Protein AF-0000000084838897 (afdb_homodimer)

Foldseek 3Di:
DPPLPCQFLQRLQVVDPPPQWDDAPRFIAGNQVRDTFDSSDPVRVVCVCPDPVNVVSVVVVVVVLLVLLLVLDPDDPPVVSVLLVVLLVVLLVCLLVLHQLQCCVPPVNLVCQLPPPDVSVSDDHSVCSLPPRLVSNLVSVLVVVLVVLVQFDEKEWEKEWDAAPVRWIKMWIWIWGAHQPDDRRPTAIAGQWIDTFPDDALVRVLVVVVVSCVSSVRQLCYEEYEYAQDPRVVCNCVPHVCVRNVQYYYFYQPLNLLLVLCCLVCVLCVLLVVLLVLLLVVPVPPPVLQVLQLVLCVVVCVVVVHPDDRDGAFNADSSQVLSVLVNLQVCLVCVVSLQVSLVVCVVVDPDDPSSVVNNCSSVVPPCNSVLSVQSNVVSVCSVLSVCSQDQPDFLLCSLVSLVVSLVVLVVVLPDDDPDDPVSNVSSSVSSVSSSLSSCCAQPVVPHPDPDPTHGSLSLVSQQLNLLPLVCVLVDDPVPRPVVSNRQQPPDPLLVVLSVVSNVVSVPDDPPDDSSVVLVVCCVVNVSSSVSSSRGRSHRNHCNLVVVLVVLLPSNCDPVNVVDDPVSSTSSSSSNSNSVD/DPDLPCQFLQRLQVVDPPPQWDDFPRFIAGNQVRDTFDSSDPVRVVCVCPDPVNVVSVVVVVVVVLVLLLVLDPDDPPVVSVLLVVLLVVLLVCLLVLHQLQCCVPPVNLVCQLPPPDVSVSDDHSVCSLPPRLVSNLVSVLVVVLVVLVQFDEKEWEKEWDAAPVRWIKMWIWIWGQHQPDDRRPTAIAGQWIDTFPDDALVRVLVVVVVSCVSSVHQLCYEEYEYAQDPRVVCNCVPHVCVSNVQYYYFYQPLNLLLVLCCLVCVLCVLLVVLLVLLLVVPVPPVVLQVLQLVLCVVVCVVVVHPDDRDGQFNDDSSQVLSVLVNLQVCLVCVVSLQVSLVVCVVVDPDDPSSVVNNCSSVVPPCNSVLSVQSNVVSVLSVLSVCSQDQNDFLLCSLVSLVVSLVVLVVVLPDDDDDDPVSNVSSSVSSVSSSLSSCCAQPVVPRPDPDPTHGSLSLVSQQLNLLPLVCVLVDDPVPRPVVSNRQCPPDPLLVVLSVVSNVVSVPDDPPDDSSVVLVVCCVVNVSSSVSSSRGRSHRNHCNLVVVLVVLLPSNCDPVNVVDDPVSSTSSSSSNSNSVD

Sequence (1160 aa):
SKKAKNVSASDHVKQYPLGVLHSDGGKFFCTYCNVTVDHYRKSSVDRHLDSNTHRKRKQMIHLQRNKKVTSLFQKSTKNREARNYLNFELTEAFVCANIPLEKLDNRKLHKFLRQHVTNGGTISSSAQPRQEYLPKAAEYHKQEIMELIKRSGYLSVVTDKSTDSQDQYVLHILFVLQSLNGEDASDSVILANTMYLHAVNYNTISQAIAKCLNKFGVDFNNSTFISDNATYMSKAYDQVLQGLLSNSVHLTCNAHIVALASDIWRSNFPEVDKLIATVKKVFKYCSSRKLHFKEHLQSTIQAVGSNLRVKLPPEPVKTRWGSWYAATEYHAQYITFYPTFVEEEMEITPNTQVLNELKRLLDNSETLPVQLNLITTFTRYGKELVDFESREIRVHQAYNKVVDLINTYEALKDEQLSGDAGIQNKCIKTFTEVVDKLTSYYNPDSSERTTHFTQPAHRFLKAVRVFDPLQVCTLNLDTLPLDSIPGFNRSCKTKLELECYRFHASECNSELSLTAFWRFTETRFHNIANLAKQYLSVVPNSVDTEQSVSAYRQVFTAQRQSMKEEQVQKHCFLISNNACSKKAKNVSASDHVKQYPLGVLHSDGGKFFCTYCNVTVDHYRKSSVDRHLDSNTHRKRKQMIHLQRNKKVTSLFQKSTKNREARNYLNFELTEAFVCANIPLEKLDNRKLHKFLRQHVTNGGTISSSAQPRQEYLPKAAEYHKQEIMELIKRSGYLSVVTDKSTDSQDQYVLHILFVLQSLNGEDASDSVILANTMYLHAVNYNTISQAIAKCLNKFGVDFNNSTFISDNATYMSKAYDQVLQGLLSNSVHLTCNAHIVALASDIWRSNFPEVDKLIATVKKVFKYCSSRKLHFKEHLQSTIQAVGSNLRVKLPPEPVKTRWGSWYAATEYHAQYITFYPTFVEEEMEITPNTQVLNELKRLLDNSETLPVQLNLITTFTRYGKELVDFESREIRVHQAYNKVVDLINTYEALKDEQLSGDAGIQNKCIKTFTEVVDKLTSYYNPDSSERTTHFTQPAHRFLKAVRVFDPLQVCTLNLDTLPLDSIPGFNRSCKTKLELECYRFHASECNSELSLTAFWRFTETRFHNIANLAKQYLSVVPNSVDTEQSVSAYRQVFTAQRQSMKEEQVQKHCFLISNNAC

Radius of gyration: 35.39 Å; Cα contacts (8 Å, |Δi|>4): 1612; chains: 2; bounding box: 78×112×86 Å

Structure (mmCIF, N/CA/C/O backbone):
data_AF-0000000084838897-model_v1
#
loop_
_entity.id
_entity.type
_entity.pdbx_description
1 polymer 'HAT C-terminal dimerisation domain-containing protein'
#
loop_
_atom_site.group_PDB
_atom_site.id
_atom_site.type_symbol
_atom_site.label_atom_id
_atom_site.label_alt_id
_atom_site.label_comp_id
_atom_site.label_asym_id
_atom_site.label_entity_id
_atom_site.label_seq_id
_atom_site.pdbx_PDB_ins_code
_atom_site.Cartn_x
_atom_site.Cartn_y
_atom_site.Cartn_z
_atom_site.occupancy
_atom_site.B_iso_or_equiv
_atom_site.auth_seq_id
_atom_site.auth_comp_id
_atom_site.auth_asym_id
_atom_site.auth_atom_id
_atom_site.pdbx_PDB_model_num
ATOM 1 N N . SER A 1 1 ? -39.25 -9.18 -39.469 1 20.88 1 SER A N 1
ATOM 2 C CA . SER A 1 1 ? -38.781 -9.984 -38.344 1 20.88 1 SER A CA 1
ATOM 3 C C . SER A 1 1 ? -37.5 -9.398 -37.719 1 20.88 1 SER A C 1
ATOM 5 O O . SER A 1 1 ? -36.469 -9.336 -38.406 1 20.88 1 SER A O 1
ATOM 7 N N . LYS A 1 2 ? -37.438 -8.32 -37.062 1 34.41 2 LYS A N 1
ATOM 8 C CA . LYS A 1 2 ? -36.312 -7.48 -36.719 1 34.41 2 LYS A CA 1
ATOM 9 C C . LYS A 1 2 ? -35.188 -8.312 -36.094 1 34.41 2 LYS A C 1
ATOM 11 O O . LYS A 1 2 ? -35.406 -9.133 -35.219 1 34.41 2 LYS A O 1
ATOM 16 N N . LYS A 1 3 ? -34.156 -8.609 -36.812 1 36.28 3 LYS A N 1
ATOM 17 C CA . LYS A 1 3 ? -32.969 -9.461 -36.625 1 36.28 3 LYS A CA 1
ATOM 18 C C . LYS A 1 3 ? -32.531 -9.445 -35.156 1 36.28 3 LYS A C 1
ATOM 20 O O . LYS A 1 3 ? -32.438 -8.383 -34.531 1 36.28 3 LYS A O 1
ATOM 25 N N . ALA A 1 4 ? -32.75 -10.516 -34.344 1 40.69 4 ALA A N 1
ATOM 26 C CA . ALA A 1 4 ? -32.219 -10.922 -33.031 1 40.69 4 ALA A CA 1
ATOM 27 C C . ALA A 1 4 ? -30.797 -10.438 -32.844 1 40.69 4 ALA A C 1
ATOM 29 O O . ALA A 1 4 ? -29.906 -10.805 -33.594 1 40.69 4 ALA A O 1
ATOM 30 N N . LYS A 1 5 ? -30.453 -9.305 -32.656 1 44.91 5 LYS A N 1
ATOM 31 C CA . LYS A 1 5 ? -29.141 -8.711 -32.469 1 44.91 5 LYS A CA 1
ATOM 32 C C . LYS A 1 5 ? -28.234 -9.656 -31.672 1 44.91 5 LYS A C 1
ATOM 34 O O . LYS A 1 5 ? -28.656 -10.258 -30.688 1 44.91 5 LYS A O 1
ATOM 39 N N . ASN A 1 6 ? -27.281 -10.453 -32.156 1 50.88 6 ASN A N 1
ATOM 40 C CA . ASN A 1 6 ? -26.188 -11.375 -31.828 1 50.88 6 ASN A CA 1
ATOM 41 C C . ASN A 1 6 ? -25.453 -10.922 -30.562 1 50.88 6 ASN A C 1
ATOM 43 O O . ASN A 1 6 ? -24.484 -10.164 -30.641 1 50.88 6 ASN A O 1
ATOM 47 N N . VAL A 1 7 ? -26.094 -10.656 -29.594 1 57.66 7 VAL A N 1
ATOM 48 C CA . VAL A 1 7 ? -25.391 -10.305 -28.359 1 57.66 7 VAL A CA 1
ATOM 49 C C . VAL A 1 7 ? -24.688 -11.539 -27.812 1 57.66 7 VAL A C 1
ATOM 51 O O . VAL A 1 7 ? -25.266 -12.625 -27.766 1 57.66 7 VAL A O 1
ATOM 54 N N . SER A 1 8 ? -23.438 -11.578 -27.766 1 66.25 8 SER A N 1
ATOM 55 C CA . SER A 1 8 ? -22.641 -12.664 -27.188 1 66.25 8 SER A CA 1
ATOM 56 C C . SER A 1 8 ? -23.141 -13.023 -25.797 1 66.25 8 SER A C 1
ATOM 58 O O . SER A 1 8 ? -23.719 -12.188 -25.109 1 66.25 8 SER A O 1
ATOM 60 N N . ALA A 1 9 ? -23.125 -14.305 -25.484 1 67.31 9 ALA A N 1
ATOM 61 C CA . ALA A 1 9 ? -23.531 -14.812 -24.172 1 67.31 9 ALA A CA 1
ATOM 62 C C . ALA A 1 9 ? -22.875 -14.008 -23.047 1 67.31 9 ALA A C 1
ATOM 64 O O . ALA A 1 9 ? -23.531 -13.672 -22.062 1 67.31 9 ALA A O 1
ATOM 65 N N . SER A 1 10 ? -21.719 -13.68 -23.266 1 66.62 10 SER A N 1
ATOM 66 C CA . SER A 1 10 ? -20.969 -12.953 -22.25 1 66.62 10 SER A CA 1
ATOM 67 C C . SER A 1 10 ? -21.516 -11.539 -22.062 1 66.62 10 SER A C 1
ATOM 69 O O . SER A 1 10 ? -21.562 -11.039 -20.938 1 66.62 10 SER A O 1
ATOM 71 N N . ASP A 1 11 ? -22 -11.062 -23.078 1 67.81 11 ASP A N 1
ATOM 72 C CA . ASP A 1 11 ? -22.516 -9.703 -23 1 67.81 11 ASP A CA 1
ATOM 73 C C . ASP A 1 11 ? -23.938 -9.688 -22.406 1 67.81 11 ASP A C 1
ATOM 75 O O . ASP A 1 11 ? -24.312 -8.766 -21.688 1 67.81 11 ASP A O 1
ATOM 79 N N . HIS A 1 12 ? -24.578 -10.711 -22.766 1 72.19 12 HIS A N 1
ATOM 80 C CA . HIS A 1 12 ? -25.969 -10.773 -22.328 1 72.19 12 HIS A CA 1
ATOM 81 C C . HIS A 1 12 ? -26.047 -11.016 -20.812 1 72.19 12 HIS A C 1
ATOM 83 O O . HIS A 1 12 ? -26.969 -10.516 -20.156 1 72.19 12 HIS A O 1
ATOM 89 N N . VAL A 1 13 ? -25.062 -11.703 -20.312 1 70.06 13 VAL A N 1
ATOM 90 C CA . VAL A 1 13 ? -25.031 -12.016 -18.891 1 70.06 13 VAL A CA 1
ATOM 91 C C . VAL A 1 13 ? -24.969 -10.727 -18.078 1 70.06 13 VAL A C 1
ATOM 93 O O . VAL A 1 13 ? -25.547 -10.633 -16.984 1 70.06 13 VAL A O 1
ATOM 96 N N . LYS A 1 14 ? -24.406 -9.781 -18.688 1 65.19 14 LYS A N 1
ATOM 97 C CA . LYS A 1 14 ? -24.172 -8.531 -17.969 1 65.19 14 LYS A CA 1
ATOM 98 C C . LYS A 1 14 ? -25.484 -7.797 -17.719 1 65.19 14 LYS A C 1
ATOM 100 O O . LYS A 1 14 ? -25.562 -6.91 -16.875 1 65.19 14 LYS A O 1
ATOM 105 N N . GLN A 1 15 ? -26.531 -8.258 -18.469 1 66.31 15 GLN A N 1
ATOM 106 C CA . GLN A 1 15 ? -27.828 -7.59 -18.359 1 66.31 15 GLN A CA 1
ATOM 107 C C . GLN A 1 15 ? -28.625 -8.125 -17.172 1 66.31 15 GLN A C 1
ATOM 109 O O . GLN A 1 15 ? -29.625 -7.539 -16.781 1 66.31 15 GLN A O 1
ATOM 114 N N . TYR A 1 16 ? -28.109 -9.219 -16.75 1 69.94 16 TYR A N 1
ATOM 115 C CA . TYR A 1 16 ? -28.828 -9.852 -15.641 1 69.94 16 TYR A CA 1
ATOM 116 C C . TYR A 1 16 ? -28.031 -9.742 -14.344 1 69.94 16 TYR A C 1
ATOM 118 O O . TYR A 1 16 ? -26.828 -9.477 -14.367 1 69.94 16 TYR A O 1
ATOM 126 N N . PRO A 1 17 ? -28.766 -9.852 -13.273 1 62.12 17 PRO A N 1
ATOM 127 C CA . PRO A 1 17 ? -28.062 -9.719 -11.992 1 62.12 17 PRO A CA 1
ATOM 128 C C . PRO A 1 17 ? -26.844 -10.633 -11.891 1 62.12 17 PRO A C 1
ATOM 130 O O . PRO A 1 17 ? -26.891 -11.781 -12.336 1 62.12 17 PRO A O 1
ATOM 133 N N . LEU A 1 18 ? -25.875 -10.094 -11.383 1 63.12 18 LEU A N 1
ATOM 134 C CA . LEU A 1 18 ? -24.609 -10.805 -11.266 1 63.12 18 LEU A CA 1
ATOM 135 C C . LEU A 1 18 ? -24.781 -12.094 -10.469 1 63.12 18 LEU A C 1
ATOM 137 O O . LEU A 1 18 ? -25.422 -12.094 -9.414 1 63.12 18 LEU A O 1
ATOM 141 N N . GLY A 1 19 ? -24.359 -13.18 -11 1 64.38 19 GLY A N 1
ATOM 142 C CA . GLY A 1 19 ? -24.281 -14.438 -10.273 1 64.38 19 GLY A CA 1
ATOM 143 C C . GLY A 1 19 ? -25.453 -15.367 -10.555 1 64.38 19 GLY A C 1
ATOM 144 O O . GLY A 1 19 ? -25.453 -16.516 -10.117 1 64.38 19 GLY A O 1
ATOM 145 N N . VAL A 1 20 ? -26.438 -14.875 -11.203 1 71.56 20 VAL A N 1
ATOM 146 C CA . VAL A 1 20 ? -27.609 -15.711 -11.477 1 71.56 20 VAL A CA 1
ATOM 147 C C . VAL A 1 20 ? -27.391 -16.516 -12.758 1 71.56 20 VAL A C 1
ATOM 149 O O . VAL A 1 20 ? -27.656 -17.719 -12.805 1 71.56 20 VAL A O 1
ATOM 152 N N . LEU A 1 21 ? -26.844 -15.672 -13.711 1 75 21 LEU A N 1
ATOM 153 C CA . LEU A 1 21 ? -26.547 -16.297 -14.992 1 75 21 LEU A CA 1
ATOM 154 C C . LEU A 1 21 ? -25.047 -16.172 -15.312 1 75 21 LEU A C 1
ATOM 156 O O . LEU A 1 21 ? -24.391 -15.25 -14.844 1 75 21 LEU A O 1
ATOM 160 N N . HIS A 1 22 ? -24.484 -17.156 -15.82 1 69.5 22 HIS A N 1
ATOM 161 C CA . HIS A 1 22 ? -23.078 -17.047 -16.234 1 69.5 22 HIS A CA 1
ATOM 162 C C . HIS A 1 22 ? -22.875 -17.656 -17.609 1 69.5 22 HIS A C 1
ATOM 164 O O . HIS A 1 22 ? -23.703 -18.453 -18.078 1 69.5 22 HIS A O 1
ATOM 170 N N . SER A 1 23 ? -22 -16.969 -18.312 1 67.12 23 SER A N 1
ATOM 171 C CA . SER A 1 23 ? -21.656 -17.484 -19.625 1 67.12 23 SER A CA 1
ATOM 172 C C . SER A 1 23 ? -20.438 -18.406 -19.547 1 67.12 23 SER A C 1
ATOM 174 O O . SER A 1 23 ? -19.469 -18.125 -18.844 1 67.12 23 SER A O 1
ATOM 176 N N . ASP A 1 24 ? -20.625 -19.594 -20.016 1 60.62 24 ASP A N 1
ATOM 177 C CA . ASP A 1 24 ? -19.516 -20.562 -20.094 1 60.62 24 ASP A CA 1
ATOM 178 C C . ASP A 1 24 ? -19.453 -21.203 -21.484 1 60.62 24 ASP A C 1
ATOM 180 O O . ASP A 1 24 ? -20.406 -21.844 -21.922 1 60.62 24 ASP A O 1
ATOM 184 N N . GLY A 1 25 ? -18.344 -21.172 -22.219 1 56 25 GLY A N 1
ATOM 185 C CA . GLY A 1 25 ? -18.188 -21.781 -23.516 1 56 25 GLY A CA 1
ATOM 186 C C . GLY A 1 25 ? -19.188 -21.281 -24.547 1 56 25 GLY A C 1
ATOM 187 O O . GLY A 1 25 ? -19.703 -22.062 -25.344 1 56 25 GLY A O 1
ATOM 188 N N . GLY A 1 26 ? -19.625 -20.016 -24.375 1 60.56 26 GLY A N 1
ATOM 189 C CA . GLY A 1 26 ? -20.562 -19.453 -25.328 1 60.56 26 GLY A CA 1
ATOM 190 C C . GLY A 1 26 ? -22.016 -19.734 -24.984 1 60.56 26 GLY A C 1
ATOM 191 O O . GLY A 1 26 ? -22.922 -19.281 -25.688 1 60.56 26 GLY A O 1
ATOM 192 N N . LYS A 1 27 ? -22.219 -20.578 -24.031 1 68.88 27 LYS A N 1
ATOM 193 C CA . LYS A 1 27 ? -23.578 -20.891 -23.625 1 68.88 27 LYS A CA 1
ATOM 194 C C . LYS A 1 27 ? -23.969 -20.109 -22.375 1 68.88 27 LYS A C 1
ATOM 196 O O . LYS A 1 27 ? -23.109 -19.656 -21.625 1 68.88 27 LYS A O 1
ATOM 201 N N . PHE A 1 28 ? -25.297 -19.969 -22.234 1 77.19 28 PHE A N 1
ATOM 202 C CA . PHE A 1 28 ? -25.938 -19.203 -21.172 1 77.19 28 PHE A CA 1
ATOM 203 C C . PHE A 1 28 ? -26.531 -20.141 -20.109 1 77.19 28 PHE A C 1
ATOM 205 O O . PHE A 1 28 ? -27.391 -20.969 -20.422 1 77.19 28 PHE A O 1
ATOM 212 N N . PHE A 1 29 ? -25.875 -20.203 -18.859 1 75.88 29 PHE A N 1
ATOM 213 C CA . PHE A 1 29 ? -26.297 -21.141 -17.812 1 75.88 29 PHE A CA 1
ATOM 214 C C . PHE A 1 29 ? -26.922 -20.391 -16.641 1 75.88 29 PHE A C 1
ATOM 216 O O . PHE A 1 29 ? -26.531 -19.266 -16.328 1 75.88 29 PHE A O 1
ATOM 223 N N . CYS A 1 30 ? -27.984 -20.984 -16.141 1 78.62 30 CYS A N 1
ATOM 224 C CA . CYS A 1 30 ? -28.484 -20.531 -14.859 1 78.62 30 CYS A CA 1
ATOM 225 C C . CYS A 1 30 ? -27.688 -21.141 -13.711 1 78.62 30 CYS A C 1
ATOM 227 O O . CYS A 1 30 ? -27.594 -22.359 -13.594 1 78.62 30 CYS A O 1
ATOM 229 N N . THR A 1 31 ? -27.156 -20.391 -12.867 1 71.81 31 THR A N 1
ATOM 230 C CA . THR A 1 31 ? -26.297 -20.828 -11.781 1 71.81 31 THR A CA 1
ATOM 231 C C . THR A 1 31 ? -27.078 -21.672 -10.773 1 71.81 31 THR A C 1
ATOM 233 O O . THR A 1 31 ? -26.516 -22.594 -10.172 1 71.81 31 THR A O 1
ATOM 236 N N . TYR A 1 32 ? -28.344 -21.438 -10.641 1 73.25 32 TYR A N 1
ATOM 237 C CA . TYR A 1 32 ? -29.141 -22.141 -9.641 1 73.25 32 TYR A CA 1
ATOM 238 C C . TYR A 1 32 ? -29.703 -23.438 -10.203 1 73.25 32 TYR A C 1
ATOM 240 O O . TYR A 1 32 ? -29.75 -24.453 -9.5 1 73.25 32 TYR A O 1
ATOM 248 N N . CYS A 1 33 ? -30.062 -23.406 -11.422 1 74.56 33 CYS A N 1
ATOM 249 C CA . CYS A 1 33 ? -30.75 -24.547 -12.008 1 74.56 33 CYS A CA 1
ATOM 250 C C . CYS A 1 33 ? -29.797 -25.406 -12.836 1 74.56 33 CYS A C 1
ATOM 252 O O . CYS A 1 33 ? -30.141 -26.5 -13.25 1 74.56 33 CYS A O 1
ATOM 254 N N . ASN A 1 34 ? -28.578 -25.016 -12.984 1 68.5 34 ASN A N 1
ATOM 255 C CA . ASN A 1 34 ? -27.547 -25.688 -13.773 1 68.5 34 ASN A CA 1
ATOM 256 C C . ASN A 1 34 ? -28.094 -26.141 -15.125 1 68.5 34 ASN A C 1
ATOM 258 O O . ASN A 1 34 ? -27.891 -27.297 -15.516 1 68.5 34 ASN A O 1
ATOM 262 N N . VAL A 1 35 ? -28.938 -25.25 -15.734 1 74.19 35 VAL A N 1
ATOM 263 C CA . VAL A 1 35 ? -29.5 -25.547 -17.062 1 74.19 35 VAL A CA 1
ATOM 264 C C . VAL A 1 35 ? -29.078 -24.453 -18.047 1 74.19 35 VAL A C 1
ATOM 266 O O . VAL A 1 35 ? -28.75 -23.344 -17.641 1 74.19 35 VAL A O 1
ATOM 269 N N . THR A 1 36 ? -28.891 -24.891 -19.281 1 79 36 THR A N 1
ATOM 270 C CA . THR A 1 36 ? -28.609 -23.922 -20.344 1 79 36 THR A CA 1
ATOM 271 C C . THR A 1 36 ? -29.859 -23.109 -20.672 1 79 36 THR A C 1
ATOM 273 O O . THR A 1 36 ? -30.953 -23.656 -20.797 1 79 36 THR A O 1
ATOM 276 N N . VAL A 1 37 ? -29.75 -21.797 -20.625 1 79.62 37 VAL A N 1
ATOM 277 C CA . VAL A 1 37 ? -30.844 -20.906 -20.969 1 79.62 37 VAL A CA 1
ATOM 278 C C . VAL A 1 37 ? -30.594 -20.25 -22.328 1 79.62 37 VAL A C 1
ATOM 280 O O . VAL A 1 37 ? -29.453 -19.922 -22.656 1 79.62 37 VAL A O 1
ATOM 283 N N . ASP A 1 38 ? -31.562 -20.344 -23.188 1 74.94 38 ASP A N 1
ATOM 284 C CA . ASP A 1 38 ? -31.469 -19.703 -24.5 1 74.94 38 ASP A CA 1
ATOM 285 C C . ASP A 1 38 ? -31.297 -18.188 -24.359 1 74.94 38 ASP A C 1
ATOM 287 O O . ASP A 1 38 ? -32.219 -17.484 -23.984 1 74.94 38 ASP A O 1
ATOM 291 N N . HIS A 1 39 ? -30.125 -17.656 -24.594 1 70.69 39 HIS A N 1
ATOM 292 C CA . HIS A 1 39 ? -29.812 -16.25 -24.359 1 70.69 39 HIS A CA 1
ATOM 293 C C . HIS A 1 39 ? -30.188 -15.383 -25.547 1 70.69 39 HIS A C 1
ATOM 295 O O . HIS A 1 39 ? -30.062 -14.156 -25.5 1 70.69 39 HIS A O 1
ATOM 301 N N . TYR A 1 40 ? -30.625 -15.969 -26.672 1 72 40 TYR A N 1
ATOM 302 C CA . TYR A 1 40 ? -30.938 -15.203 -27.875 1 72 40 TYR A CA 1
ATOM 303 C C . TYR A 1 40 ? -32.219 -14.383 -27.688 1 72 40 TYR A C 1
ATOM 305 O O . TYR A 1 40 ? -32.375 -13.32 -28.297 1 72 40 TYR A O 1
ATOM 313 N N . ARG A 1 41 ? -33.156 -14.852 -26.938 1 70.62 41 ARG A N 1
ATOM 314 C CA . ARG A 1 41 ? -34.406 -14.148 -26.672 1 70.62 41 ARG A CA 1
ATOM 315 C C . ARG A 1 41 ? -34.5 -13.742 -25.203 1 70.62 41 ARG A C 1
ATOM 317 O O . ARG A 1 41 ? -34.531 -14.594 -24.312 1 70.62 41 ARG A O 1
ATOM 324 N N . LYS A 1 42 ? -34.5 -12.484 -24.906 1 76.62 42 LYS A N 1
ATOM 325 C CA . LYS A 1 42 ? -34.625 -11.953 -23.562 1 76.62 42 LYS A CA 1
ATOM 326 C C . LYS A 1 42 ? -35.844 -12.547 -22.859 1 76.62 42 LYS A C 1
ATOM 328 O O . LYS A 1 42 ? -35.812 -12.836 -21.656 1 76.62 42 LYS A O 1
ATOM 333 N N . SER A 1 43 ? -36.906 -12.766 -23.656 1 78.69 43 SER A N 1
ATOM 334 C CA . SER A 1 43 ? -38.125 -13.289 -23.094 1 78.69 43 SER A CA 1
ATOM 335 C C . SER A 1 43 ? -37.938 -14.695 -22.531 1 78.69 43 SER A C 1
ATOM 337 O O . SER A 1 43 ? -38.531 -15.055 -21.516 1 78.69 43 SER A O 1
ATOM 339 N N . SER A 1 44 ? -37.094 -15.422 -23.25 1 80.38 44 SER A N 1
ATOM 340 C CA . SER A 1 44 ? -36.844 -16.781 -22.781 1 80.38 44 SER A CA 1
ATOM 341 C C . SER A 1 44 ? -36.094 -16.781 -21.453 1 80.38 44 SER A C 1
ATOM 343 O O . SER A 1 44 ? -36.375 -17.594 -20.578 1 80.38 44 SER A O 1
ATOM 345 N N . VAL A 1 45 ? -35.125 -15.922 -21.359 1 81.5 45 VAL A N 1
ATOM 346 C CA . VAL A 1 45 ? -34.344 -15.82 -20.125 1 81.5 45 VAL A CA 1
ATOM 347 C C . VAL A 1 45 ? -35.281 -15.359 -18.984 1 81.5 45 VAL A C 1
ATOM 349 O O . VAL A 1 45 ? -35.25 -15.93 -17.891 1 81.5 45 VAL A O 1
ATOM 352 N N . ASP A 1 46 ? -36.094 -14.438 -19.234 1 81.25 46 ASP A N 1
ATOM 353 C CA . ASP A 1 46 ? -36.969 -13.906 -18.219 1 81.25 46 ASP A CA 1
ATOM 354 C C . ASP A 1 46 ? -38 -14.961 -17.766 1 81.25 46 ASP A C 1
ATOM 356 O O . ASP A 1 46 ? -38.312 -15.062 -16.578 1 81.25 46 ASP A O 1
ATOM 360 N N . ARG A 1 47 ? -38.469 -15.734 -18.734 1 81.44 47 ARG A N 1
ATOM 361 C CA . ARG A 1 47 ? -39.406 -16.812 -18.406 1 81.44 47 ARG A CA 1
ATOM 362 C C . ARG A 1 47 ? -38.75 -17.844 -17.5 1 81.44 47 ARG A C 1
ATOM 364 O O . ARG A 1 47 ? -39.375 -18.359 -16.578 1 81.44 47 ARG A O 1
ATOM 371 N N . HIS A 1 48 ? -37.531 -18.109 -17.797 1 85 48 HIS A N 1
ATOM 372 C CA . HIS A 1 48 ? -36.812 -19.047 -16.938 1 85 48 HIS A CA 1
ATOM 373 C C . HIS A 1 48 ? -36.656 -18.516 -15.523 1 85 48 HIS A C 1
ATOM 375 O O . HIS A 1 48 ? -36.938 -19.219 -14.555 1 85 48 HIS A O 1
ATOM 381 N N . LEU A 1 49 ? -36.312 -17.297 -15.438 1 82.12 49 LEU A N 1
ATOM 382 C CA . LEU A 1 49 ? -36.062 -16.688 -14.141 1 82.12 49 LEU A CA 1
ATOM 383 C C . LEU A 1 49 ? -37.344 -16.562 -13.336 1 82.12 49 LEU A C 1
ATOM 385 O O . LEU A 1 49 ? -37.312 -16.562 -12.102 1 82.12 49 LEU A O 1
ATOM 389 N N . ASP A 1 50 ? -38.375 -16.547 -14.039 1 80.62 50 ASP A N 1
ATOM 390 C CA . ASP A 1 50 ? -39.688 -16.391 -13.383 1 80.62 50 ASP A CA 1
ATOM 391 C C . ASP A 1 50 ? -40.344 -17.75 -13.133 1 80.62 50 ASP A C 1
ATOM 393 O O . ASP A 1 50 ? -41.406 -17.844 -12.508 1 80.62 50 ASP A O 1
ATOM 397 N N . SER A 1 51 ? -39.688 -18.703 -13.664 1 84.25 51 SER A N 1
ATOM 398 C CA . SER A 1 51 ? -40.25 -20.031 -13.531 1 84.25 51 SER A CA 1
ATOM 399 C C . SER A 1 51 ? -40.25 -20.5 -12.078 1 84.25 51 SER A C 1
ATOM 401 O O . SER A 1 51 ? -39.406 -20.062 -11.281 1 84.25 51 SER A O 1
ATOM 403 N N . ASN A 1 52 ? -41.25 -21.281 -11.688 1 82.5 52 ASN A N 1
ATOM 404 C CA . ASN A 1 52 ? -41.375 -21.828 -10.344 1 82.5 52 ASN A CA 1
ATOM 405 C C . ASN A 1 52 ? -40.188 -22.734 -10 1 82.5 52 ASN A C 1
ATOM 407 O O . ASN A 1 52 ? -39.719 -22.75 -8.859 1 82.5 52 ASN A O 1
ATOM 411 N N . THR A 1 53 ? -39.781 -23.438 -10.961 1 82.69 53 THR A N 1
ATOM 412 C CA . THR A 1 53 ? -38.656 -24.359 -10.734 1 82.69 53 THR A CA 1
ATOM 413 C C . THR A 1 53 ? -37.406 -23.578 -10.352 1 82.69 53 THR A C 1
ATOM 415 O O . THR A 1 53 ? -36.688 -23.969 -9.43 1 82.69 53 THR A O 1
ATOM 418 N N . HIS A 1 54 ? -37.188 -22.562 -11.07 1 85.25 54 HIS A N 1
ATOM 419 C CA . HIS A 1 54 ? -36.031 -21.719 -10.766 1 85.25 54 HIS A CA 1
ATOM 420 C C . HIS A 1 54 ? -36.125 -21.125 -9.367 1 85.25 54 HIS A C 1
ATOM 422 O O . HIS A 1 54 ? -35.188 -21.156 -8.594 1 85.25 54 HIS A O 1
ATOM 428 N N . ARG A 1 55 ? -37.25 -20.641 -9.062 1 83.31 55 ARG A N 1
ATOM 429 C CA . ARG A 1 55 ? -37.5 -20.016 -7.766 1 83.31 55 ARG A CA 1
ATOM 430 C C . ARG A 1 55 ? -37.312 -21.016 -6.629 1 83.31 55 ARG A C 1
ATOM 432 O O . ARG A 1 55 ? -36.719 -20.703 -5.598 1 83.31 55 ARG A O 1
ATOM 439 N N . LYS A 1 56 ? -37.812 -22.172 -6.871 1 82.06 56 LYS A N 1
ATOM 440 C CA . LYS A 1 56 ? -37.719 -23.203 -5.852 1 82.06 56 LYS A CA 1
ATOM 441 C C . LYS A 1 56 ? -36.25 -23.641 -5.645 1 82.06 56 LYS A C 1
ATOM 443 O O . LYS A 1 56 ? -35.812 -23.828 -4.508 1 82.06 56 LYS A O 1
ATOM 448 N N . ARG A 1 57 ? -35.562 -23.812 -6.711 1 77.56 57 ARG A N 1
ATOM 449 C CA . ARG A 1 57 ? -34.188 -24.234 -6.609 1 77.56 57 ARG A CA 1
ATOM 450 C C . ARG A 1 57 ? -33.344 -23.156 -5.93 1 77.56 57 ARG A C 1
ATOM 452 O O . ARG A 1 57 ? -32.469 -23.469 -5.109 1 77.56 57 ARG A O 1
ATOM 459 N N . LYS A 1 58 ? -33.625 -22 -6.34 1 78.81 58 LYS A N 1
ATOM 460 C CA . LYS A 1 58 ? -32.938 -20.875 -5.715 1 78.81 58 LYS A CA 1
ATOM 461 C C . LYS A 1 58 ? -33.219 -20.844 -4.215 1 78.81 58 LYS A C 1
ATOM 463 O O . LYS A 1 58 ? -32.281 -20.672 -3.42 1 78.81 58 LYS A O 1
ATOM 468 N N . GLN A 1 59 ? -34.375 -21.031 -3.879 1 79.5 59 GLN A N 1
ATOM 469 C CA . GLN A 1 59 ? -34.781 -21.016 -2.471 1 79.5 59 GLN A CA 1
ATOM 470 C C . GLN A 1 59 ? -34.156 -22.203 -1.725 1 79.5 59 GLN A C 1
ATOM 472 O O . GLN A 1 59 ? -33.688 -22.047 -0.583 1 79.5 59 GLN A O 1
ATOM 477 N N . MET A 1 60 ? -34.125 -23.312 -2.352 1 79.75 60 MET A N 1
ATOM 478 C CA . MET A 1 60 ? -33.531 -24.5 -1.724 1 79.75 60 MET A CA 1
ATOM 479 C C . MET A 1 60 ? -32.062 -24.297 -1.465 1 79.75 60 MET A C 1
ATOM 481 O O . MET A 1 60 ? -31.547 -24.672 -0.402 1 79.75 60 MET A O 1
ATOM 485 N N . ILE A 1 61 ? -31.328 -23.75 -2.402 1 76.88 61 ILE A N 1
ATOM 486 C CA . ILE A 1 61 ? -29.891 -23.516 -2.268 1 76.88 61 ILE A CA 1
ATOM 487 C C . ILE A 1 61 ? -29.625 -22.531 -1.137 1 76.88 61 ILE A C 1
ATOM 489 O O . ILE A 1 61 ? -28.703 -22.703 -0.341 1 76.88 61 ILE A O 1
ATOM 493 N N . HIS A 1 62 ? -30.516 -21.594 -1.078 1 78.56 62 HIS A N 1
ATOM 494 C CA . HIS A 1 62 ? -30.391 -20.609 -0.017 1 78.56 62 HIS A CA 1
ATOM 495 C C . HIS A 1 62 ? -30.641 -21.234 1.353 1 78.56 62 HIS A C 1
ATOM 497 O O . HIS A 1 62 ? -29.922 -20.938 2.311 1 78.56 62 HIS A O 1
ATOM 503 N N . LEU A 1 63 ? -31.594 -22.047 1.354 1 78.31 63 LEU A N 1
ATOM 504 C CA . LEU A 1 63 ? -31.938 -22.703 2.615 1 78.31 63 LEU A CA 1
ATOM 505 C C . LEU A 1 63 ? -30.828 -23.656 3.055 1 78.31 63 LEU A C 1
ATOM 507 O O . LEU A 1 63 ? -30.516 -23.75 4.246 1 78.31 63 LEU A O 1
ATOM 511 N N . GLN A 1 64 ? -30.297 -24.328 2.123 1 80.94 64 GLN A N 1
ATOM 512 C CA . GLN A 1 64 ? -29.203 -25.25 2.439 1 80.94 64 GLN A CA 1
ATOM 513 C C . GLN A 1 64 ? -27.984 -24.484 2.965 1 80.94 64 GLN A C 1
ATOM 515 O O . GLN A 1 64 ? -27.344 -24.906 3.926 1 80.94 64 GLN A O 1
ATOM 520 N N . ARG A 1 65 ? -27.703 -23.422 2.307 1 87 65 ARG A N 1
ATOM 521 C CA . ARG A 1 65 ? -26.594 -22.609 2.764 1 87 65 ARG A CA 1
ATOM 522 C C . ARG A 1 65 ? -26.859 -22.047 4.16 1 87 65 ARG A C 1
ATOM 524 O O . ARG A 1 65 ? -25.969 -22.078 5.02 1 87 65 ARG A O 1
ATOM 531 N N . ASN A 1 66 ? -28.047 -21.625 4.371 1 82.88 66 ASN A N 1
ATOM 532 C CA . ASN A 1 66 ? -28.406 -21.094 5.68 1 82.88 66 ASN A CA 1
ATOM 533 C C . ASN A 1 66 ? -28.266 -22.141 6.773 1 82.88 66 ASN A C 1
ATOM 535 O O . ASN A 1 66 ? -27.766 -21.844 7.863 1 82.88 66 ASN A O 1
ATOM 539 N N . LYS A 1 67 ? -28.641 -23.297 6.395 1 82.06 67 LYS A N 1
ATOM 540 C CA . LYS A 1 67 ? -28.531 -24.391 7.367 1 82.06 67 LYS A CA 1
ATOM 541 C C . LYS A 1 67 ? -27.078 -24.703 7.691 1 82.06 67 LYS A C 1
ATOM 543 O O . LYS A 1 67 ? -26.734 -24.891 8.859 1 82.06 67 LYS A O 1
ATOM 548 N N . LYS A 1 68 ? -26.312 -24.766 6.711 1 86.38 68 LYS A N 1
ATOM 549 C CA . LYS A 1 68 ? -24.906 -25.062 6.906 1 86.38 68 LYS A CA 1
ATOM 550 C C . LYS A 1 68 ? -24.219 -23.969 7.715 1 86.38 68 LYS A C 1
ATOM 552 O O . LYS A 1 68 ? -23.406 -24.266 8.602 1 86.38 68 LYS A O 1
ATOM 557 N N . VAL A 1 69 ? -24.562 -22.766 7.41 1 87.56 69 VAL A N 1
ATOM 558 C CA . VAL A 1 69 ? -23.953 -21.641 8.094 1 87.56 69 VAL A CA 1
ATOM 559 C C . VAL A 1 69 ? -24.391 -21.609 9.555 1 87.56 69 VAL A C 1
ATOM 561 O O . VAL A 1 69 ? -23.578 -21.422 10.461 1 87.56 69 VAL A O 1
ATOM 564 N N . THR A 1 70 ? -25.641 -21.797 9.773 1 85.06 70 THR A N 1
ATOM 565 C CA . THR A 1 70 ? -26.172 -21.734 11.125 1 85.06 70 THR A CA 1
ATOM 566 C C . THR A 1 70 ? -25.578 -22.844 11.992 1 85.06 70 THR A C 1
ATOM 568 O O . THR A 1 70 ? -25.406 -22.672 13.203 1 85.06 70 THR A O 1
ATOM 571 N N . SER A 1 71 ? -25.234 -23.938 11.352 1 85.69 71 SER A N 1
ATOM 572 C CA . SER A 1 71 ? -24.672 -25.062 12.094 1 85.69 71 SER A CA 1
ATOM 573 C C . SER A 1 71 ? -23.297 -24.734 12.641 1 85.69 71 SER A C 1
ATOM 575 O O . SER A 1 71 ? -22.812 -25.391 13.562 1 85.69 71 SER A O 1
ATOM 577 N N . LEU A 1 72 ? -22.703 -23.719 12.078 1 88.56 72 LEU A N 1
ATOM 578 C CA . LEU A 1 72 ? -21.375 -23.312 12.516 1 88.56 72 LEU A CA 1
ATOM 579 C C . LEU A 1 72 ? -21.453 -22.578 13.852 1 88.56 72 LEU A C 1
ATOM 581 O O . LEU A 1 72 ? -20.422 -22.406 14.523 1 88.56 72 LEU A O 1
ATOM 585 N N . PHE A 1 73 ? -22.719 -22.109 14.039 1 87.25 73 PHE A N 1
ATOM 586 C CA . PHE A 1 73 ? -22.891 -21.359 15.281 1 87.25 73 PHE A CA 1
ATOM 587 C C . PHE A 1 73 ? -23.578 -22.219 16.344 1 87.25 73 PHE A C 1
ATOM 589 O O . PHE A 1 73 ? -24.344 -23.141 16 1 87.25 73 PHE A O 1
ATOM 596 N N . GLN A 1 74 ? -23.031 -22.109 17.531 1 76.12 74 GLN A N 1
ATOM 597 C CA . GLN A 1 74 ? -23.625 -22.938 18.578 1 76.12 74 GLN A CA 1
ATOM 598 C C . GLN A 1 74 ? -25.141 -22.703 18.656 1 76.12 74 GLN A C 1
ATOM 600 O O . GLN A 1 74 ? -25.672 -21.812 18.016 1 76.12 74 GLN A O 1
ATOM 605 N N . LYS A 1 75 ? -25.891 -23.047 19.719 1 64.31 75 LYS A N 1
ATOM 606 C CA . LYS A 1 75 ? -27.312 -23.078 20 1 64.31 75 LYS A CA 1
ATOM 607 C C . LYS A 1 75 ? -27.906 -21.672 19.969 1 64.31 75 LYS A C 1
ATOM 609 O O . LYS A 1 75 ? -27.422 -20.766 20.625 1 64.31 75 LYS A O 1
ATOM 614 N N . SER A 1 76 ? -28.578 -21.406 18.797 1 67.12 76 SER A N 1
ATOM 615 C CA . SER A 1 76 ? -29.047 -20.016 18.797 1 67.12 76 SER A CA 1
ATOM 616 C C . SER A 1 76 ? -30.547 -19.938 18.547 1 67.12 76 SER A C 1
ATOM 618 O O . SER A 1 76 ? -31.156 -20.891 18.031 1 67.12 76 SER A O 1
ATOM 620 N N . THR A 1 77 ? -31.281 -19.141 19.125 1 77.81 77 THR A N 1
ATOM 621 C CA . THR A 1 77 ? -32.656 -18.719 18.828 1 77.81 77 THR A CA 1
ATOM 622 C C . THR A 1 77 ? -32.75 -18.25 17.375 1 77.81 77 THR A C 1
ATOM 624 O O . THR A 1 77 ? -31.75 -18 16.719 1 77.81 77 THR A O 1
ATOM 627 N N . LYS A 1 78 ? -33.938 -18.375 16.938 1 78.38 78 LYS A N 1
ATOM 628 C CA . LYS A 1 78 ? -34.219 -17.969 15.555 1 78.38 78 LYS A CA 1
ATOM 629 C C . LYS A 1 78 ? -33.688 -16.578 15.281 1 78.38 78 LYS A C 1
ATOM 631 O O . LYS A 1 78 ? -33.094 -16.328 14.219 1 78.38 78 LYS A O 1
ATOM 636 N N . ASN A 1 79 ? -33.875 -15.719 16.203 1 80.44 79 ASN A N 1
ATOM 637 C CA . ASN A 1 79 ? -33.406 -14.344 16.031 1 80.44 79 ASN A CA 1
ATOM 638 C C . ASN A 1 79 ? -31.891 -14.273 15.984 1 80.44 79 ASN A C 1
ATOM 640 O O . ASN A 1 79 ? -31.328 -13.516 15.195 1 80.44 79 ASN A O 1
ATOM 644 N N . ARG A 1 80 ? -31.375 -15.094 16.812 1 84.69 80 ARG A N 1
ATOM 645 C CA . ARG A 1 80 ? -29.906 -15.125 16.844 1 84.69 80 ARG A CA 1
ATOM 646 C C . ARG A 1 80 ? -29.344 -15.719 15.555 1 84.69 80 ARG A C 1
ATOM 648 O O . ARG A 1 80 ? -28.281 -15.32 15.086 1 84.69 80 ARG A O 1
ATOM 655 N N . GLU A 1 81 ? -30.172 -16.625 15.047 1 86.5 81 GLU A N 1
ATOM 656 C CA . GLU A 1 81 ? -29.734 -17.25 13.805 1 86.5 81 GLU A CA 1
ATOM 657 C C . GLU A 1 81 ? -29.766 -16.25 12.648 1 86.5 81 GLU A C 1
ATOM 659 O O . GLU A 1 81 ? -28.828 -16.219 11.828 1 86.5 81 GLU A O 1
ATOM 664 N N . ALA A 1 82 ? -30.797 -15.484 12.625 1 85.94 82 ALA A N 1
ATOM 665 C CA . ALA A 1 82 ? -30.922 -14.492 11.562 1 85.94 82 ALA A CA 1
ATOM 666 C C . ALA A 1 82 ? -29.797 -13.445 11.672 1 85.94 82 ALA A C 1
ATOM 668 O O . ALA A 1 82 ? -29.25 -13.016 10.656 1 85.94 82 ALA A O 1
ATOM 669 N N . ARG A 1 83 ? -29.516 -13.086 12.828 1 87.56 83 ARG A N 1
ATOM 670 C CA . ARG A 1 83 ? -28.453 -12.117 13.078 1 87.56 83 ARG A CA 1
ATOM 671 C C . ARG A 1 83 ? -27.094 -12.68 12.672 1 87.56 83 ARG A C 1
ATOM 673 O O . ARG A 1 83 ? -26.312 -11.992 12.023 1 87.56 83 ARG A O 1
ATOM 680 N N . ASN A 1 84 ? -26.938 -13.867 13.125 1 89.19 84 ASN A N 1
ATOM 681 C CA . ASN A 1 84 ? -25.656 -14.516 12.812 1 89.19 84 ASN A CA 1
ATOM 682 C C . ASN A 1 84 ? -25.484 -14.695 11.305 1 89.19 84 ASN A C 1
ATOM 684 O O . ASN A 1 84 ? -24.391 -14.508 10.781 1 89.19 84 ASN A O 1
ATOM 688 N N . TYR A 1 85 ? -26.531 -15.062 10.68 1 90.62 85 TYR A N 1
ATOM 689 C CA . TYR A 1 85 ? -26.453 -15.273 9.242 1 90.62 85 TYR A CA 1
ATOM 690 C C . TYR A 1 85 ? -26.172 -13.977 8.508 1 90.62 85 TYR A C 1
ATOM 692 O O . TYR A 1 85 ? -25.344 -13.945 7.586 1 90.62 85 TYR A O 1
ATOM 700 N N . LEU A 1 86 ? -26.781 -12.906 8.922 1 91.38 86 LEU A N 1
ATOM 701 C CA . LEU A 1 86 ? -26.578 -11.602 8.305 1 91.38 86 LEU A 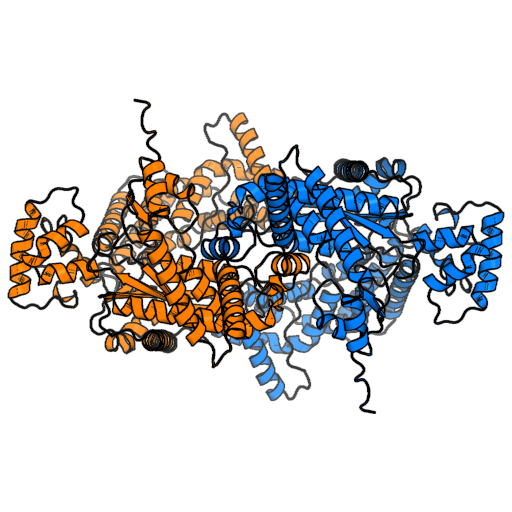CA 1
ATOM 702 C C . LEU A 1 86 ? -25.125 -11.156 8.461 1 91.38 86 LEU A C 1
ATOM 704 O O . LEU A 1 86 ? -24.5 -10.742 7.484 1 91.38 86 LEU A O 1
ATOM 708 N N . ASN A 1 87 ? -24.656 -11.234 9.664 1 92.94 87 ASN A N 1
ATOM 709 C CA . ASN A 1 87 ? -23.281 -10.805 9.938 1 92.94 87 ASN A CA 1
ATOM 710 C C . ASN A 1 87 ? -22.266 -11.695 9.234 1 92.94 87 ASN A C 1
ATOM 712 O O . ASN A 1 87 ? -21.219 -11.219 8.797 1 92.94 87 ASN A O 1
ATOM 716 N N . PHE A 1 88 ? -22.625 -12.977 9.18 1 93.94 88 PHE A N 1
ATOM 717 C CA . PHE A 1 88 ? -21.781 -13.914 8.43 1 93.94 88 PHE A CA 1
ATOM 718 C C . PHE A 1 88 ? -21.688 -13.5 6.969 1 93.94 88 PHE A C 1
ATOM 720 O O . PHE A 1 88 ? -20.594 -13.414 6.418 1 93.94 88 PHE A O 1
ATOM 727 N N . GLU A 1 89 ? -22.766 -13.242 6.336 1 93.81 89 GLU A N 1
ATOM 728 C CA . GLU A 1 89 ? -22.797 -12.883 4.922 1 93.81 89 GLU A CA 1
ATOM 729 C C . GLU A 1 89 ? -22.094 -11.547 4.676 1 93.81 89 GLU A C 1
ATOM 731 O O . GLU A 1 89 ? -21.422 -11.367 3.664 1 93.81 89 GLU A O 1
ATOM 736 N N . LEU A 1 90 ? -22.312 -10.594 5.613 1 95.12 90 LEU A N 1
ATOM 737 C CA . LEU A 1 90 ? -21.672 -9.297 5.5 1 95.12 90 LEU A CA 1
ATOM 738 C C . LEU A 1 90 ? -20.156 -9.438 5.562 1 95.12 90 LEU A C 1
ATOM 740 O O . LEU A 1 90 ? -19.438 -8.867 4.738 1 95.12 90 LEU A O 1
ATOM 744 N N . THR A 1 91 ? -19.656 -10.203 6.551 1 95.44 91 THR A N 1
ATOM 745 C CA . THR A 1 91 ? -18.234 -10.43 6.719 1 95.44 91 THR A CA 1
ATOM 746 C C . THR A 1 91 ? -17.641 -11.102 5.484 1 95.44 91 THR A C 1
ATOM 748 O O . THR A 1 91 ? -16.594 -10.68 4.977 1 95.44 91 THR A O 1
ATOM 751 N N . GLU A 1 92 ? -18.328 -12.117 5.008 1 94.81 92 GLU A N 1
ATOM 752 C CA . GLU A 1 92 ? -17.891 -12.828 3.809 1 94.81 92 GLU A CA 1
ATOM 753 C C . GLU A 1 92 ? -17.828 -11.891 2.605 1 94.81 92 GLU A C 1
ATOM 755 O O . GLU A 1 92 ? -16.859 -11.914 1.843 1 94.81 92 GLU A O 1
ATOM 760 N N . ALA A 1 93 ? -18.859 -11.086 2.467 1 94.81 93 ALA A N 1
ATOM 761 C CA . ALA A 1 93 ? -18.922 -10.156 1.339 1 94.81 93 ALA A CA 1
ATOM 762 C C . ALA A 1 93 ? -17.766 -9.164 1.374 1 94.81 93 ALA A C 1
ATOM 764 O O . ALA A 1 93 ? -17.125 -8.922 0.354 1 94.81 93 ALA A O 1
ATOM 765 N N . PHE A 1 94 ? -17.453 -8.562 2.523 1 95.56 94 PHE A N 1
ATOM 766 C CA . PHE A 1 94 ? -16.375 -7.582 2.668 1 95.56 94 PHE A CA 1
ATOM 767 C C . PHE A 1 94 ? -15.016 -8.219 2.395 1 95.56 94 PHE A C 1
ATOM 769 O O . PHE A 1 94 ? -14.211 -7.672 1.639 1 95.56 94 PHE A O 1
ATOM 776 N N . VAL A 1 95 ? -14.828 -9.383 2.945 1 94.69 95 VAL A N 1
ATOM 777 C CA . VAL A 1 95 ? -13.531 -10.039 2.834 1 94.69 95 VAL A CA 1
ATOM 778 C C . VAL A 1 95 ? -13.305 -10.5 1.394 1 94.69 95 VAL A C 1
ATOM 780 O O . VAL A 1 95 ? -12.234 -10.273 0.826 1 94.69 95 VAL A O 1
ATOM 783 N N . CYS A 1 96 ? -14.305 -11.102 0.8 1 93.56 96 CYS A N 1
ATOM 784 C CA . CYS A 1 96 ? -14.164 -11.578 -0.573 1 93.56 96 CYS A CA 1
ATOM 785 C C . CYS A 1 96 ? -13.922 -10.414 -1.529 1 93.56 96 CYS A C 1
ATOM 787 O O . CYS A 1 96 ? -13.242 -10.578 -2.547 1 93.56 96 CYS A O 1
ATOM 789 N N . ALA A 1 97 ? -14.43 -9.242 -1.204 1 92.44 97 ALA A N 1
ATOM 790 C CA . ALA A 1 97 ? -14.219 -8.055 -2.02 1 92.44 97 ALA A CA 1
ATOM 791 C C . ALA A 1 97 ? -12.938 -7.332 -1.615 1 92.44 97 ALA A C 1
ATOM 793 O O . ALA A 1 97 ? -12.633 -6.254 -2.127 1 92.44 97 ALA A O 1
ATOM 794 N N . ASN A 1 98 ? -12.203 -7.891 -0.698 1 91.31 98 ASN A N 1
ATOM 795 C CA . ASN A 1 98 ? -10.969 -7.312 -0.166 1 91.31 98 ASN A CA 1
ATOM 796 C C . ASN A 1 98 ? -11.211 -5.93 0.431 1 91.31 98 ASN A C 1
ATOM 798 O O . ASN A 1 98 ? -10.461 -4.992 0.163 1 91.31 98 ASN A O 1
ATOM 802 N N . ILE A 1 99 ? -12.312 -5.773 1.102 1 93.38 99 ILE A N 1
ATOM 803 C CA . ILE A 1 99 ? -12.602 -4.59 1.906 1 93.38 99 ILE A CA 1
ATOM 804 C C . ILE A 1 99 ? -12.203 -4.848 3.357 1 93.38 99 ILE A C 1
ATOM 806 O O . ILE A 1 99 ? -12.719 -5.766 4 1 93.38 99 ILE A O 1
ATOM 810 N N . PRO A 1 100 ? -11.289 -4.039 3.85 1 91.44 100 PRO A N 1
ATOM 811 C CA . PRO A 1 100 ? -10.914 -4.238 5.25 1 91.44 100 PRO A CA 1
ATOM 812 C C . PRO A 1 100 ? -12.102 -4.133 6.203 1 91.44 100 PRO A C 1
ATOM 814 O O . PRO A 1 100 ? -12.945 -3.25 6.047 1 91.44 100 PRO A O 1
ATOM 817 N N . LEU A 1 101 ? -12.188 -5.008 7.148 1 93.31 101 LEU A N 1
ATOM 818 C CA . LEU A 1 101 ? -13.312 -5.059 8.078 1 93.31 101 LEU A CA 1
ATOM 819 C C . LEU A 1 101 ? -13.344 -3.82 8.961 1 93.31 101 LEU A C 1
ATOM 821 O O . LEU A 1 101 ? -14.391 -3.451 9.492 1 93.31 101 LEU A O 1
ATOM 825 N N . GLU A 1 102 ? -12.211 -3.135 9.133 1 90.5 102 GLU A N 1
ATOM 826 C CA . GLU A 1 102 ? -12.133 -1.93 9.953 1 90.5 102 GLU A CA 1
ATOM 827 C C . GLU A 1 102 ? -12.984 -0.808 9.375 1 90.5 102 GLU A C 1
ATOM 829 O O . GLU A 1 102 ? -13.336 0.143 10.07 1 90.5 102 GLU A O 1
ATOM 834 N N . LYS A 1 103 ? -13.273 -0.903 8.062 1 92 103 LYS A N 1
ATOM 835 C CA . LYS A 1 103 ? -14.094 0.115 7.414 1 92 103 LYS A CA 1
ATOM 836 C C . LYS A 1 103 ? -15.508 0.142 8 1 92 103 LYS A C 1
ATOM 838 O O . LYS A 1 103 ? -16.219 1.135 7.859 1 92 103 LYS A O 1
ATOM 843 N N . LEU A 1 104 ? -15.914 -0.97 8.625 1 92.06 104 LEU A N 1
ATOM 844 C CA . LEU A 1 104 ? -17.234 -1.043 9.25 1 92.06 104 LEU A CA 1
ATOM 845 C C . LEU A 1 104 ? -17.344 -0.039 10.391 1 92.06 104 LEU A C 1
ATOM 847 O O . LEU A 1 104 ? -18.453 0.283 10.828 1 92.06 104 LEU A O 1
ATOM 851 N N . ASP A 1 105 ? -16.266 0.453 10.883 1 88.56 105 ASP A N 1
ATOM 852 C CA . ASP A 1 105 ? -16.266 1.409 11.984 1 88.56 105 ASP A CA 1
ATOM 853 C C . ASP A 1 105 ? -16.453 2.836 11.477 1 88.56 105 ASP A C 1
ATOM 855 O O . ASP A 1 105 ? -16.625 3.766 12.273 1 88.56 105 ASP A O 1
ATOM 859 N N . ASN A 1 106 ? -16.328 2.99 10.156 1 89.12 106 ASN A N 1
ATOM 860 C CA . ASN A 1 106 ? -16.625 4.305 9.594 1 89.12 106 ASN A CA 1
ATOM 861 C C . ASN A 1 106 ? -18.062 4.734 9.875 1 89.12 106 ASN A C 1
ATOM 863 O O . ASN A 1 106 ? -19 3.957 9.656 1 89.12 106 ASN A O 1
ATOM 867 N N . ARG A 1 107 ? -18.266 5.895 10.258 1 86.62 107 ARG A N 1
ATOM 868 C CA . ARG A 1 107 ? -19.562 6.383 10.727 1 86.62 107 ARG A CA 1
ATOM 869 C C . ARG A 1 107 ? -20.594 6.363 9.594 1 86.62 107 ARG A C 1
ATOM 871 O O . ARG A 1 107 ? -21.719 5.914 9.789 1 86.62 107 ARG A O 1
ATOM 878 N N . LYS A 1 108 ? -20.203 6.836 8.438 1 89.56 108 LYS A N 1
ATOM 879 C CA . LYS A 1 108 ? -21.141 6.941 7.324 1 89.56 108 LYS A CA 1
ATOM 880 C C . LYS A 1 108 ? -21.531 5.562 6.801 1 89.56 108 LYS A C 1
ATOM 882 O O . LYS A 1 108 ? -22.703 5.316 6.488 1 89.56 108 LYS A O 1
ATOM 887 N N . LEU A 1 109 ? -20.562 4.668 6.695 1 92.06 109 LEU A N 1
ATOM 888 C CA . LEU A 1 109 ? -20.844 3.314 6.23 1 92.06 109 LEU A CA 1
ATOM 889 C C . LEU A 1 109 ? -21.719 2.568 7.238 1 92.06 109 LEU A C 1
ATOM 891 O O . LEU A 1 109 ? -22.688 1.896 6.859 1 92.06 109 LEU A O 1
ATOM 895 N N . HIS A 1 110 ? -21.359 2.732 8.477 1 90.75 110 HIS A N 1
ATOM 896 C 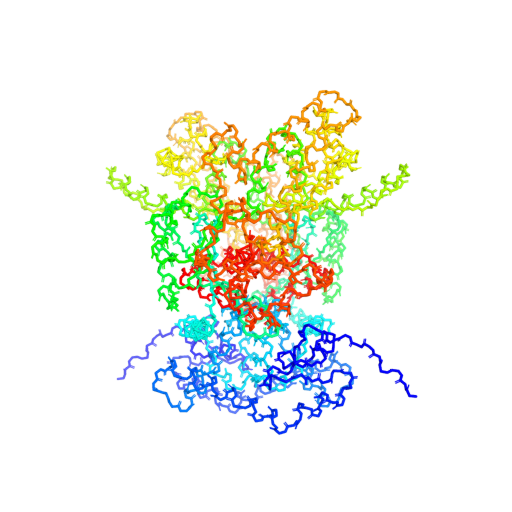CA . HIS A 1 110 ? -22.125 2.061 9.523 1 90.75 110 HIS A CA 1
ATOM 897 C C . HIS A 1 110 ? -23.562 2.549 9.555 1 90.75 110 HIS A C 1
ATOM 899 O O . HIS A 1 110 ? -24.484 1.752 9.719 1 90.75 110 HIS A O 1
ATOM 905 N N . LYS A 1 111 ? -23.75 3.846 9.406 1 88.25 111 LYS A N 1
ATOM 906 C CA . LYS A 1 111 ? -25.094 4.422 9.367 1 88.25 111 LYS A CA 1
ATOM 907 C C . LYS A 1 111 ? -25.891 3.875 8.188 1 88.25 111 LYS A C 1
ATOM 909 O O . LYS A 1 111 ? -27.078 3.539 8.336 1 88.25 111 LYS A O 1
ATOM 914 N N . PHE A 1 112 ? -25.312 3.764 7.066 1 92.38 112 PHE A N 1
ATOM 915 C CA . PHE A 1 112 ? -25.984 3.232 5.883 1 92.38 112 PHE A CA 1
ATOM 916 C C . PHE A 1 112 ? -26.438 1.8 6.121 1 92.38 112 PHE A C 1
ATOM 918 O O . PHE A 1 112 ? -27.594 1.458 5.828 1 92.38 112 PHE A O 1
ATOM 925 N N . LEU A 1 113 ? -25.5 0.968 6.586 1 92.56 113 LEU A N 1
ATOM 926 C CA . LEU A 1 113 ? -25.828 -0.436 6.82 1 92.56 113 LEU A CA 1
ATOM 927 C C . LEU A 1 113 ? -26.938 -0.574 7.852 1 92.56 113 LEU A C 1
ATOM 929 O O . LEU A 1 113 ? -27.859 -1.369 7.668 1 92.56 113 LEU A O 1
ATOM 933 N N . ARG A 1 114 ? -26.906 0.223 8.859 1 88 114 ARG A N 1
ATOM 934 C CA . ARG A 1 114 ? -27.906 0.166 9.914 1 88 114 ARG A CA 1
ATOM 935 C C . ARG A 1 114 ? -29.281 0.583 9.383 1 88 114 ARG A C 1
ATOM 937 O O . ARG A 1 114 ? -30.297 0.008 9.773 1 88 114 ARG A O 1
ATOM 944 N N . GLN A 1 115 ? -29.297 1.506 8.516 1 87.62 115 GLN A N 1
ATOM 945 C CA . GLN A 1 115 ? -30.547 2.098 8.062 1 87.62 115 GLN A CA 1
ATOM 946 C C . GLN A 1 115 ? -31.156 1.295 6.914 1 87.62 115 GLN A C 1
ATOM 948 O O . GLN A 1 115 ? -32.375 1.16 6.82 1 87.62 115 GLN A O 1
ATOM 953 N N . HIS A 1 116 ? -30.297 0.755 6.082 1 91.69 116 HIS A N 1
ATOM 954 C CA . HIS A 1 116 ? -30.844 0.243 4.824 1 91.69 116 HIS A CA 1
ATOM 955 C C . HIS A 1 116 ? -30.797 -1.28 4.789 1 91.69 116 HIS A C 1
ATOM 957 O O . HIS A 1 116 ? -31.469 -1.903 3.961 1 91.69 116 HIS A O 1
ATOM 963 N N . VAL A 1 117 ? -29.984 -1.892 5.602 1 91.94 117 VAL A N 1
ATOM 964 C CA . VAL A 1 117 ? -29.906 -3.35 5.625 1 91.94 117 VAL A CA 1
ATOM 965 C C . VAL A 1 117 ? -30.969 -3.906 6.578 1 91.94 117 VAL A C 1
ATOM 967 O O . VAL A 1 117 ? -31.172 -3.361 7.664 1 91.94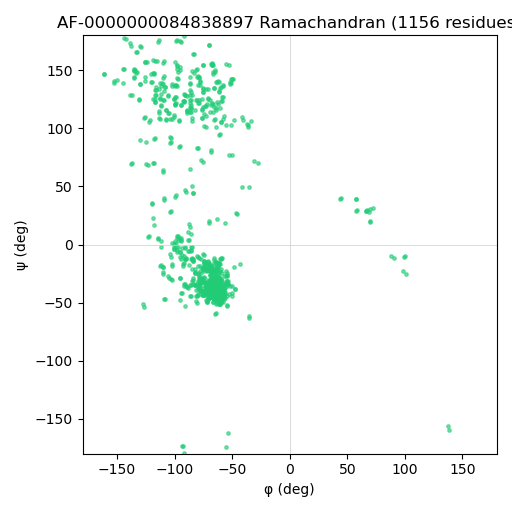 117 VAL A O 1
ATOM 970 N N . THR A 1 118 ? -31.562 -4.934 6.121 1 86.44 118 THR A N 1
ATOM 971 C CA . THR A 1 118 ? -32.531 -5.605 6.973 1 86.44 118 THR A CA 1
ATOM 972 C C . THR A 1 118 ? -31.875 -6.145 8.234 1 86.44 118 THR A C 1
ATOM 974 O O . THR A 1 118 ? -30.891 -6.887 8.164 1 86.44 118 THR A O 1
ATOM 977 N N . ASN A 1 119 ? -32.312 -5.723 9.453 1 81.62 119 ASN A N 1
ATOM 978 C CA . ASN A 1 119 ? -31.734 -6.078 10.742 1 81.62 119 ASN A CA 1
ATOM 979 C C . ASN A 1 119 ? -30.359 -5.461 10.922 1 81.62 119 ASN A C 1
ATOM 981 O O . ASN A 1 119 ? -29.469 -6.078 11.523 1 81.62 119 ASN A O 1
ATOM 985 N N . GLY A 1 120 ? -30.203 -4.371 10.281 1 87.06 120 GLY A N 1
ATOM 986 C CA . GLY A 1 120 ? -28.906 -3.697 10.281 1 87.06 120 GLY A CA 1
ATOM 987 C C . GLY A 1 120 ? -28.469 -3.232 11.656 1 87.06 120 GLY A C 1
ATOM 988 O O . GLY A 1 120 ? -27.297 -2.982 11.891 1 87.06 120 GLY A O 1
ATOM 989 N N . GLY A 1 121 ? -29.375 -3.076 12.516 1 81.12 121 GLY A N 1
ATOM 990 C CA . GLY A 1 121 ? -29.062 -2.67 13.875 1 81.12 121 GLY A CA 1
ATOM 991 C C . GLY A 1 121 ? -28.172 -3.65 14.602 1 81.12 121 GLY A C 1
ATOM 992 O O . GLY A 1 121 ? -27.531 -3.299 15.594 1 81.12 121 GLY A O 1
ATOM 993 N N . THR A 1 122 ? -28.125 -4.848 14.016 1 82.31 122 THR A N 1
ATOM 994 C CA . THR A 1 122 ? -27.344 -5.898 14.656 1 82.31 122 THR A CA 1
ATOM 995 C C . THR A 1 122 ? -25.891 -5.855 14.195 1 82.31 122 THR A C 1
ATOM 997 O O . THR A 1 122 ? -25.047 -6.578 14.727 1 82.31 122 THR A O 1
ATOM 1000 N N . ILE A 1 123 ? -25.609 -5.016 13.273 1 86.94 123 ILE A N 1
ATOM 1001 C CA . ILE A 1 123 ? -24.25 -4.93 12.75 1 86.94 123 ILE A CA 1
ATOM 1002 C C . ILE A 1 123 ? -23.359 -4.191 13.75 1 86.94 123 ILE A C 1
ATOM 1004 O O . ILE A 1 123 ? -23.672 -3.064 14.148 1 86.94 123 ILE A O 1
ATOM 1008 N N . SER A 1 124 ? -22.438 -4.891 14.227 1 80.44 124 SER A N 1
ATOM 1009 C CA . SER A 1 124 ? -21.547 -4.34 15.242 1 80.44 124 SER A CA 1
ATOM 1010 C C . SER A 1 124 ? -20.297 -3.74 14.617 1 80.44 124 SER A C 1
ATOM 1012 O O . SER A 1 124 ? -20.188 -3.643 13.391 1 80.44 124 SER A O 1
ATOM 1014 N N . SER A 1 125 ? -19.422 -3.369 15.469 1 84.12 125 SER A N 1
ATOM 1015 C CA . SER A 1 125 ? -18.125 -2.832 15.055 1 84.12 125 SER A CA 1
ATOM 1016 C C . SER A 1 125 ? -17.25 -3.916 14.438 1 84.12 125 SER A C 1
ATOM 1018 O O . SER A 1 125 ? -17.594 -5.098 14.469 1 84.12 125 SER A O 1
ATOM 1020 N N . SER A 1 126 ? -16.156 -3.543 13.891 1 89.12 126 SER A N 1
ATOM 1021 C CA . SER A 1 126 ? -15.281 -4.406 13.109 1 89.12 126 SER A CA 1
ATOM 1022 C C . SER A 1 126 ? -14.703 -5.531 13.969 1 89.12 126 SER A C 1
ATOM 1024 O O . SER A 1 126 ? -14.258 -6.555 13.445 1 89.12 126 SER A O 1
ATOM 1026 N N . ALA A 1 127 ? -14.766 -5.477 15.266 1 88.12 127 ALA A N 1
ATOM 1027 C CA . ALA A 1 127 ? -14.148 -6.457 16.156 1 88.12 127 ALA A CA 1
ATOM 1028 C C . ALA A 1 127 ? -14.867 -7.801 16.078 1 88.12 127 ALA A C 1
ATOM 1030 O O . ALA A 1 127 ? -14.227 -8.852 15.977 1 88.12 127 ALA A O 1
ATOM 1031 N N . GLN A 1 128 ? -16.172 -7.824 16.125 1 89.5 128 GLN A N 1
ATOM 1032 C CA . GLN A 1 128 ? -16.938 -9.062 16.109 1 89.5 128 GLN A CA 1
ATOM 1033 C C . GLN A 1 128 ? -16.797 -9.789 14.781 1 89.5 128 GLN A C 1
ATOM 1035 O O . GLN A 1 128 ? -16.531 -10.992 14.75 1 89.5 128 GLN A O 1
ATOM 1040 N N . PRO A 1 129 ? -16.984 -9.117 13.648 1 92.69 129 PRO A N 1
ATOM 1041 C CA . PRO A 1 129 ? -16.75 -9.781 12.367 1 92.69 129 PRO A CA 1
ATOM 1042 C C . PRO A 1 129 ? -15.359 -10.406 12.266 1 92.69 129 PRO A C 1
ATOM 1044 O O . PRO A 1 129 ? -15.211 -11.5 11.711 1 92.69 129 PRO A O 1
ATOM 1047 N N . ARG A 1 130 ? -14.375 -9.797 12.875 1 91.38 130 ARG A N 1
ATOM 1048 C CA . ARG A 1 130 ? -13 -10.281 12.812 1 91.38 130 ARG A CA 1
ATOM 1049 C C . ARG A 1 130 ? -12.82 -11.516 13.688 1 91.38 130 ARG A C 1
ATOM 1051 O O . ARG A 1 130 ? -12.148 -12.469 13.281 1 91.38 130 ARG A O 1
ATOM 1058 N N . GLN A 1 131 ? -13.414 -11.492 14.789 1 90.81 131 GLN A N 1
ATOM 1059 C CA . GLN A 1 131 ? -13.133 -12.523 15.781 1 90.81 131 GLN A CA 1
ATOM 1060 C C . GLN A 1 131 ? -14.094 -13.695 15.641 1 90.81 131 GLN A C 1
ATOM 1062 O O . GLN A 1 131 ? -13.711 -14.852 15.852 1 90.81 131 GLN A O 1
ATOM 1067 N N . GLU A 1 132 ? -15.289 -13.406 15.266 1 91.75 132 GLU A N 1
ATOM 1068 C CA . GLU A 1 132 ? -16.312 -14.445 15.32 1 91.75 132 GLU A CA 1
ATOM 1069 C C . GLU A 1 132 ? -16.703 -14.914 13.922 1 91.75 132 GLU A C 1
ATOM 1071 O O . GLU A 1 132 ?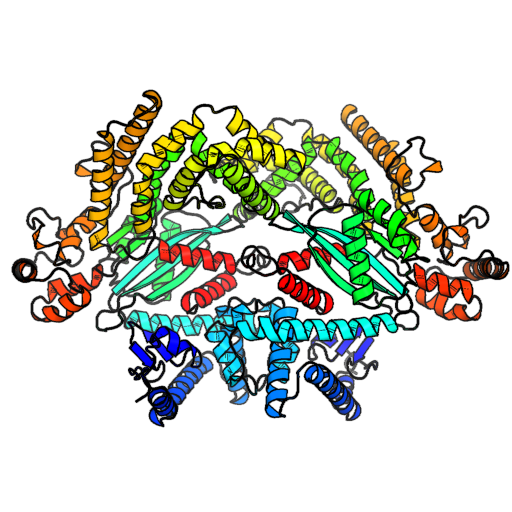 -16.766 -16.109 13.656 1 91.75 132 GLU A O 1
ATOM 1076 N N . TYR A 1 133 ? -16.938 -14.102 13.039 1 94.75 133 TYR A N 1
ATOM 1077 C CA . TYR A 1 133 ? -17.578 -14.469 11.789 1 94.75 133 TYR A CA 1
ATOM 1078 C C . TYR A 1 133 ? -16.547 -14.82 10.727 1 94.75 133 TYR A C 1
ATOM 1080 O O . TYR A 1 133 ? -16.781 -15.695 9.883 1 94.75 133 TYR A O 1
ATOM 1088 N N . LEU A 1 134 ? -15.391 -14.141 10.711 1 95.25 134 LEU A N 1
ATOM 1089 C CA . LEU A 1 134 ? -14.352 -14.438 9.727 1 95.25 134 LEU A CA 1
ATOM 1090 C C . LEU A 1 134 ? -13.891 -15.891 9.844 1 95.25 134 LEU A C 1
ATOM 1092 O O . LEU A 1 134 ? -13.844 -16.609 8.844 1 95.25 134 LEU A O 1
ATOM 1096 N N . PRO A 1 135 ? -13.57 -16.359 11.062 1 94.69 135 PRO A N 1
ATOM 1097 C CA . PRO A 1 135 ? -13.172 -17.766 11.164 1 94.69 135 PRO A CA 1
ATOM 1098 C C . PRO A 1 135 ? -14.266 -18.734 10.711 1 94.69 135 PRO A C 1
ATOM 1100 O O . PRO A 1 135 ? -13.977 -19.766 10.117 1 94.69 135 PRO A O 1
ATOM 1103 N N . LYS A 1 136 ? -15.5 -18.406 10.945 1 94.44 136 LYS A N 1
ATOM 1104 C CA . LYS A 1 136 ? -16.609 -19.25 10.547 1 94.44 136 LYS A CA 1
ATOM 1105 C C . LYS A 1 136 ? -16.797 -19.25 9.031 1 94.44 136 LYS A C 1
ATOM 1107 O O . LYS A 1 136 ? -17.125 -20.281 8.438 1 94.44 136 LYS A O 1
ATOM 1112 N N . ALA A 1 137 ? -16.609 -18.094 8.422 1 94.5 137 ALA A N 1
ATOM 1113 C CA . ALA A 1 137 ? -16.672 -18.016 6.969 1 94.5 137 ALA A CA 1
ATOM 1114 C C . ALA A 1 137 ? -15.586 -18.875 6.332 1 94.5 137 ALA A C 1
ATOM 1116 O O . ALA A 1 137 ? -15.844 -19.609 5.371 1 94.5 137 ALA A O 1
ATOM 1117 N N . ALA A 1 138 ? -14.383 -18.797 6.871 1 94.5 138 ALA A N 1
ATOM 1118 C CA . ALA A 1 138 ? -13.281 -19.609 6.371 1 94.5 138 ALA A CA 1
ATOM 1119 C C . ALA A 1 138 ? -13.586 -21.109 6.523 1 94.5 138 ALA A C 1
ATOM 1121 O O . ALA A 1 138 ? -13.305 -21.891 5.621 1 94.5 138 ALA A O 1
ATOM 1122 N N . GLU A 1 139 ? -14.141 -21.453 7.648 1 93.88 139 GLU A N 1
ATOM 1123 C CA . GLU A 1 139 ? -14.492 -22.844 7.91 1 93.88 139 GLU A CA 1
ATOM 1124 C C . GLU A 1 139 ? -15.555 -23.328 6.934 1 93.88 139 GLU A C 1
ATOM 1126 O O . GLU A 1 139 ? -15.477 -24.453 6.43 1 93.88 139 GLU A O 1
ATOM 1131 N N . TYR A 1 140 ? -16.531 -22.562 6.734 1 94 140 TYR A N 1
ATOM 1132 C CA . TYR A 1 140 ? -17.578 -22.906 5.785 1 94 140 TYR A CA 1
ATOM 1133 C C . TYR A 1 140 ? -16.984 -23.203 4.41 1 94 140 TYR A C 1
ATOM 1135 O O . TYR A 1 140 ? -17.297 -24.234 3.801 1 94 140 TYR A O 1
ATOM 1143 N N . HIS A 1 141 ? -16.188 -22.312 3.877 1 93.44 141 HIS A N 1
ATOM 1144 C CA . HIS A 1 141 ? -15.609 -22.5 2.549 1 93.44 141 HIS A CA 1
ATOM 1145 C C . HIS A 1 141 ? -14.648 -23.672 2.516 1 93.44 141 HIS A C 1
ATOM 1147 O O . HIS A 1 141 ? -14.531 -24.359 1.496 1 93.44 141 HIS A O 1
ATOM 1153 N N . LYS A 1 142 ? -13.938 -23.812 3.607 1 93.25 142 LYS A N 1
ATOM 1154 C CA . LYS A 1 142 ? -13.078 -24.984 3.699 1 93.25 142 LYS A CA 1
ATOM 1155 C C . LYS A 1 142 ? -13.883 -26.266 3.529 1 93.25 142 LYS A C 1
ATOM 1157 O O . LYS A 1 142 ? -13.484 -27.172 2.777 1 93.25 142 LYS A O 1
ATOM 1162 N N . GLN A 1 143 ? -15.016 -26.359 4.168 1 91.56 143 GLN A N 1
ATOM 1163 C CA . GLN A 1 143 ? -15.875 -27.547 4.062 1 91.56 143 GLN A CA 1
ATOM 1164 C C . GLN A 1 143 ? -16.375 -27.734 2.635 1 91.56 143 GLN A C 1
ATOM 1166 O O . GLN A 1 143 ? -16.438 -28.859 2.133 1 91.56 143 GLN A O 1
ATOM 1171 N N . GLU A 1 144 ? -16.719 -26.594 2.055 1 90.25 144 GLU A N 1
ATOM 1172 C CA . GLU A 1 144 ? -17.156 -26.672 0.665 1 90.25 144 GLU A CA 1
ATOM 1173 C C . GLU A 1 144 ? -16.047 -27.188 -0.243 1 90.25 144 GLU A C 1
ATOM 1175 O O . GLU A 1 144 ? -16.297 -27.984 -1.147 1 90.25 144 GLU A O 1
ATOM 1180 N N . ILE A 1 145 ? -14.875 -26.781 0.015 1 90 145 ILE A N 1
ATOM 1181 C CA . ILE A 1 145 ? -13.734 -27.188 -0.795 1 90 145 ILE A CA 1
ATOM 1182 C C . ILE A 1 145 ? -13.414 -28.656 -0.54 1 90 145 ILE A C 1
ATOM 1184 O O . ILE A 1 145 ? -13.078 -29.406 -1.469 1 90 145 ILE A O 1
ATOM 1188 N N . MET A 1 146 ? -13.547 -29.078 0.677 1 90.31 146 MET A N 1
ATOM 1189 C CA . MET A 1 146 ? -13.32 -30.484 0.998 1 90.31 146 MET A CA 1
ATOM 1190 C C . MET A 1 146 ? -14.297 -31.375 0.238 1 90.31 146 MET A C 1
ATOM 1192 O O . MET A 1 146 ? -13.914 -32.438 -0.255 1 90.31 146 MET A O 1
ATOM 1196 N N . GLU A 1 147 ? -15.461 -30.922 0.147 1 86.81 147 GLU A N 1
ATOM 1197 C CA . GLU A 1 147 ? -16.453 -31.672 -0.619 1 86.81 147 GLU A CA 1
ATOM 1198 C C . GLU A 1 147 ? -16.094 -31.703 -2.104 1 86.81 147 GLU A C 1
ATOM 1200 O O . GLU A 1 147 ? -16.281 -32.719 -2.773 1 86.81 147 GLU A O 1
ATOM 1205 N N . LEU A 1 148 ? -15.641 -30.594 -2.559 1 85.81 148 LEU A N 1
ATOM 1206 C CA . LEU A 1 148 ? -15.227 -30.516 -3.955 1 85.81 148 LEU A CA 1
ATOM 1207 C C . LEU A 1 148 ? -14.055 -31.453 -4.23 1 85.81 148 LEU A C 1
ATOM 1209 O O . LEU A 1 148 ? -14 -32.094 -5.285 1 85.81 148 LEU A O 1
ATOM 1213 N N . ILE A 1 149 ? -13.117 -31.5 -3.352 1 85.75 149 ILE A N 1
ATOM 1214 C CA . ILE A 1 149 ? -11.945 -32.375 -3.482 1 85.75 149 ILE A CA 1
ATOM 1215 C C . ILE A 1 149 ? -12.391 -33.844 -3.518 1 85.75 149 ILE A C 1
ATOM 1217 O O . ILE A 1 149 ? -11.875 -34.625 -4.316 1 85.75 149 ILE A O 1
ATOM 1221 N N . LYS A 1 150 ? -13.344 -34.156 -2.744 1 82 150 LYS A N 1
ATOM 1222 C CA . LYS A 1 150 ? -13.844 -35.531 -2.699 1 82 150 LYS A CA 1
ATOM 1223 C C . LYS A 1 150 ? -14.516 -35.938 -4.016 1 82 150 LYS A C 1
ATOM 1225 O O . LYS A 1 150 ? -14.461 -37.094 -4.434 1 82 150 LYS A O 1
ATOM 1230 N N . ARG A 1 151 ? -15.062 -34.938 -4.566 1 77.62 151 ARG A N 1
ATOM 1231 C CA . ARG A 1 151 ? -15.766 -35.188 -5.816 1 77.62 151 ARG A CA 1
ATOM 1232 C C . ARG A 1 151 ? -14.797 -35.219 -6.992 1 77.62 151 ARG A C 1
ATOM 1234 O O . ARG A 1 151 ? -15.109 -35.812 -8.039 1 77.62 151 ARG A O 1
ATOM 1241 N N . SER A 1 152 ? -13.695 -34.594 -6.703 1 76.94 152 SER A N 1
ATOM 1242 C CA . SER A 1 152 ? -12.711 -34.562 -7.781 1 76.94 152 SER A CA 1
ATOM 1243 C C . SER A 1 152 ? -11.82 -35.781 -7.777 1 76.94 152 SER A C 1
ATOM 1245 O O . SER A 1 152 ? -11.578 -36.375 -6.723 1 76.94 152 SER A O 1
ATOM 1247 N N . GLY A 1 153 ? -11.625 -36.375 -8.836 1 70.56 153 GLY A N 1
ATOM 1248 C CA . GLY A 1 153 ? -10.82 -37.594 -8.938 1 70.56 153 GLY A CA 1
ATOM 1249 C C . GLY A 1 153 ? -9.336 -37.344 -8.773 1 70.56 153 GLY A C 1
ATOM 1250 O O . GLY A 1 153 ? -8.625 -38.125 -8.156 1 70.56 153 GLY A O 1
ATOM 1251 N N . TYR A 1 154 ? -8.836 -36.312 -9.289 1 78.81 154 TYR A N 1
ATOM 1252 C CA . TYR A 1 154 ? -7.402 -36.062 -9.25 1 78.81 154 TYR A CA 1
ATOM 1253 C C . TYR A 1 154 ? -7.109 -34.625 -8.797 1 78.81 154 TYR A C 1
ATOM 1255 O O . TYR A 1 154 ? -7.93 -33.719 -8.992 1 78.81 154 TYR A O 1
ATOM 1263 N N . LEU A 1 155 ? -5.945 -34.5 -8.102 1 85.69 155 LEU A N 1
ATOM 1264 C CA . LEU A 1 155 ? -5.562 -33.219 -7.535 1 85.69 155 LEU A CA 1
ATOM 1265 C C . LEU A 1 155 ? -4.07 -32.969 -7.723 1 85.69 155 LEU A C 1
ATOM 1267 O O . LEU A 1 155 ? -3.256 -33.875 -7.559 1 85.69 155 LEU A O 1
ATOM 1271 N N . SER A 1 156 ? -3.746 -31.812 -8.258 1 89.25 156 SER A N 1
ATOM 1272 C CA . SER A 1 156 ? -2.361 -31.359 -8.305 1 89.25 156 SER A CA 1
ATOM 1273 C C . SER A 1 156 ? -2.062 -30.359 -7.191 1 89.25 156 SER A C 1
ATOM 1275 O O . SER A 1 156 ? -2.889 -29.5 -6.887 1 89.25 156 SER A O 1
ATOM 1277 N N . VAL A 1 157 ? -0.918 -30.531 -6.566 1 91.44 157 VAL A N 1
ATOM 1278 C CA . VAL A 1 157 ? -0.473 -29.594 -5.543 1 91.44 157 VAL A CA 1
ATOM 1279 C C . VAL A 1 157 ? 0.549 -28.625 -6.141 1 91.44 157 VAL A C 1
ATOM 1281 O O . VAL A 1 157 ? 1.579 -29.047 -6.668 1 91.44 157 VAL A O 1
ATOM 1284 N N . VAL A 1 158 ? 0.253 -27.406 -6.109 1 93.19 158 VAL A N 1
ATOM 1285 C CA . VAL A 1 158 ? 1.127 -26.375 -6.648 1 93.19 158 VAL A CA 1
ATOM 1286 C C . VAL A 1 158 ? 1.601 -25.453 -5.52 1 93.19 158 VAL A C 1
ATOM 1288 O O . VAL A 1 158 ? 0.795 -24.984 -4.711 1 93.19 158 VAL A O 1
ATOM 1291 N N . THR A 1 159 ? 2.885 -25.234 -5.41 1 93.81 159 THR A N 1
ATOM 1292 C CA . THR A 1 159 ? 3.395 -24.391 -4.328 1 93.81 159 THR A CA 1
ATOM 1293 C C . THR A 1 159 ? 4.434 -23.406 -4.848 1 93.81 159 THR A C 1
ATOM 1295 O O . THR A 1 159 ? 5.074 -23.656 -5.871 1 93.81 159 THR A O 1
ATOM 1298 N N . ASP A 1 160 ? 4.523 -22.312 -4.227 1 91.25 160 ASP A N 1
ATOM 1299 C CA . ASP A 1 160 ? 5.539 -21.312 -4.492 1 91.25 160 ASP A CA 1
ATOM 1300 C C . ASP A 1 160 ? 5.832 -20.484 -3.24 1 91.25 160 ASP A C 1
ATOM 1302 O O . ASP A 1 160 ? 4.941 -20.25 -2.418 1 91.25 160 ASP A O 1
ATOM 1306 N N . LYS A 1 161 ? 7.027 -20.25 -3.143 1 89.12 161 LYS A N 1
ATOM 1307 C CA . LYS A 1 161 ? 7.445 -19.422 -2.01 1 89.12 161 LYS A CA 1
ATOM 1308 C C . LYS A 1 161 ? 7.652 -17.969 -2.43 1 89.12 161 LYS A C 1
ATOM 1310 O O . LYS A 1 161 ? 8.172 -17.703 -3.514 1 89.12 161 LYS A O 1
ATOM 1315 N N . SER A 1 162 ? 7.172 -17.062 -1.604 1 84.38 162 SER A N 1
ATOM 1316 C CA . SER A 1 162 ? 7.391 -15.641 -1.825 1 84.38 162 SER A CA 1
ATOM 1317 C C . SER A 1 162 ? 7.836 -14.945 -0.543 1 84.38 162 SER A C 1
ATOM 1319 O O . SER A 1 162 ? 7.809 -15.539 0.535 1 84.38 162 SER A O 1
ATOM 1321 N N . THR A 1 163 ? 8.289 -13.828 -0.73 1 77.5 163 THR A N 1
ATOM 1322 C CA . THR A 1 163 ? 8.664 -12.992 0.404 1 77.5 163 THR A CA 1
ATOM 1323 C C . THR A 1 163 ? 7.801 -11.727 0.457 1 77.5 163 THR A C 1
ATOM 1325 O O . THR A 1 163 ? 7.531 -11.109 -0.575 1 77.5 163 THR A O 1
ATOM 1328 N N . ASP A 1 164 ? 7.273 -11.383 1.6 1 75.75 164 ASP A N 1
ATOM 1329 C CA . ASP A 1 164 ? 6.395 -10.219 1.692 1 75.75 164 ASP A CA 1
ATOM 1330 C C . ASP A 1 164 ? 7.188 -8.961 2.041 1 75.75 164 ASP A C 1
ATOM 1332 O O . ASP A 1 164 ? 8.422 -8.969 2.029 1 75.75 164 ASP A O 1
ATOM 1336 N N . SER A 1 165 ? 6.566 -7.832 2.143 1 62.06 165 SER A N 1
ATOM 1337 C CA . SER A 1 165 ? 7.176 -6.527 2.361 1 62.06 165 SER A CA 1
ATOM 1338 C C . SER A 1 165 ? 7.945 -6.488 3.68 1 62.06 165 SER A C 1
ATOM 1340 O O . SER A 1 165 ? 8.805 -5.629 3.877 1 62.06 165 SER A O 1
ATOM 1342 N N . GLN A 1 166 ? 7.551 -7.43 4.637 1 60.84 166 GLN A N 1
ATOM 1343 C CA . GLN A 1 166 ? 8.242 -7.52 5.918 1 60.84 166 GLN A CA 1
A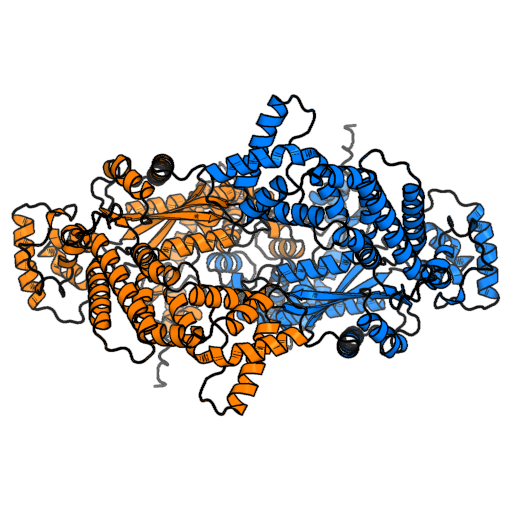TOM 1344 C C . GLN A 1 166 ? 9.336 -8.578 5.879 1 60.84 166 GLN A C 1
ATOM 1346 O O . GLN A 1 166 ? 9.859 -8.977 6.922 1 60.84 166 GLN A O 1
ATOM 1351 N N . ASP A 1 167 ? 9.531 -9.148 4.598 1 62.03 167 ASP A N 1
ATOM 1352 C CA . ASP A 1 167 ? 10.562 -10.141 4.324 1 62.03 167 ASP A CA 1
ATOM 1353 C C . ASP A 1 167 ? 10.234 -11.469 4.996 1 62.03 167 ASP A C 1
ATOM 1355 O O . ASP A 1 167 ? 11.133 -12.18 5.449 1 62.03 167 ASP A O 1
ATOM 1359 N N . GLN A 1 168 ? 9.078 -11.633 5.301 1 75.56 168 GLN A N 1
ATOM 1360 C CA . GLN A 1 168 ? 8.641 -12.945 5.762 1 75.56 168 GLN A CA 1
ATOM 1361 C C . GLN A 1 168 ? 8.461 -13.906 4.59 1 75.56 168 GLN A C 1
ATOM 1363 O O . GLN A 1 168 ? 8.031 -13.5 3.508 1 75.56 168 GLN A O 1
ATOM 1368 N N . TYR A 1 169 ? 8.898 -15.125 4.883 1 82.94 169 TYR A N 1
ATOM 1369 C CA . TYR A 1 169 ? 8.688 -16.141 3.867 1 82.94 169 TYR A CA 1
ATOM 1370 C C . TYR A 1 169 ? 7.25 -16.656 3.887 1 82.94 169 TYR A C 1
ATOM 1372 O O . TYR A 1 169 ? 6.754 -17.094 4.926 1 82.94 169 TYR A O 1
ATOM 1380 N N . VAL A 1 170 ? 6.656 -16.5 2.793 1 90.5 170 VAL A N 1
ATOM 1381 C CA . VAL A 1 170 ? 5.27 -16.938 2.68 1 90.5 170 VAL A CA 1
ATOM 1382 C C . VAL A 1 170 ? 5.164 -18.047 1.629 1 90.5 170 VAL A C 1
ATOM 1384 O O . VAL A 1 170 ? 5.59 -17.875 0.485 1 90.5 170 VAL A O 1
ATOM 1387 N N . LEU A 1 171 ? 4.66 -19.156 2.037 1 94 171 LEU A N 1
ATOM 1388 C CA . LEU A 1 171 ? 4.441 -20.281 1.127 1 94 171 LEU A CA 1
ATOM 1389 C C . LEU A 1 171 ? 2.979 -20.359 0.701 1 94 171 LEU A C 1
ATOM 1391 O O . LEU A 1 171 ? 2.082 -20.391 1.547 1 94 171 LEU A O 1
ATOM 1395 N N . HIS A 1 172 ? 2.758 -20.359 -0.566 1 95.62 172 HIS A N 1
ATOM 1396 C CA . HIS A 1 172 ? 1.423 -20.531 -1.131 1 95.62 172 HIS A CA 1
ATOM 1397 C C . HIS A 1 172 ? 1.196 -21.953 -1.597 1 95.62 172 HIS A C 1
ATOM 1399 O O . HIS A 1 172 ? 1.974 -22.484 -2.396 1 95.62 172 HIS A O 1
ATOM 1405 N N . ILE A 1 173 ? 0.241 -22.547 -1.067 1 95.44 173 ILE A N 1
ATOM 1406 C CA . ILE A 1 173 ? -0.12 -23.906 -1.454 1 95.44 173 ILE A CA 1
ATOM 1407 C C . ILE A 1 173 ? -1.464 -23.891 -2.178 1 95.44 173 ILE A C 1
ATOM 1409 O O . ILE A 1 173 ? -2.484 -23.516 -1.602 1 95.44 173 ILE A O 1
ATOM 1413 N N . LEU A 1 174 ? -1.453 -24.344 -3.398 1 94.62 174 LEU A N 1
ATOM 1414 C CA . LEU A 1 174 ? -2.662 -24.375 -4.215 1 94.62 174 LEU A CA 1
ATOM 1415 C C . LEU A 1 174 ? -3.021 -25.797 -4.609 1 94.62 174 LEU A C 1
ATOM 1417 O O . LEU A 1 174 ? -2.139 -26.641 -4.758 1 94.62 174 LEU A O 1
ATOM 1421 N N . PHE A 1 175 ? -4.289 -26.047 -4.738 1 91.31 175 PHE A N 1
ATOM 1422 C CA . PHE A 1 175 ? -4.824 -27.281 -5.301 1 91.31 175 PHE A CA 1
ATOM 1423 C C . PHE A 1 175 ? -5.469 -27.031 -6.66 1 91.31 175 PHE A C 1
ATOM 1425 O O . PHE A 1 175 ? -6.273 -26.109 -6.805 1 91.31 175 PHE A O 1
ATOM 1432 N N . VAL A 1 176 ? -5.02 -27.719 -7.57 1 89.12 176 VAL A N 1
ATOM 1433 C CA . VAL A 1 176 ? -5.672 -27.672 -8.875 1 89.12 176 VAL A CA 1
ATOM 1434 C C . VAL A 1 176 ? -6.484 -28.953 -9.094 1 89.12 176 VAL A C 1
ATOM 1436 O O . VAL A 1 176 ? -5.93 -30.047 -9.164 1 89.12 176 VAL A O 1
ATOM 1439 N N . LEU A 1 177 ? -7.805 -28.703 -9.125 1 84.25 177 LEU A N 1
ATOM 1440 C CA . LEU A 1 177 ? -8.711 -29.844 -9.258 1 84.25 177 LEU A CA 1
ATOM 1441 C C . LEU A 1 177 ? -9.023 -30.125 -10.727 1 84.25 177 LEU A C 1
ATOM 1443 O O . LEU A 1 177 ? -9.289 -29.188 -11.5 1 84.25 177 LEU A O 1
ATOM 1447 N N . GLN A 1 178 ? -8.859 -31.391 -11.125 1 74.56 178 GLN A N 1
ATOM 1448 C CA . GLN A 1 178 ? -9.148 -31.828 -12.484 1 74.56 178 GLN A CA 1
ATOM 1449 C C . GLN A 1 178 ? -10.5 -32.531 -12.562 1 74.56 178 GLN A C 1
ATOM 1451 O O . GLN A 1 178 ? -10.82 -33.375 -11.719 1 74.56 178 GLN A O 1
ATOM 1456 N N . SER A 1 179 ? -11.492 -31.922 -13.219 1 61.31 179 SER A N 1
ATOM 1457 C CA . SER A 1 179 ? -12.805 -32.562 -13.312 1 61.31 179 SER A CA 1
ATOM 1458 C C . SER A 1 179 ? -12.797 -33.719 -14.297 1 61.31 179 SER A C 1
ATOM 1460 O O . SER A 1 179 ? -12.281 -33.594 -15.414 1 61.31 179 SER A O 1
ATOM 1462 N N . LEU A 1 180 ? -12.953 -35.156 -13.898 1 55.78 180 LEU A N 1
ATOM 1463 C CA . LEU A 1 180 ? -13.016 -36.344 -14.773 1 55.78 180 LEU A CA 1
ATOM 1464 C C . LEU A 1 180 ? -14.266 -36.281 -15.648 1 55.78 180 LEU A C 1
ATOM 1466 O O . LEU A 1 180 ? -14.289 -36.875 -16.734 1 55.78 180 LEU A O 1
ATOM 1470 N N . ASN A 1 181 ? -15.352 -36.25 -15.039 1 47.38 181 ASN A N 1
ATOM 1471 C CA . ASN A 1 181 ? -16.562 -36.688 -15.727 1 47.38 181 ASN A CA 1
ATOM 1472 C C . ASN A 1 181 ? -17.203 -35.531 -16.5 1 47.38 181 ASN A C 1
ATOM 1474 O O . ASN A 1 181 ? -18.078 -35.75 -17.328 1 47.38 181 ASN A O 1
ATOM 1478 N N . GLY A 1 182 ? -17.031 -34.188 -16.391 1 45.09 182 GLY A N 1
ATOM 1479 C CA . GLY A 1 182 ? -18.047 -33.281 -16.969 1 45.09 182 GLY A CA 1
ATOM 1480 C C . GLY A 1 182 ? -17.469 -32.281 -17.922 1 45.09 182 GLY A C 1
ATOM 1481 O O . GLY A 1 182 ? -16.25 -32.156 -18.062 1 45.09 182 GLY A O 1
ATOM 1482 N N . GLU A 1 183 ? -18.391 -31.703 -18.906 1 41.47 183 GLU A N 1
ATOM 1483 C CA . GLU A 1 183 ? -18.328 -30.734 -19.984 1 41.47 183 GLU A CA 1
ATOM 1484 C C . GLU A 1 183 ? -17.375 -29.594 -19.656 1 41.47 183 GLU A C 1
ATOM 1486 O O . GLU A 1 183 ? -16.688 -29.062 -20.531 1 41.47 183 GLU A O 1
ATOM 1491 N N . ASP A 1 184 ? -17.703 -28.797 -18.562 1 42.97 184 ASP A N 1
ATOM 1492 C CA . ASP A 1 184 ? -17.031 -27.531 -18.297 1 42.97 184 ASP A CA 1
ATOM 1493 C C . ASP A 1 184 ? -15.812 -27.734 -17.406 1 42.97 184 ASP A C 1
ATOM 1495 O O . ASP A 1 184 ? -15.898 -27.562 -16.188 1 42.97 184 ASP A O 1
ATOM 1499 N N . ALA A 1 185 ? -15.008 -28.672 -17.641 1 46.88 185 ALA A N 1
ATOM 1500 C CA . ALA A 1 185 ? -13.805 -29.141 -16.953 1 46.88 185 ALA A CA 1
ATOM 1501 C C . ALA A 1 185 ? -12.883 -27.969 -16.609 1 46.88 185 ALA A C 1
ATOM 1503 O O . ALA A 1 185 ? -11.914 -27.719 -17.312 1 46.88 185 ALA A O 1
ATOM 1504 N N . SER A 1 186 ? -13.438 -26.859 -16.453 1 54.53 186 SER A N 1
ATOM 1505 C CA . SER A 1 186 ? -12.438 -25.828 -16.219 1 54.53 186 SER A CA 1
ATOM 1506 C C . SER A 1 186 ? -11.703 -26.047 -14.898 1 54.53 186 SER A C 1
ATOM 1508 O O . SER A 1 186 ? -12.305 -26.484 -13.914 1 54.53 186 SER A O 1
ATOM 1510 N N . ASP A 1 187 ? -10.398 -26.25 -14.953 1 64 187 ASP A N 1
ATOM 1511 C CA . ASP A 1 187 ? -9.484 -26.344 -13.812 1 64 187 ASP A CA 1
ATOM 1512 C C . ASP A 1 187 ? -9.82 -25.297 -12.75 1 64 187 ASP A C 1
ATOM 1514 O O . ASP A 1 187 ? -10.016 -24.109 -13.07 1 64 187 ASP A O 1
ATOM 1518 N N . SER A 1 188 ? -10.359 -25.875 -11.609 1 79.38 188 SER A N 1
ATOM 1519 C CA . SER A 1 188 ? -10.547 -24.969 -10.477 1 79.38 188 SER A CA 1
ATOM 1520 C C . SER A 1 188 ? -9.273 -24.844 -9.648 1 79.38 188 SER A C 1
ATOM 1522 O O . SER A 1 188 ? -8.688 -25.859 -9.242 1 79.38 188 SER A O 1
ATOM 1524 N N . VAL A 1 189 ? -8.797 -23.703 -9.625 1 89.31 189 VAL A N 1
ATOM 1525 C CA . VAL A 1 189 ? -7.621 -23.422 -8.805 1 89.31 189 VAL A CA 1
ATOM 1526 C C . VAL A 1 189 ? -8.055 -22.938 -7.426 1 89.31 189 VAL A C 1
ATOM 1528 O O . VAL A 1 189 ? -8.836 -21.984 -7.312 1 89.31 189 VAL A O 1
ATOM 1531 N N . ILE A 1 190 ? -7.598 -23.641 -6.387 1 92.19 190 ILE A N 1
ATOM 1532 C CA . ILE A 1 190 ? -7.973 -23.328 -5.012 1 92.19 190 ILE A CA 1
ATOM 1533 C C . ILE A 1 190 ? -6.727 -22.969 -4.211 1 92.19 190 ILE A C 1
ATOM 1535 O O . ILE A 1 190 ? -5.746 -23.703 -4.199 1 92.19 190 ILE A O 1
ATOM 1539 N N . LEU A 1 191 ? -6.77 -21.828 -3.619 1 95.38 191 LEU A N 1
ATOM 1540 C CA . LEU A 1 191 ? -5.746 -21.547 -2.617 1 95.38 191 LEU A CA 1
ATOM 1541 C C . LEU A 1 191 ? -6.047 -22.281 -1.314 1 95.38 191 LEU A C 1
ATOM 1543 O O . LEU A 1 191 ? -7.004 -21.938 -0.614 1 95.38 191 LEU A O 1
ATOM 1547 N N . ALA A 1 192 ? -5.277 -23.234 -1.061 1 95.06 192 ALA A N 1
ATOM 1548 C CA . ALA A 1 192 ? -5.512 -24.062 0.123 1 95.06 192 ALA A CA 1
ATOM 1549 C C . ALA A 1 192 ? -4.984 -23.375 1.381 1 95.06 192 ALA A C 1
ATOM 1551 O O . ALA A 1 192 ? -5.645 -23.375 2.42 1 95.06 192 ALA A O 1
ATOM 1552 N N . ASN A 1 193 ? -3.818 -22.828 1.235 1 94.56 193 ASN A N 1
ATOM 1553 C CA . ASN A 1 193 ? -3.229 -22.203 2.42 1 94.56 193 ASN A CA 1
ATOM 1554 C C . ASN A 1 193 ? -2.123 -21.219 2.049 1 94.56 193 ASN A C 1
ATOM 1556 O O . ASN A 1 193 ? -1.504 -21.344 0.991 1 94.56 193 ASN A O 1
ATOM 1560 N N . THR A 1 194 ? -1.985 -20.203 2.795 1 93.94 194 THR A N 1
ATOM 1561 C CA . THR A 1 194 ? -0.846 -19.297 2.812 1 93.94 194 THR A CA 1
ATOM 1562 C C . THR A 1 194 ? -0.096 -19.391 4.137 1 93.94 194 THR A C 1
ATOM 1564 O O . THR A 1 194 ? -0.58 -18.906 5.168 1 93.94 194 THR A O 1
ATOM 1567 N N . MET A 1 195 ? 1.076 -19.969 4.094 1 91.38 195 MET A N 1
ATOM 1568 C CA . MET A 1 195 ? 1.764 -20.281 5.344 1 91.38 195 MET A CA 1
ATOM 1569 C C . MET A 1 195 ? 3.023 -19.438 5.504 1 91.38 195 MET A C 1
ATOM 1571 O O . MET A 1 195 ? 3.777 -19.25 4.547 1 91.38 195 MET A O 1
ATOM 1575 N N . TYR A 1 196 ? 3.203 -18.984 6.727 1 87.69 196 TYR A N 1
ATOM 1576 C CA . TYR A 1 196 ? 4.441 -18.281 7.07 1 87.69 196 TYR A CA 1
ATOM 1577 C C . TYR A 1 196 ? 5.52 -19.281 7.492 1 87.69 196 TYR A C 1
ATOM 1579 O O . TYR A 1 196 ? 5.262 -20.188 8.289 1 87.69 196 TYR A O 1
ATOM 1587 N N . LEU A 1 197 ? 6.617 -19.109 6.863 1 85.94 197 LEU A N 1
ATOM 1588 C CA . LEU A 1 197 ? 7.73 -20 7.172 1 85.94 197 LEU A CA 1
ATOM 1589 C C . LEU A 1 197 ? 8.82 -19.266 7.941 1 85.94 197 LEU A C 1
ATOM 1591 O O . LEU A 1 197 ? 9.133 -18.109 7.629 1 85.94 197 LEU A O 1
ATOM 1595 N N . HIS A 1 198 ? 9.328 -19.844 8.945 1 75.38 198 HIS A N 1
ATOM 1596 C CA . HIS A 1 198 ? 10.438 -19.25 9.688 1 75.38 198 HIS A CA 1
ATOM 1597 C C . HIS A 1 198 ? 11.75 -19.422 8.938 1 75.38 198 HIS A C 1
ATOM 1599 O O . HIS A 1 198 ? 12.672 -18.625 9.094 1 75.38 198 HIS A O 1
ATOM 1605 N N . ALA A 1 199 ? 11.844 -20.547 8.219 1 76.69 199 ALA A N 1
ATOM 1606 C CA . ALA A 1 199 ? 13 -20.844 7.367 1 76.69 199 ALA A CA 1
ATOM 1607 C C . ALA A 1 199 ? 12.562 -21.578 6.102 1 76.69 199 ALA A C 1
ATOM 1609 O O . ALA A 1 199 ? 11.508 -22.219 6.074 1 76.69 199 ALA A O 1
ATOM 1610 N N . VAL A 1 200 ? 13.352 -21.328 5.156 1 82.88 200 VAL A N 1
ATOM 1611 C CA . VAL A 1 200 ? 13.039 -21.984 3.891 1 82.88 200 VAL A CA 1
ATOM 1612 C C . VAL A 1 200 ? 13.984 -23.156 3.674 1 82.88 200 VAL A C 1
ATOM 1614 O O . VAL A 1 200 ? 15.086 -23 3.141 1 82.88 200 VAL A O 1
ATOM 1617 N N . ASN A 1 201 ? 13.633 -24.297 4.074 1 85.88 201 ASN A N 1
ATOM 1618 C CA . ASN A 1 201 ? 14.336 -25.562 3.842 1 85.88 201 ASN A CA 1
ATOM 1619 C C . ASN A 1 201 ? 13.359 -26.688 3.506 1 85.88 201 ASN A C 1
ATOM 1621 O O . ASN A 1 201 ? 12.148 -26.484 3.486 1 85.88 201 ASN A O 1
ATOM 1625 N N . TYR A 1 202 ? 13.922 -27.828 3.141 1 90.38 202 TYR A N 1
ATOM 1626 C CA . TYR A 1 202 ? 13.07 -28.906 2.658 1 90.38 202 TYR A CA 1
ATOM 1627 C C . TYR A 1 202 ? 12.156 -29.422 3.766 1 90.38 202 TYR A C 1
ATOM 1629 O O . TYR A 1 202 ? 11.031 -29.859 3.502 1 90.38 202 TYR A O 1
ATOM 1637 N N . ASN A 1 203 ? 12.57 -29.328 5.02 1 89.12 203 ASN A N 1
ATOM 1638 C CA . ASN A 1 203 ? 11.773 -29.812 6.145 1 89.12 203 ASN A CA 1
ATOM 1639 C C . ASN A 1 203 ? 10.562 -28.906 6.398 1 89.12 203 ASN A C 1
ATOM 1641 O O . ASN A 1 203 ? 9.445 -29.406 6.559 1 89.12 203 ASN A O 1
ATOM 1645 N N . THR A 1 204 ? 10.859 -27.609 6.445 1 89.81 204 THR A N 1
ATOM 1646 C CA . THR A 1 204 ? 9.781 -26.672 6.727 1 89.81 204 THR A CA 1
ATOM 1647 C C . THR A 1 204 ? 8.734 -26.703 5.613 1 89.81 204 THR A C 1
ATOM 1649 O O . THR A 1 204 ? 7.535 -26.625 5.883 1 89.81 204 THR A O 1
ATOM 1652 N N . ILE A 1 205 ? 9.172 -26.875 4.438 1 92.56 205 ILE A N 1
ATOM 1653 C CA . ILE A 1 205 ? 8.266 -26.891 3.287 1 92.56 205 ILE A CA 1
ATOM 1654 C C . ILE A 1 205 ? 7.434 -28.156 3.297 1 92.56 205 ILE A C 1
ATOM 1656 O O . ILE A 1 205 ? 6.211 -28.109 3.127 1 92.56 205 ILE A O 1
ATOM 1660 N N . SER A 1 206 ? 8.117 -29.297 3.508 1 93.5 206 SER A N 1
ATOM 1661 C CA . SER A 1 206 ? 7.414 -30.578 3.514 1 93.5 206 SER A CA 1
ATOM 1662 C C . SER A 1 206 ? 6.375 -30.625 4.625 1 93.5 206 SER A C 1
ATOM 1664 O O . SER A 1 206 ? 5.27 -31.125 4.426 1 93.5 206 SER A O 1
ATOM 1666 N N . GLN A 1 207 ? 6.727 -30.094 5.715 1 91.75 207 GLN A N 1
ATOM 1667 C CA . GLN A 1 207 ? 5.801 -30.078 6.844 1 91.75 207 GLN A CA 1
ATOM 1668 C C . GLN A 1 207 ? 4.578 -29.203 6.539 1 91.75 207 GLN A C 1
ATOM 1670 O O . GLN A 1 207 ? 3.451 -29.578 6.871 1 91.75 207 GLN A O 1
ATOM 1675 N N . ALA A 1 208 ? 4.844 -28.078 6.02 1 93.56 208 ALA A N 1
ATOM 1676 C CA . ALA A 1 208 ? 3.754 -27.156 5.684 1 93.56 208 ALA A CA 1
ATOM 1677 C C . ALA A 1 208 ? 2.775 -27.812 4.707 1 93.56 208 ALA A C 1
ATOM 1679 O O . ALA A 1 208 ? 1.559 -27.719 4.887 1 93.56 208 ALA A O 1
ATOM 1680 N N . ILE A 1 209 ? 3.279 -28.469 3.707 1 93.5 209 ILE A N 1
ATOM 1681 C CA . ILE A 1 209 ? 2.447 -29.109 2.689 1 93.5 209 ILE A CA 1
ATOM 1682 C C . ILE A 1 209 ? 1.693 -30.281 3.299 1 93.5 209 ILE A C 1
ATOM 1684 O O . ILE A 1 209 ? 0.494 -30.453 3.066 1 93.5 209 ILE A O 1
ATOM 1688 N N . ALA A 1 210 ? 2.396 -31.062 4.09 1 90.69 210 ALA A N 1
ATOM 1689 C CA . ALA A 1 210 ? 1.769 -32.219 4.742 1 90.69 210 ALA A CA 1
ATOM 1690 C C . ALA A 1 210 ? 0.619 -31.766 5.645 1 90.69 210 ALA A C 1
ATOM 1692 O O . ALA A 1 210 ? -0.451 -32.375 5.641 1 90.69 210 ALA A O 1
ATOM 1693 N N . LYS A 1 211 ? 0.878 -30.75 6.359 1 91.06 211 LYS A N 1
ATOM 1694 C CA . LYS A 1 211 ? -0.155 -30.219 7.242 1 91.06 211 LYS A CA 1
ATOM 1695 C C . LYS A 1 211 ? -1.368 -29.75 6.441 1 91.06 211 LYS A C 1
ATOM 1697 O O . LYS A 1 211 ? -2.51 -29.953 6.859 1 91.06 211 LYS A O 1
ATOM 1702 N N . CYS A 1 212 ? -1.119 -29.109 5.34 1 93.12 212 CYS A N 1
ATOM 1703 C CA . CYS A 1 212 ? -2.189 -28.609 4.492 1 93.12 212 CYS A CA 1
ATOM 1704 C C . CYS A 1 212 ? -3.006 -29.75 3.898 1 93.12 212 CYS A C 1
ATOM 1706 O O . CYS A 1 212 ? -4.238 -29.688 3.873 1 93.12 212 CYS A O 1
ATOM 1708 N N . LEU A 1 213 ? -2.309 -30.781 3.432 1 90.38 213 LEU A N 1
ATOM 1709 C CA . LEU A 1 213 ? -2.986 -31.938 2.873 1 90.38 213 LEU A CA 1
ATOM 1710 C C . LEU A 1 213 ? -3.869 -32.625 3.92 1 90.38 213 LEU A C 1
ATOM 1712 O O . LEU A 1 213 ? -5.012 -32.969 3.633 1 90.38 213 LEU A O 1
ATOM 1716 N N . ASN A 1 214 ? -3.357 -32.688 5.086 1 87.88 214 ASN A N 1
ATOM 1717 C CA . ASN A 1 214 ? -4.121 -33.281 6.18 1 87.88 214 ASN A CA 1
ATOM 1718 C C . ASN A 1 214 ? -5.332 -32.438 6.543 1 87.88 214 ASN A C 1
ATOM 1720 O O . ASN A 1 214 ? -6.41 -32.969 6.816 1 87.88 214 ASN A O 1
ATOM 1724 N N . LYS A 1 215 ? -5.141 -31.188 6.562 1 91.12 215 LYS A N 1
ATOM 1725 C CA . LYS A 1 215 ? -6.199 -30.234 6.895 1 91.12 215 LYS A CA 1
ATOM 1726 C C . LYS A 1 215 ? -7.395 -30.391 5.961 1 91.12 215 LYS A C 1
ATOM 1728 O O . LYS A 1 215 ? -8.547 -30.25 6.387 1 91.12 215 LYS A O 1
ATOM 1733 N N . PHE A 1 216 ? -7.184 -30.719 4.695 1 92.06 216 PHE A N 1
ATOM 1734 C CA . PHE A 1 216 ? -8.258 -30.812 3.711 1 92.06 216 PHE A CA 1
ATOM 1735 C C . PHE A 1 216 ? -8.633 -32.281 3.463 1 92.06 216 PHE A C 1
ATOM 1737 O O . PHE A 1 216 ? -9.484 -32.562 2.621 1 92.06 216 PHE A O 1
ATOM 1744 N N . GLY A 1 217 ? -8.039 -33.188 4.094 1 84.62 217 GLY A N 1
ATOM 1745 C CA . GLY A 1 217 ? -8.359 -34.594 3.963 1 84.62 217 GLY A CA 1
ATOM 1746 C C . GLY A 1 217 ? -8.047 -35.156 2.588 1 84.62 217 GLY A C 1
ATOM 1747 O O . GLY A 1 217 ? -8.828 -35.938 2.037 1 84.62 217 GLY A O 1
ATOM 1748 N N . VAL A 1 218 ? -7.109 -34.594 1.968 1 83 218 VAL A N 1
ATOM 1749 C CA . VAL A 1 218 ? -6.734 -35.031 0.633 1 83 218 VAL A CA 1
ATOM 1750 C C . VAL A 1 218 ? -6.148 -36.438 0.712 1 83 218 VAL A C 1
ATOM 1752 O O . VAL A 1 218 ? -5.246 -36.719 1.515 1 83 218 VAL A O 1
ATOM 1755 N N . ASP A 1 219 ? -6.949 -37.25 -0.09 1 70.56 219 ASP A N 1
ATOM 1756 C CA . ASP A 1 219 ? -6.418 -38.594 -0.208 1 70.56 219 ASP A CA 1
ATOM 1757 C C . ASP A 1 219 ? -5.293 -38.656 -1.239 1 70.56 219 ASP A C 1
ATOM 1759 O O . ASP A 1 219 ? -5.219 -37.812 -2.137 1 70.56 219 ASP A O 1
ATOM 1763 N N . PHE A 1 220 ? -4.375 -39.406 -1.015 1 62.72 220 PHE A N 1
ATOM 1764 C CA . PHE A 1 220 ? -3.055 -39.469 -1.631 1 62.72 220 PHE A CA 1
ATOM 1765 C C . PHE A 1 220 ? -3.148 -39.969 -3.068 1 62.72 220 PHE A C 1
ATOM 1767 O O . PHE A 1 220 ? -2.156 -40.438 -3.637 1 62.72 220 PHE A O 1
ATOM 1774 N N . ASN A 1 221 ? -4.375 -39.875 -3.703 1 63.09 221 ASN A N 1
ATOM 1775 C CA . ASN A 1 221 ? -4.344 -40.156 -5.133 1 63.09 221 ASN A CA 1
ATOM 1776 C C . ASN A 1 221 ? -4.016 -38.906 -5.949 1 63.09 221 ASN A C 1
ATOM 1778 O O . ASN A 1 221 ? -4.914 -38.25 -6.48 1 63.09 221 ASN A O 1
ATOM 1782 N N . ASN A 1 222 ? -2.83 -38.406 -5.762 1 62.53 222 ASN A N 1
ATOM 1783 C CA . ASN A 1 222 ? -2.4 -37.125 -6.32 1 62.53 222 ASN A CA 1
ATOM 1784 C C . ASN A 1 222 ? -1.622 -37.312 -7.617 1 62.53 222 ASN A C 1
ATOM 1786 O O . ASN A 1 222 ? -0.989 -38.344 -7.82 1 62.53 222 ASN A O 1
ATOM 1790 N N . SER A 1 223 ? -1.854 -36.25 -8.414 1 72.75 223 SER A N 1
ATOM 1791 C CA . SER A 1 223 ? -1.313 -36.375 -9.766 1 72.75 223 SER A CA 1
ATOM 1792 C C . SER A 1 223 ? 0.052 -35.719 -9.883 1 72.75 223 SER A C 1
ATOM 1794 O O . SER A 1 223 ? 1 -36.312 -10.398 1 72.75 223 SER A O 1
ATOM 1796 N N . THR A 1 224 ? 0.131 -34.562 -9.398 1 86.75 224 THR A N 1
ATOM 1797 C CA . THR A 1 224 ? 1.373 -33.844 -9.664 1 86.75 224 THR A CA 1
ATOM 1798 C C . THR A 1 224 ? 1.693 -32.875 -8.539 1 86.75 224 THR A C 1
ATOM 1800 O O . THR A 1 224 ? 0.79 -32.406 -7.848 1 86.75 224 THR A O 1
ATOM 1803 N N . PHE A 1 225 ? 2.932 -32.812 -8.25 1 91.31 225 PHE A N 1
ATOM 1804 C CA . PHE A 1 225 ? 3.477 -31.766 -7.367 1 91.31 225 PHE A CA 1
ATOM 1805 C C . PHE A 1 225 ? 4.285 -30.75 -8.156 1 91.31 225 PHE A C 1
ATOM 1807 O O . PHE A 1 225 ? 5.297 -31.094 -8.773 1 91.31 225 PHE A O 1
ATOM 1814 N N . ILE A 1 226 ? 3.809 -29.562 -8.164 1 92.06 226 ILE A N 1
ATOM 1815 C CA . ILE A 1 226 ? 4.434 -28.516 -8.969 1 92.06 226 ILE A CA 1
ATOM 1816 C C . ILE A 1 226 ? 5.062 -27.469 -8.047 1 92.06 226 ILE A C 1
ATOM 1818 O O . ILE A 1 226 ? 4.398 -26.938 -7.164 1 92.06 226 ILE A O 1
ATOM 1822 N N . SER A 1 227 ? 6.34 -27.172 -8.219 1 92.81 227 SER A N 1
ATOM 1823 C CA . SER A 1 227 ? 7.062 -26.219 -7.387 1 92.81 227 SER A CA 1
ATOM 1824 C C . SER A 1 227 ? 8.07 -25.422 -8.203 1 92.81 227 SER A C 1
ATOM 1826 O O . SER A 1 227 ? 8.211 -25.641 -9.406 1 92.81 227 SER A O 1
ATOM 1828 N N . ASP A 1 228 ? 8.719 -24.516 -7.566 1 88 228 ASP A N 1
ATOM 1829 C CA . ASP A 1 228 ? 9.875 -23.844 -8.148 1 88 228 ASP A CA 1
ATOM 1830 C C . ASP A 1 228 ? 11.039 -24.812 -8.312 1 88 228 ASP A C 1
ATOM 1832 O O . ASP A 1 228 ? 11.102 -25.844 -7.645 1 88 228 ASP A O 1
ATOM 1836 N N . ASN A 1 229 ? 11.859 -24.422 -9.266 1 87.31 229 ASN A N 1
ATOM 1837 C CA . ASN A 1 229 ? 13.055 -25.234 -9.453 1 87.31 229 ASN A CA 1
ATOM 1838 C C . ASN A 1 229 ? 14.141 -24.891 -8.438 1 87.31 229 ASN A C 1
ATOM 1840 O O . ASN A 1 229 ? 15.07 -24.141 -8.758 1 87.31 229 ASN A O 1
ATOM 1844 N N . ALA A 1 230 ? 14.062 -25.438 -7.277 1 83.81 230 ALA A N 1
ATOM 1845 C CA . ALA A 1 230 ? 15.008 -25.234 -6.18 1 83.81 230 ALA A CA 1
ATOM 1846 C C . ALA A 1 230 ? 15.375 -26.547 -5.508 1 83.81 230 ALA A C 1
ATOM 1848 O O . ALA A 1 230 ? 14.562 -27.469 -5.461 1 83.81 230 ALA A O 1
ATOM 1849 N N . THR A 1 231 ? 16.531 -26.578 -5.008 1 84.81 231 THR A N 1
ATOM 1850 C CA . THR A 1 231 ? 17.031 -27.812 -4.41 1 84.81 231 THR A CA 1
ATOM 1851 C C . THR A 1 231 ? 16.188 -28.219 -3.209 1 84.81 231 THR A C 1
ATOM 1853 O O . THR A 1 231 ? 15.914 -29.406 -3.01 1 84.81 231 THR A O 1
ATOM 1856 N N . TYR A 1 232 ? 15.789 -27.234 -2.443 1 86.81 232 TYR A N 1
ATOM 1857 C CA . TYR A 1 232 ? 15.031 -27.562 -1.242 1 86.81 232 TYR A CA 1
ATOM 1858 C C . TYR A 1 232 ? 13.656 -28.109 -1.602 1 86.81 232 TYR A C 1
ATOM 1860 O O . TYR A 1 232 ? 13.086 -28.922 -0.862 1 86.81 232 TYR A O 1
ATOM 1868 N N . MET A 1 233 ? 13.125 -27.766 -2.742 1 90.69 233 MET A N 1
ATOM 1869 C CA . MET A 1 233 ? 11.836 -28.297 -3.182 1 90.69 233 MET A CA 1
ATOM 1870 C C . MET A 1 233 ? 11.961 -29.734 -3.645 1 90.69 233 MET A C 1
ATOM 1872 O O . MET A 1 233 ? 11.102 -30.578 -3.34 1 90.69 233 MET A O 1
ATOM 1876 N N . SER A 1 234 ? 13.031 -29.953 -4.414 1 89.94 234 SER A N 1
ATOM 1877 C CA . SER A 1 234 ? 13.289 -31.328 -4.867 1 89.94 234 SER A CA 1
ATOM 1878 C C . SER A 1 234 ? 13.531 -32.25 -3.688 1 89.94 234 SER A C 1
ATOM 1880 O O . SER A 1 234 ? 13.031 -33.375 -3.664 1 89.94 234 SER A O 1
ATOM 1882 N N . LYS A 1 235 ? 14.258 -31.75 -2.752 1 90.19 235 LYS A N 1
ATOM 1883 C CA . LYS A 1 235 ? 14.523 -32.531 -1.559 1 90.19 235 LYS A CA 1
ATOM 1884 C C . LYS A 1 235 ? 13.25 -32.781 -0.758 1 90.19 235 LYS A C 1
ATOM 1886 O O . LYS A 1 235 ? 13.055 -33.844 -0.189 1 90.19 235 LYS A O 1
ATOM 1891 N N . ALA A 1 236 ? 12.438 -31.797 -0.67 1 92.56 236 ALA A N 1
ATOM 1892 C CA . ALA A 1 236 ? 11.164 -31.922 0.044 1 92.56 236 ALA A CA 1
ATOM 1893 C C . ALA A 1 236 ? 10.305 -33.031 -0.568 1 92.56 236 ALA A C 1
ATOM 1895 O O . ALA A 1 236 ? 9.688 -33.812 0.154 1 92.56 236 ALA A O 1
ATOM 1896 N N . TYR A 1 237 ? 10.289 -33.094 -1.877 1 92.88 237 TYR A N 1
ATOM 1897 C CA . TYR A 1 237 ? 9.5 -34.094 -2.557 1 92.88 237 TYR A CA 1
ATOM 1898 C C . TYR A 1 237 ? 10.125 -35.5 -2.383 1 92.88 237 TYR A C 1
ATOM 1900 O O . TYR A 1 237 ? 9.445 -36.438 -1.985 1 92.88 237 TYR A O 1
ATOM 1908 N N . ASP A 1 238 ? 11.383 -35.656 -2.629 1 90.88 238 ASP A N 1
ATOM 1909 C CA . ASP A 1 238 ? 12.078 -36.938 -2.674 1 90.88 238 ASP A CA 1
ATOM 1910 C C . ASP A 1 238 ? 12.125 -37.562 -1.29 1 90.88 238 ASP A C 1
ATOM 1912 O O . ASP A 1 238 ? 11.977 -38.781 -1.16 1 90.88 238 ASP A O 1
ATOM 1916 N N . GLN A 1 239 ? 12.258 -36.75 -0.327 1 90.31 239 GLN A N 1
ATOM 1917 C CA . GLN A 1 239 ? 12.516 -37.312 0.998 1 90.31 239 GLN A CA 1
ATOM 1918 C C . GLN A 1 239 ? 11.219 -37.469 1.788 1 90.31 239 GLN A C 1
ATOM 1920 O O . GLN A 1 239 ? 11.109 -38.344 2.645 1 90.31 239 GLN A O 1
ATOM 1925 N N . VAL A 1 240 ? 10.25 -36.625 1.517 1 88.81 240 VAL A N 1
ATOM 1926 C CA . VAL A 1 240 ? 9.109 -36.656 2.422 1 88.81 240 VAL A CA 1
ATOM 1927 C C . VAL A 1 240 ? 7.816 -36.812 1.624 1 88.81 240 VAL A C 1
ATOM 1929 O O . VAL A 1 240 ? 7.074 -37.781 1.828 1 88.81 240 VAL A O 1
ATOM 1932 N N . LEU A 1 241 ? 7.562 -36 0.603 1 89.69 241 LEU A N 1
ATOM 1933 C CA . LEU A 1 241 ? 6.242 -35.875 -0.006 1 89.69 241 LEU A CA 1
ATOM 1934 C C . LEU A 1 241 ? 5.961 -37.031 -0.937 1 89.69 241 LEU A C 1
ATOM 1936 O O . LEU A 1 241 ? 4.801 -37.406 -1.166 1 89.69 241 LEU A O 1
ATOM 1940 N N . GLN A 1 242 ? 7.016 -37.594 -1.466 1 88.25 242 GLN A N 1
ATOM 1941 C CA . GLN A 1 242 ? 6.84 -38.719 -2.359 1 88.25 242 GLN A CA 1
ATOM 1942 C C . GLN A 1 242 ? 6.129 -39.875 -1.65 1 88.25 242 GLN A C 1
ATOM 1944 O O . GLN A 1 242 ? 5.344 -40.594 -2.266 1 88.25 242 GLN A O 1
ATOM 1949 N N . GLY A 1 243 ? 6.461 -40.062 -0.407 1 81.69 243 GLY A N 1
ATOM 1950 C CA . GLY A 1 243 ? 5.797 -41.094 0.373 1 81.69 243 GLY A CA 1
ATOM 1951 C C . GLY A 1 243 ? 4.332 -40.781 0.626 1 81.69 243 GLY A C 1
ATOM 1952 O O . GLY A 1 243 ? 3.506 -41.719 0.68 1 81.69 243 GLY A O 1
ATOM 1953 N N . LEU A 1 244 ? 4.008 -39.562 0.735 1 80.25 244 LEU A N 1
ATOM 1954 C CA . LEU A 1 244 ? 2.635 -39.125 0.992 1 80.25 244 LEU A CA 1
ATOM 1955 C C . LEU A 1 244 ? 1.828 -39.094 -0.302 1 80.25 244 LEU A C 1
ATOM 1957 O O . LEU A 1 244 ? 0.636 -39.406 -0.306 1 80.25 244 LEU A O 1
ATOM 1961 N N . LEU A 1 245 ? 2.588 -38.719 -1.362 1 82.69 245 LEU A N 1
ATOM 1962 C CA . LEU A 1 245 ? 1.986 -38.594 -2.688 1 82.69 245 LEU A CA 1
ATOM 1963 C C . LEU A 1 245 ? 2.494 -39.719 -3.604 1 82.69 245 LEU A C 1
ATOM 1965 O O . LEU A 1 245 ? 3.154 -39.438 -4.609 1 82.69 245 LEU A O 1
ATOM 1969 N N . SER A 1 246 ? 2.223 -40.906 -3.283 1 74.38 246 SER A N 1
ATOM 1970 C CA . SER A 1 246 ? 2.852 -42.094 -3.883 1 74.38 246 SER A CA 1
ATOM 1971 C C . SER A 1 246 ? 2.637 -42.125 -5.391 1 74.38 246 SER A C 1
ATOM 1973 O O . SER A 1 246 ? 3.488 -42.594 -6.133 1 74.38 246 SER A O 1
ATOM 1975 N N . ASN A 1 247 ? 1.621 -41.688 -5.918 1 77.25 247 ASN A N 1
ATOM 1976 C CA . ASN A 1 247 ? 1.378 -41.75 -7.355 1 77.25 247 ASN A CA 1
ATOM 1977 C C . ASN A 1 247 ? 1.472 -40.344 -7.992 1 77.25 247 ASN A C 1
ATOM 1979 O O . ASN A 1 247 ? 0.727 -40.031 -8.922 1 77.25 247 ASN A O 1
ATOM 1983 N N . SER A 1 248 ? 2.471 -39.625 -7.48 1 88 248 SER A N 1
ATOM 1984 C CA . SER A 1 248 ? 2.576 -38.281 -8.016 1 88 248 SER A CA 1
ATOM 1985 C C . SER A 1 248 ? 3.914 -38.062 -8.719 1 88 248 SER A C 1
ATOM 1987 O O . SER A 1 248 ? 4.848 -38.844 -8.539 1 88 248 SER A O 1
ATOM 1989 N N . VAL A 1 249 ? 3.959 -37.125 -9.555 1 92.19 249 VAL A N 1
ATOM 1990 C CA . VAL A 1 249 ? 5.168 -36.719 -10.25 1 92.19 249 VAL A CA 1
ATOM 1991 C C . VAL A 1 249 ? 5.531 -35.281 -9.836 1 92.19 249 VAL A C 1
ATOM 1993 O O . VAL A 1 249 ? 4.656 -34.438 -9.695 1 92.19 249 VAL A O 1
ATOM 1996 N N . HIS A 1 250 ? 6.82 -35.094 -9.562 1 93.12 250 HIS A N 1
ATOM 1997 C CA . HIS A 1 250 ? 7.281 -33.75 -9.219 1 93.12 250 HIS A CA 1
ATOM 1998 C C . HIS A 1 250 ? 7.695 -32.969 -10.461 1 93.12 250 HIS A C 1
ATOM 2000 O O . HIS A 1 250 ? 8.664 -33.344 -11.133 1 93.12 250 HIS A O 1
ATOM 2006 N N . LEU A 1 251 ? 6.965 -32 -10.719 1 93.31 251 LEU A N 1
ATOM 2007 C CA . LEU A 1 251 ? 7.242 -31.078 -11.82 1 93.31 251 LEU A CA 1
ATOM 2008 C C . LEU A 1 251 ? 7.684 -29.719 -11.297 1 93.31 251 LEU A C 1
ATOM 2010 O O . LEU A 1 251 ? 7.113 -29.203 -10.336 1 93.31 251 LEU A O 1
ATOM 2014 N N . THR A 1 252 ? 8.734 -29.219 -11.844 1 92 252 THR A N 1
ATOM 2015 C CA . THR A 1 252 ? 9.094 -27.844 -11.516 1 92 252 THR A CA 1
ATOM 2016 C C . THR A 1 252 ? 8.594 -26.891 -12.602 1 92 252 THR A C 1
ATOM 2018 O O . THR A 1 252 ? 8.453 -27.281 -13.758 1 92 252 THR A O 1
ATOM 2021 N N . CYS A 1 253 ? 8.32 -25.719 -12.211 1 90.44 253 CYS A N 1
ATOM 2022 C CA . CYS A 1 253 ? 7.727 -24.719 -13.094 1 90.44 253 CYS A CA 1
ATOM 2023 C C . CYS A 1 253 ? 8.625 -24.453 -14.297 1 90.44 253 CYS A C 1
ATOM 2025 O O . CYS A 1 253 ? 9.781 -24.062 -14.141 1 90.44 253 CYS A O 1
ATOM 2027 N N . ASN A 1 254 ? 8.055 -24.641 -15.438 1 88 254 ASN A N 1
ATOM 2028 C CA . ASN A 1 254 ? 8.805 -24.422 -16.672 1 88 254 ASN A CA 1
ATOM 2029 C C . ASN A 1 254 ? 9.195 -22.953 -16.828 1 88 254 ASN A C 1
ATOM 2031 O O . ASN A 1 254 ? 10.281 -22.641 -17.312 1 88 254 ASN A O 1
ATOM 2035 N N . ALA A 1 255 ? 8.273 -22.109 -16.5 1 83.75 255 ALA A N 1
ATOM 2036 C CA . ALA A 1 255 ? 8.555 -20.672 -16.609 1 83.75 255 ALA A CA 1
ATOM 2037 C C . ALA A 1 255 ? 9.781 -20.297 -15.766 1 83.75 255 ALA A C 1
ATOM 2039 O O . ALA A 1 255 ? 10.57 -19.438 -16.172 1 83.75 255 ALA A O 1
ATOM 2040 N N . HIS A 1 256 ? 9.93 -20.891 -14.656 1 85.31 256 HIS A N 1
ATOM 2041 C CA . HIS A 1 256 ? 11.07 -20.641 -13.781 1 85.31 256 HIS A CA 1
ATOM 2042 C C . HIS A 1 256 ? 12.375 -21.125 -14.422 1 85.31 256 HIS A C 1
ATOM 2044 O O . HIS A 1 256 ? 13.398 -20.438 -14.352 1 85.31 256 HIS A O 1
ATOM 2050 N N . ILE A 1 257 ? 12.328 -22.25 -15 1 86.62 257 ILE A N 1
ATOM 2051 C CA . ILE A 1 257 ? 13.508 -22.812 -15.641 1 86.62 257 ILE A CA 1
ATOM 2052 C C . ILE A 1 257 ? 13.93 -21.922 -16.812 1 86.62 257 ILE A C 1
ATOM 2054 O O . ILE A 1 257 ? 15.117 -21.609 -16.969 1 86.62 257 ILE A O 1
ATOM 2058 N N . VAL A 1 258 ? 12.961 -21.562 -17.547 1 83.06 258 VAL A N 1
ATOM 2059 C CA . VAL A 1 258 ? 13.25 -20.688 -18.688 1 83.06 258 VAL A CA 1
ATOM 2060 C C . VAL A 1 258 ? 13.82 -19.375 -18.188 1 83.06 258 VAL A C 1
ATOM 2062 O O . VAL A 1 258 ? 14.727 -18.812 -18.812 1 83.06 258 VAL A O 1
ATOM 2065 N N . ALA A 1 259 ? 13.312 -18.922 -17.141 1 82.56 259 ALA A N 1
ATOM 2066 C CA . ALA A 1 259 ? 13.82 -17.688 -16.547 1 82.56 259 ALA A CA 1
ATOM 2067 C C . ALA A 1 259 ? 15.273 -17.859 -16.109 1 82.56 259 ALA A C 1
ATOM 2069 O O . ALA A 1 259 ? 16.094 -16.953 -16.281 1 82.56 259 ALA A O 1
ATOM 2070 N N . LEU A 1 260 ? 15.555 -18.969 -15.516 1 82.12 260 LEU A N 1
ATOM 2071 C CA . LEU A 1 260 ? 16.922 -19.25 -15.078 1 82.12 260 LEU A CA 1
ATOM 2072 C C . LEU A 1 260 ? 17.875 -19.281 -16.266 1 82.12 260 LEU A C 1
ATOM 2074 O O . LEU A 1 260 ? 19 -18.766 -16.188 1 82.12 260 LEU A O 1
ATOM 2078 N N . ALA A 1 261 ? 17.453 -19.859 -17.297 1 83.56 261 ALA A N 1
ATOM 2079 C CA . ALA A 1 261 ? 18.281 -19.922 -18.5 1 83.56 261 ALA A CA 1
ATOM 2080 C C . ALA A 1 261 ? 18.438 -18.547 -19.125 1 83.56 261 ALA A C 1
ATOM 2082 O O . ALA A 1 261 ? 19.547 -18.172 -19.547 1 83.56 261 ALA A O 1
ATOM 2083 N N . SER A 1 262 ? 17.375 -17.781 -19.109 1 80.94 262 SER A N 1
ATOM 2084 C CA . SER A 1 262 ? 17.391 -16.484 -19.75 1 80.94 262 SER A CA 1
ATOM 2085 C C . SER A 1 262 ? 18.188 -15.469 -18.938 1 80.94 262 SER A C 1
ATOM 2087 O O . SER A 1 262 ? 18.625 -14.438 -19.469 1 80.94 262 SER A O 1
ATOM 2089 N N . ASP A 1 263 ? 18.391 -15.75 -17.688 1 84.69 263 ASP A N 1
ATOM 2090 C CA . ASP A 1 263 ? 19.156 -14.867 -16.828 1 84.69 263 ASP A CA 1
ATOM 2091 C C . ASP A 1 263 ? 20.594 -14.719 -17.344 1 84.69 263 ASP A C 1
ATOM 2093 O O . ASP A 1 263 ? 21.281 -13.758 -17 1 84.69 263 ASP A O 1
ATOM 2097 N N . ILE A 1 264 ? 21 -15.57 -18.188 1 85.88 264 ILE A N 1
ATOM 2098 C CA . ILE A 1 264 ? 22.328 -15.539 -18.797 1 85.88 264 ILE A CA 1
ATOM 2099 C C . ILE A 1 264 ? 22.469 -14.273 -19.656 1 85.88 264 ILE A C 1
ATOM 2101 O O . ILE A 1 264 ? 23.547 -13.68 -19.703 1 85.88 264 ILE A O 1
ATOM 2105 N N . TRP A 1 265 ? 21.359 -13.805 -20.172 1 84.56 265 TRP A N 1
ATOM 2106 C CA . TRP A 1 265 ? 21.359 -12.578 -20.969 1 84.56 265 TRP A CA 1
ATOM 2107 C C . TRP A 1 265 ? 21.688 -11.375 -20.094 1 84.56 265 TRP A C 1
ATOM 2109 O O . TRP A 1 265 ? 22.453 -10.492 -20.5 1 84.56 265 TRP A O 1
ATOM 2119 N N . ARG A 1 266 ? 21.172 -11.383 -18.953 1 84.12 266 ARG A N 1
ATOM 2120 C CA . ARG A 1 266 ? 21.391 -10.266 -18.047 1 84.12 266 ARG A CA 1
ATOM 2121 C C . ARG A 1 266 ? 22.844 -10.227 -17.578 1 84.12 266 ARG A C 1
ATOM 2123 O O . ARG A 1 266 ? 23.438 -9.148 -17.453 1 84.12 266 ARG A O 1
ATOM 2130 N N . SER A 1 267 ? 23.375 -11.391 -17.391 1 85.56 267 SER A N 1
ATOM 2131 C CA . SER A 1 267 ? 24.75 -11.484 -16.922 1 85.56 267 SER A CA 1
ATOM 2132 C C . SER A 1 267 ? 25.734 -11.094 -18.016 1 85.56 267 SER A C 1
ATOM 2134 O O . SER A 1 267 ? 26.781 -10.492 -17.75 1 85.56 267 SER A O 1
ATOM 2136 N N . ASN A 1 268 ? 25.406 -11.477 -19.203 1 89.25 268 ASN A N 1
ATOM 2137 C CA . ASN A 1 268 ? 26.312 -11.242 -20.312 1 89.25 268 ASN A CA 1
ATOM 2138 C C . ASN A 1 268 ? 26.188 -9.82 -20.859 1 89.25 268 ASN A C 1
ATOM 2140 O O . ASN A 1 268 ? 27.109 -9.305 -21.484 1 89.25 268 ASN A O 1
ATOM 2144 N N . PHE A 1 269 ? 25.047 -9.227 -20.641 1 89.69 269 PHE A N 1
ATOM 2145 C CA . PHE A 1 269 ? 24.844 -7.855 -21.094 1 89.69 269 PHE A CA 1
ATOM 2146 C C . PHE A 1 269 ? 24.422 -6.953 -19.953 1 89.69 269 PHE A C 1
ATOM 2148 O O . PHE A 1 269 ? 23.312 -6.406 -19.953 1 89.69 269 PHE A O 1
ATOM 2155 N N . PRO A 1 270 ? 25.328 -6.719 -19.078 1 89.38 270 PRO A N 1
ATOM 2156 C CA . PRO A 1 270 ? 25 -5.961 -17.875 1 89.38 270 PRO A CA 1
ATOM 2157 C C . PRO A 1 270 ? 24.594 -4.516 -18.172 1 89.38 270 PRO A C 1
ATOM 2159 O O . PRO A 1 270 ? 23.766 -3.943 -17.469 1 89.38 270 PRO A O 1
ATOM 2162 N N . GLU A 1 271 ? 25.125 -3.928 -19.172 1 90.56 271 GLU A N 1
ATOM 2163 C CA . GLU A 1 271 ? 24.797 -2.545 -19.516 1 90.56 271 GLU A CA 1
ATOM 2164 C C . GLU A 1 271 ? 23.359 -2.42 -20 1 90.56 271 GLU A C 1
ATOM 2166 O O . GLU A 1 271 ? 22.656 -1.463 -19.641 1 90.56 271 GLU A O 1
ATOM 2171 N N . VAL A 1 272 ? 23 -3.375 -20.766 1 91.5 272 VAL A N 1
ATOM 2172 C CA . VAL A 1 272 ? 21.641 -3.379 -21.266 1 91.5 272 VAL A CA 1
ATOM 2173 C C . VAL A 1 272 ? 20.656 -3.574 -20.109 1 91.5 272 VAL A C 1
ATOM 2175 O O . VAL A 1 272 ? 19.641 -2.881 -20.016 1 91.5 272 VAL A O 1
ATOM 2178 N N . ASP A 1 273 ? 20.969 -4.539 -19.281 1 91.12 273 ASP A N 1
ATOM 2179 C CA . ASP A 1 273 ? 20.125 -4.805 -18.109 1 91.12 273 ASP A CA 1
ATOM 2180 C C . ASP A 1 273 ? 20.031 -3.576 -17.219 1 91.12 273 ASP A C 1
ATOM 2182 O O . ASP A 1 273 ? 18.953 -3.273 -16.688 1 91.12 273 ASP A O 1
ATOM 2186 N N . LYS A 1 274 ? 21.125 -2.887 -17.078 1 89.69 274 LYS A N 1
ATOM 2187 C CA . LYS A 1 274 ? 21.141 -1.678 -16.266 1 89.69 274 LYS A CA 1
ATOM 2188 C C . LYS A 1 274 ? 20.297 -0.575 -16.891 1 89.69 274 LYS A C 1
ATOM 2190 O O . LYS A 1 274 ? 19.609 0.164 -16.172 1 89.69 274 LYS A O 1
ATOM 2195 N N . LEU A 1 275 ? 20.375 -0.446 -18.125 1 93.38 275 LEU A N 1
ATOM 2196 C CA . LEU A 1 275 ? 19.562 0.553 -18.812 1 93.38 275 LEU A CA 1
ATOM 2197 C C . LEU A 1 275 ? 18.078 0.289 -18.594 1 93.38 275 LEU A C 1
ATOM 2199 O O . LEU A 1 275 ? 17.312 1.206 -18.266 1 93.38 275 LEU A O 1
ATOM 2203 N N . ILE A 1 276 ? 17.734 -0.981 -18.781 1 91.44 276 ILE A N 1
ATOM 2204 C CA . ILE A 1 276 ? 16.328 -1.37 -18.656 1 91.44 276 ILE A CA 1
ATOM 2205 C C . ILE A 1 276 ? 15.852 -1.085 -17.234 1 91.44 276 ILE A C 1
ATOM 2207 O O . ILE A 1 276 ? 14.773 -0.515 -17.031 1 91.44 276 ILE A O 1
ATOM 2211 N N . ALA A 1 277 ? 16.641 -1.419 -16.297 1 87.81 277 ALA A N 1
ATOM 2212 C CA . ALA A 1 277 ? 16.297 -1.201 -14.891 1 87.81 277 ALA A CA 1
ATOM 2213 C C . ALA A 1 277 ? 16.219 0.288 -14.57 1 87.81 277 ALA A C 1
ATOM 2215 O O . ALA A 1 277 ? 15.312 0.734 -13.867 1 87.81 277 ALA A O 1
ATOM 2216 N N . THR A 1 278 ? 17.188 1.057 -15.102 1 88.75 278 THR A N 1
ATOM 2217 C CA . THR A 1 278 ? 17.266 2.484 -14.812 1 88.75 278 THR A CA 1
ATOM 2218 C C . THR A 1 278 ? 16.094 3.232 -15.445 1 88.75 278 THR A C 1
ATOM 2220 O O . THR A 1 278 ? 15.484 4.094 -14.812 1 88.75 278 THR A O 1
ATOM 2223 N N . VAL A 1 279 ? 15.797 2.889 -16.672 1 91.19 279 VAL A N 1
ATOM 2224 C CA . VAL A 1 279 ? 14.695 3.553 -17.359 1 91.19 279 VAL A CA 1
ATOM 2225 C C . VAL A 1 279 ? 13.383 3.248 -16.641 1 91.19 279 VAL A C 1
ATOM 2227 O O . VAL A 1 279 ? 12.531 4.125 -16.5 1 91.19 279 VAL A O 1
ATOM 2230 N N . LYS A 1 280 ? 13.258 1.991 -16.219 1 88.81 280 LYS A N 1
ATOM 2231 C CA . LYS A 1 280 ? 12.07 1.641 -15.453 1 88.81 280 LYS A CA 1
ATOM 2232 C C . LYS A 1 280 ? 11.945 2.51 -14.203 1 88.81 280 LYS A C 1
ATOM 2234 O O . LYS A 1 280 ? 10.867 3.02 -13.898 1 88.81 280 LYS A O 1
ATOM 2239 N N . LYS A 1 281 ? 13.023 2.736 -13.555 1 81.62 281 LYS A N 1
ATOM 2240 C CA . LYS A 1 281 ? 13.039 3.514 -12.32 1 81.62 281 LYS A CA 1
ATOM 2241 C C . LYS A 1 281 ? 12.734 4.984 -12.586 1 81.62 281 LYS A C 1
ATOM 2243 O O . LYS A 1 281 ? 12.109 5.652 -11.766 1 81.62 281 LYS A O 1
ATOM 2248 N N . VAL A 1 282 ? 13.203 5.41 -13.688 1 85.25 282 VAL A N 1
ATOM 2249 C CA . VAL A 1 282 ? 13.031 6.812 -14.055 1 85.25 282 VAL A CA 1
ATOM 2250 C C . VAL A 1 282 ? 11.555 7.125 -14.234 1 85.25 282 VAL A C 1
ATOM 2252 O O . VAL A 1 282 ? 11.086 8.195 -13.852 1 85.25 282 VAL A O 1
ATOM 2255 N N . PHE A 1 283 ? 10.789 6.137 -14.773 1 82.81 283 PHE A N 1
ATOM 2256 C CA . PHE A 1 283 ? 9.422 6.441 -15.18 1 82.81 283 PHE A CA 1
ATOM 2257 C C . PHE A 1 283 ? 8.422 5.863 -14.18 1 82.81 283 PHE A C 1
ATOM 2259 O O . PHE A 1 283 ? 7.262 6.273 -14.156 1 82.81 283 PHE A O 1
ATOM 2266 N N . LYS A 1 284 ? 8.695 4.754 -13.461 1 72.88 284 LYS A N 1
ATOM 2267 C CA . LYS A 1 284 ? 7.746 3.943 -12.695 1 72.88 284 LYS A CA 1
ATOM 2268 C C . LYS A 1 284 ? 6.934 4.809 -11.734 1 72.88 284 LYS A C 1
ATOM 2270 O O . LYS A 1 284 ? 5.707 4.68 -11.664 1 72.88 284 LYS A O 1
ATOM 2275 N N . TYR A 1 285 ? 7.531 5.785 -11.008 1 55.16 285 TYR A N 1
ATOM 2276 C CA . TYR A 1 285 ? 6.75 6.496 -10 1 55.16 285 TYR A CA 1
ATOM 2277 C C . TYR A 1 285 ? 6.672 7.984 -10.312 1 55.16 285 TYR A C 1
ATOM 2279 O O . TYR A 1 285 ? 6.453 8.805 -9.422 1 55.16 285 TYR A O 1
ATOM 2287 N N . CYS A 1 286 ? 6.891 8.273 -11.641 1 64.62 286 CYS A N 1
ATOM 2288 C CA . CYS A 1 286 ? 6.887 9.68 -12.023 1 64.62 286 CYS A CA 1
ATOM 2289 C C . CYS A 1 286 ? 5.984 9.906 -13.227 1 64.62 286 CYS A C 1
ATOM 2291 O O . CYS A 1 286 ? 6.453 9.922 -14.367 1 64.62 286 CYS A O 1
ATOM 2293 N N . SER A 1 287 ? 4.707 10.18 -12.992 1 62.31 287 SER A N 1
ATOM 2294 C CA . SER A 1 287 ? 3.736 10.344 -14.07 1 62.31 287 SER A CA 1
ATOM 2295 C C . SER A 1 287 ? 4.031 11.586 -14.898 1 62.31 287 SER A C 1
ATOM 2297 O O . SER A 1 287 ? 3.824 11.594 -16.109 1 62.31 287 SER A O 1
ATOM 2299 N N . SER A 1 288 ? 4.492 12.648 -14.18 1 63.34 288 SER A N 1
ATOM 2300 C CA . SER A 1 288 ? 4.828 13.867 -14.914 1 63.34 288 SER A CA 1
ATOM 2301 C C . SER A 1 288 ? 5.922 13.609 -15.938 1 63.34 288 SER A C 1
ATOM 2303 O O . SER A 1 288 ? 5.852 14.102 -17.062 1 63.34 288 SER A O 1
ATOM 2305 N N . ARG A 1 289 ? 6.832 12.867 -15.531 1 80.25 289 ARG A N 1
ATOM 2306 C CA . ARG A 1 289 ? 7.941 12.562 -16.422 1 80.25 289 ARG A CA 1
ATOM 2307 C C . ARG A 1 289 ? 7.473 11.742 -17.625 1 80.25 289 ARG A C 1
ATOM 2309 O O . ARG A 1 289 ? 7.984 11.906 -18.734 1 80.25 289 ARG A O 1
ATOM 2316 N N . LYS A 1 290 ? 6.496 10.82 -17.375 1 81.62 290 LYS A N 1
ATOM 2317 C CA . LYS A 1 290 ? 5.926 10.055 -18.469 1 81.62 290 LYS A CA 1
ATOM 2318 C C . LYS A 1 290 ? 5.25 10.969 -19.484 1 81.62 290 LYS A C 1
ATOM 2320 O O . LYS A 1 290 ? 5.402 10.781 -20.703 1 81.62 290 LYS A O 1
ATOM 2325 N N . LEU A 1 291 ? 4.535 11.938 -18.906 1 75 291 LEU A N 1
ATOM 2326 C CA . LEU A 1 291 ? 3.861 12.891 -19.781 1 75 291 LEU A CA 1
ATOM 2327 C C . LEU A 1 291 ? 4.875 13.727 -20.562 1 75 291 LEU A C 1
ATOM 2329 O O . LEU A 1 291 ? 4.711 13.945 -21.766 1 75 291 LEU A O 1
ATOM 2333 N N . HIS A 1 292 ? 5.898 14.211 -19.844 1 84.38 292 HIS A N 1
ATOM 2334 C CA . HIS A 1 292 ? 6.938 14.992 -20.516 1 84.38 292 HIS A CA 1
ATOM 2335 C C . HIS A 1 292 ? 7.621 14.172 -21.609 1 84.38 292 HIS A C 1
ATOM 2337 O O . HIS A 1 292 ? 7.973 14.711 -22.656 1 84.38 292 HIS A O 1
ATOM 2343 N N . PHE A 1 293 ? 7.789 12.891 -21.281 1 91.44 293 PHE A N 1
ATOM 2344 C CA . PHE A 1 293 ? 8.438 12.047 -22.266 1 91.44 293 PHE A CA 1
ATOM 2345 C C . PHE A 1 293 ? 7.551 11.867 -23.5 1 91.44 293 PHE A C 1
ATOM 2347 O O . PHE A 1 293 ? 8.039 11.875 -24.625 1 91.44 293 PHE A O 1
ATOM 2354 N N . LYS A 1 294 ? 6.297 11.703 -23.25 1 87.88 294 LYS A N 1
ATOM 2355 C CA . LYS A 1 294 ? 5.359 11.57 -24.359 1 87.88 294 LYS A CA 1
ATOM 2356 C C . LYS A 1 294 ? 5.375 12.82 -25.25 1 87.88 294 LYS A C 1
ATOM 2358 O O . LYS A 1 294 ? 5.371 12.719 -26.469 1 87.88 294 LYS A O 1
ATOM 2363 N N . GLU A 1 295 ? 5.352 13.922 -24.609 1 87 295 GLU A N 1
ATOM 2364 C CA . GLU A 1 295 ? 5.406 15.18 -25.344 1 87 295 GLU A CA 1
ATOM 2365 C C . GLU A 1 295 ? 6.727 15.328 -26.094 1 87 295 GLU A C 1
ATOM 2367 O O . GLU A 1 295 ? 6.75 15.781 -27.234 1 87 295 GLU A O 1
ATOM 2372 N N . HIS A 1 296 ? 7.762 14.977 -25.438 1 91.94 296 HIS A N 1
ATOM 2373 C CA . HIS A 1 296 ? 9.078 15.008 -26.062 1 91.94 296 HIS A CA 1
ATOM 2374 C C . HIS A 1 296 ? 9.125 14.117 -27.297 1 91.94 296 HIS A C 1
ATOM 2376 O O . HIS A 1 296 ? 9.641 14.531 -28.344 1 91.94 296 HIS A O 1
ATOM 2382 N N . LEU A 1 297 ? 8.641 12.914 -27.188 1 92.19 297 LEU A N 1
ATOM 2383 C CA . LEU A 1 297 ? 8.625 11.984 -28.312 1 92.19 297 LEU A CA 1
ATOM 2384 C C . LEU A 1 297 ? 7.789 12.531 -29.453 1 92.19 297 LEU A C 1
ATOM 2386 O O . LEU A 1 297 ? 8.18 12.43 -30.625 1 92.19 297 LEU A O 1
ATOM 2390 N N . GLN A 1 298 ? 6.68 13.125 -29.078 1 89.38 298 GLN A N 1
ATOM 2391 C CA . GLN A 1 298 ? 5.797 13.688 -30.094 1 89.38 298 GLN A CA 1
ATOM 2392 C C . GLN A 1 298 ? 6.488 14.805 -30.859 1 89.38 298 GLN A C 1
ATOM 2394 O O . GLN A 1 298 ? 6.445 14.828 -32.094 1 89.38 298 GLN A O 1
ATOM 2399 N N . SER A 1 299 ? 7.074 15.656 -30.156 1 90.31 299 SER A N 1
ATOM 2400 C CA . SER A 1 299 ? 7.746 16.797 -30.781 1 90.31 299 SER A CA 1
ATOM 2401 C C . SER A 1 299 ? 8.953 16.344 -31.594 1 90.31 299 SER A C 1
ATOM 2403 O O . SER A 1 299 ? 9.164 16.812 -32.719 1 90.31 299 SER A O 1
ATOM 2405 N N . THR A 1 300 ? 9.727 15.445 -31.062 1 90.81 300 THR A N 1
ATOM 2406 C CA . THR A 1 300 ? 10.969 15.039 -31.719 1 90.81 300 THR A CA 1
ATOM 2407 C C . THR A 1 300 ? 10.688 14.125 -32.906 1 90.81 300 THR A C 1
ATOM 2409 O O . THR A 1 300 ? 11.367 14.203 -33.938 1 90.81 300 THR A O 1
ATOM 2412 N N . ILE A 1 301 ? 9.828 13.219 -32.75 1 88.5 301 ILE A N 1
ATOM 2413 C CA . ILE A 1 301 ? 9.484 12.305 -33.812 1 88.5 301 ILE A CA 1
ATOM 2414 C C . ILE A 1 301 ? 8.93 13.086 -35 1 88.5 301 ILE A C 1
ATOM 2416 O O . ILE A 1 301 ? 9.258 12.789 -36.156 1 88.5 301 ILE A O 1
ATOM 2420 N N . GLN A 1 302 ? 8.133 14 -34.688 1 84.5 302 GLN A N 1
ATOM 2421 C CA . GLN A 1 302 ? 7.605 14.867 -35.75 1 84.5 302 GLN A CA 1
ATOM 2422 C C . GLN A 1 302 ? 8.719 15.664 -36.406 1 84.5 302 GLN A C 1
ATOM 2424 O O . GLN A 1 302 ? 8.727 15.82 -37.625 1 84.5 302 GLN A O 1
ATOM 2429 N N . ALA A 1 303 ? 9.617 16.109 -35.594 1 85.44 303 ALA A N 1
ATOM 2430 C CA . ALA A 1 303 ? 10.719 16.922 -36.094 1 85.44 303 ALA A CA 1
ATOM 2431 C C . ALA A 1 303 ? 11.641 16.109 -37 1 85.44 303 ALA A C 1
ATOM 2433 O O . ALA A 1 303 ? 12.133 16.594 -38 1 85.44 303 ALA A O 1
ATOM 2434 N N . VAL A 1 304 ? 11.953 14.828 -36.625 1 82.19 304 VAL A N 1
ATOM 2435 C CA . VAL A 1 304 ? 12.883 13.977 -37.344 1 82.19 304 VAL A CA 1
ATOM 2436 C C . VAL A 1 304 ? 12.156 13.258 -38.5 1 82.19 304 VAL A C 1
ATOM 2438 O O . VAL A 1 304 ? 12.781 12.781 -39.438 1 82.19 304 VAL A O 1
ATOM 2441 N N . GLY A 1 305 ? 10.875 13.297 -38.531 1 76.75 305 GLY A N 1
ATOM 2442 C CA . GLY A 1 305 ? 10.117 12.617 -39.562 1 76.75 305 GLY A CA 1
ATOM 2443 C C . GLY A 1 305 ? 10.156 11.109 -39.438 1 76.75 305 GLY A C 1
ATOM 2444 O O . GLY A 1 305 ? 10.195 10.391 -40.438 1 76.75 305 GLY A O 1
ATOM 2445 N N . SER A 1 306 ? 10.266 10.672 -38.219 1 79.25 306 SER A N 1
ATOM 2446 C CA . SER A 1 306 ? 10.328 9.234 -37.969 1 79.25 306 SER A CA 1
ATOM 2447 C C . SER A 1 306 ? 8.93 8.617 -37.938 1 79.25 306 SER A C 1
ATOM 2449 O O . SER A 1 306 ? 7.949 9.297 -37.656 1 79.25 306 SER A O 1
ATOM 2451 N N . ASN A 1 307 ? 8.836 7.391 -38.375 1 82.81 307 ASN A N 1
ATOM 2452 C CA . ASN A 1 307 ? 7.578 6.656 -38.375 1 82.81 307 ASN A CA 1
ATOM 2453 C C . ASN A 1 307 ? 7.328 5.957 -37.062 1 82.81 307 ASN A C 1
ATOM 2455 O O . ASN A 1 307 ? 6.457 5.098 -36.938 1 82.81 307 ASN A O 1
ATOM 2459 N N . LEU A 1 308 ? 8.031 6.328 -36.094 1 85.81 308 LEU A N 1
ATOM 2460 C CA . LEU A 1 308 ? 7.875 5.68 -34.781 1 85.81 308 LEU A CA 1
ATOM 2461 C C . LEU A 1 308 ? 6.633 6.191 -34.062 1 85.81 308 LEU A C 1
ATOM 2463 O O . LEU A 1 308 ? 6.301 7.375 -34.156 1 85.81 308 LEU A O 1
ATOM 2467 N N . ARG A 1 309 ? 5.957 5.367 -33.5 1 86.44 309 ARG A N 1
ATOM 2468 C CA . ARG A 1 309 ? 4.781 5.727 -32.719 1 86.44 309 ARG A CA 1
ATOM 2469 C C . ARG A 1 309 ? 5.188 6.238 -31.328 1 86.44 309 ARG A C 1
ATOM 2471 O O . ARG A 1 309 ? 6.188 5.793 -30.766 1 86.44 309 ARG A O 1
ATOM 2478 N N . VAL A 1 310 ? 4.406 7.172 -30.922 1 85.62 310 VAL A N 1
ATOM 2479 C CA . VAL A 1 310 ? 4.629 7.684 -29.562 1 85.62 310 VAL A CA 1
ATOM 2480 C C . VAL A 1 310 ? 4.133 6.664 -28.547 1 85.62 310 VAL A C 1
ATOM 2482 O O . VAL A 1 310 ? 2.926 6.465 -28.391 1 85.62 310 VAL A O 1
ATOM 2485 N N . LYS A 1 311 ? 5.039 5.914 -27.953 1 88.81 311 LYS A N 1
ATOM 2486 C CA . LYS A 1 311 ? 4.73 4.895 -26.953 1 88.81 311 LYS A CA 1
ATOM 2487 C C . LYS A 1 311 ? 5.609 5.051 -25.719 1 88.81 311 LYS A C 1
ATOM 2489 O O . LYS A 1 311 ? 6.805 5.316 -25.828 1 88.81 311 LYS A O 1
ATOM 2494 N N . LEU A 1 312 ? 5.016 4.898 -24.594 1 88.69 312 LEU A N 1
ATOM 2495 C CA . LEU A 1 312 ? 5.766 4.973 -23.344 1 88.69 312 LEU A CA 1
ATOM 2496 C C . LEU A 1 312 ? 6.582 3.703 -23.125 1 88.69 312 LEU A C 1
ATOM 2498 O O . LEU A 1 312 ? 6.242 2.643 -23.656 1 88.69 312 LEU A O 1
ATOM 2502 N N . PRO A 1 313 ? 7.688 3.811 -22.344 1 88.81 313 PRO A N 1
ATOM 2503 C CA . PRO A 1 313 ? 8.5 2.627 -22.062 1 88.81 313 PRO A CA 1
ATOM 2504 C C . PRO A 1 313 ? 7.75 1.561 -21.266 1 88.81 313 PRO A C 1
ATOM 2506 O O . PRO A 1 313 ? 6.945 1.891 -20.391 1 88.81 313 PRO A O 1
ATOM 2509 N N . PRO A 1 314 ? 8.008 0.294 -21.688 1 85.88 314 PRO A N 1
ATOM 2510 C CA . PRO A 1 314 ? 7.383 -0.791 -20.922 1 85.88 314 PRO A CA 1
ATOM 2511 C C . PRO A 1 314 ? 7.945 -0.918 -19.516 1 85.88 314 PRO A C 1
ATOM 2513 O O . PRO A 1 314 ? 9 -0.362 -19.219 1 85.88 314 PRO A O 1
ATOM 2516 N N . GLU A 1 315 ? 7.168 -1.485 -18.656 1 84.06 315 GLU A N 1
ATOM 2517 C CA . GLU A 1 315 ? 7.598 -1.771 -17.297 1 84.06 315 GLU A CA 1
ATOM 2518 C C . GLU A 1 315 ? 7.922 -3.252 -17.109 1 84.06 315 GLU A C 1
ATOM 2520 O O . GLU A 1 315 ? 7.066 -4.035 -16.703 1 84.06 315 GLU A O 1
ATOM 2525 N N . PRO A 1 316 ? 9.188 -3.545 -17.406 1 84.5 316 PRO A N 1
ATOM 2526 C CA . PRO A 1 316 ? 9.562 -4.957 -17.312 1 84.5 316 PRO A CA 1
ATOM 2527 C C . PRO A 1 316 ? 9.422 -5.508 -15.891 1 84.5 316 PRO A C 1
ATOM 2529 O O . PRO A 1 316 ? 9.656 -4.789 -14.922 1 84.5 316 PRO A O 1
ATOM 2532 N N . VAL A 1 317 ? 8.938 -6.754 -15.805 1 74.12 317 VAL A N 1
ATOM 2533 C CA . VAL A 1 317 ? 8.82 -7.488 -14.547 1 74.12 317 VAL A CA 1
ATOM 2534 C C . VAL A 1 317 ? 10 -8.453 -14.406 1 74.12 317 VAL A C 1
ATOM 2536 O O . VAL A 1 317 ? 10.344 -9.164 -15.352 1 74.12 317 VAL A O 1
ATOM 2539 N N . LYS A 1 318 ? 10.664 -8.367 -13.344 1 68.56 318 LYS A N 1
ATOM 2540 C CA . LYS A 1 318 ? 11.906 -9.102 -13.117 1 68.56 318 LYS A CA 1
ATOM 2541 C C . LYS A 1 318 ? 11.711 -10.602 -13.352 1 68.56 318 LYS A C 1
ATOM 2543 O O . LYS A 1 318 ? 12.602 -11.266 -13.891 1 68.56 318 LYS A O 1
ATOM 2548 N N . THR A 1 319 ? 10.531 -11.117 -13.094 1 64.44 319 THR A N 1
ATOM 2549 C CA . THR A 1 319 ? 10.344 -12.562 -13.156 1 64.44 319 THR A CA 1
ATOM 2550 C C . THR A 1 319 ? 9.781 -12.977 -14.508 1 64.44 319 THR A C 1
ATOM 2552 O O . THR A 1 319 ? 9.562 -14.164 -14.758 1 64.44 319 THR A O 1
ATOM 2555 N N . ARG A 1 320 ? 9.648 -11.977 -15.383 1 71.69 320 ARG A N 1
ATOM 2556 C CA . ARG A 1 320 ? 9.062 -12.273 -16.688 1 71.69 320 ARG A CA 1
ATOM 2557 C C . ARG A 1 320 ? 9.984 -11.812 -17.812 1 71.69 320 ARG A C 1
ATOM 2559 O O . ARG A 1 320 ? 10.008 -10.625 -18.156 1 71.69 320 ARG A O 1
ATOM 2566 N N . TRP A 1 321 ? 10.547 -12.656 -18.469 1 75.88 321 TRP A N 1
ATOM 2567 C CA . TRP A 1 321 ? 11.562 -12.352 -19.469 1 75.88 321 TRP A CA 1
ATOM 2568 C C . TRP A 1 321 ? 10.922 -11.781 -20.734 1 75.88 321 TRP A C 1
ATOM 2570 O O . TRP A 1 321 ? 11.57 -11.055 -21.5 1 75.88 321 TRP A O 1
ATOM 2580 N N . GLY A 1 322 ? 9.664 -12.234 -20.953 1 75.31 322 GLY A N 1
ATOM 2581 C CA . GLY A 1 322 ? 8.984 -11.602 -22.062 1 75.31 322 GLY A CA 1
ATOM 2582 C C . GLY A 1 322 ? 8.953 -10.086 -21.969 1 75.31 322 GLY A C 1
ATOM 2583 O O . GLY A 1 322 ? 9.117 -9.391 -22.969 1 75.31 322 GLY A O 1
ATOM 2584 N N . SER A 1 323 ? 8.867 -9.68 -20.781 1 81.06 323 SER A N 1
ATOM 2585 C CA . SER A 1 323 ? 8.82 -8.234 -20.578 1 81.06 323 SER A CA 1
ATOM 2586 C C . SER A 1 323 ? 10.203 -7.602 -20.75 1 81.06 323 SER A C 1
ATOM 2588 O O . SER A 1 323 ? 10.312 -6.457 -21.188 1 81.06 323 SER A O 1
ATOM 2590 N N . TRP A 1 324 ? 11.211 -8.32 -20.422 1 84.88 324 TRP A N 1
ATOM 2591 C CA . TRP A 1 324 ? 12.57 -7.828 -20.594 1 84.88 324 TRP A CA 1
ATOM 2592 C C . TRP A 1 324 ? 12.898 -7.66 -22.078 1 84.88 324 TRP A C 1
ATOM 2594 O O . TRP A 1 324 ? 13.469 -6.645 -22.484 1 84.88 324 TRP A O 1
ATOM 2604 N N . TYR A 1 325 ? 12.516 -8.617 -22.906 1 82.12 325 TYR A N 1
ATOM 2605 C CA . TYR A 1 325 ? 12.758 -8.547 -24.344 1 82.12 325 TYR A CA 1
ATOM 2606 C C . TYR A 1 325 ? 11.945 -7.426 -24.969 1 82.12 325 TYR A C 1
ATOM 2608 O O . TYR A 1 325 ? 12.445 -6.711 -25.844 1 82.12 325 TYR A O 1
ATOM 2616 N N . ALA A 1 326 ? 10.75 -7.359 -24.469 1 83.19 326 ALA A N 1
ATOM 2617 C CA . ALA A 1 326 ? 9.914 -6.277 -24.984 1 83.19 326 ALA A CA 1
ATOM 2618 C C . ALA A 1 326 ? 10.523 -4.914 -24.656 1 83.19 326 ALA A C 1
ATOM 2620 O O . ALA A 1 326 ? 10.469 -3.994 -25.484 1 83.19 326 ALA A O 1
ATOM 2621 N N . ALA A 1 327 ? 11.062 -4.879 -23.484 1 89.06 327 ALA A N 1
ATOM 2622 C CA . ALA A 1 327 ? 11.727 -3.643 -23.094 1 89.06 327 ALA A CA 1
ATOM 2623 C C . ALA A 1 327 ? 12.961 -3.385 -23.953 1 89.06 327 ALA A C 1
ATOM 2625 O O . ALA A 1 327 ? 13.227 -2.246 -24.344 1 89.06 327 ALA A O 1
ATOM 2626 N N . THR A 1 328 ? 13.695 -4.371 -24.203 1 88.62 328 THR A N 1
ATOM 2627 C CA . THR A 1 328 ? 14.875 -4.242 -25.047 1 88.62 328 THR A CA 1
ATOM 2628 C C . THR A 1 328 ? 14.5 -3.75 -26.438 1 88.62 328 THR A C 1
ATOM 2630 O O . THR A 1 328 ? 15.172 -2.879 -27 1 88.62 328 THR A O 1
ATOM 2633 N N . GLU A 1 329 ? 13.484 -4.309 -26.938 1 87.88 329 GLU A N 1
ATOM 2634 C CA . GLU A 1 329 ? 13.008 -3.898 -28.266 1 87.88 329 GLU A CA 1
ATOM 2635 C C . GLU A 1 329 ? 12.594 -2.43 -28.266 1 87.88 329 GLU A C 1
ATOM 2637 O O . GLU A 1 329 ? 12.938 -1.687 -29.188 1 87.88 329 GLU A O 1
ATOM 2642 N N . TYR A 1 330 ? 11.914 -2.141 -27.312 1 91.69 330 TYR A N 1
ATOM 2643 C CA . TYR A 1 330 ? 11.492 -0.75 -27.203 1 91.69 330 TYR A CA 1
ATOM 2644 C C . TYR A 1 330 ? 12.695 0.182 -27.109 1 91.69 330 TYR A C 1
ATOM 2646 O O . TYR A 1 330 ? 12.758 1.187 -27.828 1 91.69 330 TYR A O 1
ATOM 2654 N N . HIS A 1 331 ? 13.594 -0.132 -26.266 1 93.06 331 HIS A N 1
ATOM 2655 C CA . HIS A 1 331 ? 14.727 0.76 -26.031 1 93.06 331 HIS A CA 1
ATOM 2656 C C . HIS A 1 331 ? 15.648 0.818 -27.25 1 93.06 331 HIS A C 1
ATOM 2658 O O . HIS A 1 331 ? 16.297 1.835 -27.484 1 93.06 331 HIS A O 1
ATOM 2664 N N . ALA A 1 332 ? 15.672 -0.233 -27.953 1 90.81 332 ALA A N 1
ATOM 2665 C CA . ALA A 1 332 ? 16.438 -0.212 -29.203 1 90.81 332 ALA A CA 1
ATOM 2666 C C . ALA A 1 332 ? 15.867 0.813 -30.172 1 90.81 332 ALA A C 1
ATOM 2668 O O . ALA A 1 332 ? 16.625 1.497 -30.875 1 90.81 332 ALA A O 1
ATOM 2669 N N . GLN A 1 333 ? 14.617 0.91 -30.156 1 90.31 333 GLN A N 1
ATOM 2670 C CA . GLN A 1 333 ? 13.945 1.809 -31.078 1 90.31 333 GLN A CA 1
ATOM 2671 C C . GLN A 1 333 ? 14.008 3.254 -30.594 1 90.31 333 GLN A C 1
ATOM 2673 O O . GLN A 1 333 ? 14.078 4.184 -31.406 1 90.31 333 GLN A O 1
ATOM 2678 N N . TYR A 1 334 ? 14.031 3.453 -29.281 1 92.94 334 TYR A N 1
ATOM 2679 C CA . TYR A 1 334 ? 13.82 4.797 -28.766 1 92.94 334 TYR A CA 1
ATOM 2680 C C . TYR A 1 334 ? 15.07 5.328 -28.078 1 92.94 334 TYR A C 1
ATOM 2682 O O . TYR A 1 334 ? 15.062 6.426 -27.516 1 92.94 334 TYR A O 1
ATOM 2690 N N . ILE A 1 335 ? 16.141 4.621 -28.109 1 91.88 335 ILE A N 1
ATOM 2691 C CA . ILE A 1 335 ? 17.344 4.949 -27.359 1 91.88 335 ILE A CA 1
ATOM 2692 C C . ILE A 1 335 ? 17.859 6.32 -27.797 1 91.88 335 ILE A C 1
ATOM 2694 O O . ILE A 1 335 ? 18.453 7.051 -27 1 91.88 335 ILE A O 1
ATOM 2698 N N . THR A 1 336 ? 17.641 6.727 -29 1 89.25 336 THR A N 1
ATOM 2699 C CA . THR A 1 336 ? 18.172 7.969 -29.547 1 89.25 336 THR A CA 1
ATOM 2700 C C . THR A 1 336 ? 17.469 9.18 -28.938 1 89.25 336 THR A C 1
ATOM 2702 O O . THR A 1 336 ? 17.984 10.297 -28.984 1 89.25 336 THR A O 1
ATOM 2705 N N . PHE A 1 337 ? 16.359 9.016 -28.359 1 92.25 337 PHE A N 1
ATOM 2706 C CA . PHE A 1 337 ? 15.57 10.117 -27.828 1 92.25 337 PHE A CA 1
ATOM 2707 C C . PHE A 1 337 ? 15.914 10.383 -26.375 1 92.25 337 PHE A C 1
ATOM 2709 O O . PHE A 1 337 ? 15.578 11.438 -25.828 1 92.25 337 PHE A O 1
ATOM 2716 N N . TYR A 1 338 ? 16.609 9.398 -25.672 1 93.19 338 TYR A N 1
ATOM 2717 C CA . TYR A 1 338 ? 16.828 9.477 -24.234 1 93.19 338 TYR A CA 1
ATOM 2718 C C . TYR A 1 338 ? 17.781 10.617 -23.875 1 93.19 338 TYR A C 1
ATOM 2720 O O . TYR A 1 338 ? 17.531 11.375 -22.938 1 93.19 338 TYR A O 1
ATOM 2728 N N . PRO A 1 339 ? 18.859 10.812 -24.672 1 91 339 PRO A N 1
ATOM 2729 C CA . PRO A 1 339 ? 19.828 11.844 -24.281 1 91 339 PRO A CA 1
ATOM 2730 C C . PRO A 1 339 ? 19.219 13.242 -24.25 1 91 339 PRO A C 1
ATOM 2732 O O . PRO A 1 339 ? 19.391 13.977 -23.281 1 91 339 PRO A O 1
ATOM 2735 N N . THR A 1 340 ? 18.5 13.594 -25.219 1 91.31 340 THR A N 1
ATOM 2736 C CA . THR A 1 340 ? 17.891 14.914 -25.266 1 91.31 340 THR A CA 1
ATOM 2737 C C . THR A 1 340 ? 16.797 15.055 -24.203 1 91.31 340 THR A C 1
ATOM 2739 O O . THR A 1 340 ? 16.641 16.125 -23.625 1 91.31 340 THR A O 1
ATOM 2742 N N . PHE A 1 341 ? 16.125 13.969 -24.047 1 93.69 341 PHE A N 1
ATOM 2743 C CA . PHE A 1 341 ? 15.07 14.008 -23.031 1 93.69 341 PHE A CA 1
ATOM 2744 C C . PHE A 1 341 ? 15.664 14.227 -21.656 1 93.69 341 PHE A C 1
ATOM 2746 O O . PHE A 1 341 ? 15.148 15.031 -20.875 1 93.69 341 PHE A O 1
ATOM 2753 N N . VAL A 1 342 ? 16.703 13.477 -21.344 1 91.56 342 VAL A N 1
ATOM 2754 C CA . VAL A 1 342 ? 17.328 13.547 -20.031 1 91.56 342 VAL A CA 1
ATOM 2755 C C . VAL A 1 342 ? 17.859 14.961 -19.781 1 91.56 342 VAL A C 1
ATOM 2757 O O . VAL A 1 342 ? 17.734 15.5 -18.672 1 91.56 342 VAL A O 1
ATOM 2760 N N . GLU A 1 343 ? 18.375 15.555 -20.75 1 88.5 343 GLU A N 1
ATOM 2761 C CA . GLU A 1 343 ? 18.875 16.922 -20.641 1 88.5 343 GLU A CA 1
ATOM 2762 C C . GLU A 1 343 ? 17.734 17.906 -20.359 1 88.5 343 GLU A C 1
ATOM 2764 O O . GLU A 1 343 ? 17.875 18.781 -19.5 1 88.5 343 GLU A O 1
ATOM 2769 N N . GLU A 1 344 ? 16.688 17.719 -21.062 1 88.25 344 GLU A N 1
ATOM 2770 C CA . GLU A 1 344 ? 15.516 18.578 -20.859 1 88.25 344 GLU A CA 1
ATOM 2771 C C . GLU A 1 344 ? 14.93 18.391 -19.469 1 88.25 344 GLU A C 1
ATOM 2773 O O . GLU A 1 344 ? 14.539 19.375 -18.828 1 88.25 344 GLU A O 1
ATOM 2778 N N . GLU A 1 345 ? 14.852 17.094 -19.109 1 86.19 345 GLU A N 1
ATOM 2779 C CA . GLU A 1 345 ? 14.258 16.781 -17.812 1 86.19 345 GLU A CA 1
ATOM 2780 C C . GLU A 1 345 ? 15.117 17.344 -16.672 1 86.19 345 GLU A C 1
ATOM 2782 O O . GLU A 1 345 ? 14.586 17.766 -15.641 1 86.19 345 GLU A O 1
ATOM 2787 N N . MET A 1 346 ? 16.391 17.328 -16.875 1 81.5 346 MET A N 1
ATOM 2788 C CA . MET A 1 346 ? 17.312 17.797 -15.852 1 81.5 346 MET A CA 1
ATOM 2789 C C . MET A 1 346 ? 17.234 19.312 -15.695 1 81.5 346 MET A C 1
ATOM 2791 O O . MET A 1 346 ? 17.625 19.859 -14.664 1 81.5 346 MET A O 1
ATOM 2795 N N . GLU A 1 347 ? 16.719 19.938 -16.625 1 75.62 347 GLU A N 1
ATOM 2796 C CA . GLU A 1 347 ? 16.531 21.391 -16.562 1 75.62 347 GLU A CA 1
ATOM 2797 C C . GLU A 1 347 ? 15.242 21.734 -15.828 1 75.62 347 GLU A C 1
ATOM 2799 O O . GLU A 1 347 ? 15.141 22.812 -15.227 1 75.62 347 GLU A O 1
ATOM 2804 N N . ILE A 1 348 ? 14.32 20.828 -15.93 1 66.25 348 ILE A N 1
ATOM 2805 C CA . ILE A 1 348 ? 12.992 21.125 -15.398 1 66.25 348 ILE A CA 1
ATOM 2806 C C . ILE A 1 348 ? 12.883 20.594 -13.977 1 66.25 348 ILE A C 1
ATOM 2808 O O . ILE A 1 348 ? 12.258 21.219 -13.117 1 66.25 348 ILE A O 1
ATOM 2812 N N . THR A 1 349 ? 13.445 19.359 -13.789 1 63.12 349 THR A N 1
ATOM 2813 C CA . THR A 1 349 ? 13.305 18.703 -12.5 1 63.12 349 THR A CA 1
ATOM 2814 C C . THR A 1 349 ? 14.633 18.656 -11.758 1 63.12 349 THR A C 1
ATOM 2816 O O . THR A 1 349 ? 15.695 18.688 -12.383 1 63.12 349 THR A O 1
ATOM 2819 N N . PRO A 1 350 ? 14.469 18.828 -10.367 1 54.66 350 PRO A N 1
ATOM 2820 C CA . PRO A 1 350 ? 15.727 18.672 -9.633 1 54.66 350 PRO A CA 1
ATOM 2821 C C . PRO A 1 350 ? 16.469 17.391 -9.984 1 54.66 350 PRO A C 1
ATOM 2823 O O . PRO A 1 350 ? 15.836 16.375 -10.281 1 54.66 350 PRO A O 1
ATOM 2826 N N . ASN A 1 351 ? 17.688 17.578 -10.008 1 57.09 351 ASN A N 1
ATOM 2827 C CA . ASN A 1 351 ? 18.578 16.469 -10.344 1 57.09 351 ASN A CA 1
ATOM 2828 C C . ASN A 1 351 ? 18.375 15.281 -9.391 1 57.09 351 ASN A C 1
ATOM 2830 O O . ASN A 1 351 ? 18.469 15.438 -8.172 1 57.09 351 ASN A O 1
ATOM 2834 N N . THR A 1 352 ? 17.812 14.234 -9.953 1 65.38 352 THR A N 1
ATOM 2835 C CA . THR A 1 352 ? 17.656 13.008 -9.188 1 65.38 352 THR A CA 1
ATOM 2836 C C . THR A 1 352 ? 18.766 12.016 -9.5 1 65.38 352 THR A C 1
ATOM 2838 O O . THR A 1 352 ? 19.375 12.086 -10.57 1 65.38 352 THR A O 1
ATOM 2841 N N . GLN A 1 353 ? 19.062 11.156 -8.562 1 71.5 353 GLN A N 1
ATOM 2842 C CA . GLN A 1 353 ? 20.109 10.156 -8.742 1 71.5 353 GLN A CA 1
ATOM 2843 C C . GLN A 1 353 ? 19.828 9.266 -9.945 1 71.5 353 GLN A C 1
ATOM 2845 O O . GLN A 1 353 ? 20.734 8.898 -10.688 1 71.5 353 GLN A O 1
ATOM 2850 N N . VAL A 1 354 ? 18.609 9 -10.125 1 79.31 354 VAL A N 1
ATOM 2851 C CA . VAL A 1 354 ? 18.234 8.062 -11.18 1 79.31 354 VAL A CA 1
ATOM 2852 C C . VAL A 1 354 ? 18.438 8.719 -12.547 1 79.31 354 VAL A C 1
ATOM 2854 O O . VAL A 1 354 ? 18.859 8.062 -13.5 1 79.31 354 VAL A O 1
ATOM 2857 N N . LEU A 1 355 ? 18.203 10 -12.648 1 84.06 355 LEU A N 1
ATOM 2858 C CA . LEU A 1 355 ? 18.422 10.711 -13.906 1 84.06 355 LEU A CA 1
ATOM 2859 C C . LEU A 1 355 ? 19.906 10.836 -14.211 1 84.06 355 LEU A C 1
ATOM 2861 O O . LEU A 1 355 ? 20.328 10.703 -15.359 1 84.06 355 LEU A O 1
ATOM 2865 N N . ASN A 1 356 ? 20.641 11.008 -13.188 1 84.88 356 ASN A N 1
ATOM 2866 C CA . ASN A 1 356 ? 22.094 11.078 -13.352 1 84.88 356 ASN A CA 1
ATOM 2867 C C . ASN A 1 356 ? 22.672 9.742 -13.805 1 84.88 356 ASN A C 1
ATOM 2869 O O . ASN A 1 356 ? 23.578 9.703 -14.633 1 84.88 356 ASN A O 1
ATOM 2873 N N . GLU A 1 357 ? 22.156 8.719 -13.195 1 86.56 357 GLU A N 1
ATOM 2874 C CA . GLU A 1 357 ? 22.609 7.387 -13.586 1 86.56 357 GLU A CA 1
ATOM 2875 C C . GLU A 1 357 ? 22.281 7.102 -15.055 1 86.56 357 GLU A C 1
ATOM 2877 O O . GLU A 1 357 ? 23.109 6.531 -15.773 1 86.56 357 GLU A O 1
ATOM 2882 N N . LEU A 1 358 ? 21.109 7.504 -15.438 1 91 358 LEU A N 1
ATOM 2883 C CA . LEU A 1 358 ? 20.734 7.297 -16.828 1 91 358 LEU A CA 1
ATOM 2884 C C . LEU A 1 358 ? 21.625 8.117 -17.766 1 91 358 LEU A C 1
ATOM 2886 O O . LEU A 1 358 ? 22.047 7.621 -18.812 1 91 358 LEU A O 1
ATOM 2890 N N . LYS A 1 359 ? 21.906 9.312 -17.375 1 91.44 359 LYS A N 1
ATOM 2891 C CA . LYS A 1 359 ? 22.797 10.164 -18.172 1 91.44 359 LYS A CA 1
ATOM 2892 C C . LYS A 1 359 ? 24.172 9.547 -18.312 1 91.44 359 LYS A C 1
ATOM 2894 O O . LYS A 1 359 ? 24.734 9.508 -19.406 1 91.44 359 LYS A O 1
ATOM 2899 N N . ARG A 1 360 ? 24.641 9.07 -17.266 1 89.94 360 ARG A N 1
ATOM 2900 C CA . ARG A 1 360 ? 25.953 8.438 -17.266 1 89.94 360 ARG A CA 1
ATOM 2901 C C . ARG A 1 360 ? 25.984 7.219 -18.172 1 89.94 360 ARG A C 1
ATOM 2903 O O . ARG A 1 360 ? 26.953 6.996 -18.891 1 89.94 360 ARG A O 1
ATOM 2910 N N . LEU A 1 361 ? 24.922 6.441 -18.078 1 91.56 361 LEU A N 1
ATOM 2911 C CA . LEU A 1 361 ? 24.828 5.234 -18.891 1 91.56 361 LEU A CA 1
ATOM 2912 C C . LEU A 1 361 ? 24.781 5.578 -20.375 1 91.56 361 LEU A C 1
ATOM 2914 O O . LEU A 1 361 ? 25.406 4.898 -21.203 1 91.56 361 LEU A O 1
ATOM 2918 N N . LEU A 1 362 ? 24.109 6.605 -20.656 1 91.25 362 LEU A N 1
ATOM 2919 C CA . LEU A 1 362 ? 23.953 7.012 -22.047 1 91.25 362 LEU A CA 1
ATOM 2920 C C . LEU A 1 362 ? 25.234 7.645 -22.578 1 91.25 362 LEU A C 1
ATOM 2922 O O . LEU A 1 362 ? 25.547 7.5 -23.766 1 91.25 362 LEU A O 1
ATOM 2926 N N . ASP A 1 363 ? 25.938 8.289 -21.688 1 87.69 363 ASP A N 1
ATOM 2927 C CA . ASP A 1 363 ? 27.172 8.969 -22.078 1 87.69 363 ASP A CA 1
ATOM 2928 C C . ASP A 1 363 ? 28.312 7.973 -22.234 1 87.69 363 ASP A C 1
ATOM 2930 O O . ASP A 1 363 ? 29.172 8.148 -23.094 1 87.69 363 ASP A O 1
ATOM 2934 N N . ASN A 1 364 ? 28.328 7.004 -21.375 1 78.94 364 ASN A N 1
ATOM 2935 C CA . ASN A 1 364 ? 29.484 6.137 -21.266 1 78.94 364 ASN A CA 1
ATOM 2936 C C . ASN A 1 364 ? 29.375 4.93 -22.188 1 78.94 364 ASN A C 1
ATOM 2938 O O . ASN A 1 364 ? 30.328 4.172 -22.359 1 78.94 364 ASN A O 1
ATOM 2942 N N . SER A 1 365 ? 28.25 4.723 -22.719 1 74.94 365 SER A N 1
ATOM 2943 C CA . SER A 1 365 ? 28.141 3.455 -23.438 1 74.94 365 SER A CA 1
ATOM 2944 C C . SER A 1 365 ? 27.875 3.682 -24.922 1 74.94 365 SER A C 1
ATOM 2946 O O . SER A 1 365 ? 26.734 3.861 -25.328 1 74.94 365 SER A O 1
ATOM 2948 N N . GLU A 1 366 ? 28.922 3.75 -25.688 1 78.38 366 GLU A N 1
ATOM 2949 C CA . GLU A 1 366 ? 28.797 3.91 -27.141 1 78.38 366 GLU A CA 1
ATOM 2950 C C . GLU A 1 366 ? 28.25 2.648 -27.797 1 78.38 366 GLU A C 1
ATOM 2952 O O . GLU A 1 366 ? 27.672 2.707 -28.875 1 78.38 366 GLU A O 1
ATOM 2957 N N . THR A 1 367 ? 28.359 1.565 -27.078 1 86.12 367 THR A N 1
ATOM 2958 C CA . THR A 1 367 ? 27.984 0.297 -27.703 1 86.12 367 THR A CA 1
ATOM 2959 C C . THR A 1 367 ? 26.562 -0.086 -27.328 1 86.12 367 THR A C 1
ATOM 2961 O O . THR A 1 367 ? 26.016 -1.073 -27.844 1 86.12 367 THR A O 1
ATOM 2964 N N . LEU A 1 368 ? 25.922 0.664 -26.531 1 89.88 368 LEU A N 1
ATOM 2965 C CA . LEU A 1 368 ? 24.609 0.316 -25.984 1 89.88 368 LEU A CA 1
ATOM 2966 C C . LEU A 1 368 ? 23.578 0.191 -27.094 1 89.88 368 LEU A C 1
ATOM 2968 O O . LEU A 1 368 ? 22.828 -0.791 -27.156 1 89.88 368 LEU A O 1
ATOM 2972 N N . PRO A 1 369 ? 23.578 1.105 -28.062 1 88 369 PRO A N 1
ATOM 2973 C CA . PRO A 1 369 ? 22.594 0.968 -29.141 1 88 369 PRO A CA 1
ATOM 2974 C C . PRO A 1 369 ? 22.828 -0.272 -30 1 88 369 PRO A C 1
ATOM 2976 O O . PRO A 1 369 ? 21.859 -0.915 -30.438 1 88 369 PRO A O 1
ATOM 2979 N N . VAL A 1 370 ? 24.047 -0.646 -30.125 1 86.31 370 VAL A N 1
ATOM 2980 C CA . VAL A 1 370 ? 24.391 -1.81 -30.938 1 86.31 370 VAL A CA 1
ATOM 2981 C C . VAL A 1 370 ? 23.984 -3.088 -30.219 1 86.31 370 VAL A C 1
ATOM 2983 O O . VAL A 1 370 ? 23.438 -4.008 -30.828 1 86.31 370 VAL A O 1
ATOM 2986 N N . GLN A 1 371 ? 24.266 -3.059 -28.969 1 88 371 GLN A N 1
ATOM 2987 C CA . GLN A 1 371 ? 23.875 -4.215 -28.172 1 88 371 GLN A CA 1
ATOM 2988 C C . GLN A 1 371 ? 22.359 -4.41 -28.188 1 88 371 GLN A C 1
ATOM 2990 O O . GLN A 1 371 ? 21.875 -5.527 -28.391 1 88 371 GLN A O 1
ATOM 2995 N N . LEU A 1 372 ? 21.719 -3.355 -28.047 1 89.38 372 LEU A N 1
ATOM 2996 C CA . LEU A 1 372 ? 20.25 -3.402 -28.031 1 89.38 372 LEU A CA 1
ATOM 2997 C C . LEU A 1 372 ? 19.719 -3.918 -29.359 1 89.38 372 LEU A C 1
ATOM 2999 O O . LEU A 1 372 ? 18.844 -4.789 -29.391 1 89.38 372 LEU A O 1
ATOM 3003 N N . ASN A 1 373 ? 20.188 -3.432 -30.391 1 84.44 373 ASN A N 1
ATOM 3004 C CA . ASN A 1 373 ? 19.719 -3.826 -31.719 1 84.44 373 ASN A CA 1
ATOM 3005 C C . ASN A 1 373 ? 20.016 -5.301 -32 1 84.44 373 ASN A C 1
ATOM 3007 O O . ASN A 1 373 ? 19.188 -5.996 -32.594 1 84.44 373 ASN A O 1
ATOM 3011 N N . LEU A 1 374 ? 21.094 -5.66 -31.547 1 79.69 374 LEU A N 1
ATOM 3012 C CA . LEU A 1 374 ? 21.453 -7.055 -31.781 1 79.69 374 LEU A CA 1
ATOM 3013 C C . LEU A 1 374 ? 20.562 -7.988 -30.953 1 79.69 374 LEU A C 1
ATOM 3015 O O . LEU A 1 374 ? 20.125 -9.031 -31.453 1 79.69 374 LEU A O 1
ATOM 3019 N N . ILE A 1 375 ? 20.328 -7.598 -29.75 1 80.56 375 ILE A N 1
ATOM 3020 C CA . ILE A 1 375 ? 19.484 -8.43 -28.891 1 80.56 375 ILE A CA 1
ATOM 3021 C C . ILE A 1 375 ? 18.078 -8.492 -29.469 1 80.56 375 ILE A C 1
ATOM 3023 O O . ILE A 1 375 ? 17.422 -9.539 -29.406 1 80.56 375 ILE A O 1
ATOM 3027 N N . THR A 1 376 ? 17.625 -7.414 -30 1 80.25 376 THR A N 1
ATOM 3028 C CA . THR A 1 376 ? 16.281 -7.336 -30.562 1 80.25 376 THR A CA 1
ATOM 3029 C C . THR A 1 376 ? 16.125 -8.297 -31.734 1 80.25 376 THR A C 1
ATOM 3031 O O . THR A 1 376 ? 15.039 -8.812 -31.984 1 80.25 376 THR A O 1
ATOM 3034 N N . THR A 1 377 ? 17.109 -8.453 -32.438 1 70.56 377 THR A N 1
ATOM 3035 C CA . THR A 1 377 ? 17.047 -9.383 -33.562 1 70.56 377 THR A CA 1
ATOM 3036 C C . THR A 1 377 ? 16.719 -10.789 -33.094 1 70.56 377 THR A C 1
ATOM 3038 O O . THR A 1 377 ? 16.188 -11.602 -33.875 1 70.56 377 THR A O 1
ATOM 3041 N N . PHE A 1 378 ? 16.859 -10.781 -31.781 1 65.31 378 PHE A N 1
ATOM 3042 C CA . PHE A 1 378 ? 16.641 -12.109 -31.234 1 65.31 378 PHE A CA 1
ATOM 3043 C C . PHE A 1 378 ? 15.359 -12.141 -30.406 1 65.31 378 PHE A C 1
ATOM 3045 O O . PHE A 1 378 ? 15.023 -13.172 -29.812 1 65.31 378 PHE A O 1
ATOM 3052 N N . THR A 1 379 ? 14.688 -10.992 -30.281 1 61.16 379 THR A N 1
ATOM 3053 C CA . THR A 1 379 ? 13.555 -10.82 -29.375 1 61.16 379 THR A CA 1
ATOM 3054 C C . THR A 1 379 ? 12.336 -11.586 -29.891 1 61.16 379 THR A C 1
ATOM 3056 O O . THR A 1 379 ? 11.359 -11.781 -29.156 1 61.16 379 THR A O 1
ATOM 3059 N N . ARG A 1 380 ? 12.258 -11.906 -31.172 1 60 380 ARG A N 1
ATOM 3060 C CA . ARG A 1 380 ? 11.148 -12.742 -31.609 1 60 380 ARG A CA 1
ATOM 3061 C C . ARG A 1 380 ? 10.914 -13.891 -30.641 1 60 380 ARG A C 1
ATOM 3063 O O . ARG A 1 380 ? 9.789 -14.359 -30.484 1 60 380 ARG A O 1
ATOM 3070 N N . TYR A 1 381 ? 11.898 -14.094 -29.859 1 58.47 381 TYR A N 1
ATOM 3071 C CA . TYR A 1 381 ? 11.875 -15.258 -28.984 1 58.47 381 TYR A CA 1
ATOM 3072 C C . TYR A 1 381 ? 11.273 -14.898 -27.625 1 58.47 381 TYR A C 1
ATOM 3074 O O . TYR A 1 381 ? 10.859 -15.789 -26.859 1 58.47 381 TYR A O 1
ATOM 3082 N N . GLY A 1 382 ? 11.258 -13.609 -27.359 1 61.22 382 GLY A N 1
ATOM 3083 C CA . GLY A 1 382 ? 10.562 -13.195 -26.141 1 61.22 382 GLY A CA 1
ATOM 3084 C C . GLY A 1 382 ? 9.102 -13.594 -26.125 1 61.22 382 GLY A C 1
ATOM 3085 O O . GLY A 1 382 ? 8.562 -13.961 -25.078 1 61.22 382 GLY A O 1
ATOM 3086 N N . LYS A 1 383 ? 8.602 -13.758 -27.297 1 63.03 383 LYS A N 1
ATOM 3087 C CA . LYS A 1 383 ? 7.188 -14.109 -27.391 1 63.03 383 LYS A CA 1
ATOM 3088 C C . LYS A 1 383 ? 6.953 -15.57 -27.016 1 63.03 383 LYS A C 1
ATOM 3090 O O . LYS A 1 383 ? 5.961 -15.898 -26.359 1 63.03 383 LYS A O 1
ATOM 3095 N N . GLU A 1 384 ? 7.91 -16.391 -27.438 1 65.31 384 GLU A N 1
ATOM 3096 C CA . GLU A 1 384 ? 7.766 -17.812 -27.109 1 65.31 384 GLU A CA 1
ATOM 3097 C C . GLU A 1 384 ? 7.863 -18.031 -25.609 1 65.31 384 GLU A C 1
ATOM 3099 O O . GLU A 1 384 ? 7.23 -18.953 -25.062 1 65.31 384 GLU A O 1
ATOM 3104 N N . LEU A 1 385 ? 8.531 -17.125 -25.047 1 70.06 385 LEU A N 1
ATOM 3105 C CA . LEU A 1 385 ? 8.711 -17.25 -23.609 1 70.06 385 LEU A CA 1
ATOM 3106 C C . LEU A 1 385 ? 7.43 -16.875 -22.859 1 70.06 385 LEU A C 1
ATOM 3108 O O . LEU A 1 385 ? 7.168 -17.406 -21.781 1 70.06 385 LEU A O 1
ATOM 3112 N N . VAL A 1 386 ? 6.609 -16.156 -23.5 1 70.81 386 VAL A N 1
ATOM 3113 C CA . VAL A 1 386 ? 5.367 -15.672 -22.906 1 70.81 386 VAL A CA 1
ATOM 3114 C C . VAL A 1 386 ? 4.375 -16.828 -22.766 1 70.81 386 VAL A C 1
ATOM 3116 O O . VAL A 1 386 ? 3.568 -16.859 -21.844 1 70.81 386 VAL A O 1
ATOM 3119 N N . ASP A 1 387 ? 4.617 -17.828 -23.562 1 75.5 387 ASP A N 1
ATOM 3120 C CA . ASP A 1 387 ? 3.715 -18.969 -23.516 1 75.5 387 ASP A CA 1
ATOM 3121 C C . ASP A 1 387 ? 3.859 -19.734 -22.203 1 75.5 387 ASP A C 1
ATOM 3123 O O . ASP A 1 387 ? 2.879 -20.266 -21.672 1 75.5 387 ASP A O 1
ATOM 3127 N N . PHE A 1 388 ? 5.051 -19.703 -21.75 1 77.5 388 PHE A N 1
ATOM 3128 C CA . PHE A 1 388 ? 5.309 -20.453 -20.531 1 77.5 388 PHE A CA 1
ATOM 3129 C C . PHE A 1 388 ? 4.754 -19.719 -19.312 1 77.5 388 PHE A C 1
ATOM 3131 O O . PHE A 1 388 ? 4.68 -20.281 -18.219 1 77.5 388 PHE A O 1
ATOM 3138 N N . GLU A 1 389 ? 4.336 -18.547 -19.547 1 75.94 389 GLU A N 1
ATOM 3139 C CA . GLU A 1 389 ? 3.834 -17.75 -18.438 1 75.94 389 GLU A CA 1
ATOM 3140 C C . GLU A 1 389 ? 2.309 -17.766 -18.391 1 75.94 389 GLU A C 1
ATOM 3142 O O . GLU A 1 389 ? 1.702 -17.172 -17.5 1 75.94 389 GLU A O 1
ATOM 3147 N N . SER A 1 390 ? 1.769 -18.484 -19.25 1 76.25 390 SER A N 1
ATOM 3148 C CA . SER A 1 390 ? 0.313 -18.562 -19.312 1 76.25 390 SER A CA 1
ATOM 3149 C C . SER A 1 390 ? -0.175 -19.969 -18.969 1 76.25 390 SER A C 1
ATOM 3151 O O . SER A 1 390 ? 0.63 -20.875 -18.75 1 76.25 390 SER A O 1
ATOM 3153 N N . ARG A 1 391 ? -1.502 -20.141 -18.875 1 79.12 391 ARG A N 1
ATOM 3154 C CA . ARG A 1 391 ? -2.111 -21.438 -18.641 1 79.12 391 ARG A CA 1
ATOM 3155 C C . ARG A 1 391 ? -2.322 -22.203 -19.938 1 79.12 391 ARG A C 1
ATOM 3157 O O . ARG A 1 391 ? -2.877 -23.297 -19.938 1 79.12 391 ARG A O 1
ATOM 3164 N N . GLU A 1 392 ? -1.777 -21.672 -20.922 1 78.38 392 GLU A N 1
ATOM 3165 C CA . GLU A 1 392 ? -2.066 -22.25 -22.219 1 78.38 392 GLU A CA 1
ATOM 3166 C C . GLU A 1 392 ? -1.262 -23.516 -22.453 1 78.38 392 GLU A C 1
ATOM 3168 O O . GLU A 1 392 ? -1.756 -24.469 -23.062 1 78.38 392 GLU A O 1
ATOM 3173 N N . ILE A 1 393 ? -0.074 -23.547 -21.938 1 85.81 393 ILE A N 1
ATOM 3174 C CA . ILE A 1 393 ? 0.79 -24.703 -22.156 1 85.81 393 ILE A CA 1
ATOM 3175 C C . ILE A 1 393 ? 0.507 -25.781 -21.094 1 85.81 393 ILE A C 1
ATOM 3177 O O . ILE A 1 393 ? 0.708 -25.547 -19.906 1 85.81 393 ILE A O 1
ATOM 3181 N N . ARG A 1 394 ? 0.092 -26.859 -21.625 1 88.69 394 ARG A N 1
ATOM 3182 C CA . ARG A 1 394 ? -0.163 -28 -20.75 1 88.69 394 ARG A CA 1
ATOM 3183 C C . ARG A 1 394 ? 1.043 -28.938 -20.703 1 88.69 394 ARG A C 1
ATOM 3185 O O . ARG A 1 394 ? 2 -28.766 -21.453 1 88.69 394 ARG A O 1
ATOM 3192 N N . VAL A 1 395 ? 0.937 -29.891 -19.891 1 91.25 395 VAL A N 1
ATOM 3193 C CA . VAL A 1 395 ? 2.082 -30.75 -19.578 1 91.25 395 VAL A CA 1
ATOM 3194 C C . VAL A 1 395 ? 2.5 -31.531 -20.812 1 91.25 395 VAL A C 1
ATOM 3196 O O . VAL A 1 395 ? 3.691 -31.75 -21.047 1 91.25 395 VAL A O 1
ATOM 3199 N N . HIS A 1 396 ? 1.578 -31.938 -21.641 1 91.38 396 HIS A N 1
ATOM 3200 C CA . HIS A 1 396 ? 1.896 -32.75 -22.797 1 91.38 396 HIS A CA 1
ATOM 3201 C C . HIS A 1 396 ? 2.553 -31.938 -23.906 1 91.38 396 HIS A C 1
ATOM 3203 O O . HIS A 1 396 ? 3.146 -32.5 -24.828 1 91.38 396 HIS A O 1
ATOM 3209 N N . GLN A 1 397 ? 2.471 -30.641 -23.781 1 91 397 GLN A N 1
ATOM 3210 C CA . GLN A 1 397 ? 3.037 -29.75 -24.781 1 91 397 GLN A CA 1
ATOM 3211 C C . GLN A 1 397 ? 4.367 -29.156 -24.312 1 91 397 GLN A C 1
ATOM 3213 O O . GLN A 1 397 ? 5.145 -28.656 -25.125 1 91 397 GLN A O 1
ATOM 3218 N N . ALA A 1 398 ? 4.625 -29.234 -23.062 1 91 398 ALA A N 1
ATOM 3219 C CA . ALA A 1 398 ? 5.719 -28.484 -22.438 1 91 398 ALA A CA 1
ATOM 3220 C C . ALA A 1 398 ? 7.066 -28.922 -23 1 91 398 ALA A C 1
ATOM 3222 O O . ALA A 1 398 ? 7.895 -28.078 -23.359 1 91 398 ALA A O 1
ATOM 3223 N N . TYR A 1 399 ? 7.273 -30.172 -23.141 1 91.44 399 TYR A N 1
ATOM 3224 C CA . TYR A 1 399 ? 8.547 -30.688 -23.641 1 91.44 399 TYR A CA 1
ATOM 3225 C C . TYR A 1 399 ? 8.828 -30.188 -25.047 1 91.44 399 TYR A C 1
ATOM 3227 O O . TYR A 1 399 ? 9.914 -29.688 -25.344 1 91.44 399 TYR A O 1
ATOM 3235 N N . ASN A 1 400 ? 7.906 -30.344 -25.906 1 90.31 400 ASN A N 1
ATOM 3236 C CA . ASN A 1 400 ? 8.078 -29.922 -27.281 1 90.31 400 ASN A CA 1
ATOM 3237 C C . ASN A 1 400 ? 8.336 -28.422 -27.375 1 90.31 400 ASN A C 1
ATOM 3239 O O . ASN A 1 400 ? 9.133 -27.969 -28.203 1 90.31 400 ASN A O 1
ATOM 3243 N N . LYS A 1 401 ? 7.645 -27.734 -26.594 1 88.62 401 LYS A N 1
ATOM 3244 C CA . LYS A 1 401 ? 7.82 -26.281 -26.625 1 88.62 401 LYS A CA 1
ATOM 3245 C C . LYS A 1 401 ? 9.242 -25.906 -26.234 1 88.62 401 LYS A C 1
ATOM 3247 O O . LYS A 1 401 ? 9.812 -24.953 -26.781 1 88.62 401 LYS A O 1
ATOM 3252 N N . VAL A 1 402 ? 9.781 -26.578 -25.266 1 87.69 402 VAL A N 1
ATOM 3253 C CA . VAL A 1 402 ? 11.148 -26.297 -24.844 1 87.69 402 VAL A CA 1
ATOM 3254 C C . VAL A 1 402 ? 12.133 -26.719 -25.922 1 87.69 402 VAL A C 1
ATOM 3256 O O . VAL A 1 402 ? 13.102 -26.016 -26.203 1 87.69 402 VAL A O 1
ATOM 3259 N N . VAL A 1 403 ? 11.867 -27.844 -26.516 1 87.25 403 VAL A N 1
ATOM 3260 C CA . VAL A 1 403 ? 12.727 -28.344 -27.594 1 87.25 403 VAL A CA 1
ATOM 3261 C C . VAL A 1 403 ? 12.688 -27.359 -28.766 1 87.25 403 VAL A C 1
ATOM 3263 O O . VAL A 1 403 ? 13.719 -27.094 -29.391 1 87.25 403 VAL A O 1
ATOM 3266 N N . ASP A 1 404 ? 11.531 -26.922 -29.047 1 85.81 404 ASP A N 1
ATOM 3267 C CA . ASP A 1 404 ? 11.398 -25.922 -30.094 1 85.81 404 ASP A CA 1
ATOM 3268 C C . ASP A 1 404 ? 12.219 -24.672 -29.766 1 85.81 404 ASP A C 1
ATOM 3270 O O . ASP A 1 404 ? 12.836 -24.078 -30.656 1 85.81 404 ASP A O 1
ATOM 3274 N N . LEU A 1 405 ? 12.133 -24.328 -28.562 1 83.31 405 LEU A N 1
ATOM 3275 C CA . LEU A 1 405 ? 12.898 -23.172 -28.125 1 83.31 405 LEU A CA 1
ATOM 3276 C C . LEU A 1 405 ? 14.398 -23.422 -28.297 1 83.31 405 LEU A C 1
ATOM 3278 O O . LEU A 1 405 ? 15.125 -22.547 -28.766 1 83.31 405 LEU A O 1
ATOM 3282 N N . ILE A 1 406 ? 14.828 -24.578 -27.953 1 84.56 406 ILE A N 1
ATOM 3283 C CA . ILE A 1 406 ? 16.234 -24.969 -28.094 1 84.56 406 ILE A CA 1
ATOM 3284 C C . ILE A 1 406 ? 16.641 -24.938 -29.562 1 84.56 406 ILE A C 1
ATOM 3286 O O . ILE A 1 406 ? 17.672 -24.375 -29.922 1 84.56 406 ILE A O 1
ATOM 3290 N N . ASN A 1 407 ? 15.828 -25.5 -30.328 1 84.5 407 ASN A N 1
ATOM 3291 C CA . ASN A 1 407 ? 16.109 -25.547 -31.766 1 84.5 407 ASN A CA 1
ATOM 3292 C C . ASN A 1 407 ? 16.156 -24.156 -32.375 1 84.5 407 ASN A C 1
ATOM 3294 O O . ASN A 1 407 ? 16.984 -23.875 -33.25 1 84.5 407 ASN A O 1
ATOM 3298 N N . THR A 1 408 ? 15.25 -23.406 -31.969 1 80.06 408 THR A N 1
ATOM 3299 C CA . THR A 1 408 ? 15.234 -22.031 -32.469 1 80.06 408 THR A CA 1
ATOM 3300 C C . THR A 1 408 ? 16.531 -21.297 -32.094 1 80.06 408 THR A C 1
ATOM 3302 O O . THR A 1 408 ? 17.109 -20.609 -32.938 1 80.06 408 THR A O 1
ATOM 3305 N N . TYR A 1 409 ? 17 -21.484 -30.875 1 79.31 409 TYR A N 1
ATOM 3306 C CA . TYR A 1 409 ? 18.219 -20.828 -30.422 1 79.31 409 TYR A CA 1
ATOM 3307 C C . TYR A 1 409 ? 19.438 -21.406 -31.141 1 79.31 409 TYR A C 1
ATOM 3309 O O . TYR A 1 409 ? 20.391 -20.672 -31.438 1 79.31 409 TYR A O 1
ATOM 3317 N N . GLU A 1 410 ? 19.344 -22.641 -31.453 1 81.38 410 GLU A N 1
ATOM 3318 C CA . GLU A 1 410 ? 20.438 -23.281 -32.188 1 81.38 410 GLU A CA 1
ATOM 3319 C C . GLU A 1 410 ? 20.531 -22.75 -33.625 1 81.38 410 GLU A C 1
ATOM 3321 O O . GLU A 1 410 ? 21.625 -22.531 -34.125 1 81.38 410 GLU A O 1
ATOM 3326 N N . ALA A 1 411 ? 19.406 -22.562 -34.156 1 80.12 411 ALA A N 1
ATOM 3327 C CA . ALA A 1 411 ? 19.359 -22.047 -35.5 1 80.12 411 ALA A CA 1
ATOM 3328 C C . ALA A 1 411 ? 19.875 -20.609 -35.562 1 80.12 411 ALA A C 1
ATOM 3330 O O . ALA A 1 411 ? 20.469 -20.188 -36.562 1 80.12 411 ALA A O 1
ATOM 3331 N N . LEU A 1 412 ? 19.703 -19.938 -34.594 1 74.69 412 LEU A N 1
ATOM 3332 C CA . LEU A 1 412 ? 20.094 -18.531 -34.562 1 74.69 412 LEU A CA 1
ATOM 3333 C C . LEU A 1 412 ? 21.609 -18.391 -34.406 1 74.69 412 LEU A C 1
ATOM 3335 O O . LEU A 1 412 ? 22.188 -17.391 -34.812 1 74.69 412 LEU A O 1
ATOM 3339 N N . LYS A 1 413 ? 22.203 -19.344 -33.781 1 71.62 413 LYS A N 1
ATOM 3340 C CA . LYS A 1 413 ? 23.656 -19.344 -33.656 1 71.62 413 LYS A CA 1
ATOM 3341 C C . LYS A 1 413 ? 24.328 -19.234 -35.031 1 71.62 413 LYS A C 1
ATOM 3343 O O . LYS A 1 413 ? 25.391 -18.641 -35.156 1 71.62 413 LYS A O 1
ATOM 3348 N N . ASP A 1 414 ? 23.641 -19.812 -35.938 1 70.62 414 ASP A N 1
ATOM 3349 C CA . ASP A 1 414 ? 24.25 -19.922 -37.25 1 70.62 414 ASP A CA 1
ATOM 3350 C C . ASP A 1 414 ? 23.875 -18.734 -38.125 1 70.62 414 ASP A C 1
ATOM 3352 O O . ASP A 1 414 ? 24.375 -18.594 -39.25 1 70.62 414 ASP A O 1
ATOM 3356 N N . GLU A 1 415 ? 22.938 -18.016 -37.562 1 67.5 415 GLU A N 1
ATOM 3357 C CA . GLU A 1 415 ? 22.516 -16.891 -38.375 1 67.5 415 GLU A CA 1
ATOM 3358 C C . GLU A 1 415 ? 23.578 -15.789 -38.406 1 67.5 415 GLU A C 1
ATOM 3360 O O . GLU A 1 415 ? 24.219 -15.523 -37.406 1 67.5 415 GLU A O 1
ATOM 3365 N N . GLN A 1 416 ? 24.109 -15.453 -39.594 1 59.94 416 GLN A N 1
ATOM 3366 C CA . GLN A 1 416 ? 25.062 -14.375 -39.812 1 59.94 416 GLN A CA 1
ATOM 3367 C C . GLN A 1 416 ? 24.484 -13.023 -39.406 1 59.94 416 GLN A C 1
ATOM 3369 O O . GLN A 1 416 ? 23.453 -12.602 -39.938 1 59.94 416 GLN A O 1
ATOM 3374 N N . LEU A 1 417 ? 24.766 -12.578 -38.156 1 59.41 417 LEU A N 1
ATOM 3375 C CA . LEU A 1 417 ? 24.281 -11.297 -37.656 1 59.41 417 LEU A CA 1
ATOM 3376 C C . LEU A 1 417 ? 25.109 -10.141 -38.188 1 59.41 417 LEU A C 1
ATOM 3378 O O . LEU A 1 417 ? 26.297 -10.297 -38.438 1 59.41 417 LEU A O 1
ATOM 3382 N N . SER A 1 418 ? 24.438 -9.211 -38.812 1 61.56 418 SER A N 1
ATOM 3383 C CA . SER A 1 418 ? 25.125 -8 -39.25 1 61.56 418 SER A CA 1
ATOM 3384 C C . SER A 1 418 ? 25.5 -7.125 -38.062 1 61.56 418 SER A C 1
ATOM 3386 O O . SER A 1 418 ? 24.781 -7.094 -37.031 1 61.56 418 SER A O 1
ATOM 3388 N N . GLY A 1 419 ? 26.719 -6.621 -38 1 63.12 419 GLY A N 1
ATOM 3389 C CA . GLY A 1 419 ? 27.125 -5.648 -36.969 1 63.12 419 GLY A CA 1
ATOM 3390 C C . GLY A 1 419 ? 28.5 -5.918 -36.406 1 63.12 419 GLY A C 1
ATOM 3391 O O . GLY A 1 419 ? 29.344 -6.52 -37.062 1 63.12 419 GLY A O 1
ATOM 3392 N N . ASP A 1 420 ? 28.766 -5.383 -35.25 1 71.94 420 ASP A N 1
ATOM 3393 C CA . ASP A 1 420 ? 30.031 -5.488 -34.531 1 71.94 420 ASP A CA 1
ATOM 3394 C C . ASP A 1 420 ? 30.359 -6.941 -34.219 1 71.94 420 ASP A C 1
ATOM 3396 O O . ASP A 1 420 ? 29.578 -7.609 -33.531 1 71.94 420 ASP A O 1
ATOM 3400 N N . ALA A 1 421 ? 31.422 -7.5 -34.719 1 77.31 421 ALA A N 1
ATOM 3401 C CA . ALA A 1 421 ? 31.828 -8.906 -34.625 1 77.31 421 ALA A CA 1
ATOM 3402 C C . ALA A 1 421 ? 31.938 -9.32 -33.156 1 77.31 421 ALA A C 1
ATOM 3404 O O . ALA A 1 421 ? 31.594 -10.445 -32.781 1 77.31 421 ALA A O 1
ATOM 3405 N N . GLY A 1 422 ? 32.438 -8.383 -32.344 1 80.12 422 GLY A N 1
ATOM 3406 C CA . GLY A 1 422 ? 32.562 -8.68 -30.922 1 80.12 422 GLY A CA 1
ATOM 3407 C C . GLY A 1 422 ? 31.25 -8.906 -30.219 1 80.12 422 GLY A C 1
ATOM 3408 O O . GLY A 1 422 ? 31.094 -9.867 -29.469 1 80.12 422 GLY A O 1
ATOM 3409 N N . ILE A 1 423 ? 30.328 -8.102 -30.547 1 82.06 423 ILE A N 1
ATOM 3410 C CA . ILE A 1 423 ? 29.016 -8.195 -29.922 1 82.06 423 ILE A CA 1
ATOM 3411 C C . ILE A 1 423 ? 28.25 -9.398 -30.484 1 82.06 423 ILE A C 1
ATOM 3413 O O . ILE A 1 423 ? 27.516 -10.07 -29.766 1 82.06 423 ILE A O 1
ATOM 3417 N N . GLN A 1 424 ? 28.531 -9.633 -31.703 1 80.56 424 GLN A N 1
ATOM 3418 C CA . GLN A 1 424 ? 27.922 -10.812 -32.312 1 80.56 424 GLN A CA 1
ATOM 3419 C C . GLN A 1 424 ? 28.406 -12.094 -31.656 1 80.56 424 GLN A C 1
ATOM 3421 O O . GLN A 1 424 ? 27.609 -12.992 -31.375 1 80.56 424 GLN A O 1
ATOM 3426 N N . ASN A 1 425 ? 29.656 -12.094 -31.484 1 83.38 425 ASN A N 1
ATOM 3427 C CA . ASN A 1 425 ? 30.219 -13.266 -30.828 1 83.38 425 ASN A CA 1
ATOM 3428 C C . ASN A 1 425 ? 29.688 -13.438 -29.406 1 83.38 425 ASN A C 1
ATOM 3430 O O . ASN A 1 425 ? 29.484 -14.555 -28.953 1 83.38 425 ASN A O 1
ATOM 3434 N N . LYS A 1 426 ? 29.469 -12.359 -28.812 1 85.38 426 LYS A N 1
ATOM 3435 C CA . LYS A 1 426 ? 28.922 -12.398 -27.469 1 85.38 426 LYS A CA 1
ATOM 3436 C C . LYS A 1 426 ? 27.484 -12.914 -27.469 1 85.38 426 LYS A C 1
ATOM 3438 O O . LYS A 1 426 ? 27.078 -13.664 -26.578 1 85.38 426 LYS A O 1
ATOM 3443 N N . CYS A 1 427 ? 26.766 -12.555 -28.422 1 81.5 427 CYS A N 1
ATOM 3444 C CA . CYS A 1 427 ? 25.391 -13.016 -28.547 1 81.5 427 CYS A CA 1
ATOM 3445 C C . CYS A 1 427 ? 25.344 -14.516 -28.828 1 81.5 427 CYS A C 1
ATOM 3447 O O . CYS A 1 427 ? 24.547 -15.242 -28.234 1 81.5 427 CYS A O 1
ATOM 3449 N N . ILE A 1 428 ? 26.219 -14.883 -29.719 1 82.12 428 ILE A N 1
ATOM 3450 C CA . ILE A 1 428 ? 26.266 -16.297 -30.078 1 82.12 428 ILE A CA 1
ATOM 3451 C C . ILE A 1 428 ? 26.672 -17.125 -28.875 1 82.12 428 ILE A C 1
ATOM 3453 O O . ILE A 1 428 ? 26.094 -18.188 -28.625 1 82.12 428 ILE A O 1
ATOM 3457 N N . LYS A 1 429 ? 27.578 -16.578 -28.219 1 86.19 429 LYS A N 1
ATOM 3458 C CA . LYS A 1 429 ? 28 -17.266 -27 1 86.19 429 LYS A CA 1
ATOM 3459 C C . LYS A 1 429 ? 26.859 -17.359 -26 1 86.19 429 LYS A C 1
ATOM 3461 O O . LYS A 1 429 ? 26.688 -18.391 -25.344 1 86.19 429 LYS A O 1
ATOM 3466 N N . THR A 1 430 ? 26.172 -16.359 -25.859 1 86.06 430 THR A N 1
ATOM 3467 C CA . THR A 1 430 ? 25.047 -16.328 -24.922 1 86.06 430 THR A CA 1
ATOM 3468 C C . THR A 1 430 ? 23.984 -17.344 -25.328 1 86.06 430 THR A C 1
ATOM 3470 O O . THR A 1 430 ? 23.453 -18.047 -24.469 1 86.06 430 THR A O 1
ATOM 3473 N N . PHE A 1 431 ? 23.766 -17.484 -26.578 1 82.44 431 PHE A N 1
ATOM 3474 C CA . PHE A 1 431 ? 22.781 -18.453 -27.047 1 82.44 431 PHE A CA 1
ATOM 3475 C C . PHE A 1 431 ? 23.25 -19.875 -26.75 1 82.44 431 PHE A C 1
ATOM 3477 O O . PHE A 1 431 ? 22.438 -20.719 -26.344 1 82.44 431 PHE A O 1
ATOM 3484 N N . THR A 1 432 ? 24.438 -20.016 -26.984 1 86 432 THR A N 1
ATOM 3485 C CA . THR A 1 432 ? 25 -21.344 -26.75 1 86 432 THR A CA 1
ATOM 3486 C C . THR A 1 432 ? 24.859 -21.734 -25.266 1 86 432 THR A C 1
ATOM 3488 O O . THR A 1 432 ? 24.484 -22.859 -24.953 1 86 432 THR A O 1
ATOM 3491 N N . GLU A 1 433 ? 25.109 -20.781 -24.484 1 88.19 433 GLU A N 1
ATOM 3492 C CA . GLU A 1 433 ? 25 -21.031 -23.047 1 88.19 433 GLU A CA 1
ATOM 3493 C C . GLU A 1 433 ? 23.547 -21.281 -22.641 1 88.19 433 GLU A C 1
ATOM 3495 O O . GLU A 1 433 ? 23.281 -22.125 -21.781 1 88.19 433 GLU A O 1
ATOM 3500 N N . VAL A 1 434 ? 22.656 -20.562 -23.234 1 85.25 434 VAL A N 1
ATOM 3501 C CA . VAL A 1 434 ? 21.25 -20.734 -22.938 1 85.25 434 VAL A CA 1
ATOM 3502 C C . VAL A 1 434 ? 20.781 -22.125 -23.391 1 85.25 434 VAL A C 1
ATOM 3504 O O . VAL A 1 434 ? 20.078 -22.812 -22.656 1 85.25 434 VAL A O 1
ATOM 3507 N N . VAL A 1 435 ? 21.234 -22.453 -24.562 1 86.19 435 VAL A N 1
ATOM 3508 C CA . VAL A 1 435 ? 20.875 -23.75 -25.125 1 86.19 435 VAL A CA 1
ATOM 3509 C C . VAL A 1 435 ? 21.438 -24.875 -24.234 1 86.19 435 VAL A C 1
ATOM 3511 O O . VAL A 1 435 ? 20.75 -25.844 -23.953 1 86.19 435 VAL A O 1
ATOM 3514 N N . ASP A 1 436 ? 22.609 -24.688 -23.859 1 88.19 436 ASP A N 1
ATOM 3515 C CA . ASP A 1 436 ? 23.234 -25.688 -23.016 1 88.19 436 ASP A CA 1
ATOM 3516 C C . ASP A 1 436 ? 22.5 -25.844 -21.688 1 88.19 436 ASP A C 1
ATOM 3518 O O . ASP A 1 436 ? 22.312 -26.953 -21.203 1 88.19 436 ASP A O 1
ATOM 3522 N N . LYS A 1 437 ? 22.141 -24.797 -21.188 1 87.81 437 LYS A N 1
ATOM 3523 C CA . LYS A 1 437 ? 21.438 -24.812 -19.891 1 87.81 437 LYS A CA 1
ATOM 3524 C C . LYS A 1 437 ? 20.062 -25.453 -20.031 1 87.81 437 LYS A C 1
ATOM 3526 O O . LYS A 1 437 ? 19.672 -26.281 -19.203 1 87.81 437 LYS A O 1
ATOM 3531 N N . LEU A 1 438 ? 19.344 -25.109 -21.016 1 87.81 438 LEU A N 1
ATOM 3532 C CA . LEU A 1 438 ? 18.031 -25.703 -21.25 1 87.81 438 LEU A CA 1
ATOM 3533 C C . LEU A 1 438 ? 18.141 -27.203 -21.5 1 87.81 438 LEU A C 1
ATOM 3535 O O . LEU A 1 438 ? 17.328 -27.984 -21 1 87.81 438 LEU A O 1
ATOM 3539 N N . THR A 1 439 ? 19.125 -27.516 -22.266 1 89.31 439 THR A N 1
ATOM 3540 C CA . THR A 1 439 ? 19.344 -28.938 -22.562 1 89.31 439 THR A CA 1
ATOM 3541 C C . THR A 1 439 ? 19.703 -29.703 -21.312 1 89.31 439 THR A C 1
ATOM 3543 O O . THR A 1 439 ? 19.281 -30.844 -21.141 1 89.31 439 THR A O 1
ATOM 3546 N N . SER A 1 440 ? 20.406 -29.094 -20.5 1 89 440 SER A N 1
ATOM 3547 C CA . SER A 1 440 ? 20.781 -29.75 -19.25 1 89 440 SER A CA 1
ATOM 3548 C C . SER A 1 440 ? 19.547 -30.016 -18.391 1 89 440 SER A C 1
ATOM 3550 O O . SER A 1 440 ? 19.516 -31 -17.641 1 89 440 SER A O 1
ATOM 3552 N N . TYR A 1 441 ? 18.594 -29.203 -18.469 1 89.31 441 TYR A N 1
ATOM 3553 C CA . TYR A 1 441 ? 17.391 -29.375 -17.656 1 89.31 441 TYR A CA 1
ATOM 3554 C C . TYR A 1 441 ? 16.469 -30.422 -18.266 1 89.31 441 TYR A C 1
ATOM 3556 O O . TYR A 1 441 ? 15.836 -31.188 -17.531 1 89.31 441 TYR A O 1
ATOM 3564 N N . TYR A 1 442 ? 16.359 -30.516 -19.547 1 89.69 442 TYR A N 1
ATOM 3565 C CA . TYR A 1 442 ? 15.305 -31.312 -20.156 1 89.69 442 TYR A CA 1
ATOM 3566 C C . TYR A 1 442 ? 15.875 -32.531 -20.844 1 89.69 442 TYR A C 1
ATOM 3568 O O . TYR A 1 442 ? 15.141 -33.469 -21.156 1 89.69 442 TYR A O 1
ATOM 3576 N N . ASN A 1 443 ? 17.109 -32.5 -21.094 1 86.5 443 ASN A N 1
ATOM 3577 C CA . ASN A 1 443 ? 17.797 -33.656 -21.656 1 86.5 443 ASN A CA 1
ATOM 3578 C C . ASN A 1 443 ? 19.141 -33.875 -20.969 1 86.5 443 ASN A C 1
ATOM 3580 O O . ASN A 1 443 ? 20.188 -33.844 -21.625 1 86.5 443 ASN A O 1
ATOM 3584 N N . PRO A 1 444 ? 19.031 -34.281 -19.75 1 82.12 444 PRO A N 1
ATOM 3585 C CA . PRO A 1 444 ? 20.281 -34.375 -19 1 82.12 444 PRO A CA 1
ATOM 3586 C C . PRO A 1 444 ? 21.203 -35.469 -19.547 1 82.12 444 PRO A C 1
ATOM 3588 O O . PRO A 1 444 ? 22.438 -35.375 -19.391 1 82.12 444 PRO A O 1
ATOM 3591 N N . ASP A 1 445 ? 20.703 -36.469 -20.109 1 76.38 445 ASP A N 1
ATOM 3592 C CA . ASP A 1 445 ? 21.531 -37.531 -20.641 1 76.38 445 ASP A CA 1
ATOM 3593 C C . ASP A 1 445 ? 22.406 -37.031 -21.797 1 76.38 445 ASP A C 1
ATOM 3595 O O . ASP A 1 445 ? 23.453 -37.625 -22.078 1 76.38 445 ASP A O 1
ATOM 3599 N N . SER A 1 446 ? 21.938 -36.062 -22.422 1 67.94 446 SER A N 1
ATOM 3600 C CA . SER A 1 446 ? 22.672 -35.531 -23.578 1 67.94 446 SER A CA 1
ATOM 3601 C C . SER A 1 446 ? 23.625 -34.438 -23.172 1 67.94 446 SER A C 1
ATOM 3603 O O . SER A 1 446 ? 24.453 -34 -23.953 1 67.94 446 SER A O 1
ATOM 3605 N N . SER A 1 447 ? 23.406 -34.031 -21.953 1 65.06 447 SER A N 1
ATOM 3606 C CA . SER A 1 447 ? 24.203 -32.875 -21.547 1 65.06 447 SER A CA 1
ATOM 3607 C C . SER A 1 447 ? 25.562 -33.281 -21 1 65.06 447 SER A C 1
ATOM 3609 O O . SER A 1 447 ? 25.672 -34.312 -20.328 1 65.06 447 SER A O 1
ATOM 3611 N N . GLU A 1 448 ? 26.578 -32.844 -21.531 1 60 448 GLU A N 1
ATOM 3612 C CA . GLU A 1 448 ? 27.938 -33.094 -21.047 1 60 448 GLU A CA 1
ATOM 3613 C C . GLU A 1 448 ? 28.125 -32.5 -19.656 1 60 448 GLU A C 1
ATOM 3615 O O . GLU A 1 448 ? 29.094 -32.812 -18.953 1 60 448 GLU A O 1
ATOM 3620 N N . ARG A 1 449 ? 27.219 -31.531 -19.297 1 54.78 449 ARG A N 1
ATOM 3621 C CA . ARG A 1 449 ? 27.438 -30.844 -18.031 1 54.78 449 ARG A CA 1
ATOM 3622 C C . ARG A 1 449 ? 26.609 -31.484 -16.922 1 54.78 449 ARG A C 1
ATOM 3624 O O . ARG A 1 449 ? 25.406 -31.75 -17.094 1 54.78 449 ARG A O 1
ATOM 3631 N N . THR A 1 450 ? 27.375 -32.188 -16.062 1 50.28 450 THR A N 1
ATOM 3632 C CA . THR A 1 450 ? 26.75 -32.719 -14.859 1 50.28 450 THR A CA 1
ATOM 3633 C C . THR A 1 450 ? 26.016 -31.594 -14.109 1 50.28 450 THR A C 1
ATOM 3635 O O . THR A 1 450 ? 26.656 -30.672 -13.578 1 50.28 450 THR A O 1
ATOM 3638 N N . THR A 1 451 ? 24.812 -31.188 -14.609 1 57.72 451 THR A N 1
ATOM 3639 C CA . THR A 1 451 ? 24.203 -30.078 -13.883 1 57.72 451 THR A CA 1
ATOM 3640 C C . THR A 1 451 ? 23.391 -30.578 -12.703 1 57.72 451 THR A C 1
ATOM 3642 O O . THR A 1 451 ? 22.766 -31.641 -12.789 1 57.72 451 THR A O 1
ATOM 3645 N N . HIS A 1 452 ? 23.672 -30.109 -11.562 1 59.81 452 HIS A N 1
ATOM 3646 C CA . HIS A 1 452 ? 23.031 -30.375 -10.289 1 59.81 452 HIS A CA 1
ATOM 3647 C C . HIS A 1 452 ? 21.562 -29.969 -10.328 1 59.81 452 HIS A C 1
ATOM 3649 O O . HIS A 1 452 ? 20.75 -30.438 -9.516 1 59.81 452 HIS A O 1
ATOM 3655 N N . PHE A 1 453 ? 21.094 -29.188 -11.383 1 72.31 453 PHE A N 1
ATOM 3656 C CA . PHE A 1 453 ? 19.719 -28.734 -11.414 1 72.31 453 PHE A CA 1
ATOM 3657 C C . PHE A 1 453 ? 19.016 -29.219 -12.672 1 72.31 453 PHE A C 1
ATOM 3659 O O . PHE A 1 453 ? 19.453 -28.922 -13.789 1 72.31 453 PHE A O 1
ATOM 3666 N N . THR A 1 454 ? 18.172 -30.141 -12.555 1 84 454 THR A N 1
ATOM 3667 C CA . THR A 1 454 ? 17.422 -30.672 -13.695 1 84 454 THR A CA 1
ATOM 3668 C C . THR A 1 454 ? 15.922 -30.609 -13.43 1 84 454 THR A C 1
ATOM 3670 O O . THR A 1 454 ? 15.5 -30.344 -12.297 1 84 454 THR A O 1
ATOM 3673 N N . GLN A 1 455 ? 15.227 -30.609 -14.523 1 91.38 455 GLN A N 1
ATOM 3674 C CA . GLN A 1 455 ? 13.805 -30.906 -14.406 1 91.38 455 GLN A CA 1
ATOM 3675 C C . GLN A 1 455 ? 13.57 -32.344 -13.93 1 91.38 455 GLN A C 1
ATOM 3677 O O . GLN A 1 455 ? 13.828 -33.281 -14.672 1 91.38 455 GLN A O 1
ATOM 3682 N N . PRO A 1 456 ? 13.125 -32.438 -12.688 1 89.94 456 PRO A N 1
ATOM 3683 C CA . PRO A 1 456 ? 12.977 -33.781 -12.148 1 89.94 456 PRO A CA 1
ATOM 3684 C C . PRO A 1 456 ? 12.062 -34.656 -12.992 1 89.94 456 PRO A C 1
ATOM 3686 O O . PRO A 1 456 ? 12.25 -35.875 -13.055 1 89.94 456 PRO A O 1
ATOM 3689 N N . ALA A 1 457 ? 11.125 -34.031 -13.695 1 93.31 457 ALA A N 1
ATOM 3690 C CA . ALA A 1 457 ? 10.125 -34.781 -14.445 1 93.31 457 ALA A CA 1
ATOM 3691 C C . ALA A 1 457 ? 10.445 -34.781 -15.938 1 93.31 457 ALA A C 1
ATOM 3693 O O . ALA A 1 457 ? 9.547 -34.906 -16.781 1 93.31 457 ALA A O 1
ATOM 3694 N N . HIS A 1 458 ? 11.695 -34.688 -16.312 1 92.38 458 HIS A N 1
ATOM 3695 C CA . HIS A 1 458 ? 12.047 -34.594 -17.734 1 92.38 458 HIS A CA 1
ATOM 3696 C C . HIS A 1 458 ? 11.625 -35.844 -18.5 1 92.38 458 HIS A C 1
ATOM 3698 O O . HIS A 1 458 ? 11.156 -35.75 -19.625 1 92.38 458 HIS A O 1
ATOM 3704 N N . ARG A 1 459 ? 11.766 -37.062 -17.891 1 92.94 459 ARG A N 1
ATOM 3705 C CA . ARG A 1 459 ? 11.344 -38.312 -18.531 1 92.94 459 ARG A CA 1
ATOM 3706 C C . ARG A 1 459 ? 9.82 -38.375 -18.656 1 92.94 459 ARG A C 1
ATOM 3708 O O . ARG A 1 459 ? 9.297 -38.812 -19.688 1 92.94 459 ARG A O 1
ATOM 3715 N N . PHE A 1 460 ? 9.219 -37.969 -17.625 1 94.69 460 PHE A N 1
ATOM 3716 C CA . PHE A 1 460 ? 7.758 -37.906 -17.641 1 94.69 460 PHE A CA 1
ATOM 3717 C C . PHE A 1 460 ? 7.25 -36.969 -18.734 1 94.69 460 PHE A C 1
ATOM 3719 O O . PHE A 1 460 ? 6.312 -37.312 -19.453 1 94.69 460 PHE A O 1
ATOM 3726 N N . LEU A 1 461 ? 7.84 -35.781 -18.844 1 94.69 461 LEU A N 1
ATOM 3727 C CA . LEU A 1 461 ? 7.422 -34.781 -19.828 1 94.69 461 LEU A CA 1
ATOM 3728 C C . LEU A 1 461 ? 7.562 -35.344 -21.25 1 94.69 461 LEU A C 1
ATOM 3730 O O . LEU A 1 461 ? 6.75 -35.062 -22.125 1 94.69 461 LEU A O 1
ATOM 3734 N N . LYS A 1 462 ? 8.531 -36.219 -21.406 1 93.69 462 LYS A N 1
ATOM 3735 C CA . LYS A 1 462 ? 8.711 -36.875 -22.703 1 93.69 462 LYS A CA 1
ATOM 3736 C C . LYS A 1 462 ? 7.629 -37.906 -22.953 1 93.69 462 LYS A C 1
ATOM 3738 O O . LYS A 1 462 ? 7.109 -38.031 -24.062 1 93.69 462 LYS A O 1
ATOM 3743 N N . ALA A 1 463 ? 7.324 -38.562 -21.938 1 94 463 ALA A N 1
ATOM 3744 C CA . ALA A 1 463 ? 6.43 -39.688 -22.047 1 94 463 ALA A CA 1
ATOM 3745 C C . ALA A 1 463 ? 4.973 -39.25 -22.172 1 94 463 ALA A C 1
ATOM 3747 O O . ALA A 1 463 ? 4.195 -39.844 -22.922 1 94 463 ALA A O 1
ATOM 3748 N N . VAL A 1 464 ? 4.574 -38.25 -21.453 1 94.62 464 VAL A N 1
ATOM 3749 C CA . VAL A 1 464 ? 3.18 -37.844 -21.312 1 94.62 464 VAL A CA 1
ATOM 3750 C C . VAL A 1 464 ? 2.652 -37.344 -22.656 1 94.62 464 VAL A C 1
ATOM 3752 O O . VAL A 1 464 ? 1.439 -37.312 -22.875 1 94.62 464 VAL A O 1
ATOM 3755 N N . ARG A 1 465 ? 3.453 -37.125 -23.625 1 94.38 465 ARG A N 1
ATOM 3756 C CA . ARG A 1 465 ? 3.078 -36.656 -24.953 1 94.38 465 ARG A CA 1
ATOM 3757 C C . ARG A 1 465 ? 2.24 -37.719 -25.672 1 94.38 465 ARG A C 1
ATOM 3759 O O . ARG A 1 465 ? 1.515 -37.438 -26.609 1 94.38 465 ARG A O 1
ATOM 3766 N N . VAL A 1 466 ? 2.348 -38.906 -25.188 1 93.5 466 VAL A N 1
ATOM 3767 C CA . VAL A 1 466 ? 1.662 -40.031 -25.812 1 93.5 466 VAL A CA 1
ATOM 3768 C C . VAL A 1 466 ? 0.151 -39.812 -25.719 1 93.5 466 VAL A C 1
ATOM 3770 O O . VAL A 1 466 ? -0.605 -40.344 -26.531 1 93.5 466 VAL A O 1
ATOM 3773 N N . PHE A 1 467 ? -0.279 -39.094 -24.797 1 92.06 467 PHE A N 1
ATOM 3774 C CA . PHE A 1 467 ? -1.71 -38.938 -24.547 1 92.06 467 PHE A CA 1
ATOM 3775 C C . PHE A 1 467 ? -2.332 -37.938 -25.516 1 92.06 467 PHE A C 1
ATOM 3777 O O . PHE A 1 467 ? -3.555 -37.812 -25.562 1 92.06 467 PHE A O 1
ATOM 3784 N N . ASP A 1 468 ? -1.523 -37.25 -26.219 1 91.81 468 ASP A N 1
ATOM 3785 C CA . ASP A 1 468 ? -1.996 -36.375 -27.297 1 91.81 468 ASP A CA 1
ATOM 3786 C C . ASP A 1 468 ? -2.07 -37.125 -28.625 1 91.81 468 ASP A C 1
ATOM 3788 O O . ASP A 1 468 ? -1.042 -37.469 -29.188 1 91.81 468 ASP A O 1
ATOM 3792 N N . PRO A 1 469 ? -3.275 -37.25 -29.109 1 89.75 469 PRO A N 1
ATOM 3793 C CA . PRO A 1 469 ? -3.422 -38.031 -30.344 1 89.75 469 PRO A CA 1
ATOM 3794 C C . PRO A 1 469 ? -2.652 -37.406 -31.516 1 89.75 469 PRO A C 1
ATOM 3796 O O . PRO A 1 469 ? -2.229 -38.125 -32.406 1 89.75 469 PRO A O 1
ATOM 3799 N N . LEU A 1 470 ? -2.408 -36.219 -31.469 1 86.69 470 LEU A N 1
ATOM 3800 C CA . LEU A 1 470 ? -1.688 -35.562 -32.562 1 86.69 470 LEU A CA 1
ATOM 3801 C C . LEU A 1 470 ? -0.191 -35.812 -32.469 1 86.69 470 LEU A C 1
ATOM 3803 O O . LEU A 1 470 ? 0.524 -35.75 -33.469 1 86.69 470 LEU A O 1
ATOM 3807 N N . GLN A 1 471 ? 0.269 -36.219 -31.266 1 88.69 471 GLN A N 1
ATOM 3808 C CA . GLN A 1 471 ? 1.698 -36.406 -31.047 1 88.69 471 GLN A CA 1
ATOM 3809 C C . GLN A 1 471 ? 2.055 -37.906 -31.062 1 88.69 471 GLN A C 1
ATOM 3811 O O . GLN A 1 471 ? 3.164 -38.281 -31.453 1 88.69 471 GLN A O 1
ATOM 3816 N N . VAL A 1 472 ? 1.143 -38.688 -30.672 1 91.31 472 VAL A N 1
ATOM 3817 C CA . VAL A 1 472 ? 1.442 -40.094 -30.422 1 91.31 472 VAL A CA 1
ATOM 3818 C C . VAL A 1 472 ? 1.896 -40.75 -31.734 1 91.31 472 VAL A C 1
ATOM 3820 O O . VAL A 1 472 ? 2.725 -41.688 -31.703 1 91.31 472 VAL A O 1
ATOM 3823 N N . CYS A 1 473 ? 1.418 -40.281 -32.844 1 86 473 CYS A N 1
ATOM 3824 C CA . CYS A 1 473 ? 1.718 -40.906 -34.125 1 86 473 CYS A CA 1
ATOM 3825 C C . CYS A 1 473 ? 3.154 -40.594 -34.562 1 86 473 CYS A C 1
ATOM 3827 O O . CYS A 1 473 ? 3.74 -41.375 -35.344 1 86 473 CYS A O 1
ATOM 3829 N N . THR A 1 474 ? 3.697 -39.594 -34 1 85.12 474 THR A N 1
ATOM 3830 C CA . THR A 1 474 ? 5.043 -39.188 -34.406 1 85.12 474 THR A CA 1
ATOM 3831 C C . THR A 1 474 ? 6.078 -39.688 -33.406 1 85.12 474 THR A C 1
ATOM 3833 O O . THR A 1 474 ? 7.281 -39.594 -33.656 1 85.12 474 THR A O 1
ATOM 3836 N N . LEU A 1 475 ? 5.613 -40.344 -32.344 1 90.44 475 LEU A N 1
ATOM 3837 C CA . LEU A 1 475 ? 6.52 -40.75 -31.281 1 90.44 475 LEU A CA 1
ATOM 3838 C C . LEU A 1 475 ? 6.938 -42.188 -31.438 1 90.44 475 LEU A C 1
ATOM 3840 O O . LEU A 1 475 ? 6.164 -43.031 -31.938 1 90.44 475 LEU A O 1
ATOM 3844 N N . ASN A 1 476 ? 8.164 -42.406 -31.094 1 89.31 476 ASN A N 1
ATOM 3845 C CA . ASN A 1 476 ? 8.633 -43.781 -30.984 1 89.31 476 ASN A CA 1
ATOM 3846 C C . ASN A 1 476 ? 8.32 -44.375 -29.625 1 89.31 476 ASN A C 1
ATOM 3848 O O . ASN A 1 476 ? 9.039 -44.125 -28.656 1 89.31 476 ASN A O 1
ATOM 3852 N N . LEU A 1 477 ? 7.359 -45.312 -29.578 1 87.56 477 LEU A N 1
ATOM 3853 C CA . LEU A 1 477 ? 6.84 -45.844 -28.328 1 87.56 477 LEU A CA 1
ATOM 3854 C C . LEU A 1 477 ? 7.879 -46.719 -27.641 1 87.56 477 LEU A C 1
ATOM 3856 O O . LEU A 1 477 ? 7.855 -46.875 -26.422 1 87.56 477 LEU A O 1
ATOM 3860 N N . ASP A 1 478 ? 8.867 -47.25 -28.422 1 84.94 478 ASP A N 1
ATOM 3861 C CA . ASP A 1 478 ? 9.859 -48.156 -27.859 1 84.94 478 ASP A CA 1
ATOM 3862 C C . ASP A 1 478 ? 10.922 -47.375 -27.062 1 84.94 478 ASP A C 1
ATOM 3864 O O . ASP A 1 478 ? 11.461 -47.906 -26.094 1 84.94 478 ASP A O 1
ATOM 3868 N N . THR A 1 479 ? 11.07 -46.188 -27.391 1 87.88 479 THR A N 1
ATOM 3869 C CA . THR A 1 479 ? 12.148 -45.438 -26.75 1 87.88 479 THR A CA 1
ATOM 3870 C C . THR A 1 479 ? 11.594 -44.5 -25.688 1 87.88 479 THR A C 1
ATOM 3872 O O . THR A 1 479 ? 12.352 -43.938 -24.891 1 87.88 479 THR A O 1
ATOM 3875 N N . LEU A 1 480 ? 10.344 -44.406 -25.656 1 90.94 480 LEU A N 1
ATOM 3876 C CA . LEU A 1 480 ? 9.734 -43.5 -24.703 1 90.94 480 LEU A CA 1
ATOM 3877 C C . LEU A 1 480 ? 9.766 -44.062 -23.297 1 90.94 480 LEU A C 1
ATOM 3879 O O . LEU A 1 480 ? 9.531 -45.281 -23.109 1 90.94 480 LEU A O 1
ATOM 3883 N N . PRO A 1 481 ? 10.156 -43.25 -22.359 1 91.25 481 PRO A N 1
ATOM 3884 C CA . PRO A 1 481 ? 10.148 -43.719 -20.969 1 91.25 481 PRO A CA 1
ATOM 3885 C C . PRO A 1 481 ? 8.742 -43.781 -20.375 1 91.25 481 PRO A C 1
ATOM 3887 O O . PRO A 1 481 ? 8.453 -43.062 -19.422 1 91.25 481 PRO A O 1
ATOM 3890 N N . LEU A 1 482 ? 7.945 -44.656 -20.766 1 91.12 482 LEU A N 1
ATOM 3891 C CA . LEU A 1 482 ? 6.547 -44.75 -20.359 1 91.12 482 LEU A CA 1
ATOM 3892 C C . LEU A 1 482 ? 6.43 -45.125 -18.875 1 91.12 482 LEU A C 1
ATOM 3894 O O . LEU A 1 482 ? 5.41 -44.844 -18.25 1 91.12 482 LEU A O 1
ATOM 3898 N N . ASP A 1 483 ? 7.484 -45.656 -18.375 1 87.94 483 ASP A N 1
ATOM 3899 C CA . ASP A 1 483 ? 7.496 -46.094 -16.984 1 87.94 483 ASP A CA 1
ATOM 3900 C C . ASP A 1 483 ? 7.543 -44.875 -16.047 1 87.94 483 ASP A C 1
ATOM 3902 O O . ASP A 1 483 ? 7.266 -45 -14.852 1 87.94 483 ASP A O 1
ATOM 3906 N N . SER A 1 484 ? 7.871 -43.75 -16.625 1 90.56 484 SER A N 1
ATOM 3907 C CA . SER A 1 484 ? 7.953 -42.531 -15.836 1 90.56 484 SER A CA 1
ATOM 3908 C C . SER A 1 484 ? 6.566 -41.969 -15.539 1 90.56 484 SER A C 1
ATOM 3910 O O . SER A 1 484 ? 6.41 -41.094 -14.688 1 90.56 484 SER A O 1
ATOM 3912 N N . ILE A 1 485 ? 5.551 -42.469 -16.203 1 91.19 485 ILE A N 1
ATOM 3913 C CA . ILE A 1 485 ? 4.176 -42.062 -15.945 1 91.19 485 ILE A CA 1
ATOM 3914 C C . ILE A 1 485 ? 3.598 -42.906 -14.812 1 91.19 485 ILE A C 1
ATOM 3916 O O . ILE A 1 485 ? 3.367 -44.094 -14.977 1 91.19 485 ILE A O 1
ATOM 3920 N N . PRO A 1 486 ? 3.33 -42.219 -13.734 1 86.81 486 PRO A N 1
ATOM 3921 C CA . PRO A 1 486 ? 2.729 -43.031 -12.656 1 86.81 486 PRO A CA 1
ATOM 3922 C C . PRO A 1 486 ? 1.392 -43.656 -13.055 1 86.81 486 PRO A C 1
ATOM 3924 O O . PRO A 1 486 ? 0.531 -42.969 -13.609 1 86.81 486 PRO A O 1
ATOM 3927 N N . GLY A 1 487 ? 1.234 -44.938 -12.805 1 82.44 487 GLY A N 1
ATOM 3928 C CA . GLY A 1 487 ? 0.012 -45.625 -13.141 1 82.44 487 GLY A CA 1
ATOM 3929 C C . GLY A 1 487 ? 0.112 -46.438 -14.43 1 82.44 487 GLY A C 1
ATOM 3930 O O . GLY A 1 487 ? -0.72 -47.312 -14.695 1 82.44 487 GLY A O 1
ATOM 3931 N N . PHE A 1 488 ? 1.089 -45.906 -15.234 1 85.44 488 PHE A N 1
ATOM 3932 C CA . PHE A 1 488 ? 1.266 -46.656 -16.484 1 85.44 488 PHE A CA 1
ATOM 3933 C C . PHE A 1 488 ? 1.847 -48.031 -16.219 1 85.44 488 PHE A C 1
ATOM 3935 O O . PHE A 1 488 ? 2.963 -48.156 -15.711 1 85.44 488 PHE A O 1
ATOM 3942 N N . ASN A 1 489 ? 0.928 -49 -15.82 1 72.25 489 ASN A N 1
ATOM 3943 C CA . ASN A 1 489 ? 1.349 -50.375 -15.547 1 72.25 489 ASN A CA 1
ATOM 3944 C C . ASN A 1 489 ? 1.764 -51.094 -16.828 1 72.25 489 ASN A C 1
ATOM 3946 O O . ASN A 1 489 ? 1.117 -50.969 -17.859 1 72.25 489 ASN A O 1
ATOM 3950 N N . ARG A 1 490 ? 2.992 -51.594 -16.797 1 62.12 490 ARG A N 1
ATOM 3951 C CA . ARG A 1 490 ? 3.545 -52.312 -17.922 1 62.12 490 ARG A CA 1
ATOM 3952 C C . ARG A 1 490 ? 2.73 -53.594 -18.203 1 62.12 490 ARG A C 1
ATOM 3954 O O . ARG A 1 490 ? 3.201 -54.5 -18.875 1 62.12 490 ARG A O 1
ATOM 3961 N N . SER A 1 491 ? 1.562 -53.406 -17.672 1 65.69 491 SER A N 1
ATOM 3962 C CA . SER A 1 491 ? 0.796 -54.594 -18 1 65.69 491 SER A CA 1
ATOM 3963 C C . SER A 1 491 ? 0.571 -54.719 -19.5 1 65.69 491 SER A C 1
ATOM 3965 O O . SER A 1 491 ? 0.562 -53.719 -20.203 1 65.69 491 SER A O 1
ATOM 3967 N N . CYS A 1 492 ? 0.524 -55.812 -19.844 1 69.06 492 CYS A N 1
ATOM 3968 C CA . CYS A 1 492 ? 0.328 -56.188 -21.234 1 69.06 492 CYS A CA 1
ATOM 3969 C C . CYS A 1 492 ? -0.921 -55.531 -21.797 1 69.06 492 CYS A C 1
ATOM 3971 O O . CYS A 1 492 ? -0.921 -55.062 -22.953 1 69.06 492 CYS A O 1
ATOM 3973 N N . LYS A 1 493 ? -1.859 -55.219 -20.938 1 79 493 LYS A N 1
ATOM 3974 C CA . LYS A 1 493 ? -3.119 -54.656 -21.422 1 79 493 LYS A CA 1
ATOM 3975 C C . LYS A 1 493 ? -2.967 -53.188 -21.797 1 79 493 LYS A C 1
ATOM 3977 O O . LYS A 1 493 ? -3.469 -52.75 -22.828 1 79 493 LYS A O 1
ATOM 3982 N N . THR A 1 494 ? -2.24 -52.5 -21 1 85.69 494 THR A N 1
ATOM 3983 C CA . THR A 1 494 ? -2.062 -51.094 -21.25 1 85.69 494 THR A CA 1
ATOM 3984 C C . THR A 1 494 ? -1.214 -50.844 -22.5 1 85.69 494 THR A C 1
ATOM 3986 O O . THR A 1 494 ? -1.48 -49.938 -23.281 1 85.69 494 THR A O 1
ATOM 3989 N N . LYS A 1 495 ? -0.299 -51.688 -22.688 1 83.19 495 LYS A N 1
ATOM 3990 C CA . LYS A 1 495 ? 0.562 -51.562 -23.859 1 83.19 495 LYS A CA 1
ATOM 3991 C C . LYS A 1 495 ? -0.215 -51.875 -25.141 1 83.19 495 LYS A C 1
ATOM 3993 O O . LYS A 1 495 ? -0.021 -51.188 -26.156 1 83.19 495 LYS A O 1
ATOM 3998 N N . LEU A 1 496 ? -1 -52.844 -25 1 85.62 496 LEU A N 1
ATOM 3999 C CA . LEU A 1 496 ? -1.823 -53.219 -26.156 1 85.62 496 LEU A CA 1
ATOM 4000 C C . LEU A 1 496 ? -2.805 -52.094 -26.484 1 85.62 496 LEU A C 1
ATOM 4002 O O . LEU A 1 496 ? -3.018 -51.781 -27.641 1 85.62 496 LEU A O 1
ATOM 4006 N N . GLU A 1 497 ? -3.363 -51.594 -25.453 1 90.62 497 GLU A N 1
ATOM 4007 C CA . GLU A 1 497 ? -4.277 -50.469 -25.641 1 90.62 497 GLU A CA 1
ATOM 4008 C C . GLU A 1 497 ? -3.576 -49.281 -26.312 1 90.62 497 GLU A C 1
ATOM 4010 O O . GLU A 1 497 ? -4.16 -48.625 -27.172 1 90.62 497 GLU A O 1
ATOM 4015 N N . LEU A 1 498 ? -2.387 -49.094 -25.891 1 90.75 498 LEU A N 1
ATOM 4016 C CA . LEU A 1 498 ? -1.618 -47.969 -26.438 1 90.75 498 LEU A CA 1
ATOM 4017 C C . LEU A 1 498 ? -1.371 -48.156 -27.922 1 90.75 498 LEU A C 1
ATOM 4019 O O . LEU A 1 498 ? -1.472 -47.188 -28.703 1 90.75 498 LEU A O 1
ATOM 4023 N N . GLU A 1 499 ? -1.094 -49.344 -28.297 1 87.56 499 GLU A N 1
ATOM 4024 C CA . GLU A 1 499 ? -0.851 -49.625 -29.719 1 87.56 499 GLU A CA 1
ATOM 4025 C C . GLU A 1 499 ? -2.121 -49.438 -30.547 1 87.56 499 GLU A C 1
ATOM 4027 O O . GLU A 1 499 ? -2.082 -48.875 -31.641 1 87.56 499 GLU A O 1
ATOM 4032 N N . CYS A 1 500 ? -3.143 -49.906 -29.969 1 90.19 500 CYS A N 1
ATOM 4033 C CA . CYS A 1 500 ? -4.422 -49.75 -30.656 1 90.19 500 CYS A CA 1
ATOM 4034 C C . CYS A 1 500 ? -4.816 -48.281 -30.734 1 90.19 500 CYS A C 1
ATOM 4036 O O . CYS A 1 500 ? -5.305 -47.844 -31.781 1 90.19 500 CYS A O 1
ATOM 4038 N N . TYR A 1 501 ? -4.59 -47.656 -29.609 1 92.69 501 TYR A N 1
ATOM 4039 C CA . TYR A 1 501 ? -4.875 -46.25 -29.562 1 92.69 501 TYR A CA 1
ATOM 4040 C C . TYR A 1 501 ? -4.059 -45.469 -30.609 1 92.69 501 TYR A C 1
ATOM 4042 O O . TYR A 1 501 ? -4.578 -44.594 -31.297 1 92.69 501 TYR A O 1
ATOM 4050 N N . ARG A 1 502 ? -2.865 -45.75 -30.75 1 90.44 502 ARG A N 1
ATOM 4051 C CA . ARG A 1 502 ? -2.002 -45.094 -31.734 1 90.44 502 ARG A CA 1
ATOM 4052 C C . ARG A 1 502 ? -2.562 -45.25 -33.156 1 90.44 502 ARG A C 1
ATOM 4054 O O . ARG A 1 502 ? -2.543 -44.312 -33.938 1 90.44 502 ARG A O 1
ATOM 4061 N N . PHE A 1 503 ? -3.055 -46.375 -33.438 1 87.69 503 PHE A N 1
ATOM 4062 C CA . PHE A 1 503 ? -3.643 -46.656 -34.719 1 87.69 503 PHE A CA 1
ATOM 4063 C C . PHE A 1 503 ? -4.883 -45.781 -34.938 1 87.69 503 PHE A C 1
ATOM 4065 O O . PHE A 1 503 ? -5.074 -45.219 -36.031 1 87.69 503 PHE A O 1
ATOM 4072 N N . HIS A 1 504 ? -5.625 -45.719 -33.938 1 87.44 504 HIS A N 1
ATOM 4073 C CA . HIS A 1 504 ? -6.844 -44.938 -34.031 1 87.44 504 HIS A CA 1
ATOM 4074 C C . HIS A 1 504 ? -6.52 -43.438 -34.188 1 87.44 504 HIS A C 1
ATOM 4076 O O . HIS A 1 504 ? -7.242 -42.719 -34.844 1 87.44 504 HIS A O 1
ATOM 4082 N N . ALA A 1 505 ? -5.535 -43 -33.438 1 88.44 505 ALA A N 1
ATOM 4083 C CA . ALA A 1 505 ? -5.133 -41.625 -33.438 1 88.44 505 ALA A CA 1
ATOM 4084 C C . ALA A 1 505 ? -4.684 -41.188 -34.844 1 88.44 505 ALA A C 1
ATOM 4086 O O . ALA A 1 505 ? -4.832 -40 -35.219 1 88.44 505 ALA A O 1
ATOM 4087 N N . SER A 1 506 ? -4.168 -42 -35.625 1 84.44 506 SER A N 1
ATOM 4088 C CA . SER A 1 506 ? -3.678 -41.688 -36.969 1 84.44 506 SER A CA 1
ATOM 4089 C C . SER A 1 506 ? -4.82 -41.281 -37.906 1 84.44 506 SER A C 1
ATOM 4091 O O . SER A 1 506 ? -4.598 -40.594 -38.906 1 84.44 506 SER A O 1
ATOM 4093 N N . GLU A 1 507 ? -5.973 -41.594 -37.469 1 80.31 507 GLU A N 1
ATOM 4094 C CA . GLU A 1 507 ? -7.137 -41.281 -38.312 1 80.31 507 GLU A CA 1
ATOM 4095 C C . GLU A 1 507 ? -7.797 -39.969 -37.875 1 80.31 507 GLU A C 1
ATOM 4097 O O . GLU A 1 507 ? -8.734 -39.5 -38.531 1 80.31 507 GLU A O 1
ATOM 4102 N N . CYS A 1 508 ? -7.293 -39.438 -36.812 1 78.06 508 CYS A N 1
ATOM 4103 C CA . CYS A 1 508 ? -7.934 -38.281 -36.25 1 78.06 508 CYS A CA 1
ATOM 4104 C C . CYS A 1 508 ? -7.527 -37 -37 1 78.06 508 CYS A C 1
ATOM 4106 O O . CYS A 1 508 ? -6.441 -36.969 -37.594 1 78.06 508 CYS A O 1
ATOM 4108 N N . ASN A 1 509 ? -8.461 -36 -37 1 72.19 509 ASN A N 1
ATOM 4109 C CA . ASN A 1 509 ? -8.227 -34.688 -37.625 1 72.19 509 ASN A CA 1
ATOM 4110 C C . ASN A 1 509 ? -7.477 -33.75 -36.688 1 72.19 509 ASN A C 1
ATOM 4112 O O . ASN A 1 509 ? -7.441 -33.969 -35.5 1 72.19 509 ASN A O 1
ATOM 4116 N N . SER A 1 510 ? -6.953 -32.719 -37.281 1 70.38 510 SER A N 1
ATOM 4117 C CA . SER A 1 510 ? -6.09 -31.766 -36.625 1 70.38 510 SER A CA 1
ATOM 4118 C C . SER A 1 510 ? -6.891 -30.891 -35.656 1 70.38 510 SER A C 1
ATOM 4120 O O . SER A 1 510 ? -6.336 -30.344 -34.688 1 70.38 510 SER A O 1
ATOM 4122 N N . GLU A 1 511 ? -8.148 -30.719 -35.75 1 69.88 511 GLU A N 1
ATOM 4123 C CA . GLU A 1 511 ? -8.93 -29.797 -34.938 1 69.88 511 GLU A CA 1
ATOM 4124 C C . GLU A 1 511 ? -9.625 -30.547 -33.781 1 69.88 511 GLU A C 1
ATOM 4126 O O . GLU A 1 511 ? -10.688 -30.125 -33.344 1 69.88 511 GLU A O 1
ATOM 4131 N N . LEU A 1 512 ? -8.867 -31.391 -33.219 1 72 512 LEU A N 1
ATOM 4132 C CA . LEU A 1 512 ? -9.484 -32.281 -32.25 1 72 512 LEU A CA 1
ATOM 4133 C C . LEU A 1 512 ? -9.422 -31.688 -30.844 1 72 512 LEU A C 1
ATOM 4135 O O . LEU A 1 512 ? -8.398 -31.125 -30.453 1 72 512 LEU A O 1
ATOM 4139 N N . SER A 1 513 ? -10.602 -31.656 -30.203 1 77.75 513 SER A N 1
ATOM 4140 C CA . SER A 1 513 ? -10.641 -31.375 -28.766 1 77.75 513 SER A CA 1
ATOM 4141 C C . SER A 1 513 ? -10.18 -32.594 -27.969 1 77.75 513 SER A C 1
ATOM 4143 O O . SER A 1 513 ? -10.781 -33.656 -28.062 1 77.75 513 SER A O 1
ATOM 4145 N N . LEU A 1 514 ? -9.102 -32.469 -27.219 1 83.12 514 LEU A N 1
ATOM 4146 C CA . LEU A 1 514 ? -8.523 -33.562 -26.469 1 83.12 514 LEU A CA 1
ATOM 4147 C C . LEU A 1 514 ? -9.531 -34.125 -25.469 1 83.12 514 LEU A C 1
ATOM 4149 O O . LEU A 1 514 ? -9.633 -35.344 -25.281 1 83.12 514 LEU A O 1
ATOM 4153 N N . THR A 1 515 ? -10.219 -33.219 -24.906 1 77.38 515 THR A N 1
ATOM 4154 C CA . THR A 1 515 ? -11.203 -33.656 -23.906 1 77.38 515 THR A CA 1
ATOM 4155 C C . THR A 1 515 ? -12.289 -34.5 -24.562 1 77.38 515 THR A C 1
ATOM 4157 O O . THR A 1 515 ? -12.688 -35.531 -24.016 1 77.38 515 THR A O 1
ATOM 4160 N N . ALA A 1 516 ? -12.766 -34 -25.641 1 76 516 ALA A N 1
ATOM 4161 C CA . ALA A 1 516 ? -13.812 -34.75 -26.359 1 76 516 ALA A CA 1
ATOM 4162 C C . ALA A 1 516 ? -13.297 -36.094 -26.844 1 76 516 ALA A C 1
ATOM 4164 O O . ALA A 1 516 ? -14 -37.094 -26.781 1 76 516 ALA A O 1
ATOM 4165 N N . PHE A 1 517 ? -12.094 -36.156 -27.328 1 86.12 517 PHE A N 1
ATOM 4166 C CA . PHE A 1 517 ? -11.492 -37.375 -27.875 1 86.12 517 PHE A CA 1
ATOM 4167 C C . PHE A 1 517 ? -11.438 -38.469 -26.812 1 86.12 517 PHE A C 1
ATOM 4169 O O . PHE A 1 517 ? -11.883 -39.594 -27.047 1 86.12 517 PHE A O 1
ATOM 4176 N N . TRP A 1 518 ? -11.008 -38.125 -25.641 1 87.94 518 TRP A N 1
ATOM 4177 C CA . TRP A 1 518 ? -10.789 -39.125 -24.625 1 87.94 518 TRP A CA 1
ATOM 4178 C C . TRP A 1 518 ? -12.102 -39.531 -23.953 1 87.94 518 TRP A C 1
ATOM 4180 O O . TRP A 1 518 ? -12.242 -40.656 -23.453 1 87.94 518 TRP A O 1
ATOM 4190 N N . ARG A 1 519 ? -13 -38.594 -24.016 1 80.31 519 ARG A N 1
ATOM 4191 C CA . ARG A 1 519 ? -14.32 -38.969 -23.516 1 80.31 519 ARG A CA 1
ATOM 4192 C C . ARG A 1 519 ? -14.961 -40.031 -24.422 1 80.31 519 ARG A C 1
ATOM 4194 O O . ARG A 1 519 ? -15.578 -40.969 -23.922 1 80.31 519 ARG A O 1
ATOM 4201 N N . PHE A 1 520 ? -14.789 -39.844 -25.609 1 80.38 520 PHE A N 1
ATOM 4202 C CA . PHE A 1 520 ? -15.406 -40.75 -26.594 1 80.38 520 PHE A CA 1
ATOM 4203 C C . PHE A 1 520 ? -14.688 -42.094 -26.625 1 80.38 520 PHE A C 1
ATOM 4205 O O . PHE A 1 520 ? -15.32 -43.125 -26.875 1 80.38 520 PHE A O 1
ATOM 4212 N N . THR A 1 521 ? -13.445 -42.125 -26.406 1 86.62 521 THR A N 1
ATOM 4213 C CA . THR A 1 521 ? -12.656 -43.344 -26.562 1 86.62 521 THR A CA 1
ATOM 4214 C C . THR A 1 521 ? -12.461 -44.031 -25.219 1 86.62 521 THR A C 1
ATOM 4216 O O . THR A 1 521 ? -11.742 -45.031 -25.141 1 86.62 521 THR A O 1
ATOM 4219 N N . GLU A 1 522 ? -13.109 -43.562 -24.188 1 87.62 522 GLU A N 1
ATOM 4220 C CA . GLU A 1 522 ? -12.914 -44.094 -22.844 1 87.62 522 GLU A CA 1
ATOM 4221 C C . GLU A 1 522 ? -13.297 -45.562 -22.766 1 87.62 522 GLU A C 1
ATOM 4223 O O . GLU A 1 522 ? -12.648 -46.344 -22.078 1 87.62 522 GLU A O 1
ATOM 4228 N N . THR A 1 523 ? -14.289 -45.938 -23.438 1 87.19 523 THR A N 1
ATOM 4229 C CA . THR A 1 523 ? -14.766 -47.344 -23.391 1 87.19 523 THR A CA 1
ATOM 4230 C C . THR A 1 523 ? -13.789 -48.25 -24.125 1 87.19 523 THR A C 1
ATOM 4232 O O . THR A 1 523 ? -13.578 -49.406 -23.688 1 87.19 523 THR A O 1
ATOM 4235 N N . ARG A 1 524 ? -13.227 -47.781 -25.125 1 88.5 524 ARG A N 1
ATOM 4236 C CA . ARG A 1 524 ? -12.336 -48.594 -25.953 1 88.5 524 ARG A CA 1
ATOM 4237 C C . ARG A 1 524 ? -10.945 -48.688 -25.328 1 88.5 524 ARG A C 1
ATOM 4239 O O . ARG A 1 524 ? -10.32 -49.75 -25.344 1 88.5 524 ARG A O 1
ATOM 4246 N N . PHE A 1 525 ? -10.469 -47.562 -24.875 1 90.62 525 PHE A N 1
ATOM 4247 C CA . PHE A 1 525 ? -9.148 -47.469 -24.281 1 90.62 525 PHE A CA 1
ATOM 4248 C C . PHE A 1 525 ? -9.242 -47 -22.828 1 90.62 525 PHE A C 1
ATOM 4250 O O . PHE A 1 525 ? -8.711 -45.969 -22.469 1 90.62 525 PHE A O 1
ATOM 4257 N N . HIS A 1 526 ? -9.734 -47.812 -22.016 1 88.62 526 HIS A N 1
ATOM 4258 C CA . HIS A 1 526 ? -10.125 -47.469 -20.656 1 88.62 526 HIS A CA 1
ATOM 4259 C C . HIS A 1 526 ? -8.922 -47.031 -19.828 1 88.62 526 HIS A C 1
ATOM 4261 O O . HIS A 1 526 ? -8.938 -45.969 -19.203 1 88.62 526 HIS A O 1
ATOM 4267 N N . ASN A 1 527 ? -7.844 -47.781 -19.891 1 87.88 527 ASN A N 1
ATOM 4268 C CA . ASN A 1 527 ? -6.684 -47.5 -19.047 1 87.88 527 ASN A CA 1
ATOM 4269 C C . ASN A 1 527 ? -5.941 -46.25 -19.516 1 87.88 527 ASN A C 1
ATOM 4271 O O . ASN A 1 527 ? -5.57 -45.406 -18.703 1 87.88 527 ASN A O 1
ATOM 4275 N N . ILE A 1 528 ? -5.816 -46.125 -20.797 1 89.94 528 ILE A N 1
ATOM 4276 C CA . ILE A 1 528 ? -5.082 -44.969 -21.344 1 89.94 528 ILE A CA 1
ATOM 4277 C C . ILE A 1 528 ? -5.902 -43.688 -21.188 1 89.94 528 ILE A C 1
ATOM 4279 O O . ILE A 1 528 ? -5.352 -42.625 -20.922 1 89.94 528 ILE A O 1
ATOM 4283 N N . ALA A 1 529 ? -7.168 -43.844 -21.312 1 88.25 529 ALA A N 1
ATOM 4284 C CA . ALA A 1 529 ? -8.055 -42.688 -21.188 1 88.25 529 ALA A CA 1
ATOM 4285 C C . ALA A 1 529 ? -8.031 -42.125 -19.781 1 88.25 529 ALA A C 1
ATOM 4287 O O . ALA A 1 529 ? -8.062 -40.906 -19.578 1 88.25 529 ALA A O 1
ATOM 4288 N N . ASN A 1 530 ? -8.008 -42.969 -18.828 1 83.81 530 ASN A N 1
ATOM 4289 C CA . ASN A 1 530 ? -7.945 -42.531 -17.438 1 83.81 530 ASN A CA 1
ATOM 4290 C C . ASN A 1 530 ? -6.656 -41.781 -17.141 1 83.81 530 ASN A C 1
ATOM 4292 O O . ASN A 1 530 ? -6.672 -40.781 -16.438 1 83.81 530 ASN A O 1
ATOM 4296 N N . LEU A 1 531 ? -5.598 -42.281 -17.688 1 86.94 531 LEU A N 1
ATOM 4297 C CA . LEU A 1 531 ? -4.312 -41.625 -17.5 1 86.94 531 LEU A CA 1
ATOM 4298 C C . LEU A 1 531 ? -4.281 -40.281 -18.234 1 86.94 531 LEU A C 1
ATOM 4300 O O . LEU A 1 531 ? -3.76 -39.281 -17.719 1 86.94 531 LEU A O 1
ATOM 4304 N N . ALA A 1 532 ? -4.836 -40.281 -19.422 1 89.19 532 ALA A N 1
ATOM 4305 C CA . ALA A 1 532 ? -4.867 -39.062 -20.219 1 89.19 532 ALA A CA 1
ATOM 4306 C C . ALA A 1 532 ? -5.66 -37.969 -19.516 1 89.19 532 ALA A C 1
ATOM 4308 O O . ALA A 1 532 ? -5.227 -36.812 -19.453 1 89.19 532 ALA A O 1
ATOM 4309 N N . LYS A 1 533 ? -6.742 -38.312 -18.953 1 82.44 533 LYS A N 1
ATOM 4310 C CA . LYS A 1 533 ? -7.586 -37.344 -18.25 1 82.44 533 LYS A CA 1
ATOM 4311 C C . LYS A 1 533 ? -6.875 -36.812 -17 1 82.44 533 LYS A C 1
ATOM 4313 O O . LYS A 1 533 ? -7.055 -35.656 -16.641 1 82.44 533 LYS A O 1
ATOM 4318 N N . GLN A 1 534 ? -6.078 -37.594 -16.484 1 82.88 534 GLN A N 1
ATOM 4319 C CA . GLN A 1 534 ? -5.359 -37.219 -15.258 1 82.88 534 GLN A CA 1
ATOM 4320 C C . GLN A 1 534 ? -4.266 -36.188 -15.547 1 82.88 534 GLN A C 1
ATOM 4322 O O . GLN A 1 534 ? -4.055 -35.281 -14.766 1 82.88 534 GLN A O 1
ATOM 4327 N N . TYR A 1 535 ? -3.688 -36.344 -16.656 1 88.5 535 TYR A N 1
ATOM 4328 C CA . TYR A 1 535 ? -2.443 -35.594 -16.812 1 88.5 535 TYR A CA 1
ATOM 4329 C C . TYR A 1 535 ? -2.596 -34.469 -17.828 1 88.5 535 TYR A C 1
ATOM 4331 O O . TYR A 1 535 ? -1.856 -33.5 -17.797 1 88.5 535 TYR A O 1
ATOM 4339 N N . LEU A 1 536 ? -3.482 -34.562 -18.734 1 86.5 536 LEU A N 1
ATOM 4340 C CA . LEU A 1 536 ? -3.559 -33.594 -19.828 1 86.5 536 LEU A CA 1
ATOM 4341 C C . LEU A 1 536 ? -3.98 -32.219 -19.344 1 86.5 536 LEU A C 1
ATOM 4343 O O . LEU A 1 536 ? -3.695 -31.203 -19.984 1 86.5 536 LEU A O 1
ATOM 4347 N N . SER A 1 537 ? -4.613 -32.125 -18.219 1 81.19 537 SER A N 1
ATOM 4348 C CA . SER A 1 537 ? -5.105 -30.844 -17.734 1 81.19 537 SER A CA 1
ATOM 4349 C C . SER A 1 537 ? -4.062 -30.156 -16.859 1 81.19 537 SER A C 1
ATOM 4351 O O . SER A 1 537 ? -4.23 -29 -16.469 1 81.19 537 SER A O 1
ATOM 4353 N N . VAL A 1 538 ? -2.967 -30.766 -16.625 1 87.44 538 VAL A N 1
ATOM 4354 C CA . VAL A 1 538 ? -1.963 -30.234 -15.711 1 87.44 538 VAL A CA 1
ATOM 4355 C C . VAL A 1 538 ? -1.223 -29.078 -16.375 1 87.44 538 VAL A C 1
ATOM 4357 O O . VAL A 1 538 ? -0.802 -29.172 -17.531 1 87.44 538 VAL A O 1
ATOM 4360 N N . VAL A 1 539 ? -1.109 -27.969 -15.633 1 86.69 539 VAL A N 1
ATOM 4361 C CA . VAL A 1 539 ? -0.386 -26.781 -16.094 1 86.69 539 VAL A CA 1
ATOM 4362 C C . VAL A 1 539 ? 0.928 -26.656 -15.32 1 86.69 539 VAL A C 1
ATOM 4364 O O . VAL A 1 539 ? 0.931 -26.312 -14.133 1 86.69 539 VAL A O 1
ATOM 4367 N N . PRO A 1 540 ? 1.96 -26.922 -15.984 1 87.25 540 PRO A N 1
ATOM 4368 C CA . PRO A 1 540 ? 3.25 -26.891 -15.289 1 87.25 540 PRO A CA 1
ATOM 4369 C C . PRO A 1 540 ? 3.844 -25.484 -15.211 1 87.25 540 PRO A C 1
ATOM 4371 O O . PRO A 1 540 ? 5.035 -25.297 -15.469 1 87.25 540 PRO A O 1
ATOM 4374 N N . ASN A 1 541 ? 3.047 -24.484 -14.883 1 83.56 541 ASN A N 1
ATOM 4375 C CA . ASN A 1 541 ? 3.502 -23.094 -14.82 1 83.56 541 ASN A CA 1
ATOM 4376 C C . ASN A 1 541 ? 3.1 -22.438 -13.5 1 83.56 541 ASN A C 1
ATOM 4378 O O . ASN A 1 541 ? 2.428 -23.047 -12.672 1 83.56 541 ASN A O 1
ATOM 4382 N N . SER A 1 542 ? 3.672 -21.25 -13.336 1 74.19 542 SER A N 1
ATOM 4383 C CA . SER A 1 542 ? 3.561 -20.578 -12.039 1 74.19 542 SER A CA 1
ATOM 4384 C C . SER A 1 542 ? 2.404 -19.578 -12.031 1 74.19 542 SER A C 1
ATOM 4386 O O . SER A 1 542 ? 2.24 -18.828 -11.07 1 74.19 542 SER A O 1
ATOM 4388 N N . VAL A 1 543 ? 1.599 -19.484 -13.031 1 77.56 543 VAL A N 1
ATOM 4389 C CA . VAL A 1 543 ? 0.616 -18.406 -13.203 1 77.56 543 VAL A CA 1
ATOM 4390 C C . VAL A 1 543 ? -0.316 -18.375 -11.992 1 77.56 543 VAL A C 1
ATOM 4392 O O . VAL A 1 543 ? -0.627 -17.297 -11.477 1 77.56 543 VAL A O 1
ATOM 4395 N N . ASP A 1 544 ? -0.768 -19.516 -11.57 1 83.62 544 ASP A N 1
ATOM 4396 C CA . ASP A 1 544 ? -1.721 -19.578 -10.469 1 83.62 544 ASP A CA 1
ATOM 4397 C C . ASP A 1 544 ? -1.088 -19.094 -9.172 1 83.62 544 ASP A C 1
ATOM 4399 O O . ASP A 1 544 ? -1.729 -18.391 -8.391 1 83.62 544 ASP A O 1
ATOM 4403 N N . THR A 1 545 ? 0.12 -19.406 -8.984 1 87.88 545 THR A N 1
ATOM 4404 C CA . THR A 1 545 ? 0.792 -18.953 -7.77 1 87.88 545 THR A CA 1
ATOM 4405 C C . THR A 1 545 ? 1.037 -17.453 -7.809 1 87.88 545 THR A C 1
ATOM 4407 O O . THR A 1 545 ? 0.966 -16.781 -6.777 1 87.88 545 THR A O 1
ATOM 4410 N N . GLU A 1 546 ? 1.351 -16.969 -8.938 1 83.81 546 GLU A N 1
ATOM 4411 C CA . GLU A 1 546 ? 1.552 -15.531 -9.07 1 83.81 546 GLU A CA 1
ATOM 4412 C C . GLU A 1 546 ? 0.278 -14.758 -8.727 1 83.81 546 GLU A C 1
ATOM 4414 O O . GLU A 1 546 ? 0.339 -13.68 -8.148 1 83.81 546 GLU A O 1
ATOM 4419 N N . GLN A 1 547 ? -0.756 -15.328 -9.117 1 84.62 547 GLN A N 1
ATOM 4420 C CA . GLN A 1 547 ? -2.029 -14.703 -8.789 1 84.62 547 GLN A CA 1
ATOM 4421 C C . GLN A 1 547 ? -2.271 -14.711 -7.281 1 84.62 547 GLN A C 1
ATOM 4423 O O . GLN A 1 547 ? -2.791 -13.742 -6.723 1 84.62 547 GLN A O 1
ATOM 4428 N N . SER A 1 548 ? -1.945 -15.82 -6.723 1 90.12 548 SER A N 1
ATOM 4429 C CA . SER A 1 548 ? -2.086 -15.93 -5.277 1 90.12 548 SER A CA 1
ATOM 4430 C C . SER A 1 548 ? -1.176 -14.945 -4.555 1 90.12 548 SER A C 1
ATOM 4432 O O . SER A 1 548 ? -1.586 -14.312 -3.58 1 90.12 548 SER A O 1
ATOM 4434 N N . VAL A 1 549 ? -0.012 -14.82 -5.031 1 88.56 549 VAL A N 1
ATOM 4435 C CA . VAL A 1 549 ? 0.949 -13.898 -4.441 1 88.56 549 VAL A CA 1
ATOM 4436 C C . VAL A 1 549 ? 0.447 -12.461 -4.594 1 88.56 549 VAL A C 1
ATOM 4438 O O . VAL A 1 549 ? 0.569 -11.656 -3.67 1 88.56 549 VAL A O 1
ATOM 4441 N N . SER A 1 550 ? -0.086 -12.227 -5.711 1 84.5 550 SER A N 1
ATOM 4442 C CA . SER A 1 550 ? -0.658 -10.898 -5.941 1 84.5 550 SER A CA 1
ATOM 4443 C C . SER A 1 550 ? -1.8 -10.617 -4.973 1 84.5 550 SER A C 1
ATOM 4445 O O . SER A 1 550 ? -1.904 -9.508 -4.434 1 84.5 550 SER A O 1
ATOM 4447 N N . ALA A 1 551 ? -2.654 -11.57 -4.77 1 88.44 551 ALA A N 1
ATOM 4448 C CA . ALA A 1 551 ? -3.756 -11.414 -3.82 1 88.44 551 ALA A CA 1
ATOM 4449 C C . ALA A 1 551 ? -3.234 -11.172 -2.408 1 88.44 551 ALA A C 1
ATOM 4451 O O . ALA A 1 551 ? -3.779 -10.352 -1.67 1 88.44 551 ALA A O 1
ATOM 4452 N N . TYR A 1 552 ? -2.217 -11.867 -2.078 1 92.44 552 TYR A N 1
ATOM 4453 C CA . TYR A 1 552 ? -1.597 -11.695 -0.768 1 92.44 552 TYR A CA 1
ATOM 4454 C C . TYR A 1 552 ? -1.124 -10.266 -0.568 1 92.44 552 TYR A C 1
ATOM 4456 O O . TYR A 1 552 ? -1.339 -9.672 0.494 1 92.44 552 TYR A O 1
ATOM 4464 N N . ARG A 1 553 ? -0.565 -9.727 -1.592 1 85.38 553 ARG A N 1
ATOM 4465 C CA . ARG A 1 553 ? -0.021 -8.375 -1.511 1 85.38 553 ARG A CA 1
ATOM 4466 C C . ARG A 1 553 ? -1.136 -7.344 -1.373 1 85.38 553 ARG A C 1
ATOM 4468 O O . ARG A 1 553 ? -0.932 -6.277 -0.795 1 85.38 553 ARG A O 1
ATOM 4475 N N . GLN A 1 554 ? -2.223 -7.656 -1.834 1 85.69 554 GLN A N 1
ATOM 4476 C CA . GLN A 1 554 ? -3.361 -6.754 -1.718 1 85.69 554 GLN A CA 1
ATOM 4477 C C . GLN A 1 554 ? -3.979 -6.82 -0.324 1 85.69 554 GLN A C 1
ATOM 4479 O O . GLN A 1 554 ? -4.586 -5.855 0.139 1 85.69 554 GLN A O 1
ATOM 4484 N N . VAL A 1 555 ? -3.834 -7.984 0.254 1 88.94 555 VAL A N 1
ATOM 4485 C CA . VAL A 1 555 ? -4.387 -8.172 1.59 1 88.94 555 VAL A CA 1
ATOM 4486 C C . VAL A 1 555 ? -3.432 -7.602 2.635 1 88.94 555 VAL A C 1
ATOM 4488 O O . VAL A 1 555 ? -3.844 -6.84 3.512 1 88.94 555 VAL A O 1
ATOM 4491 N N . PHE A 1 556 ? -2.23 -7.992 2.471 1 86.88 556 PHE A N 1
ATOM 4492 C CA . PHE A 1 556 ? -1.22 -7.578 3.436 1 86.88 556 PHE A CA 1
ATOM 4493 C C . PHE A 1 556 ? -0.465 -6.352 2.939 1 86.88 556 PHE A C 1
ATOM 4495 O O . PHE A 1 556 ? 0.637 -6.469 2.4 1 86.88 556 PHE A O 1
ATOM 4502 N N . THR A 1 557 ? -1.04 -5.223 3.178 1 77.12 557 THR A N 1
ATOM 4503 C CA . THR A 1 557 ? -0.478 -3.953 2.732 1 77.12 557 THR A CA 1
ATOM 4504 C C . THR A 1 557 ? 0.289 -3.273 3.863 1 77.12 557 THR A C 1
ATOM 4506 O O . THR A 1 557 ? 0.281 -3.752 5 1 77.12 557 THR A O 1
ATOM 4509 N N . ALA A 1 558 ? 0.896 -2.195 3.58 1 67.12 558 ALA A N 1
ATOM 4510 C CA . ALA A 1 558 ? 1.658 -1.424 4.559 1 67.12 558 ALA A CA 1
ATOM 4511 C C . ALA A 1 558 ? 0.756 -0.915 5.68 1 67.12 558 ALA A C 1
ATOM 4513 O O . ALA A 1 558 ? 1.197 -0.765 6.82 1 67.12 558 ALA A O 1
ATOM 4514 N N . GLN A 1 559 ? -0.505 -0.718 5.344 1 69.62 559 GLN A N 1
ATOM 4515 C CA . GLN A 1 559 ? -1.454 -0.18 6.316 1 69.62 559 GLN A CA 1
ATOM 4516 C C . GLN A 1 559 ? -2.029 -1.287 7.195 1 69.62 559 GLN A C 1
ATOM 4518 O O . GLN A 1 559 ? -2.611 -1.013 8.242 1 69.62 559 GLN A O 1
ATOM 4523 N N . ARG A 1 560 ? -1.803 -2.516 6.801 1 77.75 560 ARG A N 1
ATOM 4524 C CA . ARG A 1 560 ? -2.393 -3.635 7.531 1 77.75 560 ARG A CA 1
ATOM 4525 C C . ARG A 1 560 ? -1.312 -4.559 8.086 1 77.75 560 ARG A C 1
ATOM 4527 O O . ARG A 1 560 ? -1.454 -5.781 8.039 1 77.75 560 ARG A O 1
ATOM 4534 N N . GLN A 1 561 ? -0.265 -4.008 8.477 1 71 561 GLN A N 1
ATOM 4535 C CA . GLN A 1 561 ? 0.876 -4.801 8.93 1 71 561 GLN A CA 1
ATOM 4536 C C . GLN A 1 561 ? 0.629 -5.387 10.312 1 71 561 GLN A C 1
ATOM 4538 O O . GLN A 1 561 ? 1.322 -6.312 10.734 1 71 561 GLN A O 1
ATOM 4543 N N . SER A 1 562 ? -0.406 -4.816 11.023 1 71.75 562 SER A N 1
ATOM 4544 C CA . SER A 1 562 ? -0.682 -5.281 12.375 1 71.75 562 SER A CA 1
ATOM 4545 C C . SER A 1 562 ? -1.586 -6.508 12.367 1 71.75 562 SER A C 1
ATOM 4547 O O . SER A 1 562 ? -1.877 -7.078 13.422 1 71.75 562 SER A O 1
ATOM 4549 N N . MET A 1 563 ? -2.025 -6.953 11.203 1 82.44 563 MET A N 1
ATOM 4550 C CA . MET A 1 563 ? -2.889 -8.125 11.109 1 82.44 563 MET A CA 1
ATOM 4551 C C . MET A 1 563 ? -2.15 -9.383 11.547 1 82.44 563 MET A C 1
ATOM 4553 O O . MET A 1 563 ? -0.987 -9.586 11.188 1 82.44 563 MET A O 1
ATOM 4557 N N . LYS A 1 564 ? -2.895 -10.133 12.359 1 83.31 564 LYS A N 1
ATOM 4558 C CA . LYS A 1 564 ? -2.332 -11.414 12.758 1 83.31 564 LYS A CA 1
ATOM 4559 C C . LYS A 1 564 ? -2.23 -12.367 11.562 1 83.31 564 LYS A C 1
ATOM 4561 O O . LYS A 1 564 ? -3.027 -12.281 10.625 1 83.31 564 LYS A O 1
ATOM 4566 N N . GLU A 1 565 ? -1.325 -13.281 11.648 1 85.56 565 GLU A N 1
ATOM 4567 C CA . GLU A 1 565 ? -1.067 -14.227 10.562 1 85.56 565 GLU A CA 1
ATOM 4568 C C . GLU A 1 565 ? -2.322 -15.023 10.211 1 85.56 565 GLU A C 1
ATOM 4570 O O . GLU A 1 565 ? -2.637 -15.211 9.039 1 85.56 565 GLU A O 1
ATOM 4575 N N . GLU A 1 566 ? -3.025 -15.406 11.219 1 89.31 566 GLU A N 1
ATOM 4576 C CA . GLU A 1 566 ? -4.215 -16.219 10.992 1 89.31 566 GLU A CA 1
ATOM 4577 C C . GLU A 1 566 ? -5.281 -15.453 10.227 1 89.31 566 GLU A C 1
ATOM 4579 O O . GLU A 1 566 ? -5.977 -16.016 9.383 1 89.31 566 GLU A O 1
ATOM 4584 N N . GLN A 1 567 ? -5.355 -14.203 10.562 1 91.94 567 GLN A N 1
ATOM 4585 C CA . GLN A 1 567 ? -6.336 -13.367 9.875 1 91.94 567 GLN A CA 1
ATOM 4586 C C . GLN A 1 567 ? -5.957 -13.172 8.406 1 91.94 567 GLN A C 1
ATOM 4588 O O . GLN A 1 567 ? -6.82 -13.227 7.527 1 91.94 567 GLN A O 1
ATOM 4593 N N . VAL A 1 568 ? -4.676 -12.984 8.195 1 91.88 568 VAL A N 1
ATOM 4594 C CA . VAL A 1 568 ? -4.195 -12.805 6.832 1 91.88 568 VAL A CA 1
ATOM 4595 C C . VAL A 1 568 ? -4.484 -14.055 6.012 1 91.88 568 VAL A C 1
ATOM 4597 O O . VAL A 1 568 ? -4.945 -13.969 4.871 1 91.88 568 VAL A O 1
ATOM 4600 N N . GLN A 1 569 ? -4.25 -15.195 6.594 1 93.44 569 GLN A N 1
ATOM 4601 C CA . GLN A 1 569 ? -4.484 -16.469 5.914 1 93.44 569 GLN A CA 1
ATOM 4602 C C . GLN A 1 569 ? -5.949 -16.625 5.523 1 93.44 569 GLN A C 1
ATOM 4604 O O . GLN A 1 569 ? -6.258 -17.031 4.402 1 93.44 569 GLN A O 1
ATOM 4609 N N . LYS A 1 570 ? -6.805 -16.297 6.445 1 94.62 570 LYS A N 1
ATOM 4610 C CA . LYS A 1 570 ? -8.234 -16.438 6.188 1 94.62 570 LYS A CA 1
ATOM 4611 C C . LYS A 1 570 ? -8.703 -15.461 5.113 1 94.62 570 LYS A C 1
ATOM 4613 O O . LYS A 1 570 ? -9.539 -15.805 4.277 1 94.62 570 LYS A O 1
ATOM 4618 N N . HIS A 1 571 ? -8.148 -14.25 5.164 1 94.69 571 HIS A N 1
ATOM 4619 C CA . HIS A 1 571 ? -8.477 -13.266 4.137 1 94.69 571 HIS A CA 1
ATOM 4620 C C . HIS A 1 571 ? -8.031 -13.75 2.758 1 94.69 571 HIS A C 1
ATOM 4622 O O . HIS A 1 571 ? -8.812 -13.727 1.806 1 94.69 571 HIS A O 1
ATOM 4628 N N . CYS A 1 572 ? -6.812 -14.18 2.658 1 94.62 572 CYS A N 1
ATOM 4629 C CA . CYS A 1 572 ? -6.281 -14.656 1.385 1 94.62 572 CYS A CA 1
ATOM 4630 C C . CYS A 1 572 ? -7.086 -15.836 0.864 1 94.62 572 CYS A C 1
ATOM 4632 O O . CYS A 1 572 ? -7.387 -15.914 -0.329 1 94.62 572 CYS A O 1
ATOM 4634 N N . PHE A 1 573 ? -7.387 -16.766 1.793 1 95.44 573 PHE A N 1
ATOM 4635 C CA . PHE A 1 573 ? -8.156 -17.953 1.459 1 95.44 573 PHE A CA 1
ATOM 4636 C C . PHE A 1 573 ? -9.5 -17.578 0.849 1 95.44 573 PHE A C 1
ATOM 4638 O O . PHE A 1 573 ? -9.883 -18.109 -0.196 1 95.44 573 PHE A O 1
ATOM 4645 N N . LEU A 1 574 ? -10.148 -16.625 1.421 1 93.94 574 LEU A N 1
ATOM 4646 C CA . LEU A 1 574 ? -11.484 -16.25 0.973 1 93.94 574 LEU A CA 1
ATOM 4647 C C . LEU A 1 574 ? -11.414 -15.414 -0.298 1 93.94 574 LEU A C 1
ATOM 4649 O O . LEU A 1 574 ? -12.227 -15.578 -1.205 1 93.94 574 LEU A O 1
ATOM 4653 N N . ILE A 1 575 ? -10.469 -14.531 -0.413 1 92.19 575 ILE A N 1
ATOM 4654 C CA . ILE A 1 575 ? -10.328 -13.656 -1.569 1 92.19 575 ILE A CA 1
ATOM 4655 C C . ILE A 1 575 ? -9.969 -14.484 -2.803 1 92.19 575 ILE A C 1
ATOM 4657 O O . ILE A 1 575 ? -10.555 -14.297 -3.873 1 92.19 575 ILE A O 1
ATOM 4661 N N . SER A 1 576 ? -9.078 -15.359 -2.662 1 91.62 576 SER A N 1
ATOM 4662 C CA . SER A 1 576 ? -8.555 -16.109 -3.793 1 91.62 576 SER A CA 1
ATOM 4663 C C . SER A 1 576 ? -9.578 -17.141 -4.289 1 91.62 576 SER A C 1
ATOM 4665 O O . SER A 1 576 ? -9.617 -17.453 -5.48 1 91.62 576 SER A O 1
ATOM 4667 N N . ASN A 1 577 ? -10.344 -17.656 -3.416 1 89.75 577 ASN A N 1
ATOM 4668 C CA . ASN A 1 577 ? -11.227 -18.75 -3.799 1 89.75 577 ASN A CA 1
ATOM 4669 C C . ASN A 1 577 ? -12.617 -18.234 -4.16 1 89.75 577 ASN A C 1
ATOM 4671 O O . ASN A 1 577 ? -13.469 -19 -4.613 1 89.75 577 ASN A O 1
ATOM 4675 N N . ASN A 1 578 ? -12.883 -16.938 -3.855 1 76.25 578 ASN A N 1
ATOM 4676 C CA . ASN A 1 578 ? -14.203 -16.422 -4.164 1 76.25 578 ASN A CA 1
ATOM 4677 C C . ASN A 1 578 ? -14.133 -15.195 -5.078 1 76.25 578 ASN A C 1
ATOM 4679 O O . ASN A 1 578 ? -15.055 -14.383 -5.109 1 76.25 578 ASN A O 1
ATOM 4683 N N . ALA A 1 579 ? -12.914 -14.828 -5.586 1 58 579 ALA A N 1
ATOM 4684 C CA . ALA A 1 579 ? -12.75 -13.625 -6.398 1 58 579 ALA A CA 1
ATOM 4685 C C . ALA A 1 579 ? -13.703 -13.633 -7.59 1 58 579 ALA A C 1
ATOM 4687 O O . ALA A 1 579 ? -13.922 -12.602 -8.219 1 58 579 ALA A O 1
ATOM 4688 N N . CYS A 1 580 ? -14.289 -14.711 -8.227 1 46.72 580 CYS A N 1
ATOM 4689 C CA . CYS A 1 580 ? -15.07 -14.625 -9.453 1 46.72 580 CYS A CA 1
ATOM 4690 C C . CYS A 1 580 ? -16.438 -14.023 -9.188 1 46.72 580 CYS A C 1
ATOM 4692 O O . CYS A 1 580 ? -17.031 -14.258 -8.133 1 46.72 580 CYS A O 1
ATOM 4694 N N . SER B 1 1 ? -25.984 1.587 47.656 1 21.14 1 SER B N 1
ATOM 4695 C CA . SER B 1 1 ? -26.141 2.363 46.438 1 21.14 1 SER B CA 1
ATOM 4696 C C . SER B 1 1 ? -25.062 2.035 45.438 1 21.14 1 SER B C 1
ATOM 4698 O O . SER B 1 1 ? -23.875 2.205 45.688 1 21.14 1 SER B O 1
ATOM 4700 N N . LYS B 1 2 ? -25.016 0.948 44.75 1 34.31 2 LYS B N 1
ATOM 4701 C CA . LYS B 1 2 ? -23.906 0.381 44 1 34.31 2 LYS B CA 1
ATOM 4702 C C . LYS B 1 2 ? -23.25 1.434 43.094 1 34.31 2 LYS B C 1
ATOM 4704 O O . LYS B 1 2 ? -23.938 2.174 42.406 1 34.31 2 LYS B O 1
ATOM 4709 N N . LYS B 1 3 ? -22.109 1.893 43.406 1 36.03 3 LYS B N 1
ATOM 4710 C CA . LYS B 1 3 ? -21.281 2.967 42.875 1 36.03 3 LYS B CA 1
ATOM 4711 C C . LYS B 1 3 ? -21.391 3.059 41.375 1 36.03 3 LYS B C 1
ATOM 4713 O O . LYS B 1 3 ? -21.297 2.047 40.688 1 36.03 3 LYS B O 1
ATOM 4718 N N . ALA B 1 4 ? -22.109 4.012 40.75 1 40.78 4 ALA B N 1
ATOM 4719 C CA . ALA B 1 4 ? -22.141 4.535 39.406 1 40.78 4 ALA B CA 1
ATOM 4720 C C . ALA B 1 4 ? -20.781 4.391 38.719 1 40.78 4 ALA B C 1
ATOM 4722 O O . ALA B 1 4 ? -19.781 4.965 39.188 1 40.78 4 ALA B O 1
ATOM 4723 N N . LYS B 1 5 ? -20.297 3.367 38.375 1 44.38 5 LYS B N 1
ATOM 4724 C CA . LYS B 1 5 ? -19.031 3.107 37.688 1 44.38 5 LYS B CA 1
ATOM 4725 C C . LYS B 1 5 ? -18.719 4.203 36.656 1 44.38 5 LYS B C 1
ATOM 4727 O O . LYS B 1 5 ? -19.609 4.617 35.906 1 44.38 5 LYS B O 1
ATOM 4732 N N . ASN B 1 6 ? -17.859 5.203 36.781 1 50.09 6 ASN B N 1
ATOM 4733 C CA . ASN B 1 6 ? -17.234 6.348 36.156 1 50.09 6 ASN B CA 1
ATOM 4734 C C . ASN B 1 6 ? -16.875 6.035 34.688 1 50.09 6 ASN B C 1
ATOM 4736 O O . ASN B 1 6 ? -15.789 5.539 34.406 1 50.09 6 ASN B O 1
ATOM 4740 N N . VAL B 1 7 ? -17.703 5.57 34 1 56.41 7 VAL B N 1
ATOM 4741 C CA . VAL B 1 7 ? -17.406 5.355 32.594 1 56.41 7 VAL B CA 1
ATOM 4742 C C . VAL B 1 7 ? -17.234 6.703 31.891 1 56.41 7 VAL B C 1
ATOM 4744 O O . VAL B 1 7 ? -18.047 7.609 32.094 1 56.41 7 VAL B O 1
ATOM 4747 N N . SER B 1 8 ? -16.125 7.023 31.438 1 65.56 8 SER B N 1
ATOM 4748 C CA . SER B 1 8 ? -15.852 8.242 30.688 1 65.56 8 SER B CA 1
ATOM 4749 C C . SER B 1 8 ? -16.844 8.422 29.547 1 65.56 8 SER B C 1
ATOM 4751 O O . SER B 1 8 ? -17.391 7.441 29.031 1 65.56 8 SER B O 1
ATOM 4753 N N . ALA B 1 9 ? -17.25 9.633 29.281 1 66.62 9 ALA B N 1
ATOM 4754 C CA . ALA B 1 9 ? -18.156 9.984 28.203 1 66.62 9 ALA B CA 1
ATOM 4755 C C . ALA B 1 9 ? -17.734 9.328 26.891 1 66.62 9 ALA B C 1
ATOM 4757 O O . ALA B 1 9 ? -18.562 8.805 26.141 1 66.62 9 ALA B O 1
ATOM 4758 N N . SER B 1 10 ? -16.547 9.281 26.719 1 66.19 10 SER B N 1
ATOM 4759 C CA . SER B 1 10 ? -16.016 8.727 25.484 1 66.19 10 SER B CA 1
ATOM 4760 C C . SER B 1 10 ? -16.234 7.219 25.406 1 66.19 10 SER B C 1
ATOM 4762 O O . SER B 1 10 ? -16.531 6.676 24.344 1 66.19 10 SER B O 1
ATOM 4764 N N . ASP B 1 11 ? -16.219 6.668 26.5 1 67.44 11 ASP B N 1
ATOM 4765 C CA . ASP B 1 11 ? -16.375 5.219 26.531 1 67.44 11 ASP B CA 1
ATOM 4766 C C . ASP B 1 11 ? -17.859 4.836 26.438 1 67.44 11 ASP B C 1
ATOM 4768 O O . ASP B 1 11 ? -18.203 3.818 25.828 1 67.44 11 ASP B O 1
ATOM 4772 N N . HIS B 1 12 ? -18.578 5.672 27.031 1 71.69 12 HIS B N 1
ATOM 4773 C CA . HIS B 1 12 ? -20 5.383 27.047 1 71.69 12 HIS B CA 1
ATOM 4774 C C . HIS B 1 12 ? -20.609 5.535 25.656 1 71.69 12 HIS B C 1
ATOM 4776 O O . HIS B 1 12 ? -21.531 4.801 25.297 1 71.69 12 HIS B O 1
ATOM 4782 N N . VAL B 1 13 ? -20.031 6.438 24.891 1 69.81 13 VAL B N 1
ATOM 4783 C CA . VAL B 1 13 ? -20.531 6.688 23.547 1 69.81 13 VAL B CA 1
ATOM 4784 C C . VAL B 1 13 ? -20.406 5.426 22.703 1 69.81 13 VAL B C 1
ATOM 4786 O O . VAL B 1 13 ? -21.25 5.145 21.859 1 69.81 13 VAL B O 1
ATOM 4789 N N . LYS B 1 14 ? -19.453 4.695 23.062 1 64.94 14 LYS B N 1
ATOM 4790 C CA . LYS B 1 14 ? -19.156 3.514 22.25 1 64.94 14 LYS B CA 1
ATOM 4791 C C . LYS B 1 14 ? -20.25 2.459 22.391 1 64.94 14 LYS B C 1
ATOM 4793 O O . LYS B 1 14 ? -20.344 1.55 21.562 1 64.94 14 LYS B O 1
ATOM 4798 N N . GLN B 1 15 ? -21.062 2.65 23.453 1 66 15 GLN B N 1
ATOM 4799 C CA . GLN B 1 15 ? -22.094 1.67 23.734 1 66 15 GLN B CA 1
ATOM 4800 C C . GLN B 1 15 ? -23.344 1.938 22.891 1 66 15 GLN B C 1
ATOM 4802 O O . GLN B 1 15 ? -24.25 1.1 22.812 1 66 15 GLN B O 1
ATOM 4807 N N . TYR B 1 16 ? -23.297 3.111 22.359 1 69.5 16 TYR B N 1
ATOM 4808 C CA . TYR B 1 16 ? -24.453 3.494 21.562 1 69.5 16 TYR B CA 1
ATOM 4809 C C . TYR B 1 16 ? -24.109 3.547 20.078 1 69.5 16 TYR B C 1
ATOM 4811 O O . TYR B 1 16 ? -22.938 3.602 19.703 1 69.5 16 TYR B O 1
ATOM 4819 N N . PRO B 1 17 ? -25.141 3.398 19.297 1 62.03 17 PRO B N 1
ATOM 4820 C CA . PRO B 1 17 ? -24.859 3.402 17.859 1 62.03 17 PRO B CA 1
ATOM 4821 C C . PRO B 1 17 ? -24.016 4.598 17.438 1 62.03 17 PRO B C 1
ATOM 4823 O O . PRO B 1 17 ? -24.219 5.711 17.922 1 62.03 17 PRO B O 1
ATOM 4826 N N . LEU B 1 18 ? -23.141 4.312 16.609 1 62.91 18 LEU B N 1
ATOM 4827 C CA . LEU B 1 18 ? -22.203 5.32 16.141 1 62.91 18 LEU B CA 1
ATOM 4828 C C . LEU B 1 18 ? -22.938 6.488 15.492 1 62.91 18 LEU B C 1
ATOM 4830 O O . LEU B 1 18 ? -23.859 6.281 14.703 1 62.91 18 LEU B O 1
ATOM 4834 N N . GLY B 1 19 ? -22.672 7.676 15.914 1 64.31 19 GLY B N 1
ATOM 4835 C CA . GLY B 1 19 ? -23.156 8.883 15.258 1 64.31 19 GLY B CA 1
ATOM 4836 C C . GLY B 1 19 ? -24.375 9.484 15.938 1 64.31 19 GLY B C 1
ATOM 4837 O O . GLY B 1 19 ? -24.797 10.578 15.586 1 64.31 19 GLY B O 1
ATOM 4838 N N . VAL B 1 20 ? -24.953 8.773 16.859 1 71.38 20 VAL B N 1
ATOM 4839 C CA . VAL B 1 20 ? -26.141 9.289 17.516 1 71.38 20 VAL B CA 1
ATOM 4840 C C . VAL B 1 20 ? -25.734 10.172 18.703 1 71.38 20 VAL B C 1
ATOM 4842 O O . VAL B 1 20 ? -26.281 11.258 18.875 1 71.38 20 VAL B O 1
ATOM 4845 N N . LEU B 1 21 ? -24.734 9.539 19.391 1 75.06 21 LEU B N 1
ATOM 4846 C CA . LEU B 1 21 ? -24.203 10.266 20.531 1 75.06 21 LEU B CA 1
ATOM 4847 C C . LEU B 1 21 ? -22.703 10.547 20.359 1 75.06 21 LEU B C 1
ATOM 4849 O O . LEU B 1 21 ? -22.016 9.805 19.656 1 75.06 21 LEU B O 1
ATOM 4853 N N . HIS B 1 22 ? -22.281 11.641 20.703 1 69.31 22 HIS B N 1
ATOM 4854 C CA . HIS B 1 22 ? -20.844 11.906 20.641 1 69.31 22 HIS B CA 1
ATOM 4855 C C . HIS B 1 22 ? -20.375 12.609 21.906 1 69.31 22 HIS B C 1
ATOM 4857 O O . HIS B 1 22 ? -21.172 13.18 22.656 1 69.31 22 HIS B O 1
ATOM 4863 N N . SER B 1 23 ? -19.172 12.211 22.25 1 66.44 23 SER B N 1
ATOM 4864 C CA . SER B 1 23 ? -18.562 12.859 23.422 1 66.44 23 SER B CA 1
ATOM 4865 C C . SER B 1 23 ? -17.719 14.055 23 1 66.44 23 SER B C 1
ATOM 4867 O O . SER B 1 23 ? -16.984 13.984 22.016 1 66.44 23 SER B O 1
ATOM 4869 N N . ASP B 1 24 ? -18.031 15.164 23.547 1 60.03 24 ASP B N 1
ATOM 4870 C CA . ASP B 1 24 ? -17.25 16.375 23.312 1 60.03 24 ASP B CA 1
ATOM 4871 C C . ASP B 1 24 ? -16.906 17.062 24.641 1 60.03 24 ASP B C 1
ATOM 4873 O O . ASP B 1 24 ? -17.812 17.469 25.375 1 60.03 24 ASP B O 1
ATOM 4877 N N . GLY B 1 25 ? -15.656 17.328 24.984 1 55.59 25 GLY B N 1
ATOM 4878 C CA . GLY B 1 25 ? -15.242 18 26.203 1 55.59 25 GLY B CA 1
ATOM 4879 C C . GLY B 1 25 ? -15.719 17.312 27.453 1 55.59 25 GLY B C 1
ATOM 4880 O O . GLY B 1 25 ? -16.125 17.969 28.422 1 55.59 25 GLY B O 1
ATOM 4881 N N . GLY B 1 26 ? -15.883 15.977 27.359 1 60.34 26 GLY B N 1
ATOM 4882 C CA . GLY B 1 26 ? -16.281 15.242 28.547 1 60.34 26 GLY B CA 1
ATOM 4883 C C . GLY B 1 26 ? -17.797 15.125 28.688 1 60.34 26 GLY B C 1
ATOM 4884 O O . GLY B 1 26 ? -18.297 14.5 29.625 1 60.34 26 GLY B O 1
ATOM 4885 N N . LYS B 1 27 ? -18.484 15.852 27.906 1 68.25 27 LYS B N 1
ATOM 4886 C CA . LYS B 1 27 ? -19.938 15.805 27.938 1 68.25 27 LYS B CA 1
ATOM 4887 C C . LYS B 1 27 ? -20.5 14.898 26.859 1 68.25 27 LYS B C 1
ATOM 4889 O O . LYS B 1 27 ? -19.828 14.648 25.844 1 68.25 27 LYS B O 1
ATOM 4894 N N . PHE B 1 28 ? -21.688 14.398 27.125 1 76.94 28 PHE B N 1
ATOM 4895 C CA . PHE B 1 28 ? -22.422 13.461 26.297 1 76.94 28 PHE B CA 1
ATOM 4896 C C . PHE B 1 28 ? -23.531 14.172 25.516 1 76.94 28 PHE B C 1
ATOM 4898 O O . PHE B 1 28 ? -24.438 14.758 26.125 1 76.94 28 PHE B O 1
ATOM 4905 N N . PHE B 1 29 ? -23.344 14.344 24.125 1 75.62 29 PHE B N 1
ATOM 4906 C CA . PHE B 1 29 ? -24.281 15.102 23.312 1 75.62 29 PHE B CA 1
ATOM 4907 C C . PHE B 1 29 ? -25.062 14.172 22.375 1 75.62 29 PHE B C 1
ATOM 4909 O O . PHE B 1 29 ? -24.516 13.172 21.906 1 75.62 29 PHE B O 1
ATOM 4916 N N . CYS B 1 30 ? -26.312 14.453 22.281 1 78.5 30 CYS B N 1
ATOM 4917 C CA . CYS B 1 30 ? -27.078 13.836 21.203 1 78.5 30 CYS B CA 1
ATOM 4918 C C . CYS B 1 30 ? -26.859 14.578 19.891 1 78.5 30 CYS B C 1
ATOM 4920 O O . CYS B 1 30 ? -27.125 15.781 19.797 1 78.5 30 CYS B O 1
ATOM 4922 N N . THR B 1 31 ? -26.453 13.961 18.891 1 71.38 31 THR B N 1
ATOM 4923 C CA . THR B 1 31 ? -26.125 14.562 17.609 1 71.38 31 THR B CA 1
ATOM 4924 C C . THR B 1 31 ? -27.375 15.133 16.938 1 71.38 31 THR B C 1
ATOM 4926 O O . THR B 1 31 ? -27.297 16.125 16.219 1 71.38 31 THR B O 1
ATOM 4929 N N . TYR B 1 32 ? -28.516 14.602 17.188 1 73.06 32 TYR B N 1
ATOM 4930 C CA . TYR B 1 32 ? -29.75 15.023 16.531 1 73.06 32 TYR B CA 1
ATOM 4931 C C . TYR B 1 32 ? -30.422 16.172 17.297 1 73.06 32 TYR B C 1
ATOM 4933 O O . TYR B 1 32 ? -30.938 17.109 16.688 1 73.06 32 TYR B O 1
ATOM 4941 N N . CYS B 1 33 ? -30.344 16.094 18.562 1 73.81 33 CYS B N 1
ATOM 4942 C CA . CYS B 1 33 ? -31.062 17.047 19.391 1 73.81 33 CYS B CA 1
ATOM 4943 C C . CYS B 1 33 ? -30.141 18.141 19.906 1 73.81 33 CYS B C 1
ATOM 4945 O O . CYS B 1 33 ? -30.609 19.141 20.469 1 73.81 33 CYS B O 1
ATOM 4947 N N . ASN B 1 34 ? -28.891 18.078 19.641 1 68.31 34 ASN B N 1
ATOM 4948 C CA . ASN B 1 34 ? -27.875 19.016 20.094 1 68.31 34 ASN B CA 1
ATOM 4949 C C . ASN B 1 34 ? -28.047 19.375 21.562 1 68.31 34 ASN B C 1
ATOM 4951 O O . ASN B 1 34 ? -28.031 20.562 21.922 1 68.31 34 ASN B O 1
ATOM 4955 N N . VAL B 1 35 ? -28.422 18.344 22.375 1 73.75 35 VAL B N 1
ATOM 4956 C CA . VAL B 1 35 ? -28.578 18.531 23.812 1 73.75 35 VAL B CA 1
ATOM 4957 C C . VAL B 1 35 ? -27.594 17.641 24.562 1 73.75 35 VAL B C 1
ATOM 4959 O O . VAL B 1 35 ? -27.156 16.609 24.047 1 73.75 35 VAL B O 1
ATOM 4962 N N . THR B 1 36 ? -27.125 18.125 25.688 1 78.38 36 THR B N 1
ATOM 4963 C CA . THR B 1 36 ? -26.297 17.312 26.562 1 78.38 36 THR B CA 1
ATOM 4964 C C . THR B 1 36 ? -27.125 16.219 27.234 1 78.38 36 THR B C 1
ATOM 4966 O O . THR B 1 36 ? -28.219 16.484 27.734 1 78.38 36 THR B O 1
ATOM 4969 N N . VAL B 1 37 ? -26.719 14.992 27.094 1 79.44 37 VAL B N 1
ATOM 4970 C CA . VAL B 1 37 ? -27.391 13.859 27.719 1 79.44 37 VAL B CA 1
ATOM 4971 C C . VAL B 1 37 ? -26.562 13.359 28.906 1 79.44 37 VAL B C 1
ATOM 4973 O O . VAL B 1 37 ? -25.328 13.359 28.859 1 79.44 37 VAL B O 1
ATOM 4976 N N . ASP B 1 38 ? -27.203 13.227 30.047 1 74.19 38 ASP B N 1
ATOM 4977 C CA . ASP B 1 38 ? -26.547 12.688 31.234 1 74.19 38 ASP B CA 1
ATOM 4978 C C . ASP B 1 38 ? -26.047 11.273 30.984 1 74.19 38 ASP B C 1
ATOM 4980 O O . ASP B 1 38 ? -26.828 10.328 30.875 1 74.19 38 ASP B O 1
ATOM 4984 N N . HIS B 1 39 ? -24.75 11.062 30.812 1 70 39 HIS B N 1
ATOM 4985 C CA . HIS B 1 39 ? -24.172 9.781 30.438 1 70 39 HIS B CA 1
ATOM 4986 C C . HIS B 1 39 ? -23.922 8.906 31.656 1 70 39 HIS B C 1
ATOM 4988 O O . HIS B 1 39 ? -23.484 7.758 31.516 1 70 39 HIS B O 1
ATOM 4994 N N . TYR B 1 40 ? -24.141 9.391 32.875 1 71.31 40 TYR B N 1
ATOM 4995 C CA . TYR B 1 40 ? -23.844 8.625 34.094 1 71.31 40 TYR B CA 1
ATOM 4996 C C . TYR B 1 40 ? -24.859 7.5 34.25 1 71.31 40 TYR B C 1
ATOM 4998 O O . TYR B 1 40 ? -24.547 6.461 34.844 1 71.31 40 TYR B O 1
ATOM 5006 N N . ARG B 1 41 ? -26.094 7.656 33.875 1 70.19 41 ARG B N 1
ATOM 5007 C CA . ARG B 1 41 ? -27.141 6.648 34 1 70.19 41 ARG B CA 1
ATOM 5008 C C . ARG B 1 41 ? -27.594 6.172 32.625 1 70.19 41 ARG B C 1
ATOM 5010 O O . ARG B 1 41 ? -28.125 6.957 31.812 1 70.19 41 ARG B O 1
ATOM 5017 N N . LYS B 1 42 ? -27.359 4.949 32.25 1 76.25 42 LYS B N 1
ATOM 5018 C CA . LYS B 1 42 ? -27.781 4.348 31 1 76.25 42 LYS B CA 1
ATOM 5019 C C . LYS B 1 42 ? -29.266 4.582 30.75 1 76.25 42 LYS B C 1
ATOM 5021 O O . LYS B 1 42 ? -29.672 4.82 29.625 1 76.25 42 LYS B O 1
ATOM 5026 N N . SER B 1 43 ? -30 4.559 31.859 1 78.44 43 SER B N 1
ATOM 5027 C CA . SER B 1 43 ? -31.453 4.727 31.75 1 78.44 43 SER B CA 1
ATOM 5028 C C . SER B 1 43 ? -31.797 6.113 31.203 1 78.44 43 SER B C 1
ATOM 5030 O O . SER B 1 43 ? -32.75 6.262 30.438 1 78.44 43 SER B O 1
ATOM 5032 N N . SER B 1 44 ? -30.984 7.066 31.641 1 80.19 44 SER B N 1
ATOM 5033 C CA . SER B 1 44 ? -31.25 8.43 31.172 1 80.19 44 SER B CA 1
ATOM 5034 C C . SER B 1 44 ? -30.984 8.555 29.672 1 80.19 44 SER B C 1
ATOM 5036 O O . SER B 1 44 ? -31.734 9.219 28.953 1 80.19 44 SER B O 1
ATOM 5038 N N . VAL B 1 45 ? -29.922 7.957 29.25 1 81.25 45 VAL B N 1
ATOM 5039 C CA . VAL B 1 45 ? -29.594 8 27.828 1 81.25 45 VAL B CA 1
ATOM 5040 C C . VAL B 1 45 ? -30.672 7.285 27.016 1 81.25 45 VAL B C 1
ATOM 5042 O O . VAL B 1 45 ? -31.12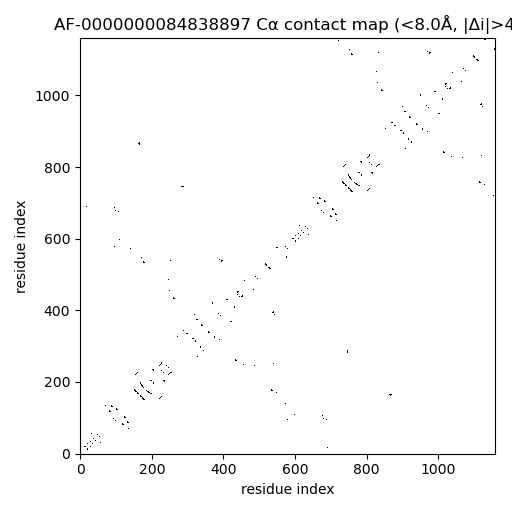5 7.801 26 1 81.25 45 VAL B O 1
ATOM 5045 N N . ASP B 1 46 ? -31.109 6.191 27.484 1 80.88 46 ASP B N 1
ATOM 5046 C CA . ASP B 1 46 ? -32.125 5.41 26.781 1 80.88 46 ASP B CA 1
ATOM 5047 C C . ASP B 1 46 ? -33.438 6.156 26.719 1 80.88 46 ASP B C 1
ATOM 5049 O O . ASP B 1 46 ? -34.156 6.121 25.703 1 80.88 46 ASP B O 1
ATOM 5053 N N . ARG B 1 47 ? -33.781 6.805 27.828 1 81.19 47 ARG B N 1
ATOM 5054 C CA . ARG B 1 47 ? -35 7.598 27.859 1 81.19 47 ARG B CA 1
ATOM 5055 C C . ARG B 1 47 ? -34.938 8.727 26.828 1 81.19 47 ARG B C 1
ATOM 5057 O O . ARG B 1 47 ? -35.938 9.023 26.188 1 81.19 47 ARG B O 1
ATOM 5064 N N . HIS B 1 48 ? -33.781 9.312 26.734 1 84.81 48 HIS B N 1
ATOM 5065 C CA . HIS B 1 48 ? -33.656 10.375 25.75 1 84.81 48 HIS B CA 1
ATOM 5066 C C . HIS B 1 48 ? -33.844 9.836 24.328 1 84.81 48 HIS B C 1
ATOM 5068 O O . HIS B 1 48 ? -34.594 10.406 23.531 1 84.81 48 HIS B O 1
ATOM 5074 N N . LEU B 1 49 ? -33.219 8.742 24.094 1 81.75 49 LEU B N 1
ATOM 5075 C CA . LEU B 1 49 ? -33.25 8.164 22.75 1 81.75 49 LEU B CA 1
ATOM 5076 C C . LEU B 1 49 ? -34.656 7.688 22.406 1 81.75 49 LEU B C 1
ATOM 5078 O O . LEU B 1 49 ? -35.031 7.656 21.219 1 81.75 49 LEU B O 1
ATOM 5082 N N . ASP B 1 50 ? -35.406 7.43 23.406 1 80.31 50 ASP B N 1
ATOM 5083 C CA . ASP B 1 50 ? -36.75 6.934 23.188 1 80.31 50 ASP B CA 1
ATOM 5084 C C . ASP B 1 50 ? -37.75 8.078 23.219 1 80.31 50 ASP B C 1
ATOM 5086 O O . ASP B 1 50 ? -38.969 7.863 22.969 1 80.31 50 ASP B O 1
ATOM 5090 N N . SER B 1 51 ? -37.219 9.164 23.547 1 84 51 SER B N 1
ATOM 5091 C CA . SER B 1 51 ? -38.125 10.305 23.672 1 84 51 SER B CA 1
ATOM 5092 C C . SER B 1 51 ? -38.719 10.695 22.312 1 84 51 SER B C 1
ATOM 5094 O O . SER B 1 51 ? -38.094 10.461 21.281 1 84 51 SER B O 1
ATOM 5096 N N . ASN B 1 52 ? -39.906 11.188 22.297 1 82.06 52 ASN B N 1
ATOM 5097 C CA . ASN B 1 52 ? -40.594 11.633 21.094 1 82.06 52 ASN B CA 1
ATOM 5098 C C . ASN B 1 52 ? -39.875 12.789 20.422 1 82.06 52 ASN B C 1
ATOM 5100 O O . ASN B 1 52 ? -39.812 12.875 19.203 1 82.06 52 ASN B O 1
ATOM 5104 N N . THR B 1 53 ? -39.344 13.617 21.234 1 82.12 53 THR B N 1
ATOM 5105 C CA . THR B 1 53 ? -38.625 14.773 20.703 1 82.12 53 THR B CA 1
ATOM 5106 C C . THR B 1 53 ? -37.406 14.32 19.906 1 82.12 53 THR B C 1
ATOM 5108 O O . THR B 1 53 ? -37.125 14.852 18.828 1 82.12 53 THR B O 1
ATOM 5111 N N . HIS B 1 54 ? -36.719 13.438 20.453 1 85.06 54 HIS B N 1
ATOM 5112 C CA . HIS B 1 54 ? -35.562 12.906 19.75 1 85.06 54 HIS B CA 1
ATOM 5113 C C . HIS B 1 54 ? -35.938 12.242 18.438 1 85.06 54 HIS B C 1
ATOM 5115 O O . HIS B 1 54 ? -35.312 12.492 17.406 1 85.06 54 HIS B O 1
ATOM 5121 N N . ARG B 1 55 ? -36.938 11.492 18.484 1 83 55 ARG B N 1
ATOM 5122 C CA . ARG B 1 55 ? -37.406 10.773 17.297 1 83 55 ARG B CA 1
ATOM 5123 C C . ARG B 1 55 ? -37.875 11.75 16.219 1 83 55 ARG B C 1
ATOM 5125 O O . ARG B 1 55 ? -37.562 11.555 15.039 1 83 55 ARG B O 1
ATOM 5132 N N . LYS B 1 56 ? -38.531 12.75 16.672 1 81.56 56 LYS B N 1
ATOM 5133 C CA . LYS B 1 56 ? -39.031 13.742 15.711 1 81.56 56 LYS B CA 1
ATOM 5134 C C . LYS B 1 56 ? -37.875 14.516 15.078 1 81.56 56 LYS B C 1
ATOM 5136 O O . LYS B 1 56 ? -37.875 14.758 13.867 1 81.56 56 LYS B O 1
ATOM 5141 N N . ARG B 1 57 ? -36.938 14.898 15.875 1 77.56 57 ARG B N 1
ATOM 5142 C CA . ARG B 1 57 ? -35.812 15.641 15.359 1 77.56 57 ARG B CA 1
ATOM 5143 C C . ARG B 1 57 ? -34.969 14.789 14.398 1 77.56 57 ARG B C 1
ATOM 5145 O O . ARG B 1 57 ? -34.531 15.281 13.359 1 77.56 57 ARG B O 1
ATOM 5152 N N . LYS B 1 58 ? -34.844 13.625 14.836 1 78.94 58 LYS B N 1
ATOM 5153 C CA . LYS B 1 58 ? -34.125 12.68 13.977 1 78.94 58 LYS B CA 1
ATOM 5154 C C . LYS B 1 58 ? -34.844 12.523 12.633 1 78.94 58 LYS B C 1
ATOM 5156 O O . LYS B 1 58 ? -34.188 12.57 11.578 1 78.94 58 LYS B O 1
ATOM 5161 N N . GLN B 1 59 ? -36.062 12.398 12.688 1 79.38 59 GLN B N 1
ATOM 5162 C CA . GLN B 1 59 ? -36.844 12.25 11.469 1 79.38 59 GLN B CA 1
ATOM 5163 C C . GLN B 1 59 ? -36.812 13.516 10.617 1 79.38 59 GLN B C 1
ATOM 5165 O O . GLN B 1 59 ? -36.719 13.445 9.391 1 79.38 59 GLN B O 1
ATOM 5170 N N . MET B 1 60 ? -36.844 14.617 11.258 1 79.31 60 MET B N 1
ATOM 5171 C CA . MET B 1 60 ? -36.812 15.891 10.531 1 79.31 60 MET B CA 1
ATOM 5172 C C . MET B 1 60 ? -35.469 16.062 9.812 1 79.31 60 MET B C 1
ATOM 5174 O O . MET B 1 60 ? -35.438 16.516 8.664 1 79.31 60 MET B O 1
ATOM 5178 N N . ILE B 1 61 ? -34.406 15.742 10.445 1 76.88 61 ILE B N 1
ATOM 5179 C CA . ILE B 1 61 ? -33.062 15.875 9.859 1 76.88 61 ILE B CA 1
ATOM 5180 C C . ILE B 1 61 ? -32.938 14.938 8.664 1 76.88 61 ILE B C 1
ATOM 5182 O O . ILE B 1 61 ? -32.375 15.32 7.625 1 76.88 61 ILE B O 1
ATOM 5186 N N . HIS B 1 62 ? -33.531 13.82 8.844 1 78.25 62 HIS B N 1
ATOM 5187 C CA . HIS B 1 62 ? -33.5 12.852 7.754 1 78.25 62 HIS B CA 1
ATOM 5188 C C . HIS B 1 62 ? -34.312 13.344 6.559 1 78.25 62 HIS B C 1
ATOM 5190 O O . HIS B 1 62 ? -33.875 13.203 5.414 1 78.25 62 HIS B O 1
ATOM 5196 N N . LEU B 1 63 ? -35.406 13.883 6.891 1 77.81 63 LEU B N 1
ATOM 5197 C CA . LEU B 1 63 ? -36.281 14.383 5.828 1 77.81 63 LEU B CA 1
ATOM 5198 C C . LEU B 1 63 ? -35.625 15.562 5.109 1 77.81 63 LEU B C 1
ATOM 5200 O O . LEU B 1 63 ? -35.75 15.688 3.887 1 77.81 63 LEU B O 1
ATOM 5204 N N . GLN B 1 64 ? -35.031 16.406 5.863 1 80.69 64 GLN B N 1
ATOM 5205 C CA . GLN B 1 64 ? -34.344 17.547 5.262 1 80.69 64 GLN B CA 1
ATOM 5206 C C . GLN B 1 64 ? -33.219 17.094 4.352 1 80.69 64 GLN B C 1
ATOM 5208 O O . GLN B 1 64 ? -33.031 17.641 3.262 1 80.69 64 GLN B O 1
ATOM 5213 N N . ARG B 1 65 ? -32.5 16.172 4.84 1 87.06 65 ARG B N 1
ATOM 5214 C CA . ARG B 1 65 ? -31.406 15.648 4.02 1 87.06 65 ARG B CA 1
ATOM 5215 C C . ARG B 1 65 ? -31.938 15 2.75 1 87.06 65 ARG B C 1
ATOM 5217 O O . ARG B 1 65 ? -31.406 15.211 1.661 1 87.06 65 ARG B O 1
ATOM 5224 N N . ASN B 1 66 ? -32.969 14.281 2.908 1 82.69 66 ASN B N 1
ATOM 5225 C CA . ASN B 1 66 ? -33.562 13.625 1.751 1 82.69 66 ASN B CA 1
ATOM 5226 C C . ASN B 1 66 ? -34.062 14.641 0.716 1 82.69 66 ASN B C 1
ATOM 5228 O O . ASN B 1 66 ? -33.844 14.453 -0.485 1 82.69 66 ASN B O 1
ATOM 5232 N N . LYS B 1 67 ? -34.562 15.664 1.25 1 82 67 LYS B N 1
ATOM 5233 C CA . LYS B 1 67 ? -35.062 16.703 0.347 1 82 67 LYS B CA 1
ATOM 5234 C C . LYS B 1 67 ? -33.906 17.375 -0.395 1 82 67 LYS B C 1
ATOM 5236 O O . LYS B 1 67 ? -34 17.594 -1.604 1 82 67 LYS B O 1
ATOM 5241 N N . LYS B 1 68 ? -32.906 17.672 0.293 1 86.19 68 LYS B N 1
ATOM 5242 C CA . LYS B 1 68 ? -31.75 18.312 -0.311 1 86.19 68 LYS B CA 1
ATOM 5243 C C . LYS B 1 68 ? -31.094 17.406 -1.344 1 86.19 68 LYS B C 1
ATOM 5245 O O . LYS B 1 68 ? -30.703 17.859 -2.418 1 86.19 68 LYS B O 1
ATOM 5250 N N . VAL B 1 69 ? -31.031 16.141 -0.998 1 87.81 69 VAL B N 1
ATOM 5251 C CA . VAL B 1 69 ? -30.391 15.188 -1.892 1 87.81 69 VAL B CA 1
ATOM 5252 C C . VAL B 1 69 ? -31.25 15 -3.143 1 87.81 69 VAL B C 1
ATOM 5254 O O . VAL B 1 69 ? -30.719 14.984 -4.262 1 87.81 69 VAL B O 1
ATOM 5257 N N . THR B 1 70 ? -32.5 14.867 -2.955 1 84.88 70 THR B N 1
ATOM 5258 C CA . THR B 1 70 ? -33.406 14.625 -4.078 1 84.88 70 THR B CA 1
ATOM 5259 C C . THR B 1 70 ? -33.406 15.82 -5.035 1 84.88 70 THR B C 1
ATOM 5261 O O . THR B 1 70 ? -33.562 15.648 -6.242 1 84.88 70 THR B O 1
ATOM 5264 N N . SER B 1 71 ? -33.156 16.969 -4.477 1 85.62 71 SER B N 1
ATOM 5265 C CA . SER B 1 71 ? -33.156 18.172 -5.305 1 85.62 71 SER B CA 1
ATOM 5266 C C . SER B 1 71 ? -31.984 18.188 -6.27 1 85.62 71 SER B C 1
ATOM 5268 O O . SER B 1 71 ? -31.984 18.906 -7.262 1 85.62 71 SER B O 1
ATOM 5270 N N . LEU B 1 72 ? -31.016 17.375 -5.969 1 88.5 72 LEU B N 1
ATOM 5271 C CA . LEU B 1 72 ? -29.828 17.297 -6.816 1 88.5 72 LEU B CA 1
ATOM 5272 C C . LEU B 1 72 ? -30.125 16.516 -8.094 1 88.5 72 LEU B C 1
ATOM 5274 O O . LEU B 1 72 ? -29.359 16.578 -9.055 1 88.5 72 LEU B O 1
ATOM 5278 N N . PHE B 1 73 ? -31.234 15.734 -7.902 1 87.12 73 PHE B N 1
ATOM 5279 C CA . PHE B 1 73 ? -31.594 14.922 -9.055 1 87.12 73 PHE B CA 1
ATOM 5280 C C . PHE B 1 73 ? -32.781 15.547 -9.812 1 87.12 73 PHE B C 1
ATOM 5282 O O . PHE B 1 73 ? -33.594 16.25 -9.219 1 87.12 73 PHE B O 1
ATOM 5289 N N . GLN B 1 74 ? -32.625 15.5 -11.141 1 75.25 74 GLN B N 1
ATOM 5290 C CA . GLN B 1 74 ? -33.719 16.094 -11.906 1 75.25 74 GLN B CA 1
ATOM 5291 C C . GLN B 1 74 ? -35.062 15.469 -11.531 1 75.25 74 GLN B C 1
ATOM 5293 O O . GLN B 1 74 ? -35.125 14.438 -10.852 1 75.25 74 GLN B O 1
ATOM 5298 N N . LYS B 1 75 ? -36.25 15.742 -12.172 1 64.44 75 LYS B N 1
ATOM 5299 C CA . LYS B 1 75 ? -37.656 15.391 -11.969 1 64.44 75 LYS B CA 1
ATOM 5300 C C . LYS B 1 75 ? -37.812 13.875 -11.914 1 64.44 75 LYS B C 1
ATOM 5302 O O . LYS B 1 75 ? -37.375 13.156 -12.805 1 64.44 75 LYS B O 1
ATOM 5307 N N . SER B 1 76 ? -37.969 13.398 -10.625 1 66.81 76 SER B N 1
ATOM 5308 C CA . SER B 1 76 ? -38.062 11.945 -10.586 1 66.81 76 SER B CA 1
ATOM 5309 C C . SER B 1 76 ? -39.312 11.477 -9.875 1 66.81 76 SER B C 1
ATOM 5311 O O . SER B 1 76 ? -39.938 12.25 -9.141 1 66.81 76 SER B O 1
ATOM 5313 N N . THR B 1 77 ? -39.938 10.484 -10.211 1 77.81 77 THR B N 1
ATOM 5314 C CA . THR B 1 77 ? -40.969 9.75 -9.523 1 77.81 77 THR B CA 1
ATOM 5315 C C . THR B 1 77 ? -40.5 9.305 -8.141 1 77.81 77 THR B C 1
ATOM 5317 O O . THR B 1 77 ? -39.312 9.352 -7.836 1 77.81 77 THR B O 1
ATOM 5320 N N . LYS B 1 78 ? -41.5 9.133 -7.348 1 78.94 78 LYS B N 1
ATOM 5321 C CA . LYS B 1 78 ? -41.188 8.719 -5.977 1 78.94 78 LYS B CA 1
ATOM 5322 C C . LYS B 1 78 ? -40.25 7.52 -5.949 1 78.94 78 LYS B C 1
ATOM 5324 O O . LYS B 1 78 ? -39.344 7.465 -5.137 1 78.94 78 LYS B O 1
ATOM 5329 N N . ASN B 1 79 ? -40.562 6.602 -6.789 1 80.44 79 ASN B N 1
ATOM 5330 C CA . ASN B 1 79 ? -39.719 5.406 -6.836 1 80.44 79 ASN B CA 1
ATOM 5331 C C . ASN B 1 79 ? -38.281 5.73 -7.27 1 80.44 79 ASN B C 1
ATOM 5333 O O . ASN B 1 79 ? -37.344 5.164 -6.738 1 80.44 79 ASN B O 1
ATOM 5337 N N . ARG B 1 80 ? -38.25 6.637 -8.18 1 84.62 80 ARG B N 1
ATOM 5338 C CA . ARG B 1 80 ? -36.938 7.039 -8.664 1 84.62 80 ARG B CA 1
ATOM 5339 C C . ARG B 1 80 ? -36.188 7.812 -7.594 1 84.62 80 ARG B C 1
ATOM 5341 O O . ARG B 1 80 ? -34.938 7.715 -7.504 1 84.62 80 ARG B O 1
ATOM 5348 N N . GLU B 1 81 ? -37 8.492 -6.844 1 86.25 81 GLU B N 1
ATOM 5349 C CA . GLU B 1 81 ? -36.375 9.258 -5.766 1 86.25 81 GLU B CA 1
ATOM 5350 C C . GLU B 1 81 ? -35.781 8.336 -4.703 1 86.25 81 GLU B C 1
ATOM 5352 O O . GLU B 1 81 ? -34.656 8.57 -4.215 1 86.25 81 GLU B O 1
ATOM 5357 N N . ALA B 1 82 ? -36.531 7.34 -4.402 1 86 82 ALA B N 1
ATOM 5358 C CA . ALA B 1 82 ? -36.062 6.387 -3.404 1 86 82 ALA B CA 1
ATOM 5359 C C . ALA B 1 82 ? -34.812 5.656 -3.893 1 86 82 ALA B C 1
ATOM 5361 O O . ALA B 1 82 ? -33.875 5.426 -3.123 1 86 82 ALA B O 1
ATOM 5362 N N . ARG B 1 83 ? -34.812 5.328 -5.094 1 87.44 83 ARG B N 1
ATOM 5363 C CA . ARG B 1 83 ? -33.656 4.656 -5.707 1 87.44 83 ARG B CA 1
ATOM 5364 C C . ARG B 1 83 ? -32.438 5.562 -5.711 1 87.44 83 ARG B C 1
ATOM 5366 O O . ARG B 1 83 ? -31.344 5.121 -5.371 1 87.44 83 ARG B O 1
ATOM 5373 N N . ASN B 1 84 ? -32.719 6.742 -6.137 1 89.12 84 ASN B N 1
ATOM 5374 C CA . ASN B 1 84 ? -31.625 7.699 -6.199 1 89.12 84 ASN B CA 1
ATOM 5375 C C . ASN B 1 84 ? -31.047 7.98 -4.816 1 89.12 84 ASN B C 1
ATOM 5377 O O . ASN B 1 84 ? -29.828 8.094 -4.66 1 89.12 84 ASN B O 1
ATOM 5381 N N . TYR B 1 85 ? -31.906 8.086 -3.895 1 90.56 85 TYR B N 1
ATOM 5382 C CA . TYR B 1 85 ? -31.453 8.367 -2.537 1 90.56 85 TYR B CA 1
ATOM 5383 C C . TYR B 1 85 ? -30.625 7.207 -1.985 1 90.56 85 TYR B C 1
ATOM 5385 O O . TYR B 1 85 ? -29.594 7.418 -1.364 1 90.56 85 TYR B O 1
ATOM 5393 N N . LEU B 1 86 ? -31.062 6.004 -2.232 1 91.44 86 LEU B N 1
ATOM 5394 C CA . LEU B 1 86 ? -30.359 4.816 -1.766 1 91.44 86 LEU B CA 1
ATOM 5395 C C . LEU B 1 86 ? -28.953 4.746 -2.377 1 91.44 86 LEU B C 1
ATOM 5397 O O . LEU B 1 86 ? -27.969 4.547 -1.665 1 91.44 86 LEU B O 1
ATOM 5401 N N . ASN B 1 87 ? -28.906 4.91 -3.67 1 92.94 87 ASN B N 1
ATOM 5402 C CA . ASN B 1 87 ? -27.625 4.82 -4.371 1 92.94 87 ASN B CA 1
ATOM 5403 C C . ASN B 1 87 ? -26.703 5.969 -3.982 1 92.94 87 ASN B C 1
ATOM 5405 O O . ASN B 1 87 ? -25.484 5.793 -3.918 1 92.94 87 ASN B O 1
ATOM 5409 N N . PHE B 1 88 ? -27.328 7.117 -3.758 1 94 88 PHE B N 1
ATOM 5410 C CA . PHE B 1 88 ? -26.562 8.266 -3.27 1 94 88 PHE B CA 1
ATOM 5411 C C . PHE B 1 88 ? -25.922 7.949 -1.926 1 94 88 PHE B C 1
ATOM 5413 O O . PHE B 1 88 ? -24.719 8.156 -1.743 1 94 88 PHE B O 1
ATOM 5420 N N . GLU B 1 89 ? -26.641 7.449 -1.011 1 93.75 89 GLU B N 1
ATOM 5421 C CA . GLU B 1 89 ? -26.141 7.148 0.328 1 93.75 89 GLU B CA 1
ATOM 5422 C C . GLU B 1 89 ? -25.094 6.039 0.29 1 93.75 89 GLU B C 1
ATOM 5424 O O . GLU B 1 89 ? -24.125 6.078 1.035 1 93.75 89 GLU B O 1
ATOM 5429 N N . LEU B 1 90 ? -25.359 5.039 -0.571 1 95.12 90 LEU B N 1
ATOM 5430 C CA . LEU B 1 90 ? -24.406 3.949 -0.719 1 95.12 90 LEU B CA 1
ATOM 5431 C C . LEU B 1 90 ? -23.062 4.469 -1.243 1 95.12 90 LEU B C 1
ATOM 5433 O O . LEU B 1 90 ? -22.016 4.129 -0.705 1 95.12 90 LEU B O 1
ATOM 5437 N N . THR B 1 91 ? -23.109 5.285 -2.295 1 95.25 91 THR B N 1
ATOM 5438 C CA . THR B 1 91 ? -21.906 5.859 -2.887 1 95.25 91 THR B CA 1
ATOM 5439 C C . THR B 1 91 ? -21.156 6.707 -1.868 1 95.25 91 THR B C 1
ATOM 5441 O O . THR B 1 91 ? -19.938 6.586 -1.729 1 95.25 91 THR B O 1
ATOM 5444 N N . GLU B 1 92 ? -21.891 7.535 -1.174 1 94.62 92 GLU B N 1
ATOM 5445 C CA . GLU B 1 92 ? -21.297 8.383 -0.138 1 94.62 92 GLU B CA 1
ATOM 5446 C C . GLU B 1 92 ? -20.641 7.539 0.948 1 94.62 92 GLU B C 1
ATOM 5448 O O . GLU B 1 92 ? -19.516 7.84 1.378 1 94.62 92 GLU B O 1
ATOM 5453 N N . ALA B 1 93 ? -21.328 6.512 1.361 1 94.62 93 ALA B N 1
ATOM 5454 C CA . ALA B 1 93 ? -20.812 5.645 2.416 1 94.62 93 ALA B CA 1
ATOM 5455 C C . ALA B 1 93 ? -19.516 4.969 1.987 1 94.62 93 ALA B C 1
ATOM 5457 O O . ALA B 1 93 ? -18.547 4.93 2.75 1 94.62 93 ALA B O 1
ATOM 5458 N N . PHE B 1 94 ? -19.422 4.414 0.768 1 95.5 94 PHE B N 1
ATOM 5459 C CA . PHE B 1 94 ? -18.234 3.732 0.259 1 95.5 94 PHE B CA 1
ATOM 5460 C C . PHE B 1 94 ? -17.078 4.699 0.127 1 95.5 94 PHE B C 1
ATOM 5462 O O . PHE B 1 94 ? -15.961 4.402 0.569 1 95.5 94 PHE B O 1
ATOM 5469 N N . VAL B 1 95 ? -17.359 5.863 -0.401 1 94.5 95 VAL B N 1
ATOM 5470 C CA . VAL B 1 95 ? -16.297 6.828 -0.666 1 94.5 95 VAL B CA 1
ATOM 5471 C C . VAL B 1 95 ? -15.766 7.379 0.652 1 94.5 95 VAL B C 1
ATOM 5473 O O . VAL B 1 95 ? -14.547 7.453 0.854 1 94.5 95 VAL B O 1
ATOM 5476 N N . CYS B 1 96 ? -16.641 7.742 1.538 1 93.44 96 CYS B N 1
ATOM 5477 C CA . CYS B 1 96 ? -16.219 8.281 2.822 1 93.44 96 CYS B CA 1
ATOM 5478 C C . CYS B 1 96 ? -15.398 7.262 3.605 1 93.44 96 CYS B C 1
ATOM 5480 O O . CYS B 1 96 ? -14.508 7.625 4.367 1 93.44 96 CYS B O 1
ATOM 5482 N N . ALA B 1 97 ? -15.688 5.992 3.404 1 92.31 97 ALA B N 1
ATOM 5483 C CA . ALA B 1 97 ? -14.945 4.922 4.066 1 92.31 97 ALA B CA 1
ATOM 5484 C C . ALA B 1 97 ? -13.711 4.531 3.256 1 92.31 97 ALA B C 1
ATOM 5486 O O . ALA B 1 97 ? -13.008 3.584 3.609 1 92.31 97 ALA B O 1
ATOM 5487 N N . ASN B 1 98 ? -13.453 5.219 2.172 1 91.12 98 ASN B N 1
ATOM 5488 C CA . ASN B 1 98 ? -12.344 4.941 1.263 1 91.12 98 ASN B CA 1
ATOM 5489 C C . ASN B 1 98 ? -12.406 3.52 0.717 1 91.12 98 ASN B C 1
ATOM 5491 O O . ASN B 1 98 ? -11.406 2.807 0.714 1 91.12 98 ASN B O 1
ATOM 5495 N N . ILE B 1 99 ? -13.586 3.07 0.42 1 93.19 99 ILE B N 1
ATOM 5496 C CA . ILE B 1 99 ? -13.797 1.823 -0.305 1 93.19 99 ILE B CA 1
ATOM 5497 C C . ILE B 1 99 ? -13.945 2.111 -1.798 1 93.19 99 ILE B C 1
ATOM 5499 O O . ILE B 1 99 ? -14.852 2.838 -2.213 1 93.19 99 ILE B O 1
ATOM 5503 N N . PRO B 1 100 ? -13.062 1.541 -2.574 1 91.25 100 PRO B N 1
ATOM 5504 C CA . PRO B 1 100 ? -13.188 1.776 -4.016 1 91.25 100 PRO B CA 1
ATOM 5505 C C . PRO B 1 100 ? -14.547 1.339 -4.566 1 91.25 100 PRO B C 1
ATOM 5507 O O . PRO B 1 100 ? -15.055 0.277 -4.195 1 91.25 100 PRO B O 1
ATOM 5510 N N . LEU B 1 101 ? -15.148 2.135 -5.398 1 93.25 101 LEU B N 1
ATOM 5511 C CA . LEU B 1 101 ? -16.484 1.863 -5.934 1 93.25 101 LEU B CA 1
ATOM 5512 C C . LEU B 1 101 ? -16.469 0.625 -6.824 1 93.25 101 LEU B C 1
ATOM 5514 O O . LEU B 1 101 ? -17.5 -0.018 -7.016 1 93.25 101 LEU B O 1
ATOM 5518 N N . GLU B 1 102 ? -15.297 0.237 -7.355 1 90.44 102 GLU B N 1
ATOM 5519 C CA . GLU B 1 102 ? -15.18 -0.942 -8.211 1 90.44 102 GLU B CA 1
ATOM 5520 C C . GLU B 1 102 ? -15.5 -2.217 -7.438 1 90.44 102 GLU B C 1
ATOM 5522 O O . GLU B 1 102 ? -15.805 -3.252 -8.031 1 90.44 102 GLU B O 1
ATOM 5527 N N . LYS B 1 103 ? -15.391 -2.139 -6.109 1 91.94 103 LYS B N 1
ATOM 5528 C CA . LYS B 1 103 ? -15.688 -3.303 -5.281 1 91.94 103 LYS B CA 1
ATOM 5529 C C . LYS B 1 103 ? -17.156 -3.709 -5.406 1 91.94 103 LYS B C 1
ATOM 5531 O O . LYS B 1 103 ? -17.516 -4.844 -5.094 1 91.94 103 LYS B O 1
ATOM 5536 N N . LEU B 1 104 ? -18 -2.766 -5.816 1 92.12 104 LEU B N 1
ATOM 5537 C CA . LEU B 1 104 ? -19.422 -3.053 -6.004 1 92.12 104 LEU B CA 1
ATOM 5538 C C . LEU B 1 104 ? -19.625 -4.102 -7.094 1 92.12 104 LEU B C 1
ATOM 5540 O O . LEU B 1 104 ? -20.688 -4.715 -7.184 1 92.12 104 LEU B O 1
ATOM 5544 N N . ASP B 1 105 ? -18.656 -4.324 -7.922 1 88.62 105 ASP B N 1
ATOM 5545 C CA . ASP B 1 105 ? -18.75 -5.293 -9.008 1 88.62 105 ASP B CA 1
ATOM 5546 C C . ASP B 1 105 ? -18.406 -6.699 -8.523 1 88.62 105 ASP B C 1
ATOM 5548 O O . ASP B 1 105 ? -18.578 -7.672 -9.266 1 88.62 105 ASP B O 1
ATOM 5552 N N . ASN B 1 106 ? -17.859 -6.773 -7.316 1 89.25 106 ASN B N 1
ATOM 5553 C CA . ASN B 1 106 ? -17.625 -8.094 -6.746 1 89.25 106 ASN B CA 1
ATOM 5554 C C . ASN B 1 106 ? -18.922 -8.883 -6.578 1 89.25 106 ASN B C 1
ATOM 5556 O O . ASN B 1 106 ? -19.906 -8.359 -6.051 1 89.25 106 ASN B O 1
ATOM 5560 N N . ARG B 1 107 ? -18.938 -10.086 -6.938 1 86.62 107 ARG B N 1
ATOM 5561 C CA . ARG B 1 107 ? -20.141 -10.898 -6.996 1 86.62 107 ARG B CA 1
ATOM 5562 C C . ARG B 1 107 ? -20.734 -11.094 -5.609 1 86.62 107 ARG B C 1
ATOM 5564 O O . ARG B 1 107 ? -21.953 -10.953 -5.422 1 86.62 107 ARG B O 1
ATOM 5571 N N . LYS B 1 108 ? -19.906 -11.398 -4.637 1 89.69 108 LYS B N 1
ATOM 5572 C CA . LYS B 1 108 ? -20.391 -11.695 -3.293 1 89.69 108 LYS B CA 1
ATOM 5573 C C . LYS B 1 108 ? -20.938 -10.438 -2.619 1 89.69 108 LYS B C 1
ATOM 5575 O O . LYS B 1 108 ? -21.969 -10.484 -1.951 1 89.69 108 LYS B O 1
ATOM 5580 N N . LEU B 1 109 ? -20.234 -9.328 -2.781 1 92.12 109 LEU B N 1
ATOM 5581 C CA . LEU B 1 109 ? -20.688 -8.07 -2.199 1 92.12 109 LEU B CA 1
ATOM 5582 C C . LEU B 1 109 ? -21.984 -7.605 -2.857 1 92.12 109 LEU B C 1
ATOM 5584 O O . LEU B 1 109 ? -22.922 -7.188 -2.172 1 92.12 109 LEU B O 1
ATOM 5588 N N . HIS B 1 110 ? -22 -7.727 -4.141 1 90.81 110 HIS B N 1
ATOM 5589 C CA . HIS B 1 110 ? -23.188 -7.312 -4.879 1 90.81 110 HIS B CA 1
ATOM 5590 C C . HIS B 1 110 ? -24.406 -8.148 -4.48 1 90.81 110 HIS B C 1
ATOM 5592 O O . HIS B 1 110 ? -25.5 -7.613 -4.312 1 90.81 110 HIS B O 1
ATOM 5598 N N . LYS B 1 111 ? -24.203 -9.445 -4.328 1 88.19 111 LYS B N 1
ATOM 5599 C CA . LYS B 1 111 ? -25.281 -10.344 -3.9 1 88.19 111 LYS B CA 1
ATOM 5600 C C . LYS B 1 111 ? -25.797 -9.969 -2.512 1 88.19 111 LYS B C 1
ATOM 5602 O O . LYS B 1 111 ? -27 -9.938 -2.275 1 88.19 111 LYS B O 1
ATOM 5607 N N . PHE B 1 112 ? -24.938 -9.664 -1.626 1 92.38 112 PHE B N 1
ATOM 5608 C CA . PHE B 1 112 ? -25.328 -9.273 -0.274 1 92.38 112 PHE B CA 1
ATOM 5609 C C . PHE B 1 112 ? -26.188 -8.016 -0.297 1 92.38 112 PHE B C 1
ATOM 5611 O O . PHE B 1 112 ? -27.234 -7.961 0.349 1 92.38 112 PHE B O 1
ATOM 5618 N N . LEU B 1 113 ? -25.672 -6.988 -0.994 1 92.62 113 LEU B N 1
ATOM 5619 C CA . LEU B 1 113 ? -26.391 -5.719 -1.058 1 92.62 113 LEU B CA 1
ATOM 5620 C C . LEU B 1 113 ? -27.766 -5.902 -1.688 1 92.62 113 LEU B C 1
ATOM 5622 O O . LEU B 1 113 ? -28.75 -5.359 -1.196 1 92.62 113 LEU B O 1
ATOM 5626 N N . ARG B 1 114 ? -27.844 -6.703 -2.691 1 88 114 ARG B N 1
ATOM 5627 C CA . ARG B 1 114 ? -29.109 -6.938 -3.385 1 88 114 ARG B CA 1
ATOM 5628 C C . ARG B 1 114 ? -30.094 -7.664 -2.482 1 88 114 ARG B C 1
ATOM 5630 O O . ARG B 1 114 ? -31.297 -7.383 -2.514 1 88 114 ARG B O 1
ATOM 5637 N N . GLN B 1 115 ? -29.609 -8.531 -1.681 1 87.75 115 GLN B N 1
ATOM 5638 C CA . GLN B 1 115 ? -30.469 -9.398 -0.893 1 87.75 115 GLN B CA 1
ATOM 5639 C C . GLN B 1 115 ? -30.875 -8.734 0.42 1 87.75 115 GLN B C 1
ATOM 5641 O O . GLN B 1 115 ? -32 -8.914 0.892 1 87.75 115 GLN B O 1
ATOM 5646 N N . HIS B 1 116 ? -29.969 -7.957 0.971 1 91.75 116 HIS B N 1
ATOM 5647 C CA . HIS B 1 116 ? -30.219 -7.551 2.352 1 91.75 116 HIS B CA 1
ATOM 5648 C C . HIS B 1 116 ? -30.547 -6.066 2.436 1 91.75 116 HIS B C 1
ATOM 5650 O O . HIS B 1 116 ? -31.078 -5.602 3.451 1 91.75 116 HIS B O 1
ATOM 5656 N N . VAL B 1 117 ? -30.203 -5.316 1.454 1 92.12 117 VAL B N 1
ATOM 5657 C CA . VAL B 1 117 ? -30.5 -3.889 1.468 1 92.12 117 VAL B CA 1
ATOM 5658 C C . VAL B 1 117 ? -31.906 -3.652 0.91 1 92.12 117 VAL B C 1
ATOM 5660 O O . VAL B 1 117 ? -32.312 -4.277 -0.077 1 92.12 117 VAL B O 1
ATOM 5663 N N . THR B 1 118 ? -32.562 -2.771 1.559 1 86.62 118 THR B N 1
ATOM 5664 C CA . THR B 1 118 ? -33.906 -2.406 1.082 1 86.62 118 THR B CA 1
ATOM 5665 C C . THR B 1 118 ? -33.812 -1.779 -0.307 1 86.62 118 THR B C 1
ATOM 5667 O O . THR B 1 118 ? -33.094 -0.813 -0.518 1 86.62 118 THR B O 1
ATOM 5670 N N . ASN B 1 119 ? -34.5 -2.34 -1.333 1 81.69 119 ASN B N 1
ATOM 5671 C CA . ASN B 1 119 ? -34.469 -1.911 -2.727 1 81.69 119 ASN B CA 1
ATOM 5672 C C . ASN B 1 119 ? -33.094 -2.164 -3.352 1 81.69 119 ASN B C 1
ATOM 5674 O O . ASN B 1 119 ? -32.625 -1.369 -4.164 1 81.69 119 ASN B O 1
ATOM 5678 N N . GLY B 1 120 ? -32.469 -3.17 -2.842 1 87 120 GLY B N 1
ATOM 5679 C CA . GLY B 1 120 ? -31.125 -3.494 -3.266 1 87 120 GLY B CA 1
ATOM 5680 C C . GLY B 1 120 ? -31.031 -3.893 -4.727 1 87 120 GLY B C 1
ATOM 5681 O O . GLY B 1 120 ? -29.953 -3.844 -5.324 1 87 120 GLY B O 1
ATOM 5682 N N . GLY B 1 121 ? -32.094 -4.289 -5.262 1 81.12 121 GLY B N 1
ATOM 5683 C CA . GLY B 1 121 ? -32.125 -4.656 -6.668 1 81.12 121 GLY B CA 1
ATOM 5684 C C . GLY B 1 121 ? -31.766 -3.51 -7.594 1 81.12 121 GLY B C 1
ATOM 5685 O O . GLY B 1 121 ? -31.406 -3.73 -8.75 1 81.12 121 GLY B O 1
ATOM 5686 N N . THR B 1 122 ? -31.844 -2.316 -7.004 1 82.56 122 THR B N 1
ATOM 5687 C CA . THR B 1 122 ? -31.578 -1.13 -7.812 1 82.56 122 THR B CA 1
ATOM 5688 C C . THR B 1 122 ? -30.094 -0.795 -7.828 1 82.56 122 THR B C 1
ATOM 5690 O O . THR B 1 122 ? -29.656 0.096 -8.562 1 82.56 122 THR B O 1
ATOM 5693 N N . ILE B 1 123 ? -29.344 -1.509 -7.062 1 87.31 123 ILE B N 1
ATOM 5694 C CA . ILE B 1 123 ? -27.906 -1.23 -6.988 1 87.31 123 ILE B CA 1
ATOM 5695 C C . ILE B 1 123 ? -27.219 -1.759 -8.242 1 87.31 123 ILE B C 1
ATOM 5697 O O . ILE B 1 123 ? -27.328 -2.939 -8.578 1 87.31 123 ILE B O 1
ATOM 5701 N N . SER B 1 124 ? -26.688 -0.842 -8.945 1 80.5 124 SER B N 1
ATOM 5702 C CA . SER B 1 124 ? -26.047 -1.183 -10.211 1 80.5 124 SER B CA 1
ATOM 5703 C C . SER B 1 124 ? -24.562 -1.423 -10.031 1 80.5 124 SER B C 1
ATOM 5705 O O . SER B 1 124 ? -24.062 -1.444 -8.906 1 80.5 124 SER B O 1
ATOM 5707 N N . SER B 1 125 ? -23.906 -1.596 -11.125 1 84.5 125 SER B N 1
ATOM 5708 C CA . SER B 1 125 ? -22.469 -1.769 -11.164 1 84.5 125 SER B CA 1
ATOM 5709 C C . SER B 1 125 ? -21.734 -0.474 -10.805 1 84.5 125 SER B C 1
ATOM 5711 O O . SER B 1 125 ? -22.375 0.579 -10.68 1 84.5 125 SER B O 1
ATOM 5713 N N . SER B 1 126 ? -20.484 -0.54 -10.648 1 89.25 126 SER B N 1
ATOM 5714 C CA . SER B 1 126 ? -19.656 0.548 -10.141 1 89.25 126 SER B CA 1
ATOM 5715 C C . SER B 1 126 ? -19.672 1.746 -11.086 1 89.25 126 SER B C 1
ATOM 5717 O O . SER B 1 126 ? -19.359 2.867 -10.68 1 89.25 126 SER B O 1
ATOM 5719 N N . ALA B 1 127 ? -20.109 1.644 -12.305 1 88.06 127 ALA B N 1
ATOM 5720 C CA . ALA B 1 127 ? -20.062 2.715 -13.297 1 88.06 127 ALA B CA 1
ATOM 5721 C C . ALA B 1 127 ? -21.031 3.834 -12.945 1 88.06 127 ALA B C 1
ATOM 5723 O O . ALA B 1 127 ? -20.672 5.016 -12.992 1 88.06 127 ALA B O 1
ATOM 5724 N N . GLN B 1 128 ? -22.25 3.521 -12.57 1 89.38 128 GLN B N 1
ATOM 5725 C CA . GLN B 1 128 ? -23.266 4.523 -12.266 1 89.38 128 GLN B CA 1
ATOM 5726 C C . GLN B 1 128 ? -22.906 5.316 -11.016 1 89.38 128 GLN B C 1
ATOM 5728 O O . GLN B 1 128 ? -22.953 6.551 -11.016 1 89.38 128 GLN B O 1
ATOM 5733 N N . PRO B 1 129 ? -22.547 4.66 -9.922 1 92.75 129 PRO B N 1
ATOM 5734 C CA . PRO B 1 129 ? -22.109 5.41 -8.742 1 92.75 129 PRO B CA 1
ATOM 5735 C C . PRO B 1 129 ? -20.969 6.367 -9.047 1 92.75 129 PRO B C 1
ATOM 5737 O O . PRO B 1 129 ? -20.938 7.484 -8.523 1 92.75 129 PRO B O 1
ATOM 5740 N N . ARG B 1 130 ? -20.109 6.004 -9.953 1 91.31 130 ARG B N 1
ATOM 5741 C CA . ARG B 1 130 ? -18.938 6.824 -10.297 1 91.31 130 ARG B CA 1
ATOM 5742 C C . ARG B 1 130 ? -19.359 8.031 -11.133 1 91.31 130 ARG B C 1
ATOM 5744 O O . ARG B 1 130 ? -18.859 9.141 -10.914 1 91.31 130 ARG B O 1
ATOM 5751 N N . GLN B 1 131 ? -20.234 7.832 -12 1 90.69 131 GLN B N 1
ATOM 5752 C CA . GLN B 1 131 ? -20.547 8.859 -12.984 1 90.69 131 GLN B CA 1
ATOM 5753 C C . GLN B 1 131 ? -21.672 9.766 -12.5 1 90.69 131 GLN B C 1
ATOM 5755 O O . GLN B 1 131 ? -21.688 10.961 -12.773 1 90.69 131 GLN B O 1
ATOM 5760 N N . GLU B 1 132 ? -22.578 9.195 -11.781 1 91.56 132 GLU B N 1
ATOM 5761 C CA . GLU B 1 132 ? -23.781 9.945 -11.477 1 91.56 132 GLU B CA 1
ATOM 5762 C C . GLU B 1 132 ? -23.828 10.344 -10 1 91.56 132 GLU B C 1
ATOM 5764 O O . GLU B 1 132 ? -24.109 11.5 -9.672 1 91.56 132 GLU B O 1
ATOM 5769 N N . TYR B 1 133 ? -23.578 9.531 -9.141 1 94.62 133 TYR B N 1
ATOM 5770 C CA . TYR B 1 133 ? -23.859 9.766 -7.73 1 94.62 133 TYR B CA 1
ATOM 5771 C C . TYR B 1 133 ? -22.688 10.406 -7.023 1 94.62 133 TYR B C 1
ATOM 5773 O O . TYR B 1 133 ? -22.859 11.219 -6.109 1 94.62 133 TYR B O 1
ATOM 5781 N N . LEU B 1 134 ? -21.438 10.039 -7.395 1 95.25 134 LEU B N 1
ATOM 5782 C CA . LEU B 1 134 ? -20.266 10.617 -6.766 1 95.25 134 LEU B CA 1
ATOM 5783 C C . LEU B 1 134 ? -20.234 12.133 -6.949 1 95.25 134 LEU B C 1
ATOM 5785 O O . LEU B 1 134 ? -20.078 12.875 -5.98 1 95.25 134 LEU B O 1
ATOM 5789 N N . PRO B 1 135 ? -20.453 12.648 -8.18 1 94.56 135 PRO B N 1
ATOM 5790 C CA . PRO B 1 135 ? -20.469 14.102 -8.336 1 94.56 135 PRO B CA 1
ATOM 5791 C C . PRO B 1 135 ? -21.578 14.766 -7.527 1 94.56 135 PRO B C 1
ATOM 5793 O O . PRO B 1 135 ? -21.391 15.867 -7.004 1 94.56 135 PRO B O 1
ATOM 5796 N N . LYS B 1 136 ? -22.688 14.117 -7.379 1 94.38 136 LYS B N 1
ATOM 5797 C CA . LYS B 1 136 ? -23.797 14.68 -6.621 1 94.38 136 LYS B CA 1
ATOM 5798 C C . LYS B 1 136 ? -23.5 14.68 -5.125 1 94.38 136 LYS B C 1
ATOM 5800 O O . LYS B 1 136 ? -23.891 15.617 -4.414 1 94.38 136 LYS B O 1
ATOM 5805 N N . ALA B 1 137 ? -22.859 13.633 -4.672 1 94.5 137 ALA B N 1
ATOM 5806 C CA . ALA B 1 137 ? -22.438 13.602 -3.271 1 94.5 137 ALA B CA 1
ATOM 5807 C C . ALA B 1 137 ? -21.469 14.734 -2.959 1 94.5 137 ALA B C 1
ATOM 5809 O O . ALA B 1 137 ? -21.594 15.406 -1.933 1 94.5 137 ALA B O 1
ATOM 5810 N N . ALA B 1 138 ? -20.5 14.93 -3.842 1 94.31 138 ALA B N 1
ATOM 5811 C CA . ALA B 1 138 ? -19.547 16.016 -3.662 1 94.31 138 ALA B CA 1
ATOM 5812 C C . ALA B 1 138 ? -20.25 17.375 -3.643 1 94.31 138 ALA B C 1
ATOM 5814 O O . ALA B 1 138 ? -19.906 18.234 -2.83 1 94.31 138 ALA B O 1
ATOM 5815 N N . GLU B 1 139 ? -21.188 17.531 -4.527 1 93.88 139 GLU B N 1
ATOM 5816 C CA . GLU B 1 139 ? -21.938 18.781 -4.602 1 93.88 139 GLU B CA 1
ATOM 5817 C C . GLU B 1 139 ? -22.734 19.016 -3.328 1 93.88 139 GLU B C 1
ATOM 5819 O O . GLU B 1 139 ? -22.781 20.141 -2.818 1 93.88 139 GLU B O 1
ATOM 5824 N N . TYR B 1 140 ? -23.375 18.047 -2.871 1 93.88 140 TYR B N 1
ATOM 5825 C CA . TYR B 1 140 ? -24.125 18.141 -1.63 1 93.88 140 TYR B CA 1
ATOM 5826 C C . TYR B 1 140 ? -23.234 18.625 -0.487 1 93.88 140 TYR B C 1
ATOM 5828 O O . TYR B 1 140 ? -23.594 19.562 0.235 1 93.88 140 TYR B O 1
ATOM 5836 N N . HIS B 1 141 ? -22.109 17.984 -0.282 1 93.38 141 HIS B N 1
ATOM 5837 C CA . HIS B 1 141 ? -21.219 18.328 0.815 1 93.38 141 HIS B CA 1
ATOM 5838 C C . HIS B 1 141 ? -20.609 19.719 0.61 1 93.38 141 HIS B C 1
ATOM 5840 O O . HIS B 1 141 ? -20.375 20.438 1.577 1 93.38 141 HIS B O 1
ATOM 5846 N N . LYS B 1 142 ? -20.344 20.016 -0.625 1 93.25 142 LYS B N 1
ATOM 5847 C CA . LYS B 1 142 ? -19.891 21.359 -0.917 1 93.25 142 LYS B CA 1
ATOM 5848 C C . LYS B 1 142 ? -20.891 22.406 -0.444 1 93.25 142 LYS B C 1
ATOM 5850 O O . LYS B 1 142 ? -20.531 23.391 0.196 1 93.25 142 LYS B O 1
ATOM 5855 N N . GLN B 1 143 ? -22.156 22.172 -0.697 1 91.44 143 GLN B N 1
ATOM 5856 C CA . GLN B 1 143 ? -23.203 23.109 -0.278 1 91.44 143 GLN B CA 1
ATOM 5857 C C . GLN B 1 143 ? -23.281 23.203 1.243 1 91.44 143 GLN B C 1
ATOM 5859 O O . GLN B 1 143 ? -23.453 24.281 1.796 1 91.44 143 GLN B O 1
ATOM 5864 N N . GLU B 1 144 ? -23.109 22.047 1.841 1 90.06 144 GLU B N 1
ATOM 5865 C CA . GLU B 1 144 ? -23.109 22.047 3.301 1 90.06 144 GLU B CA 1
ATOM 5866 C C . GLU B 1 144 ? -21.938 22.859 3.85 1 90.06 144 GLU B C 1
ATOM 5868 O O . GLU B 1 144 ? -22.094 23.594 4.828 1 90.06 144 GLU B O 1
ATOM 5873 N N . ILE B 1 145 ? -20.859 22.75 3.219 1 89.88 145 ILE B N 1
ATOM 5874 C CA . ILE B 1 145 ? -19.656 23.453 3.658 1 89.88 145 ILE B CA 1
ATOM 5875 C C . ILE B 1 145 ? -19.812 24.953 3.393 1 89.88 145 ILE B C 1
ATOM 5877 O O . ILE B 1 145 ? -19.406 25.781 4.207 1 89.88 145 ILE B O 1
ATOM 5881 N N . MET B 1 146 ? -20.406 25.297 2.318 1 90.25 146 MET B N 1
ATOM 5882 C CA . MET B 1 146 ? -20.656 26.703 2.014 1 90.25 146 MET B CA 1
ATOM 5883 C C . MET B 1 146 ? -21.547 27.344 3.078 1 90.25 146 MET B C 1
ATOM 5885 O O . MET B 1 146 ? -21.312 28.484 3.482 1 90.25 146 MET B O 1
ATOM 5889 N N . GLU B 1 147 ? -22.453 26.594 3.486 1 86.56 147 GLU B N 1
ATOM 5890 C CA . GLU B 1 147 ? -23.312 27.078 4.551 1 86.56 147 GLU B CA 1
ATOM 5891 C C . GLU B 1 147 ? -22.547 27.25 5.859 1 86.56 147 GLU B C 1
ATOM 5893 O O . GLU B 1 147 ? -22.766 28.203 6.602 1 86.56 147 GLU B O 1
ATOM 5898 N N . LEU B 1 148 ? -21.703 26.312 6.086 1 85.56 148 LEU B N 1
ATOM 5899 C CA . LEU B 1 148 ? -20.875 26.391 7.285 1 85.56 148 LEU B CA 1
ATOM 5900 C C . LEU B 1 148 ? -19.953 27.594 7.238 1 85.56 148 LEU B C 1
ATOM 5902 O O . LEU B 1 148 ? -19.75 28.266 8.258 1 85.56 148 LEU B O 1
ATOM 5906 N N . ILE B 1 149 ? -19.391 27.859 6.133 1 85.5 149 ILE B N 1
ATOM 5907 C CA . ILE B 1 149 ? -18.484 29 5.945 1 85.5 149 ILE B CA 1
ATOM 5908 C C . ILE B 1 149 ? -19.25 30.297 6.188 1 85.5 149 ILE B C 1
ATOM 5910 O O . ILE B 1 149 ? -18.734 31.219 6.832 1 85.5 149 ILE B O 1
ATOM 5914 N N . LYS B 1 150 ? -20.453 30.359 5.766 1 81.62 150 LYS B N 1
ATOM 5915 C CA . LYS B 1 150 ? -21.281 31.562 5.949 1 81.62 150 LYS B CA 1
ATOM 5916 C C . LYS B 1 150 ? -21.578 31.797 7.422 1 81.62 150 LYS B C 1
ATOM 5918 O O . LYS B 1 150 ? -21.688 32.938 7.863 1 81.62 150 LYS B O 1
ATOM 5923 N N . ARG B 1 151 ? -21.641 30.719 8.047 1 77.12 151 ARG B N 1
ATOM 5924 C CA . ARG B 1 151 ? -21.969 30.812 9.469 1 77.12 151 ARG B CA 1
ATOM 5925 C C . ARG B 1 151 ? -20.719 31.141 10.289 1 77.12 151 ARG B C 1
ATOM 5927 O O . ARG B 1 151 ? -20.828 31.641 11.414 1 77.12 151 ARG B O 1
ATOM 5934 N N . SER B 1 152 ? -19.672 30.781 9.641 1 76.44 152 SER B N 1
ATOM 5935 C CA . SER B 1 152 ? -18.422 31 10.359 1 76.44 152 SER B CA 1
ATOM 5936 C C . SER B 1 152 ? -17.906 32.438 10.148 1 76.44 152 SER B C 1
ATOM 5938 O O . SER B 1 152 ? -18.156 33.031 9.109 1 76.44 152 SER B O 1
ATOM 5940 N N . GLY B 1 153 ? -17.562 33.094 11.133 1 69.62 153 GLY B N 1
ATOM 5941 C CA . GLY B 1 153 ? -17.094 34.469 11.047 1 69.62 153 GLY B CA 1
ATOM 5942 C C . GLY B 1 153 ? -15.727 34.625 10.422 1 69.62 153 GLY B C 1
ATOM 5943 O O . GLY B 1 153 ? -15.469 35.562 9.672 1 69.62 153 GLY B O 1
ATOM 5944 N N . TYR B 1 154 ? -14.859 33.75 10.711 1 78.06 154 TYR B N 1
ATOM 5945 C CA . TYR B 1 154 ? -13.492 33.906 10.219 1 78.06 154 TYR B CA 1
ATOM 5946 C C . TYR B 1 154 ? -13 32.594 9.633 1 78.06 154 TYR B C 1
ATOM 5948 O O . TYR B 1 154 ? -13.453 31.5 10.031 1 78.06 154 TYR B O 1
ATOM 5956 N N . LEU B 1 155 ? -12.125 32.719 8.57 1 84.38 155 LEU B N 1
ATOM 5957 C CA . LEU B 1 155 ? -11.617 31.562 7.859 1 84.38 155 LEU B CA 1
ATOM 5958 C C . LEU B 1 155 ? -10.125 31.703 7.566 1 84.38 155 LEU B C 1
ATOM 5960 O O . LEU B 1 155 ? -9.664 32.781 7.199 1 84.38 155 LEU B O 1
ATOM 5964 N N . SER B 1 156 ? -9.375 30.688 7.922 1 88.12 156 SER B N 1
ATOM 5965 C CA . SER B 1 156 ? -7.973 30.609 7.52 1 88.12 156 SER B CA 1
ATOM 5966 C C . SER B 1 156 ? -7.797 29.688 6.316 1 88.12 156 SER B C 1
ATOM 5968 O O . SER B 1 156 ? -8.43 28.641 6.23 1 88.12 156 SER B O 1
ATOM 5970 N N . VAL B 1 157 ? -6.98 30.141 5.367 1 90.88 157 VAL B N 1
ATOM 5971 C CA . VAL B 1 157 ? -6.648 29.312 4.211 1 90.88 157 VAL B CA 1
ATOM 5972 C C . VAL B 1 157 ? -5.281 28.672 4.414 1 90.88 157 VAL B C 1
ATOM 5974 O O . VAL B 1 157 ? -4.285 29.359 4.641 1 90.88 157 VAL B O 1
ATOM 5977 N N . VAL B 1 158 ? -5.254 27.422 4.391 1 92.94 158 VAL B N 1
ATOM 5978 C CA . VAL B 1 158 ? -4.023 26.656 4.578 1 92.94 158 VAL B CA 1
ATOM 5979 C C . VAL B 1 158 ? -3.709 25.859 3.311 1 92.94 158 VAL B C 1
ATOM 5981 O O . VAL B 1 158 ? -4.582 25.188 2.764 1 92.94 158 VAL B O 1
ATOM 5984 N N . THR B 1 159 ? -2.512 25.969 2.789 1 93.56 159 THR B N 1
ATOM 5985 C CA . THR B 1 159 ? -2.168 25.266 1.562 1 93.56 159 THR B CA 1
ATOM 5986 C C . THR B 1 159 ? -0.809 24.578 1.693 1 93.56 159 THR B C 1
ATOM 5988 O O . THR B 1 159 ? 0.032 25.016 2.486 1 93.56 159 THR B O 1
ATOM 5991 N N . ASP B 1 160 ? -0.653 23.531 1.025 1 91.12 160 ASP B N 1
ATOM 5992 C CA . ASP B 1 160 ? 0.613 22.812 0.915 1 91.12 160 ASP B CA 1
ATOM 5993 C C . ASP B 1 160 ? 0.7 22.047 -0.406 1 91.12 160 ASP B C 1
ATOM 5995 O O . ASP B 1 160 ? -0.314 21.562 -0.92 1 91.12 160 ASP B O 1
ATOM 5999 N N . LYS B 1 161 ? 1.834 22.141 -0.893 1 88.88 161 LYS B N 1
ATOM 6000 C CA . LYS B 1 161 ? 2.076 21.422 -2.139 1 88.88 161 LYS B CA 1
ATOM 6001 C C . LYS B 1 161 ? 2.76 20.078 -1.878 1 88.88 161 LYS B C 1
ATOM 6003 O O . LYS B 1 161 ? 3.641 19.984 -1.02 1 88.88 161 LYS B O 1
ATOM 6008 N N . SER B 1 162 ? 2.287 19.047 -2.564 1 84.44 162 SER B N 1
ATOM 6009 C CA . SER B 1 162 ? 2.91 17.734 -2.494 1 84.44 162 SER B CA 1
ATOM 6010 C C . SER B 1 162 ? 3.102 17.141 -3.887 1 84.44 162 SER B C 1
ATOM 6012 O O . SER B 1 162 ? 2.594 17.672 -4.871 1 84.44 162 SER B O 1
ATOM 6014 N N . THR B 1 163 ? 3.859 16.188 -3.902 1 77.44 163 THR B N 1
ATOM 6015 C CA . THR B 1 163 ? 4.07 15.43 -5.137 1 77.44 163 THR B CA 1
ATOM 6016 C C . THR B 1 163 ? 3.588 13.992 -4.988 1 77.44 163 THR B C 1
ATOM 6018 O O . THR B 1 163 ? 3.828 13.352 -3.961 1 77.44 163 THR B O 1
ATOM 6021 N N . ASP B 1 164 ? 2.857 13.508 -5.918 1 75.75 164 ASP B N 1
ATOM 6022 C CA . ASP B 1 164 ? 2.318 12.156 -5.793 1 75.75 164 ASP B CA 1
ATOM 6023 C C . ASP B 1 164 ? 3.256 11.125 -6.422 1 75.75 164 ASP B C 1
ATOM 6025 O O . ASP B 1 164 ? 4.383 11.461 -6.801 1 75.75 164 ASP B O 1
ATOM 6029 N N . SER B 1 165 ? 2.891 9.844 -6.387 1 61.47 165 SER B N 1
ATOM 6030 C CA . SER B 1 165 ? 3.721 8.734 -6.84 1 61.47 165 SER B CA 1
ATOM 6031 C C . SER B 1 165 ? 4.02 8.844 -8.328 1 61.47 165 SER B C 1
ATOM 6033 O O . SER B 1 165 ? 4.969 8.227 -8.828 1 61.47 165 SER B O 1
ATOM 6035 N N . GLN B 1 166 ? 3.174 9.648 -9.047 1 60.38 166 GLN B N 1
ATOM 6036 C CA . GLN B 1 166 ? 3.383 9.859 -10.477 1 60.38 166 GLN B CA 1
ATOM 6037 C C . GLN B 1 166 ? 4.129 11.164 -10.734 1 60.38 166 GLN B C 1
ATOM 6039 O O . GLN B 1 166 ? 4.168 11.648 -11.867 1 60.38 166 GLN B O 1
ATOM 6044 N N . ASP B 1 167 ? 4.559 11.805 -9.578 1 62.91 167 ASP B N 1
ATOM 6045 C CA . ASP B 1 167 ? 5.34 13.039 -9.594 1 62.91 167 ASP B CA 1
ATOM 6046 C C . ASP B 1 167 ? 4.492 14.219 -10.062 1 62.91 167 ASP B C 1
ATOM 6048 O O . ASP B 1 167 ? 4.996 15.133 -10.719 1 62.91 167 ASP B O 1
ATOM 6052 N N . GLN B 1 168 ? 3.285 14.055 -9.977 1 75.62 168 GLN B N 1
ATOM 6053 C CA . GLN B 1 168 ? 2.406 15.195 -10.211 1 75.62 168 GLN B CA 1
ATOM 6054 C C . GLN B 1 168 ? 2.365 16.109 -8.992 1 75.62 168 GLN B C 1
ATOM 6056 O O . GLN B 1 168 ? 2.422 15.656 -7.852 1 75.62 168 GLN B O 1
ATOM 6061 N N . TYR B 1 169 ? 2.348 17.406 -9.344 1 82.56 169 TYR B N 1
ATOM 6062 C CA . TYR B 1 169 ? 2.217 18.375 -8.266 1 82.56 169 TYR B CA 1
ATOM 6063 C C . TYR B 1 169 ? 0.767 18.5 -7.816 1 82.56 169 TYR B C 1
ATOM 6065 O O . TYR B 1 169 ? -0.122 18.766 -8.625 1 82.56 169 TYR B O 1
ATOM 6073 N N . VAL B 1 170 ? 0.596 18.234 -6.59 1 90.38 170 VAL B N 1
ATOM 6074 C CA . VAL B 1 170 ? -0.75 18.312 -6.031 1 90.38 170 VAL B CA 1
ATOM 6075 C C . VAL B 1 170 ? -0.795 19.391 -4.945 1 90.38 170 VAL B C 1
ATOM 6077 O O . VAL B 1 170 ? -0.003 19.359 -4 1 90.38 170 VAL B O 1
ATOM 6080 N N . LEU B 1 171 ? -1.656 20.328 -5.121 1 93.88 171 LEU B N 1
ATOM 6081 C CA . LEU B 1 171 ? -1.853 21.375 -4.129 1 93.88 171 LEU B CA 1
ATOM 6082 C C . LEU B 1 171 ? -3.08 21.094 -3.271 1 93.88 171 LEU B C 1
ATOM 6084 O O . LEU B 1 171 ? -4.176 20.891 -3.797 1 93.88 171 LEU B O 1
ATOM 6088 N N . HIS B 1 172 ? -2.902 21.062 -2.002 1 95.62 172 HIS B N 1
ATOM 6089 C CA . HIS B 1 172 ? -3.992 20.906 -1.047 1 95.62 172 HIS B CA 1
ATOM 6090 C C . HIS B 1 172 ? -4.418 22.25 -0.463 1 95.62 172 HIS B C 1
ATOM 6092 O O . HIS B 1 172 ? -3.594 22.984 0.084 1 95.62 172 HIS B O 1
ATOM 6098 N N . ILE B 1 173 ? -5.598 22.562 -0.632 1 95.19 173 ILE B N 1
ATOM 6099 C CA . ILE B 1 173 ? -6.152 23.797 -0.087 1 95.19 173 ILE B CA 1
ATOM 6100 C C . ILE B 1 173 ? -7.156 23.469 1.016 1 95.19 173 ILE B C 1
ATOM 6102 O O . ILE B 1 173 ? -8.172 22.812 0.765 1 95.19 173 ILE B O 1
ATOM 6106 N N . LEU B 1 174 ? -6.879 23.922 2.193 1 94.44 174 LEU B N 1
ATOM 6107 C CA . LEU B 1 174 ? -7.738 23.656 3.344 1 94.44 174 LEU B CA 1
ATOM 6108 C C . LEU B 1 174 ? -8.305 24.953 3.906 1 94.44 174 LEU B C 1
ATOM 6110 O O . LEU B 1 174 ? -7.672 26.016 3.818 1 94.44 174 LEU B O 1
ATOM 6114 N N . PHE B 1 175 ? -9.5 24.891 4.434 1 90.94 175 PHE B N 1
ATOM 6115 C CA . PHE B 1 175 ? -10.125 25.953 5.195 1 90.94 175 PHE B CA 1
ATOM 6116 C C . PHE B 1 175 ? -10.227 25.594 6.672 1 90.94 175 PHE B C 1
ATOM 6118 O O . PHE B 1 175 ? -10.688 24.5 7.012 1 90.94 175 PHE B O 1
ATOM 6125 N N . VAL B 1 176 ? -9.711 26.406 7.434 1 88.75 176 VAL B N 1
ATOM 6126 C CA . VAL B 1 176 ? -9.891 26.234 8.867 1 88.75 176 VAL B CA 1
ATOM 6127 C C . VAL B 1 176 ? -10.891 27.25 9.398 1 88.75 176 VAL B C 1
ATOM 6129 O O . VAL B 1 176 ? -10.641 28.469 9.344 1 88.75 176 VAL B O 1
ATOM 6132 N N . LEU B 1 177 ? -12.023 26.703 9.836 1 83.38 177 LEU B N 1
ATOM 6133 C CA . LEU B 1 177 ? -13.102 27.562 10.305 1 83.38 177 LEU B CA 1
ATOM 6134 C C . LEU B 1 177 ? -12.992 27.812 11.805 1 83.38 177 LEU B C 1
ATOM 6136 O O . LEU B 1 177 ? -12.75 26.875 12.57 1 83.38 177 LEU B O 1
ATOM 6140 N N . GLN B 1 178 ? -13.031 29.078 12.195 1 73.44 178 GLN B N 1
ATOM 6141 C CA . GLN B 1 178 ? -12.961 29.469 13.602 1 73.44 178 GLN B CA 1
ATOM 6142 C C . GLN B 1 178 ? -14.344 29.797 14.148 1 73.44 178 GLN B C 1
ATOM 6144 O O . GLN B 1 178 ? -15.125 30.5 13.508 1 73.44 178 GLN B O 1
ATOM 6149 N N . SER B 1 179 ? -14.891 28.953 15.023 1 60.72 179 SER B N 1
ATOM 6150 C CA . SER B 1 179 ? -16.219 29.188 15.562 1 60.72 179 SER B CA 1
ATOM 6151 C C . SER B 1 179 ? -16.219 30.344 16.562 1 60.72 179 SER B C 1
ATOM 6153 O O . SER B 1 179 ? -15.352 30.391 17.453 1 60.72 179 SER B O 1
ATOM 6155 N N . LEU B 1 180 ? -16.859 31.672 16.312 1 54.97 180 LEU B N 1
ATOM 6156 C CA . LEU B 1 180 ? -16.953 32.812 17.219 1 54.97 180 LEU B CA 1
ATOM 6157 C C . LEU B 1 180 ? -17.797 32.469 18.453 1 54.97 180 LEU B C 1
ATOM 6159 O O . LEU B 1 180 ? -17.641 33.062 19.5 1 54.97 180 LEU B O 1
ATOM 6163 N N . ASN B 1 181 ? -18.922 32.125 18.219 1 47.44 181 ASN B N 1
ATOM 6164 C CA . ASN B 1 181 ? -19.891 32.219 19.297 1 47.44 181 ASN B CA 1
ATOM 6165 C C . ASN B 1 181 ? -19.844 30.984 20.203 1 47.44 181 ASN B C 1
ATOM 6167 O O . ASN B 1 181 ? -20.375 31.016 21.328 1 47.44 181 ASN B O 1
ATOM 6171 N N . GLY B 1 182 ? -19.578 29.719 19.859 1 45 182 GLY B N 1
ATOM 6172 C CA . GLY B 1 182 ? -20.062 28.625 20.703 1 45 182 GLY B CA 1
ATOM 6173 C C . GLY B 1 182 ? -18.938 27.828 21.344 1 45 182 GLY B C 1
ATOM 6174 O O . GLY B 1 182 ? -17.766 28.047 21.047 1 45 182 GLY B O 1
ATOM 6175 N N . GLU B 1 183 ? -19.312 27.078 22.562 1 41.16 183 GLU B N 1
ATOM 6176 C CA . GLU B 1 183 ? -18.625 26.219 23.5 1 41.16 183 GLU B CA 1
ATOM 6177 C C . GLU B 1 183 ? -17.562 25.359 22.812 1 41.16 183 GLU B C 1
ATOM 6179 O O . GLU B 1 183 ? -16.516 25.078 23.391 1 41.16 183 GLU B O 1
ATOM 6184 N N . ASP B 1 184 ? -18 24.484 21.859 1 42.59 184 ASP B N 1
ATOM 6185 C CA . ASP B 1 184 ? -17.141 23.438 21.312 1 42.59 184 ASP B CA 1
ATOM 6186 C C . ASP B 1 184 ? -16.406 23.938 20.062 1 42.59 184 ASP B C 1
ATOM 6188 O O . ASP B 1 184 ? -16.859 23.734 18.953 1 42.59 184 ASP B O 1
ATOM 6192 N N . ALA B 1 185 ? -15.844 25.047 20.094 1 46.38 185 ALA B N 1
ATOM 6193 C CA . ALA B 1 185 ? -15.078 25.766 19.078 1 46.38 185 ALA B CA 1
ATOM 6194 C C . ALA B 1 185 ? -14.078 24.859 18.391 1 46.38 185 ALA B C 1
ATOM 6196 O O . ALA B 1 185 ? -12.891 24.875 18.703 1 46.38 185 ALA B O 1
ATOM 6197 N N . SER B 1 186 ? -14.359 23.641 18.375 1 53.66 186 SER B N 1
ATOM 6198 C CA . SER B 1 186 ? -13.273 22.859 17.781 1 53.66 186 SER B CA 1
ATOM 6199 C C . SER B 1 186 ? -13.086 23.234 16.312 1 53.66 186 SER B C 1
ATOM 6201 O O . SER B 1 186 ? -14.055 23.438 15.586 1 53.66 186 SER B O 1
ATOM 6203 N N . ASP B 1 187 ? -11.922 23.797 15.977 1 63.66 187 ASP B N 1
ATOM 6204 C CA . ASP B 1 187 ? -11.469 24.094 14.625 1 63.66 187 ASP B CA 1
ATOM 6205 C C . ASP B 1 187 ? -11.836 22.969 13.656 1 63.66 187 ASP B C 1
ATOM 6207 O O . ASP B 1 187 ? -11.586 21.797 13.945 1 63.66 187 ASP B O 1
ATOM 6211 N N . SER B 1 188 ? -12.867 23.328 12.812 1 78.75 188 SER B N 1
ATOM 6212 C CA . SER B 1 188 ? -13.172 22.375 11.742 1 78.75 188 SER B CA 1
ATOM 6213 C C . SER B 1 188 ? -12.227 22.562 10.562 1 78.75 188 SER B C 1
ATOM 6215 O O . SER B 1 188 ? -12.078 23.688 10.047 1 78.75 188 SER B O 1
ATOM 6217 N N . VAL B 1 189 ? -11.477 21.594 10.328 1 89.12 189 VAL B N 1
ATOM 6218 C CA . VAL B 1 189 ? -10.586 21.625 9.172 1 89.12 189 VAL B CA 1
ATOM 6219 C C . VAL B 1 189 ? -11.289 20.984 7.969 1 89.12 189 VAL B C 1
ATOM 6221 O O . VAL B 1 189 ? -11.805 19.875 8.055 1 89.12 189 VAL B O 1
ATOM 6224 N N . ILE B 1 190 ? -11.398 21.766 6.891 1 92 190 ILE B N 1
ATOM 6225 C CA . ILE B 1 190 ? -12.086 21.312 5.688 1 92 190 ILE B CA 1
ATOM 6226 C C . ILE B 1 190 ? -11.109 21.25 4.52 1 92 190 ILE B C 1
ATOM 6228 O O . ILE B 1 190 ? -10.398 22.234 4.242 1 92 190 ILE B O 1
ATOM 6232 N N . LEU B 1 191 ? -11.039 20.125 3.922 1 95.19 191 LEU B N 1
ATOM 6233 C CA . LEU B 1 191 ? -10.344 20.094 2.639 1 95.19 191 LEU B CA 1
ATOM 6234 C C . LEU B 1 191 ? -11.211 20.688 1.535 1 95.19 191 LEU B C 1
ATOM 6236 O O . LEU B 1 191 ? -12.219 20.094 1.148 1 95.19 191 LEU B O 1
ATOM 6240 N N . ALA B 1 192 ? -10.82 21.812 1.11 1 95 192 ALA B N 1
ATOM 6241 C CA . ALA B 1 192 ? -11.609 22.5 0.101 1 95 192 ALA B CA 1
ATOM 6242 C C . ALA B 1 192 ? -11.352 21.938 -1.291 1 95 192 ALA B C 1
ATOM 6244 O O . ALA B 1 192 ? -12.289 21.734 -2.07 1 95 192 ALA B O 1
ATOM 6245 N N . ASN B 1 193 ? -10.102 21.703 -1.546 1 94.38 193 ASN B N 1
ATOM 6246 C CA . ASN B 1 193 ? -9.781 21.219 -2.885 1 94.38 193 ASN B CA 1
ATOM 6247 C C . ASN B 1 193 ? -8.398 20.562 -2.926 1 94.38 193 ASN B C 1
ATOM 6249 O O . ASN B 1 193 ? -7.535 20.875 -2.105 1 94.38 193 ASN B O 1
ATOM 6253 N N . THR B 1 194 ? -8.25 19.578 -3.727 1 93.81 194 THR B N 1
ATOM 6254 C CA . THR B 1 194 ? -6.977 19 -4.148 1 93.81 194 THR B CA 1
ATOM 6255 C C . THR B 1 194 ? -6.73 19.25 -5.633 1 93.81 194 THR B C 1
ATOM 6257 O O . THR B 1 194 ? -7.375 18.641 -6.484 1 93.81 194 THR B O 1
ATOM 6260 N N . MET B 1 195 ? -5.789 20.141 -5.918 1 91.31 195 MET B N 1
ATOM 6261 C CA . MET B 1 195 ? -5.633 20.594 -7.297 1 91.31 195 MET B CA 1
ATOM 6262 C C . MET B 1 195 ? -4.324 20.094 -7.891 1 91.31 195 MET B C 1
ATOM 6264 O O . MET B 1 195 ? -3.281 20.141 -7.23 1 91.31 195 MET B O 1
ATOM 6268 N N . TYR B 1 196 ? -4.422 19.625 -9.125 1 87.81 196 TYR B N 1
ATOM 6269 C CA . TYR B 1 196 ? -3.227 19.266 -9.875 1 87.81 196 TYR B CA 1
ATOM 6270 C C . TYR B 1 196 ? -2.621 20.484 -10.562 1 87.81 196 TYR B C 1
ATOM 6272 O O . TYR B 1 196 ? -3.334 21.266 -11.188 1 87.81 196 TYR B O 1
ATOM 6280 N N . LEU B 1 197 ? -1.382 20.625 -10.32 1 85.81 197 LEU B N 1
ATOM 6281 C CA . LEU B 1 197 ? -0.683 21.766 -10.906 1 85.81 197 LEU B CA 1
ATOM 6282 C C . LEU B 1 197 ? 0.263 21.312 -12.016 1 85.81 197 LEU B C 1
ATOM 6284 O O . LEU B 1 197 ? 0.931 20.281 -11.875 1 85.81 197 LEU B O 1
ATOM 6288 N N . HIS B 1 198 ? 0.265 21.984 -13.086 1 75.44 198 HIS B N 1
ATOM 6289 C CA . HIS B 1 198 ? 1.197 21.672 -14.164 1 75.44 198 HIS B CA 1
ATOM 6290 C C . HIS B 1 198 ? 2.594 22.203 -13.852 1 75.44 198 HIS B C 1
ATOM 6292 O O . HIS B 1 198 ? 3.59 21.641 -14.32 1 75.44 198 HIS B O 1
ATOM 6298 N N . ALA B 1 199 ? 2.629 23.312 -13.141 1 76.38 199 ALA B N 1
ATOM 6299 C CA . ALA B 1 199 ? 3.875 23.906 -12.672 1 76.38 199 ALA B CA 1
ATOM 6300 C C . ALA B 1 199 ? 3.695 24.547 -11.297 1 76.38 199 ALA B C 1
ATOM 6302 O O . ALA B 1 199 ? 2.578 24.906 -10.906 1 76.38 199 ALA B O 1
ATOM 6303 N N . VAL B 1 200 ? 4.773 24.531 -10.656 1 82.56 200 VAL B N 1
ATOM 6304 C CA . VAL B 1 200 ? 4.723 25.125 -9.32 1 82.56 200 VAL B CA 1
ATOM 6305 C C . VAL B 1 200 ? 5.355 26.5 -9.352 1 82.56 200 VAL B C 1
ATOM 6307 O O . VAL B 1 200 ? 6.574 26.641 -9.203 1 82.56 200 VAL B O 1
ATOM 6310 N N . ASN B 1 201 ? 4.625 27.5 -9.57 1 85.69 201 ASN B N 1
ATOM 6311 C CA . ASN B 1 201 ? 5.023 28.906 -9.508 1 85.69 201 ASN B CA 1
ATOM 6312 C C . ASN B 1 201 ? 3.957 29.766 -8.828 1 85.69 201 ASN B C 1
ATOM 6314 O O . ASN B 1 201 ? 2.898 29.266 -8.453 1 85.69 201 ASN B O 1
ATOM 6318 N N . TYR B 1 202 ? 4.297 31.031 -8.555 1 90.06 202 TYR B N 1
ATOM 6319 C CA . TYR B 1 202 ? 3.398 31.875 -7.773 1 90.06 202 TYR B CA 1
ATOM 6320 C C . TYR B 1 202 ? 2.086 32.094 -8.516 1 90.06 202 TYR B C 1
ATOM 6322 O O . TYR B 1 202 ? 1.03 32.25 -7.895 1 90.06 202 TYR B O 1
ATOM 6330 N N . ASN B 1 203 ? 2.092 32.062 -9.859 1 88.88 203 ASN B N 1
ATOM 6331 C CA . ASN B 1 203 ? 0.891 32.312 -10.648 1 88.88 203 ASN B CA 1
ATOM 6332 C C . ASN B 1 203 ? -0.075 31.125 -10.562 1 88.88 203 ASN B C 1
ATOM 6334 O O . ASN B 1 203 ? -1.273 31.312 -10.344 1 88.88 203 ASN B O 1
ATOM 6338 N N . THR B 1 204 ? 0.511 29.953 -10.766 1 89.5 204 THR B N 1
ATOM 6339 C CA . THR B 1 204 ? -0.332 28.766 -10.75 1 89.5 204 THR B CA 1
ATOM 6340 C C . THR B 1 204 ? -0.943 28.547 -9.367 1 89.5 204 THR B C 1
ATOM 6342 O O . THR B 1 204 ? -2.107 28.156 -9.25 1 89.5 204 THR B O 1
ATOM 6345 N N . ILE B 1 205 ? -0.217 28.859 -8.391 1 92.25 205 ILE B N 1
ATOM 6346 C CA . ILE B 1 205 ? -0.685 28.672 -7.02 1 92.25 205 ILE B CA 1
ATOM 6347 C C . ILE B 1 205 ? -1.774 29.688 -6.703 1 92.25 205 ILE B C 1
ATOM 6349 O O . ILE B 1 205 ? -2.826 29.344 -6.164 1 92.25 205 ILE B O 1
ATOM 6353 N N . SER B 1 206 ? -1.498 30.969 -7.059 1 93.12 206 SER B N 1
ATOM 6354 C CA . SER B 1 206 ? -2.467 32.031 -6.785 1 93.12 206 SER B CA 1
ATOM 6355 C C . SER B 1 206 ? -3.783 31.766 -7.512 1 93.12 206 SER B C 1
ATOM 6357 O O . SER B 1 206 ? -4.859 31.984 -6.953 1 93.12 206 SER B O 1
ATOM 6359 N N . GLN B 1 207 ? -3.674 31.297 -8.68 1 91.44 207 GLN B N 1
ATOM 6360 C CA . GLN B 1 207 ? -4.871 31.016 -9.461 1 91.44 207 GLN B CA 1
ATOM 6361 C C . GLN B 1 207 ? -5.676 29.875 -8.836 1 91.44 207 GLN B C 1
ATOM 6363 O O . GLN B 1 207 ? -6.906 29.938 -8.781 1 91.44 207 GLN B O 1
ATOM 6368 N N . ALA B 1 208 ? -4.973 28.875 -8.492 1 93.31 208 ALA B N 1
ATOM 6369 C CA . ALA B 1 208 ? -5.637 27.719 -7.879 1 93.31 208 ALA B CA 1
ATOM 6370 C C . ALA B 1 208 ? -6.391 28.125 -6.617 1 93.31 208 ALA B C 1
ATOM 6372 O O . ALA B 1 208 ? -7.539 27.734 -6.414 1 93.31 208 ALA B O 1
ATOM 6373 N N . ILE B 1 209 ? -5.777 28.922 -5.777 1 93 209 ILE B N 1
ATOM 6374 C CA . ILE B 1 209 ? -6.383 29.359 -4.523 1 93 209 ILE B CA 1
ATOM 6375 C C . ILE B 1 209 ? -7.559 30.281 -4.809 1 93 209 ILE B C 1
ATOM 6377 O O . ILE B 1 209 ? -8.625 30.141 -4.207 1 93 209 ILE B O 1
ATOM 6381 N N . ALA B 1 210 ? -7.371 31.188 -5.742 1 90.19 210 ALA B N 1
ATOM 6382 C CA . ALA B 1 210 ? -8.438 32.125 -6.105 1 90.19 210 ALA B CA 1
ATOM 6383 C C . ALA B 1 210 ? -9.664 31.375 -6.629 1 90.19 210 ALA B C 1
ATOM 6385 O O . ALA B 1 210 ? -10.797 31.688 -6.266 1 90.19 210 ALA B O 1
ATOM 6386 N N . LYS B 1 211 ? -9.398 30.438 -7.434 1 90.69 211 LYS B N 1
ATOM 6387 C CA . LYS B 1 211 ? -10.484 29.625 -7.98 1 90.69 211 LYS B CA 1
ATOM 6388 C C . LYS B 1 211 ? -11.227 28.891 -6.871 1 90.69 211 LYS B C 1
ATOM 6390 O O . LYS B 1 211 ? -12.453 28.797 -6.902 1 90.69 211 LYS B O 1
ATOM 6395 N N . CYS B 1 212 ? -10.492 28.375 -5.941 1 92.88 212 CYS B N 1
ATOM 6396 C CA . CYS B 1 212 ? -11.086 27.625 -4.832 1 92.88 212 CYS B CA 1
ATOM 6397 C C . CYS B 1 212 ? -11.93 28.547 -3.955 1 92.88 212 CYS B C 1
ATOM 6399 O O . CYS B 1 212 ? -13.039 28.172 -3.553 1 92.88 212 CYS B O 1
ATOM 6401 N N . LEU B 1 213 ? -11.406 29.719 -3.666 1 90.06 213 LEU B N 1
ATOM 6402 C CA . LEU B 1 213 ? -12.148 30.688 -2.865 1 90.06 213 LEU B CA 1
ATOM 6403 C C . LEU B 1 213 ? -13.453 31.078 -3.555 1 90.06 213 LEU B C 1
ATOM 6405 O O . LEU B 1 213 ? -14.5 31.156 -2.91 1 90.06 213 LEU B O 1
ATOM 6409 N N . ASN B 1 214 ? -13.375 31.266 -4.809 1 87.75 214 ASN B N 1
ATOM 6410 C CA . ASN B 1 214 ? -14.562 31.609 -5.582 1 87.75 214 ASN B CA 1
ATOM 6411 C C . ASN B 1 214 ? -15.57 30.469 -5.598 1 87.75 214 ASN B C 1
ATOM 6413 O O . ASN B 1 214 ? -16.781 30.703 -5.496 1 87.75 214 ASN B O 1
ATOM 6417 N N . LYS B 1 215 ? -15.078 29.312 -5.738 1 91.06 215 LYS B N 1
ATOM 6418 C CA . LYS B 1 215 ? -15.914 28.125 -5.781 1 91.06 215 LYS B CA 1
ATOM 6419 C C . LYS B 1 215 ? -16.75 28 -4.516 1 91.06 215 LYS B C 1
ATOM 6421 O O . LYS B 1 215 ? -17.906 27.547 -4.566 1 91.06 215 LYS B O 1
ATOM 6426 N N . PHE B 1 216 ? -16.25 28.375 -3.377 1 92 216 PHE B N 1
ATOM 6427 C CA . PHE B 1 216 ? -16.938 28.219 -2.104 1 92 216 PHE B CA 1
ATOM 6428 C C . PHE B 1 216 ? -17.578 29.531 -1.672 1 92 216 PHE B C 1
ATOM 6430 O O . PHE B 1 216 ? -18.172 29.625 -0.59 1 92 216 PHE B O 1
ATOM 6437 N N . GLY B 1 217 ? -17.469 30.562 -2.395 1 84.69 217 GLY B N 1
ATOM 6438 C CA . GLY B 1 217 ? -18.078 31.844 -2.092 1 84.69 217 GLY B CA 1
ATOM 6439 C C . GLY B 1 217 ? -17.5 32.5 -0.858 1 84.69 217 GLY B C 1
ATOM 6440 O O . GLY B 1 217 ? -18.234 33.094 -0.052 1 84.69 217 GLY B O 1
ATOM 6441 N N . VAL B 1 218 ? -16.297 32.219 -0.601 1 83 218 VAL B N 1
ATOM 6442 C CA . VAL B 1 218 ? -15.633 32.812 0.564 1 83 218 VAL B CA 1
ATOM 6443 C C . VAL B 1 218 ? -15.453 34.312 0.355 1 83 218 VAL B C 1
ATOM 6445 O O . VAL B 1 218 ? -14.938 34.75 -0.678 1 83 218 VAL B O 1
ATOM 6448 N N . ASP B 1 219 ? -16.125 34.969 1.436 1 70.19 219 ASP B N 1
ATOM 6449 C CA . ASP B 1 219 ? -15.93 36.406 1.412 1 70.19 219 ASP B CA 1
ATOM 6450 C C . ASP B 1 219 ? -14.562 36.781 1.961 1 70.19 219 ASP B C 1
ATOM 6452 O O . ASP B 1 219 ? -13.953 36.031 2.721 1 70.19 219 ASP B O 1
ATOM 6456 N N . PHE B 1 220 ? -13.969 37.75 1.443 1 61.62 220 PHE B N 1
ATOM 6457 C CA . PHE B 1 220 ? -12.578 38.156 1.583 1 61.62 220 PHE B CA 1
ATOM 6458 C C . PHE B 1 220 ? -12.312 38.688 2.99 1 61.62 220 PHE B C 1
ATOM 6460 O O . PHE B 1 220 ? -11.297 39.344 3.23 1 61.62 220 PHE B O 1
ATOM 6467 N N . ASN B 1 221 ? -13.156 38.375 3.918 1 59.31 221 ASN B N 1
ATOM 6468 C CA . ASN B 1 221 ? -12.805 38.75 5.277 1 59.31 221 ASN B CA 1
ATOM 6469 C C . ASN B 1 221 ? -11.914 37.719 5.945 1 59.31 221 ASN B C 1
ATOM 6471 O O . ASN B 1 221 ? -12.32 37.094 6.922 1 59.31 221 ASN B O 1
ATOM 6475 N N . ASN B 1 222 ? -10.898 37.375 5.246 1 60.97 222 ASN B N 1
ATOM 6476 C CA . ASN B 1 222 ? -10.078 36.219 5.633 1 60.97 222 ASN B CA 1
ATOM 6477 C C . ASN B 1 222 ? -9 36.625 6.637 1 60.97 222 ASN B C 1
ATOM 6479 O O . ASN B 1 222 ? -8.5 37.75 6.602 1 60.97 222 ASN B O 1
ATOM 6483 N N . SER B 1 223 ? -8.742 35.656 7.574 1 69.44 223 SER B N 1
ATOM 6484 C CA . SER B 1 223 ? -7.867 35.938 8.703 1 69.44 223 SER B CA 1
ATOM 6485 C C . SER B 1 223 ? -6.418 35.594 8.375 1 69.44 223 SER B C 1
ATOM 6487 O O . SER B 1 223 ? -5.535 36.438 8.477 1 69.44 223 SER B O 1
ATOM 6489 N N . THR B 1 224 ? -6.191 34.438 7.949 1 85.25 224 THR B N 1
ATOM 6490 C CA . THR B 1 224 ? -4.793 34.031 7.816 1 85.25 224 THR B CA 1
ATOM 6491 C C . THR B 1 224 ? -4.594 33.125 6.602 1 85.25 224 THR B C 1
ATOM 6493 O O . THR B 1 224 ? -5.512 32.406 6.207 1 85.25 224 THR B O 1
ATOM 6496 N N . PHE B 1 225 ? -3.514 33.375 5.918 1 91.25 225 PHE B N 1
ATOM 6497 C CA . PHE B 1 225 ? -3.031 32.5 4.859 1 91.25 225 PHE B CA 1
ATOM 6498 C C . PHE B 1 225 ? -1.784 31.75 5.309 1 91.25 225 PHE B C 1
ATOM 6500 O O . PHE B 1 225 ? -0.756 32.375 5.605 1 91.25 225 PHE B O 1
ATOM 6507 N N . ILE B 1 226 ? -1.922 30.469 5.383 1 92.44 226 ILE B N 1
ATOM 6508 C CA . ILE B 1 226 ? -0.833 29.641 5.895 1 92.44 226 ILE B CA 1
ATOM 6509 C C . ILE B 1 226 ? -0.278 28.766 4.773 1 92.44 226 ILE B C 1
ATOM 6511 O O . ILE B 1 226 ? -1.029 28.062 4.105 1 92.44 226 ILE B O 1
ATOM 6515 N N . SER B 1 227 ? 1.018 28.828 4.516 1 92.69 227 SER B N 1
ATOM 6516 C CA . SER B 1 227 ? 1.653 28.062 3.449 1 92.69 227 SER B CA 1
ATOM 6517 C C . SER B 1 227 ? 3.031 27.562 3.871 1 92.69 227 SER B C 1
ATOM 6519 O O . SER B 1 227 ? 3.49 27.859 4.977 1 92.69 227 SER B O 1
ATOM 6521 N N . ASP B 1 228 ? 3.662 26.812 3.033 1 87.62 228 ASP B N 1
ATOM 6522 C CA . ASP B 1 228 ? 5.07 26.469 3.195 1 87.62 228 ASP B CA 1
ATOM 6523 C C . ASP B 1 228 ? 5.957 27.703 3.033 1 87.62 228 ASP B C 1
ATOM 6525 O O . ASP B 1 228 ? 5.547 28.688 2.43 1 87.62 228 ASP B O 1
ATOM 6529 N N . ASN B 1 229 ? 7.074 27.578 3.658 1 87 229 ASN B N 1
ATOM 6530 C CA . ASN B 1 229 ? 8.031 28.656 3.51 1 87 229 ASN B CA 1
ATOM 6531 C C . ASN B 1 229 ? 8.805 28.562 2.197 1 87 229 ASN B C 1
ATOM 6533 O O . ASN B 1 229 ? 9.945 28.078 2.178 1 87 229 ASN B O 1
ATOM 6537 N N . ALA B 1 230 ? 8.25 29.031 1.148 1 83.5 230 ALA B N 1
ATOM 6538 C CA . ALA B 1 230 ? 8.828 29.031 -0.194 1 83.5 230 ALA B CA 1
ATOM 6539 C C . ALA B 1 230 ? 8.641 30.375 -0.876 1 83.5 230 ALA B C 1
ATOM 6541 O O . ALA B 1 230 ? 7.652 31.078 -0.622 1 83.5 230 ALA B O 1
ATOM 6542 N N . THR B 1 231 ? 9.547 30.688 -1.687 1 84.62 231 THR B N 1
ATOM 6543 C CA . THR B 1 231 ? 9.531 31.984 -2.348 1 84.62 231 THR B CA 1
ATOM 6544 C C . THR B 1 231 ? 8.281 32.125 -3.209 1 84.62 231 THR B C 1
ATOM 6546 O O . THR B 1 231 ? 7.68 33.219 -3.248 1 84.62 231 THR B O 1
ATOM 6549 N N . TYR B 1 232 ? 7.918 31.062 -3.877 1 86.5 232 TYR B N 1
ATOM 6550 C CA . TYR B 1 232 ? 6.766 31.172 -4.766 1 86.5 232 TYR B CA 1
ATOM 6551 C C . TYR B 1 232 ? 5.477 31.359 -3.975 1 86.5 232 TYR B C 1
ATOM 6553 O O . TYR B 1 232 ? 4.531 31.984 -4.457 1 86.5 232 TYR B O 1
ATOM 6561 N N . MET B 1 233 ? 5.426 30.922 -2.74 1 90.44 233 MET B N 1
ATOM 6562 C CA . MET B 1 233 ? 4.246 31.125 -1.898 1 90.44 233 MET B CA 1
ATOM 6563 C C . MET B 1 233 ? 4.156 32.562 -1.419 1 90.44 233 MET B C 1
ATOM 6565 O O . MET B 1 233 ? 3.07 33.156 -1.398 1 90.44 233 MET B O 1
ATOM 6569 N N . SER B 1 234 ? 5.316 33.062 -1.008 1 89.62 234 SER B N 1
ATOM 6570 C CA . SER B 1 234 ? 5.352 34.469 -0.583 1 89.62 234 SER B CA 1
ATOM 6571 C C . SER B 1 234 ? 4.984 35.406 -1.729 1 89.62 234 SER B C 1
ATOM 6573 O O . SER B 1 234 ? 4.238 36.375 -1.538 1 89.62 234 SER B O 1
ATOM 6575 N N . LYS B 1 235 ? 5.496 35.062 -2.869 1 89.94 235 LYS B N 1
ATOM 6576 C CA . LYS B 1 235 ? 5.172 35.875 -4.043 1 89.94 235 LYS B CA 1
ATOM 6577 C C . LYS B 1 235 ? 3.693 35.75 -4.398 1 89.94 235 LYS B C 1
ATOM 6579 O O . LYS B 1 235 ? 3.074 36.719 -4.828 1 89.94 235 LYS B O 1
ATOM 6584 N N . ALA B 1 236 ? 3.156 34.594 -4.27 1 92.38 236 ALA B N 1
ATOM 6585 C CA . ALA B 1 236 ? 1.739 34.375 -4.551 1 92.38 236 ALA B CA 1
ATOM 6586 C C . ALA B 1 236 ? 0.863 35.25 -3.645 1 92.38 236 ALA B C 1
ATOM 6588 O O . ALA B 1 236 ? -0.121 35.844 -4.098 1 92.38 236 ALA B O 1
ATOM 6589 N N . TYR B 1 237 ? 1.241 35.344 -2.395 1 92.69 237 TYR B N 1
ATOM 6590 C CA . TYR B 1 237 ? 0.47 36.156 -1.452 1 92.69 237 TYR B CA 1
ATOM 6591 C C . TYR B 1 237 ? 0.647 37.625 -1.734 1 92.69 237 TYR B C 1
ATOM 6593 O O . TYR B 1 237 ? -0.335 38.375 -1.846 1 92.69 237 TYR B O 1
ATOM 6601 N N . ASP B 1 238 ? 1.834 38.125 -1.887 1 90.62 238 ASP B N 1
ATOM 6602 C CA . ASP B 1 238 ? 2.164 39.531 -1.991 1 90.62 238 ASP B CA 1
ATOM 6603 C C . ASP B 1 238 ? 1.617 40.125 -3.285 1 90.62 238 ASP B C 1
ATOM 6605 O O . ASP B 1 238 ? 1.139 41.25 -3.299 1 90.62 238 ASP B O 1
ATOM 6609 N N . GLN B 1 239 ? 1.642 39.344 -4.289 1 90.31 239 GLN B N 1
ATOM 6610 C CA . GLN B 1 239 ? 1.32 39.906 -5.598 1 90.31 239 GLN B CA 1
ATOM 6611 C C . GLN B 1 239 ? -0.155 39.688 -5.934 1 90.31 239 GLN B C 1
ATOM 6613 O O . GLN B 1 239 ? -0.742 40.5 -6.672 1 90.31 239 GLN B O 1
ATOM 6618 N N . VAL B 1 240 ? -0.729 38.656 -5.418 1 88.31 240 VAL B N 1
ATOM 6619 C CA . VAL B 1 240 ? -2.064 38.344 -5.918 1 88.31 240 VAL B CA 1
ATOM 6620 C C . VAL B 1 240 ? -3.035 38.219 -4.75 1 88.31 240 VAL B C 1
ATOM 6622 O O . VAL B 1 240 ? -4.016 38.969 -4.656 1 88.31 240 VAL B O 1
ATOM 6625 N N . LEU B 1 241 ? -2.754 37.406 -3.768 1 89.12 241 LEU B N 1
ATOM 6626 C CA . LEU B 1 241 ? -3.738 36.938 -2.785 1 89.12 241 LEU B CA 1
ATOM 6627 C C . LEU B 1 241 ? -3.992 38.031 -1.745 1 89.12 241 LEU B C 1
ATOM 6629 O O . LEU B 1 241 ? -5.066 38.094 -1.142 1 89.12 241 LEU B O 1
ATOM 6633 N N . GLN B 1 242 ? -2.992 38.844 -1.529 1 87.38 242 GLN B N 1
ATOM 6634 C CA . GLN B 1 242 ? -3.162 39.906 -0.559 1 87.38 242 GLN B CA 1
ATOM 6635 C C . GLN B 1 242 ? -4.324 40.844 -0.946 1 87.38 242 GLN B C 1
ATOM 6637 O O . GLN B 1 242 ? -5.035 41.344 -0.079 1 87.38 242 GLN B O 1
ATOM 6642 N N . GLY B 1 243 ? -4.465 41.062 -2.219 1 80.62 243 GLY B N 1
ATOM 6643 C CA . GLY B 1 243 ? -5.582 41.844 -2.691 1 80.62 243 GLY B CA 1
ATOM 6644 C C . GLY B 1 243 ? -6.926 41.188 -2.502 1 80.62 243 GLY B C 1
ATOM 6645 O O . GLY B 1 243 ? -7.93 41.844 -2.248 1 80.62 243 GLY B O 1
ATOM 6646 N N . LEU B 1 244 ? -6.93 39.906 -2.57 1 79 244 LEU B N 1
ATOM 6647 C CA . LEU B 1 244 ? -8.164 39.156 -2.43 1 79 244 LEU B CA 1
ATOM 6648 C C . LEU B 1 244 ? -8.492 38.906 -0.958 1 79 244 LEU B C 1
ATOM 6650 O O . LEU B 1 244 ? -9.672 38.906 -0.581 1 79 244 LEU B O 1
ATOM 6654 N N . LEU B 1 245 ? -7.371 38.781 -0.204 1 80.94 245 LEU B N 1
ATOM 6655 C CA . LEU B 1 245 ? -7.5 38.562 1.231 1 80.94 245 LEU B CA 1
ATOM 6656 C C . LEU B 1 245 ? -7.051 39.781 2.018 1 80.94 245 LEU B C 1
ATOM 6658 O O . LEU B 1 245 ? -6.059 39.719 2.748 1 80.94 245 LEU B O 1
ATOM 6662 N N . SER B 1 246 ? -7.715 40.875 1.892 1 72.44 246 SER B N 1
ATOM 6663 C CA . SER B 1 246 ? -7.262 42.188 2.336 1 72.44 246 SER B CA 1
ATOM 6664 C C . SER B 1 246 ? -6.992 42.188 3.838 1 72.44 246 SER B C 1
ATOM 6666 O O . SER B 1 246 ? -6.113 42.906 4.309 1 72.44 246 SER B O 1
ATOM 6668 N N . ASN B 1 247 ? -7.641 41.5 4.602 1 76.75 247 ASN B N 1
ATOM 6669 C CA . ASN B 1 247 ? -7.426 41.531 6.043 1 76.75 247 ASN B CA 1
ATOM 6670 C C . ASN B 1 247 ? -6.77 40.25 6.535 1 76.75 247 ASN B C 1
ATOM 6672 O O . ASN B 1 247 ? -7.035 39.781 7.648 1 76.75 247 ASN B O 1
ATOM 6676 N N . SER B 1 248 ? -5.859 39.812 5.668 1 86.88 248 SER B N 1
ATOM 6677 C CA . SER B 1 248 ? -5.254 38.531 6.066 1 86.88 248 SER B CA 1
ATOM 6678 C C . SER B 1 248 ? -3.756 38.719 6.32 1 86.88 248 SER B C 1
ATOM 6680 O O . SER B 1 248 ? -3.148 39.688 5.883 1 86.88 248 SER B O 1
ATOM 6682 N N . VAL B 1 249 ? -3.217 37.844 7.07 1 91.75 249 VAL B N 1
ATOM 6683 C CA . VAL B 1 249 ? -1.786 37.75 7.348 1 91.75 249 VAL B CA 1
ATOM 6684 C C . VAL B 1 249 ? -1.227 36.469 6.746 1 91.75 249 VAL B C 1
ATOM 6686 O O . VAL B 1 249 ? -1.862 35.406 6.824 1 91.75 249 VAL B O 1
ATOM 6689 N N . HIS B 1 250 ? -0.089 36.625 6.07 1 92.81 250 HIS B N 1
ATOM 6690 C CA . HIS B 1 250 ? 0.564 35.438 5.523 1 92.81 250 HIS B CA 1
ATOM 6691 C C . HIS B 1 250 ? 1.527 34.844 6.531 1 92.81 250 HIS B C 1
ATOM 6693 O O . HIS B 1 250 ? 2.533 35.438 6.895 1 92.81 250 HIS B O 1
ATOM 6699 N N . LEU B 1 251 ? 1.189 33.688 6.941 1 93.19 251 LEU B N 1
ATOM 6700 C CA . LEU B 1 251 ? 2.01 32.906 7.863 1 93.19 251 LEU B CA 1
ATOM 6701 C C . LEU B 1 251 ? 2.59 31.672 7.164 1 93.19 251 LEU B C 1
ATOM 6703 O O . LEU B 1 251 ? 1.887 30.984 6.426 1 93.19 251 LEU B O 1
ATOM 6707 N N . THR B 1 252 ? 3.852 31.516 7.309 1 91.75 252 THR B N 1
ATOM 6708 C CA . THR B 1 252 ? 4.418 30.266 6.824 1 91.75 252 THR B CA 1
ATOM 6709 C C . THR B 1 252 ? 4.527 29.25 7.953 1 91.75 252 THR B C 1
ATOM 6711 O O . THR B 1 252 ? 4.66 29.625 9.125 1 91.75 252 THR B O 1
ATOM 6714 N N . CYS B 1 253 ? 4.434 28.016 7.605 1 90.25 253 CYS B N 1
ATOM 6715 C CA . CYS B 1 253 ? 4.402 26.922 8.578 1 90.25 253 CYS B CA 1
ATOM 6716 C C . CYS B 1 253 ? 5.66 26.922 9.43 1 90.25 253 CYS B C 1
ATOM 6718 O O . CYS B 1 253 ? 6.773 26.844 8.906 1 90.25 253 CYS B O 1
ATOM 6720 N N . ASN B 1 254 ? 5.441 27 10.695 1 87.88 254 ASN B N 1
ATOM 6721 C CA . ASN B 1 254 ? 6.57 27.016 11.625 1 87.88 254 ASN B CA 1
ATOM 6722 C C . ASN B 1 254 ? 7.332 25.688 11.578 1 87.88 254 ASN B C 1
ATOM 6724 O O . ASN B 1 254 ? 8.562 25.672 11.688 1 87.88 254 ASN B O 1
ATOM 6728 N N . ALA B 1 255 ? 6.586 24.625 11.5 1 83.75 255 ALA B N 1
ATOM 6729 C CA . ALA B 1 255 ? 7.23 23.328 11.43 1 83.75 255 ALA B CA 1
ATOM 6730 C C . ALA B 1 255 ? 8.188 23.25 10.242 1 83.75 255 ALA B C 1
ATOM 6732 O O . ALA B 1 255 ? 9.242 22.609 10.328 1 83.75 255 ALA B O 1
ATOM 6733 N N . HIS B 1 256 ? 7.832 23.828 9.172 1 85.06 256 HIS B N 1
ATOM 6734 C CA . HIS B 1 256 ? 8.68 23.844 7.984 1 85.06 256 HIS B CA 1
ATOM 6735 C C . HIS B 1 256 ? 9.945 24.656 8.219 1 85.06 256 HIS B C 1
ATOM 6737 O O . HIS B 1 256 ? 11.039 24.25 7.801 1 85.06 256 HIS B O 1
ATOM 6743 N N . ILE B 1 257 ? 9.82 25.75 8.844 1 86.44 257 ILE B N 1
ATOM 6744 C CA . ILE B 1 257 ? 10.961 26.609 9.125 1 86.44 257 ILE B CA 1
ATOM 6745 C C . ILE B 1 257 ? 11.93 25.891 10.062 1 86.44 257 ILE B C 1
ATOM 6747 O O . ILE B 1 257 ? 13.141 25.891 9.836 1 86.44 257 ILE B O 1
ATOM 6751 N N . VAL B 1 258 ? 11.352 25.328 11.031 1 83 258 VAL B N 1
ATOM 6752 C CA . VAL B 1 258 ? 12.18 24.578 11.977 1 83 258 VAL B CA 1
ATOM 6753 C C . VAL B 1 258 ? 12.875 23.422 11.258 1 83 258 VAL B C 1
ATOM 6755 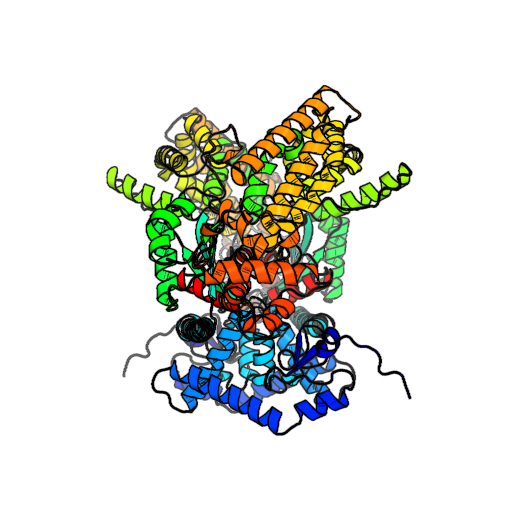O O . VAL B 1 258 ? 14.039 23.125 11.547 1 83 258 VAL B O 1
ATOM 6758 N N . ALA B 1 259 ? 12.188 22.844 10.406 1 82.62 259 ALA B N 1
ATOM 6759 C CA . ALA B 1 259 ? 12.781 21.766 9.625 1 82.62 259 ALA B CA 1
ATOM 6760 C C . ALA B 1 259 ? 13.938 22.266 8.766 1 82.62 259 ALA B C 1
ATOM 6762 O O . ALA B 1 259 ? 14.961 21.609 8.641 1 82.62 259 ALA B O 1
ATOM 6763 N N . LEU B 1 260 ? 13.742 23.406 8.18 1 82.12 260 LEU B N 1
ATOM 6764 C CA . LEU B 1 260 ? 14.781 24.016 7.359 1 82.12 260 LEU B CA 1
ATOM 6765 C C . LEU B 1 260 ? 16.016 24.312 8.195 1 82.12 260 LEU B C 1
ATOM 6767 O O . LEU B 1 260 ? 17.156 24.094 7.75 1 82.12 260 LEU B O 1
ATOM 6771 N N . ALA B 1 261 ? 15.805 24.797 9.344 1 83.69 261 ALA B N 1
ATOM 6772 C CA . ALA B 1 261 ? 16.922 25.094 10.242 1 83.69 261 ALA B CA 1
ATOM 6773 C C . ALA B 1 261 ? 17.609 23.812 10.711 1 83.69 261 ALA B C 1
ATOM 6775 O O . ALA B 1 261 ? 18.828 23.75 10.766 1 83.69 261 ALA B O 1
ATOM 6776 N N . SER B 1 262 ? 16.797 22.828 10.969 1 81.19 262 SER B N 1
ATOM 6777 C CA . SER B 1 262 ? 17.344 21.578 11.516 1 81.19 262 SER B CA 1
ATOM 6778 C C . SER B 1 262 ? 18.062 20.781 10.445 1 81.19 262 SER B C 1
ATOM 6780 O O . SER B 1 262 ? 18.875 19.906 10.758 1 81.19 262 SER B O 1
ATOM 6782 N N . ASP B 1 263 ? 17.812 21.062 9.227 1 85 263 ASP B N 1
ATOM 6783 C CA . ASP B 1 263 ? 18.469 20.375 8.125 1 85 263 ASP B CA 1
ATOM 6784 C C . ASP B 1 263 ? 19.984 20.609 8.164 1 85 263 ASP B C 1
ATOM 6786 O O . ASP B 1 263 ? 20.75 19.844 7.582 1 85 263 ASP B O 1
ATOM 6790 N N . ILE B 1 264 ? 20.422 21.562 8.883 1 86 264 ILE B N 1
ATOM 6791 C CA . ILE B 1 264 ? 21.828 21.875 9.055 1 86 264 ILE B CA 1
ATOM 6792 C C . ILE B 1 264 ? 22.531 20.703 9.758 1 86 264 ILE B C 1
ATOM 6794 O O . ILE B 1 264 ? 23.688 20.406 9.453 1 86 264 ILE B O 1
ATOM 6798 N N . TRP B 1 265 ? 21.781 20 10.562 1 84.75 265 TRP B N 1
ATOM 6799 C CA . TRP B 1 265 ? 22.328 18.828 11.242 1 84.75 265 TRP B CA 1
ATOM 6800 C C . TRP B 1 265 ? 22.672 17.719 10.25 1 84.75 265 TRP B C 1
ATOM 6802 O O . TRP B 1 265 ? 23.719 17.078 10.352 1 84.75 265 TRP B O 1
ATOM 6812 N N . ARG B 1 266 ? 21.844 17.594 9.352 1 84.31 266 ARG B N 1
ATOM 6813 C CA . ARG B 1 266 ? 22.062 16.547 8.352 1 84.31 266 ARG B CA 1
ATOM 6814 C C . ARG B 1 266 ? 23.266 16.875 7.473 1 84.31 266 ARG B C 1
ATOM 6816 O O . ARG B 1 266 ? 24.031 15.977 7.105 1 84.31 266 ARG B O 1
ATOM 6823 N N . SER B 1 267 ? 23.375 18.125 7.168 1 85.69 267 SER B N 1
ATOM 6824 C CA . SER B 1 267 ? 24.469 18.562 6.309 1 85.69 267 SER B CA 1
ATOM 6825 C C . SER B 1 267 ? 25.812 18.453 7.039 1 85.69 267 SER B C 1
ATOM 6827 O O . SER B 1 267 ? 26.828 18.141 6.43 1 85.69 267 SER B O 1
ATOM 6829 N N . ASN B 1 268 ? 25.797 18.766 8.281 1 89.56 268 ASN B N 1
ATOM 6830 C CA . ASN B 1 268 ? 27.031 18.797 9.055 1 89.56 268 ASN B CA 1
ATOM 6831 C C . ASN B 1 268 ? 27.422 17.406 9.539 1 89.56 268 ASN B C 1
ATOM 6833 O O . ASN B 1 268 ? 28.594 17.156 9.828 1 89.56 268 ASN B O 1
ATOM 6837 N N . PHE B 1 269 ? 26.453 16.562 9.656 1 89.88 269 PHE B N 1
ATOM 6838 C CA . PHE B 1 269 ? 26.734 15.195 10.086 1 89.88 269 PHE B CA 1
ATOM 6839 C C . PHE B 1 269 ? 26.234 14.188 9.062 1 89.88 269 PHE B C 1
ATOM 6841 O O . PHE B 1 269 ? 25.359 13.375 9.359 1 89.88 269 PHE B O 1
ATOM 6848 N N . PRO B 1 270 ? 26.875 14.195 7.945 1 89.5 270 PRO B N 1
ATOM 6849 C CA . PRO B 1 270 ? 26.391 13.352 6.852 1 89.5 270 PRO B CA 1
ATOM 6850 C C . PRO B 1 270 ? 26.484 11.859 7.172 1 89.5 270 PRO B C 1
ATOM 6852 O O . PRO B 1 270 ? 25.656 11.07 6.719 1 89.5 270 PRO B O 1
ATOM 6855 N N . GLU B 1 271 ? 27.438 11.445 7.918 1 90.81 271 GLU B N 1
ATOM 6856 C CA . GLU B 1 271 ? 27.594 10.031 8.258 1 90.81 271 GLU B CA 1
ATOM 6857 C C . GLU B 1 271 ? 26.453 9.555 9.141 1 90.81 271 GLU B C 1
ATOM 6859 O O . GLU B 1 271 ? 25.953 8.438 8.969 1 90.81 271 GLU B O 1
ATOM 6864 N N . VAL B 1 272 ? 26.125 10.414 10.031 1 91.56 272 VAL B N 1
ATOM 6865 C CA . VAL B 1 272 ? 25.016 10.07 10.914 1 91.56 272 VAL B CA 1
ATOM 6866 C C . VAL B 1 272 ? 23.719 9.977 10.117 1 91.56 272 VAL B C 1
ATOM 6868 O O . VAL B 1 272 ? 22.938 9.039 10.297 1 91.56 272 VAL B O 1
ATOM 6871 N N . ASP B 1 273 ? 23.5 10.945 9.305 1 91.25 273 ASP B N 1
ATOM 6872 C CA . ASP B 1 273 ? 22.312 10.953 8.469 1 91.25 273 ASP B CA 1
ATOM 6873 C C . ASP B 1 273 ? 22.25 9.719 7.57 1 91.25 273 ASP B C 1
ATOM 6875 O O . ASP B 1 273 ? 21.188 9.141 7.371 1 91.25 273 ASP B O 1
ATOM 6879 N N . LYS B 1 274 ? 23.406 9.391 7.059 1 90.12 274 LYS B N 1
ATOM 6880 C CA . LYS B 1 274 ? 23.484 8.211 6.199 1 90.12 274 LYS B CA 1
ATOM 6881 C C . LYS B 1 274 ? 23.188 6.938 6.98 1 90.12 274 LYS B C 1
ATOM 6883 O O . LYS B 1 274 ? 22.531 6.027 6.461 1 90.12 274 LYS B O 1
ATOM 6888 N N . LEU B 1 275 ? 23.656 6.855 8.141 1 93.56 275 LEU B N 1
ATOM 6889 C CA . LEU B 1 275 ? 23.375 5.691 8.977 1 93.56 275 LEU B CA 1
ATOM 6890 C C . LEU B 1 275 ? 21.891 5.551 9.234 1 93.56 275 LEU B C 1
ATOM 6892 O O . LEU B 1 275 ? 21.328 4.461 9.102 1 93.56 275 LEU B O 1
ATOM 6896 N N . ILE B 1 276 ? 21.312 6.695 9.594 1 91.38 276 ILE B N 1
ATOM 6897 C CA . ILE B 1 276 ? 19.891 6.703 9.906 1 91.38 276 ILE B CA 1
ATOM 6898 C C . ILE B 1 276 ? 19.078 6.273 8.688 1 91.38 276 ILE B C 1
ATOM 6900 O O . ILE B 1 276 ? 18.172 5.441 8.789 1 91.38 276 ILE B O 1
ATOM 6904 N N . ALA B 1 277 ? 19.422 6.762 7.562 1 87.81 277 ALA B N 1
ATOM 6905 C CA . ALA B 1 277 ? 18.734 6.43 6.316 1 87.81 277 ALA B CA 1
ATOM 6906 C C . ALA B 1 277 ? 18.953 4.969 5.941 1 87.81 277 ALA B C 1
ATOM 6908 O O . ALA B 1 277 ? 18.031 4.285 5.508 1 87.81 277 ALA B O 1
ATOM 6909 N N . THR B 1 278 ? 20.234 4.527 6.129 1 88.75 278 THR B N 1
ATOM 6910 C CA . THR B 1 278 ? 20.578 3.166 5.738 1 88.75 278 THR B CA 1
ATOM 6911 C C . THR B 1 278 ? 19.891 2.152 6.648 1 88.75 278 THR B C 1
ATOM 6913 O O . THR B 1 278 ? 19.344 1.149 6.176 1 88.75 278 THR B O 1
ATOM 6916 N N . VAL B 1 279 ? 19.875 2.41 7.922 1 91.44 279 VAL B N 1
ATOM 6917 C CA . VAL B 1 279 ? 19.234 1.49 8.859 1 91.44 279 VAL B CA 1
ATOM 6918 C C . VAL B 1 279 ? 17.734 1.423 8.586 1 91.44 279 VAL B C 1
ATOM 6920 O O . VAL B 1 279 ? 17.141 0.348 8.656 1 91.44 279 VAL B O 1
ATOM 6923 N N . LYS B 1 280 ? 17.188 2.629 8.305 1 88.69 280 LYS B N 1
ATOM 6924 C CA . LYS B 1 280 ? 15.781 2.639 7.945 1 88.69 280 LYS B CA 1
ATOM 6925 C C . LYS B 1 280 ? 15.508 1.746 6.738 1 88.69 280 LYS B C 1
ATOM 6927 O O . LYS B 1 280 ? 14.555 0.963 6.738 1 88.69 280 LYS B O 1
ATOM 6932 N N . LYS B 1 281 ? 16.312 1.764 5.777 1 81.25 281 LYS B N 1
ATOM 6933 C CA . LYS B 1 281 ? 16.156 0.994 4.547 1 81.25 281 LYS B CA 1
ATOM 6934 C C . LYS B 1 281 ? 16.344 -0.499 4.805 1 81.25 281 LYS B C 1
ATOM 6936 O O . LYS B 1 281 ? 15.695 -1.329 4.168 1 81.25 281 LYS B O 1
ATOM 6941 N N . VAL B 1 282 ? 17.281 -0.738 5.699 1 85 282 VAL B N 1
ATOM 6942 C CA . VAL B 1 282 ? 17.594 -2.129 6.008 1 85 282 VAL B CA 1
ATOM 6943 C C . VAL B 1 282 ? 16.359 -2.814 6.602 1 85 282 VAL B C 1
ATOM 6945 O O . VAL B 1 282 ? 16.094 -3.982 6.312 1 85 282 VAL B O 1
ATOM 6948 N N . PHE B 1 283 ? 15.539 -2.08 7.395 1 82.44 283 PHE B N 1
ATOM 6949 C CA . PHE B 1 283 ? 14.484 -2.729 8.172 1 82.44 283 PHE B CA 1
ATOM 6950 C C . PHE B 1 283 ? 13.117 -2.461 7.555 1 82.44 283 PHE B C 1
ATOM 6952 O O . PHE B 1 283 ? 12.148 -3.168 7.848 1 82.44 283 PHE B O 1
ATOM 6959 N N . LYS B 1 284 ? 12.906 -1.331 6.812 1 72.75 284 LYS B N 1
ATOM 6960 C CA . LYS B 1 284 ? 11.594 -0.816 6.414 1 72.75 284 LYS B CA 1
ATOM 6961 C C . LYS B 1 284 ? 10.781 -1.886 5.691 1 72.75 284 LYS B C 1
ATOM 6963 O O . LYS B 1 284 ? 9.602 -2.08 5.992 1 72.75 284 LYS B O 1
ATOM 6968 N N . TYR B 1 285 ? 11.297 -2.666 4.77 1 54.22 285 TYR B N 1
ATOM 6969 C CA . TYR B 1 285 ? 10.469 -3.576 3.992 1 54.22 285 TYR B CA 1
ATOM 6970 C C . TYR B 1 285 ? 10.867 -5.023 4.234 1 54.22 285 TYR B C 1
ATOM 6972 O O . TYR B 1 285 ? 10.586 -5.898 3.412 1 54.22 285 TYR B O 1
ATOM 6980 N N . CYS B 1 286 ? 11.641 -5.18 5.375 1 64.06 286 CYS B N 1
ATOM 6981 C CA . CYS B 1 286 ? 12.109 -6.527 5.66 1 64.06 286 CYS B CA 1
ATOM 6982 C C . CYS B 1 286 ? 11.695 -6.969 7.062 1 64.06 286 CYS B C 1
ATOM 6984 O O . CYS B 1 286 ? 12.469 -6.832 8.016 1 64.06 286 CYS B O 1
ATOM 6986 N N . SER B 1 287 ? 10.445 -7.578 7.191 1 61.19 287 SER B N 1
ATOM 6987 C CA . SER B 1 287 ? 9.914 -7.977 8.492 1 61.19 287 SER B CA 1
ATOM 6988 C C . SER B 1 287 ? 10.758 -9.078 9.125 1 61.19 287 SER B C 1
ATOM 6990 O O . SER B 1 287 ? 10.922 -9.117 10.344 1 61.19 287 SER B O 1
ATOM 6992 N N . SER B 1 288 ? 11.305 -9.984 8.234 1 63.19 288 SER B N 1
ATOM 6993 C CA . SER B 1 288 ? 12.148 -11.055 8.758 1 63.19 288 SER B CA 1
ATOM 6994 C C . SER B 1 288 ? 13.391 -10.492 9.438 1 63.19 288 SER B C 1
ATOM 6996 O O . SER B 1 288 ? 13.797 -10.969 10.5 1 63.19 288 SER B O 1
ATOM 6998 N N . ARG B 1 289 ? 13.875 -9.555 8.82 1 80.31 289 ARG B N 1
ATOM 6999 C CA . ARG B 1 289 ? 15.086 -8.945 9.375 1 80.31 289 ARG B CA 1
ATOM 7000 C C . ARG B 1 289 ? 14.805 -8.258 10.703 1 80.31 289 ARG B C 1
ATOM 7002 O O . ARG B 1 289 ? 15.648 -8.25 11.594 1 80.31 289 ARG B O 1
ATOM 7009 N N . LYS B 1 290 ? 13.578 -7.617 10.812 1 80.81 290 LYS B N 1
ATOM 7010 C CA . LYS B 1 290 ? 13.188 -7.004 12.078 1 80.81 290 LYS B CA 1
ATOM 7011 C C . LYS B 1 290 ? 13.109 -8.047 13.188 1 80.81 290 LYS B C 1
ATOM 7013 O O . LYS B 1 290 ? 13.562 -7.805 14.312 1 80.81 290 LYS B O 1
ATOM 7018 N N . LEU B 1 291 ? 12.562 -9.164 12.82 1 73.56 291 LEU B N 1
ATOM 7019 C CA . LEU B 1 291 ? 12.461 -10.25 13.789 1 73.56 291 LEU B CA 1
ATOM 7020 C C . LEU B 1 291 ? 13.844 -10.766 14.18 1 73.56 291 LEU B C 1
ATOM 7022 O O . LEU B 1 291 ? 14.117 -10.992 15.359 1 73.56 291 LEU B O 1
ATOM 7026 N N . HIS B 1 292 ? 14.648 -10.969 13.141 1 84.06 292 HIS B N 1
ATOM 7027 C CA . HIS B 1 292 ? 16.016 -11.43 13.422 1 84.06 292 HIS B CA 1
ATOM 7028 C C . HIS B 1 292 ? 16.75 -10.438 14.312 1 84.06 292 HIS B C 1
ATOM 7030 O O . HIS B 1 292 ? 17.531 -10.836 15.18 1 84.06 292 HIS B O 1
ATOM 7036 N N . PHE B 1 293 ? 16.516 -9.172 14.031 1 91.19 293 PHE B N 1
ATOM 7037 C CA . PHE B 1 293 ? 17.188 -8.156 14.844 1 91.19 293 PHE B CA 1
ATOM 7038 C C . PHE B 1 293 ? 16.703 -8.203 16.281 1 91.19 293 PHE B C 1
ATOM 7040 O O . PHE B 1 293 ? 17.484 -8.055 17.219 1 91.19 293 PHE B O 1
ATOM 7047 N N . LYS B 1 294 ? 15.383 -8.367 16.438 1 87.25 294 LYS B N 1
ATOM 7048 C CA . LYS B 1 294 ? 14.82 -8.477 17.781 1 87.25 294 LYS B CA 1
ATOM 7049 C C . LYS B 1 294 ? 15.43 -9.656 18.531 1 87.25 294 LYS B C 1
ATOM 7051 O O . LYS B 1 294 ? 15.758 -9.539 19.719 1 87.25 294 LYS B O 1
ATOM 7056 N N . GLU B 1 295 ? 15.484 -10.711 17.906 1 85.31 295 GLU B N 1
ATOM 7057 C CA . GLU B 1 295 ? 16.094 -11.898 18.5 1 85.31 295 GLU B CA 1
ATOM 7058 C C . GLU B 1 295 ? 17.562 -11.672 18.812 1 85.31 295 GLU B C 1
ATOM 7060 O O . GLU B 1 295 ? 18.047 -12.086 19.875 1 85.31 295 GLU B O 1
ATOM 7065 N N . HIS B 1 296 ? 18.25 -11.094 17.891 1 91.62 296 HIS B N 1
ATOM 7066 C CA . HIS B 1 296 ? 19.656 -10.766 18.094 1 91.62 296 HIS B CA 1
ATOM 7067 C C . HIS B 1 296 ? 19.844 -9.867 19.312 1 91.62 296 HIS B C 1
ATOM 7069 O O . HIS B 1 296 ? 20.734 -10.109 20.125 1 91.62 296 HIS B O 1
ATOM 7075 N N . LEU B 1 297 ? 19.016 -8.828 19.406 1 92.06 297 LEU B N 1
ATOM 7076 C CA . LEU B 1 297 ? 19.094 -7.91 20.547 1 92.06 297 LEU B CA 1
ATOM 7077 C C . LEU B 1 297 ? 18.812 -8.633 21.859 1 92.06 297 LEU B C 1
ATOM 7079 O O . LEU B 1 297 ? 19.484 -8.406 22.859 1 92.06 297 LEU B O 1
ATOM 7083 N N . GLN B 1 298 ? 17.859 -9.477 21.797 1 88.56 298 GLN B N 1
ATOM 7084 C CA . GLN B 1 298 ? 17.5 -10.227 23 1 88.56 298 GLN B CA 1
ATOM 7085 C C . GLN B 1 298 ? 18.656 -11.109 23.469 1 88.56 298 GLN B C 1
ATOM 7087 O O . GLN B 1 298 ? 19 -11.117 24.656 1 88.56 298 GLN B O 1
ATOM 7092 N N . SER B 1 299 ? 19.203 -11.805 22.547 1 90 299 SER B N 1
ATOM 7093 C CA . SER B 1 299 ? 20.297 -12.711 22.875 1 90 299 SER B CA 1
ATOM 7094 C C . SER B 1 299 ? 21.547 -11.945 23.312 1 90 299 SER B C 1
ATOM 7096 O O . SER B 1 299 ? 22.188 -12.32 24.297 1 90 299 SER B O 1
ATOM 7098 N N . THR B 1 300 ? 21.828 -10.883 22.625 1 90.56 300 THR B N 1
ATOM 7099 C CA . THR B 1 300 ? 23.047 -10.148 22.906 1 90.56 300 THR B CA 1
ATOM 7100 C C . THR B 1 300 ? 22.906 -9.312 24.172 1 90.56 300 THR B C 1
ATOM 7102 O O . THR B 1 300 ? 23.859 -9.172 24.938 1 90.56 300 THR B O 1
ATOM 7105 N N . ILE B 1 301 ? 21.844 -8.68 24.328 1 88.31 301 ILE B N 1
ATOM 7106 C CA . ILE B 1 301 ? 21.609 -7.863 25.516 1 88.31 301 ILE B CA 1
ATOM 7107 C C . ILE B 1 301 ? 21.672 -8.734 26.766 1 88.31 301 ILE B C 1
ATOM 7109 O O . ILE B 1 301 ? 22.219 -8.328 27.797 1 88.31 301 ILE B O 1
ATOM 7113 N N . GLN B 1 302 ? 21.125 -9.797 26.656 1 83.44 302 GLN B N 1
ATOM 7114 C CA . GLN B 1 302 ? 21.188 -10.75 27.766 1 83.44 302 GLN B CA 1
ATOM 7115 C C . GLN B 1 302 ? 22.609 -11.203 28.016 1 83.44 302 GLN B C 1
ATOM 7117 O O . GLN B 1 302 ? 23.031 -11.336 29.172 1 83.44 302 GLN B O 1
ATOM 7122 N N . ALA B 1 303 ? 23.266 -11.438 26.922 1 85.62 303 ALA B N 1
ATOM 7123 C CA . ALA B 1 303 ? 24.641 -11.922 27.031 1 85.62 303 ALA B CA 1
ATOM 7124 C C . ALA B 1 303 ? 25.547 -10.859 27.656 1 85.62 303 ALA B C 1
ATOM 7126 O O . ALA B 1 303 ? 26.438 -11.188 28.453 1 85.62 303 ALA B O 1
ATOM 7127 N N . VAL B 1 304 ? 25.375 -9.602 27.281 1 82.25 304 VAL B N 1
ATOM 7128 C CA . VAL B 1 304 ? 26.234 -8.523 27.75 1 82.25 304 VAL B CA 1
ATOM 7129 C C . VAL B 1 304 ? 25.719 -7.988 29.094 1 82.25 304 VAL B C 1
ATOM 7131 O O . VAL B 1 304 ? 26.453 -7.34 29.828 1 82.25 304 VAL B O 1
ATOM 7134 N N . GLY B 1 305 ? 24.625 -8.32 29.469 1 76.5 305 GLY B N 1
ATOM 7135 C CA . GLY B 1 305 ? 24.078 -7.844 30.719 1 76.5 305 GLY B CA 1
ATOM 7136 C C . GLY B 1 305 ? 23.672 -6.379 30.672 1 76.5 305 GLY B C 1
ATOM 7137 O O . GLY B 1 305 ? 23.812 -5.664 31.672 1 76.5 305 GLY B O 1
ATOM 7138 N N . SER B 1 306 ? 23.297 -6.035 29.562 1 78.94 306 SER B N 1
ATOM 7139 C CA . SER B 1 306 ? 22.922 -4.637 29.406 1 78.94 306 SER B CA 1
ATOM 7140 C C . SER B 1 306 ? 21.469 -4.414 29.812 1 78.94 306 SER B C 1
ATOM 7142 O O . SER B 1 306 ? 20.656 -5.336 29.766 1 78.94 306 SER B O 1
ATOM 7144 N N . ASN B 1 307 ? 21.219 -3.191 30.328 1 82.62 307 ASN B N 1
ATOM 7145 C CA . ASN B 1 307 ? 19.875 -2.818 30.766 1 82.62 307 ASN B CA 1
ATOM 7146 C C . ASN B 1 307 ? 19.062 -2.234 29.609 1 82.62 307 ASN B C 1
ATOM 7148 O O . ASN B 1 307 ? 18.016 -1.635 29.828 1 82.62 307 ASN B O 1
ATOM 7152 N N . LEU B 1 308 ? 19.516 -2.482 28.516 1 86.12 308 LEU B N 1
ATOM 7153 C CA . LEU B 1 308 ? 18.812 -1.927 27.375 1 86.12 308 LEU B CA 1
ATOM 7154 C C . LEU B 1 308 ? 17.594 -2.76 27.031 1 86.12 308 LEU B C 1
ATOM 7156 O O . LEU B 1 308 ? 17.609 -3.988 27.156 1 86.12 308 LEU B O 1
ATOM 7160 N N . ARG B 1 309 ? 16.562 -2.125 26.75 1 85 309 ARG B N 1
ATOM 7161 C CA . ARG B 1 309 ? 15.328 -2.791 26.328 1 85 309 ARG B CA 1
ATOM 7162 C C . ARG B 1 309 ? 15.406 -3.209 24.859 1 85 309 ARG B C 1
ATOM 7164 O O . ARG B 1 309 ? 16.047 -2.531 24.047 1 85 309 ARG B O 1
ATOM 7171 N N . VAL B 1 310 ? 14.828 -4.344 24.609 1 84.38 310 VAL B N 1
ATOM 7172 C CA . VAL B 1 310 ? 14.75 -4.809 23.234 1 84.38 310 VAL B CA 1
ATOM 7173 C C . VAL B 1 310 ? 13.719 -3.984 22.469 1 84.38 310 VAL B C 1
ATOM 7175 O O . VAL B 1 310 ? 12.516 -4.117 22.688 1 84.38 310 VAL B O 1
ATOM 7178 N N . LYS B 1 311 ? 14.188 -3.076 21.719 1 88.25 311 LYS B N 1
ATOM 7179 C CA . LYS B 1 311 ? 13.328 -2.201 20.922 1 88.25 311 LYS B CA 1
ATOM 7180 C C . LYS B 1 311 ? 13.797 -2.15 19.469 1 88.25 311 LYS B C 1
ATOM 7182 O O . LYS B 1 311 ? 15 -2.096 19.203 1 88.25 311 LYS B O 1
ATOM 7187 N N . LEU B 1 312 ? 12.875 -2.189 18.562 1 88.31 312 LEU B N 1
ATOM 7188 C CA . LEU B 1 312 ? 13.203 -2.094 17.141 1 88.31 312 LEU B CA 1
ATOM 7189 C C . LEU B 1 312 ? 13.562 -0.661 16.766 1 88.31 312 LEU B C 1
ATOM 7191 O O . LEU B 1 312 ? 13.141 0.286 17.422 1 88.31 312 LEU B O 1
ATOM 7195 N N . PRO B 1 313 ? 14.375 -0.493 15.695 1 88.56 313 PRO B N 1
ATOM 7196 C CA . PRO B 1 313 ? 14.742 0.854 15.25 1 88.56 313 PRO B CA 1
ATOM 7197 C C . PRO B 1 313 ? 13.539 1.668 14.789 1 88.56 313 PRO B C 1
ATOM 7199 O O . PRO B 1 313 ? 12.625 1.121 14.164 1 88.56 313 PRO B O 1
ATOM 7202 N N . PRO B 1 314 ? 13.586 2.953 15.172 1 85.75 314 PRO B N 1
ATOM 7203 C CA . PRO B 1 314 ? 12.508 3.826 14.703 1 85.75 314 PRO B CA 1
ATOM 7204 C C . PRO B 1 314 ? 12.555 4.062 13.195 1 85.75 314 PRO B C 1
ATOM 7206 O O . PRO B 1 314 ? 13.57 3.787 12.555 1 85.75 314 PRO B O 1
ATOM 7209 N N . GLU B 1 315 ? 11.43 4.375 12.656 1 84 315 GLU B N 1
ATOM 7210 C CA . GLU B 1 315 ? 11.336 4.734 11.25 1 84 315 GLU B CA 1
ATOM 7211 C C . GLU B 1 315 ? 11.18 6.242 11.07 1 84 315 GLU B C 1
ATOM 7213 O O . GLU B 1 315 ? 10.062 6.746 10.93 1 84 315 GLU B O 1
ATOM 7218 N N . PRO B 1 316 ? 12.367 6.883 11.008 1 84.38 316 PRO B N 1
ATOM 7219 C CA . PRO B 1 316 ? 12.312 8.344 10.891 1 84.38 316 PRO B CA 1
ATOM 7220 C C . PRO B 1 316 ? 11.602 8.805 9.625 1 84.38 316 PRO B C 1
ATOM 7222 O O . PRO B 1 316 ? 11.703 8.156 8.578 1 84.38 316 PRO B O 1
ATOM 7225 N N . VAL B 1 317 ? 10.805 9.852 9.773 1 74.06 317 VAL B N 1
ATOM 7226 C CA . VAL B 1 317 ? 10.125 10.5 8.664 1 74.06 317 VAL B CA 1
ATOM 7227 C C . VAL B 1 317 ? 10.906 11.742 8.234 1 74.06 317 VAL B C 1
ATOM 7229 O O . VAL B 1 317 ? 11.312 12.547 9.07 1 74.06 317 VAL B O 1
ATOM 7232 N N . LYS B 1 318 ? 11.203 11.828 7.012 1 69.19 318 LYS B N 1
ATOM 7233 C CA . LYS B 1 318 ? 12.078 12.867 6.469 1 69.19 318 LYS B CA 1
ATOM 7234 C C . LYS B 1 318 ? 11.578 14.258 6.84 1 69.19 318 LYS B C 1
ATOM 7236 O O . LYS B 1 318 ? 12.375 15.156 7.102 1 69.19 318 LYS B O 1
ATOM 7241 N N . THR B 1 319 ? 10.281 14.406 6.973 1 64.75 319 THR B N 1
ATOM 7242 C CA . THR B 1 319 ? 9.734 15.75 7.172 1 64.75 319 THR B CA 1
ATOM 7243 C C . THR B 1 319 ? 9.555 16.047 8.656 1 64.75 319 THR B C 1
ATOM 7245 O O . THR B 1 319 ? 9.141 17.141 9.031 1 64.75 319 THR B O 1
ATOM 7248 N N . ARG B 1 320 ? 9.984 15.062 9.492 1 71.62 320 ARG B N 1
ATOM 7249 C CA . ARG B 1 320 ? 9.789 15.234 10.922 1 71.62 320 ARG B CA 1
ATOM 7250 C C . ARG B 1 320 ? 11.102 15.062 11.68 1 71.62 320 ARG B C 1
ATOM 7252 O O . ARG B 1 320 ? 11.547 13.938 11.914 1 71.62 320 ARG B O 1
ATOM 7259 N N . TRP B 1 321 ? 11.602 16.062 12.164 1 76.19 321 TRP B N 1
ATOM 7260 C CA . TRP B 1 321 ? 12.922 16.047 12.789 1 76.19 321 TRP B CA 1
ATOM 7261 C C . TRP B 1 321 ? 12.867 15.367 14.156 1 76.19 321 TRP B C 1
ATOM 7263 O O . TRP B 1 321 ? 13.883 14.859 14.641 1 76.19 321 TRP B O 1
ATOM 7273 N N . GLY B 1 322 ? 11.672 15.484 14.766 1 75.69 322 GLY B N 1
ATOM 7274 C CA . GLY B 1 322 ? 11.555 14.727 16 1 75.69 322 GLY B CA 1
ATOM 7275 C C . GLY B 1 322 ? 11.883 13.258 15.828 1 75.69 322 GLY B C 1
ATOM 7276 O O . GLY B 1 322 ? 12.516 12.656 16.703 1 75.69 322 GLY B O 1
ATOM 7277 N N . SER B 1 323 ? 11.523 12.805 14.727 1 81.12 323 SER B N 1
ATOM 7278 C CA . SER B 1 323 ? 11.797 11.391 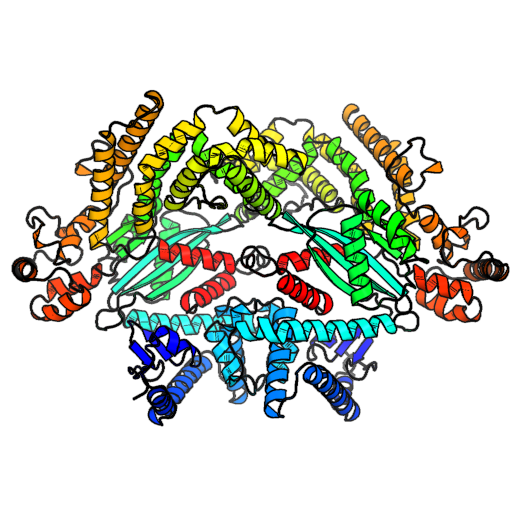14.469 1 81.12 323 SER B CA 1
ATOM 7279 C C . SER B 1 323 ? 13.273 11.148 14.18 1 81.12 323 SER B C 1
ATOM 7281 O O . SER B 1 323 ? 13.812 10.086 14.492 1 81.12 323 SER B O 1
ATOM 7283 N N . TRP B 1 324 ? 13.922 12.109 13.578 1 85.25 324 TRP B N 1
ATOM 7284 C CA . TRP B 1 324 ? 15.352 11.992 13.305 1 85.25 324 TRP B CA 1
ATOM 7285 C C . TRP B 1 324 ? 16.156 11.953 14.602 1 85.25 324 TRP B C 1
ATOM 7287 O O . TRP B 1 324 ? 17.062 11.133 14.75 1 85.25 324 TRP B O 1
ATOM 7297 N N . TYR B 1 325 ? 15.797 12.789 15.555 1 82.69 325 TYR B N 1
ATOM 7298 C CA . TYR B 1 325 ? 16.484 12.82 16.844 1 82.69 325 TYR B CA 1
ATOM 7299 C C . TYR B 1 325 ? 16.219 11.547 17.641 1 82.69 325 TYR B C 1
ATOM 7301 O O . TYR B 1 325 ? 17.125 11.008 18.281 1 82.69 325 TYR B O 1
ATOM 7309 N N . ALA B 1 326 ? 14.992 11.18 17.5 1 83.31 326 ALA B N 1
ATOM 7310 C CA . ALA B 1 326 ? 14.664 9.93 18.172 1 83.31 326 ALA B CA 1
ATOM 7311 C C . ALA B 1 326 ? 15.469 8.766 17.609 1 83.31 326 ALA B C 1
ATOM 7313 O O . ALA B 1 326 ? 15.898 7.879 18.359 1 83.31 326 ALA B O 1
ATOM 7314 N N . ALA B 1 327 ? 15.602 8.812 16.344 1 89.19 327 ALA B N 1
ATOM 7315 C CA . ALA B 1 327 ? 16.406 7.781 15.695 1 89.19 327 ALA B CA 1
ATOM 7316 C C . ALA B 1 327 ? 17.875 7.879 16.125 1 89.19 327 ALA B C 1
ATOM 7318 O O . ALA B 1 327 ? 18.531 6.859 16.344 1 89.19 327 ALA B O 1
ATOM 7319 N N . THR B 1 328 ? 18.359 9.047 16.188 1 88.69 328 THR B N 1
ATOM 7320 C CA . THR B 1 328 ? 19.734 9.25 16.625 1 88.69 328 THR B CA 1
ATOM 7321 C C . THR B 1 328 ? 19.953 8.711 18.047 1 88.69 328 THR B C 1
ATOM 7323 O O . THR B 1 328 ? 20.953 8.055 18.328 1 88.69 328 THR B O 1
ATOM 7326 N N . GLU B 1 329 ? 19.047 8.992 18.828 1 88 329 GLU B N 1
ATOM 7327 C CA . GLU B 1 329 ? 19.109 8.5 20.203 1 88 329 GLU B CA 1
ATOM 7328 C C . GLU B 1 329 ? 19.109 6.973 20.234 1 88 329 GLU B C 1
ATOM 7330 O O . GLU B 1 329 ? 19.891 6.359 20.969 1 88 329 GLU B O 1
ATOM 7335 N N . TYR B 1 330 ? 18.234 6.492 19.516 1 91.69 330 TYR B N 1
ATOM 7336 C CA . TYR B 1 330 ? 18.172 5.035 19.453 1 91.69 330 TYR B CA 1
ATOM 7337 C C . TYR B 1 330 ? 19.484 4.449 18.969 1 91.69 330 TYR B C 1
ATOM 7339 O O . TYR B 1 330 ? 20.016 3.512 19.562 1 91.69 330 TYR B O 1
ATOM 7347 N N . HIS B 1 331 ? 19.984 4.961 17.906 1 93.12 331 HIS B N 1
ATOM 7348 C CA . HIS B 1 331 ? 21.172 4.387 17.281 1 93.12 331 HIS B CA 1
ATOM 7349 C C . HIS B 1 331 ? 22.406 4.598 18.156 1 93.12 331 HIS B C 1
ATOM 7351 O O . HIS B 1 331 ? 23.344 3.795 18.125 1 93.12 331 HIS B O 1
ATOM 7357 N N . ALA B 1 332 ? 22.359 5.656 18.906 1 91 332 ALA B N 1
ATOM 7358 C CA . ALA B 1 332 ? 23.453 5.859 19.859 1 91 332 ALA B CA 1
ATOM 7359 C C . ALA B 1 332 ? 23.484 4.746 20.891 1 91 332 ALA B C 1
ATOM 7361 O O . ALA B 1 332 ? 24.562 4.297 21.297 1 91 332 ALA B O 1
ATOM 7362 N N . GLN B 1 333 ? 22.359 4.344 21.234 1 90.31 333 GLN B N 1
ATOM 7363 C CA . GLN B 1 333 ? 22.25 3.324 22.266 1 90.31 333 GLN B CA 1
ATOM 7364 C C . GLN B 1 333 ? 22.531 1.935 21.703 1 90.31 333 GLN B C 1
ATOM 7366 O O . GLN B 1 333 ? 23.094 1.077 22.391 1 90.31 333 GLN B O 1
ATOM 7371 N N . TYR B 1 334 ? 22.203 1.715 20.422 1 92.88 334 TYR B N 1
ATOM 7372 C CA . TYR B 1 334 ? 22.188 0.347 19.922 1 92.88 334 TYR B CA 1
ATOM 7373 C C . TYR B 1 334 ? 23.266 0.151 18.859 1 92.88 334 TYR B C 1
ATOM 7375 O O . TYR B 1 334 ? 23.375 -0.926 18.266 1 92.88 334 TYR B O 1
ATOM 7383 N N . ILE B 1 335 ? 24.078 1.111 18.641 1 91.88 335 ILE B N 1
ATOM 7384 C CA . ILE B 1 335 ? 25.047 1.091 17.547 1 91.88 335 ILE B CA 1
ATOM 7385 C C . ILE B 1 335 ? 26 -0.086 17.734 1 91.88 335 ILE B C 1
ATOM 7387 O O . ILE B 1 335 ? 26.5 -0.653 16.75 1 91.88 335 ILE B O 1
ATOM 7391 N N . THR B 1 336 ? 26.25 -0.514 18.875 1 89.31 336 THR B N 1
ATOM 7392 C CA . THR B 1 336 ? 27.234 -1.562 19.156 1 89.31 336 THR B CA 1
ATOM 7393 C C . THR B 1 336 ? 26.703 -2.926 18.719 1 89.31 336 THR B C 1
ATOM 7395 O O . THR B 1 336 ? 27.469 -3.873 18.562 1 89.31 336 THR B O 1
ATOM 7398 N N . PHE B 1 337 ? 25.516 -3.002 18.516 1 92.19 337 PHE B N 1
ATOM 7399 C CA . PHE B 1 337 ? 24.891 -4.285 18.188 1 92.19 337 PHE B CA 1
ATOM 7400 C C . PHE B 1 337 ? 24.828 -4.484 16.688 1 92.19 337 PHE B C 1
ATOM 7402 O O . PHE B 1 337 ? 24.625 -5.602 16.203 1 92.19 337 PHE B O 1
ATOM 7409 N N . TYR B 1 338 ? 25 -3.424 15.867 1 93.25 338 TYR B N 1
ATOM 7410 C CA . TYR B 1 338 ? 24.781 -3.479 14.43 1 93.25 338 TYR B CA 1
ATOM 7411 C C . TYR B 1 338 ? 25.844 -4.332 13.742 1 93.25 338 TYR B C 1
ATOM 7413 O O . TYR B 1 338 ? 25.531 -5.148 12.875 1 93.25 338 TYR B O 1
ATOM 7421 N N . PRO B 1 339 ? 27.141 -4.211 14.133 1 91 339 PRO B N 1
ATOM 7422 C CA . PRO B 1 339 ? 28.172 -4.961 13.414 1 91 339 PRO B CA 1
ATOM 7423 C C . PRO B 1 339 ? 27.953 -6.473 13.484 1 91 339 PRO B C 1
ATOM 7425 O O . PRO B 1 339 ? 28 -7.152 12.461 1 91 339 PRO B O 1
ATOM 7428 N N . THR B 1 340 ? 27.656 -6.941 14.602 1 91.38 340 THR B N 1
ATOM 7429 C CA . THR B 1 340 ? 27.453 -8.375 14.75 1 91.38 340 THR B CA 1
ATOM 7430 C C . THR B 1 340 ? 26.172 -8.82 14.047 1 91.38 340 THR B C 1
ATOM 7432 O O . THR B 1 340 ? 26.109 -9.906 13.477 1 91.38 340 THR B O 1
ATOM 7435 N N . PHE B 1 341 ? 25.266 -7.965 14.18 1 93.19 341 PHE B N 1
ATOM 7436 C CA . PHE B 1 341 ? 24 -8.297 13.531 1 93.19 341 PHE B CA 1
ATOM 7437 C C . PHE B 1 341 ? 24.188 -8.375 12.016 1 93.19 341 PHE B C 1
ATOM 7439 O O . PHE B 1 341 ? 23.672 -9.297 11.375 1 93.19 341 PHE B O 1
ATOM 7446 N N . VAL B 1 342 ? 24.75 -7.391 11.438 1 91.62 342 VAL B N 1
ATOM 7447 C CA . VAL B 1 342 ? 24.953 -7.328 10 1 91.62 342 VAL B CA 1
ATOM 7448 C C . VAL B 1 342 ? 25.734 -8.555 9.531 1 91.62 342 VAL B C 1
ATOM 7450 O O . VAL B 1 342 ? 25.422 -9.125 8.477 1 91.62 342 VAL B O 1
ATOM 7453 N N . GLU B 1 343 ? 26.781 -8.953 10.281 1 88.06 343 GLU B N 1
ATOM 7454 C CA . GLU B 1 343 ? 27.562 -10.148 9.945 1 88.06 343 GLU B CA 1
ATOM 7455 C C . GLU B 1 343 ? 26.688 -11.398 9.961 1 88.06 343 GLU B C 1
ATOM 7457 O O . GLU B 1 343 ? 26.766 -12.227 9.047 1 88.06 343 GLU B O 1
ATOM 7462 N N . GLU B 1 344 ? 25.766 -11.492 10.883 1 88.44 344 GLU B N 1
ATOM 7463 C CA . GLU B 1 344 ? 24.859 -12.633 10.992 1 88.44 344 GLU B CA 1
ATOM 7464 C C . GLU B 1 344 ? 23.844 -12.641 9.852 1 88.44 344 GLU B C 1
ATOM 7466 O O . GLU B 1 344 ? 23.547 -13.703 9.289 1 88.44 344 GLU B O 1
ATOM 7471 N N . GLU B 1 345 ? 23.391 -11.422 9.648 1 85.94 345 GLU B N 1
ATOM 7472 C CA . GLU B 1 345 ? 22.375 -11.305 8.602 1 85.94 345 GLU B CA 1
ATOM 7473 C C . GLU B 1 345 ? 22.969 -11.633 7.227 1 85.94 345 GLU B C 1
ATOM 7475 O O . GLU B 1 345 ? 22.281 -12.195 6.371 1 85.94 345 GLU B O 1
ATOM 7480 N N . MET B 1 346 ? 24.125 -11.281 7.043 1 81.38 346 MET B N 1
ATOM 7481 C CA . MET B 1 346 ? 24.781 -11.508 5.762 1 81.38 346 MET B CA 1
ATOM 7482 C C . MET B 1 346 ? 25.062 -13 5.547 1 81.38 346 MET B C 1
ATOM 7484 O O . MET B 1 346 ? 25.234 -13.445 4.414 1 81.38 346 MET B O 1
ATOM 7488 N N . GLU B 1 347 ? 25.031 -13.719 6.527 1 75.56 347 GLU B N 1
ATOM 7489 C CA . GLU B 1 347 ? 25.219 -15.164 6.441 1 75.56 347 GLU B CA 1
ATOM 7490 C C . GLU B 1 347 ? 23.906 -15.859 6.09 1 75.56 347 GLU B C 1
ATOM 7492 O O . GLU B 1 347 ? 23.906 -16.922 5.473 1 75.56 347 GLU B O 1
ATOM 7497 N N . ILE B 1 348 ? 22.875 -15.234 6.531 1 66.31 348 ILE B N 1
ATOM 7498 C CA . ILE B 1 348 ? 21.578 -15.883 6.406 1 66.31 348 ILE B CA 1
ATOM 7499 C C . ILE B 1 348 ? 20.891 -15.438 5.117 1 66.31 348 ILE B C 1
ATOM 7501 O O . ILE B 1 348 ? 20.203 -16.219 4.465 1 66.31 348 ILE B O 1
ATOM 7505 N N . THR B 1 349 ? 21.016 -14.141 4.871 1 62.66 349 THR B N 1
ATOM 7506 C CA . THR B 1 349 ? 20.312 -13.562 3.729 1 62.66 349 THR B CA 1
ATOM 7507 C C . THR B 1 349 ? 21.297 -13.18 2.625 1 62.66 349 THR B C 1
ATOM 7509 O O . THR B 1 349 ? 22.469 -12.938 2.891 1 62.66 349 THR B O 1
ATOM 7512 N N . PRO B 1 350 ? 20.719 -13.398 1.332 1 54.69 350 PRO B N 1
ATOM 7513 C CA . PRO B 1 350 ? 21.594 -12.922 0.265 1 54.69 350 PRO B CA 1
ATOM 7514 C C . PRO B 1 350 ? 22.047 -11.477 0.476 1 54.69 350 PRO B C 1
ATOM 7516 O O . PRO B 1 350 ? 21.297 -10.664 1.017 1 54.69 350 PRO B O 1
ATOM 7519 N N . ASN B 1 351 ? 23.266 -11.359 0.149 1 56.41 351 ASN B N 1
ATOM 7520 C CA . ASN B 1 351 ? 23.891 -10.047 0.292 1 56.41 351 ASN B CA 1
ATOM 7521 C C . ASN B 1 351 ? 23.156 -8.984 -0.503 1 56.41 351 ASN B C 1
ATOM 7523 O O . ASN B 1 351 ? 22.969 -9.117 -1.713 1 56.41 351 ASN B O 1
ATOM 7527 N N . THR B 1 352 ? 22.5 -8.156 0.268 1 65.94 352 THR B N 1
ATOM 7528 C CA . THR B 1 352 ? 21.812 -7.027 -0.355 1 65.94 352 THR B CA 1
ATOM 7529 C C . THR B 1 352 ? 22.688 -5.781 -0.329 1 65.94 352 THR B C 1
ATOM 7531 O O . THR B 1 352 ? 23.578 -5.664 0.504 1 65.94 352 THR B O 1
ATOM 7534 N N . GLN B 1 353 ? 22.484 -4.879 -1.294 1 70.56 353 GLN B N 1
ATOM 7535 C CA . GLN B 1 353 ? 23.25 -3.639 -1.378 1 70.56 353 GLN B CA 1
ATOM 7536 C C . GLN B 1 353 ? 23.125 -2.824 -0.094 1 70.56 353 GLN B C 1
ATOM 7538 O O . GLN B 1 353 ? 24.094 -2.203 0.354 1 70.56 353 GLN B O 1
ATOM 7543 N N . VAL B 1 354 ? 22 -2.891 0.477 1 79.5 354 VAL B N 1
ATOM 7544 C CA . VAL B 1 354 ? 21.734 -2.064 1.65 1 79.5 354 VAL B CA 1
ATOM 7545 C C . VAL B 1 354 ? 22.5 -2.611 2.852 1 79.5 354 VAL B C 1
ATOM 7547 O O . VAL B 1 354 ? 23 -1.845 3.676 1 79.5 354 VAL B O 1
ATOM 7550 N N . LEU B 1 355 ? 22.641 -3.902 2.941 1 84.19 355 LEU B N 1
ATOM 7551 C CA . LEU B 1 355 ? 23.406 -4.504 4.031 1 84.19 355 LEU B CA 1
ATOM 7552 C C . LEU B 1 355 ? 24.891 -4.227 3.875 1 84.19 355 LEU B C 1
ATOM 7554 O O . LEU B 1 355 ? 25.594 -3.969 4.859 1 84.19 355 LEU B O 1
ATOM 7558 N N . ASN B 1 356 ? 25.297 -4.227 2.678 1 84.88 356 ASN B N 1
ATOM 7559 C CA . ASN B 1 356 ? 26.703 -3.916 2.398 1 84.88 356 ASN B CA 1
ATOM 7560 C C . ASN B 1 356 ? 27.031 -2.465 2.732 1 84.88 356 ASN B C 1
ATOM 7562 O O . ASN B 1 356 ? 28.109 -2.172 3.246 1 84.88 356 ASN B O 1
ATOM 7566 N N . GLU B 1 357 ? 26.109 -1.635 2.373 1 86.69 357 GLU B N 1
ATOM 7567 C CA . GLU B 1 357 ? 26.297 -0.222 2.688 1 86.69 357 GLU B CA 1
ATOM 7568 C C . GLU B 1 357 ? 26.375 0.002 4.195 1 86.69 357 GLU B C 1
ATOM 7570 O O . GLU B 1 357 ? 27.203 0.787 4.672 1 86.69 357 GLU B O 1
ATOM 7575 N N . LEU B 1 358 ? 25.531 -0.688 4.883 1 91.06 358 LEU B N 1
ATOM 7576 C CA . LEU B 1 358 ? 25.547 -0.56 6.336 1 91.06 358 LEU B CA 1
ATOM 7577 C C . LEU B 1 358 ? 26.844 -1.092 6.914 1 91.06 358 LEU B C 1
ATOM 7579 O O . LEU B 1 358 ? 27.438 -0.478 7.809 1 91.06 358 LEU B O 1
ATOM 7583 N N . LYS B 1 359 ? 27.312 -2.17 6.398 1 91.5 359 LYS B N 1
ATOM 7584 C CA . LYS B 1 359 ? 28.578 -2.742 6.848 1 91.5 359 LYS B CA 1
ATOM 7585 C C . LYS B 1 359 ? 29.75 -1.778 6.602 1 91.5 359 LYS B C 1
ATOM 7587 O O . LYS B 1 359 ? 30.578 -1.564 7.48 1 91.5 359 LYS B O 1
ATOM 7592 N N . ARG B 1 360 ? 29.719 -1.203 5.492 1 90.06 360 ARG B N 1
ATOM 7593 C CA . ARG B 1 360 ? 30.766 -0.253 5.141 1 90.06 360 ARG B CA 1
ATOM 7594 C C . ARG B 1 360 ? 30.75 0.952 6.078 1 90.06 360 ARG B C 1
ATOM 7596 O O . ARG B 1 360 ? 31.797 1.438 6.492 1 90.06 360 ARG B O 1
ATOM 7603 N N . LEU B 1 361 ? 29.531 1.389 6.352 1 91.75 361 LEU B N 1
ATOM 7604 C CA . LEU B 1 361 ? 29.375 2.545 7.227 1 91.75 361 LEU B CA 1
ATOM 7605 C C . LEU B 1 361 ? 29.875 2.232 8.633 1 91.75 361 LEU B C 1
ATOM 7607 O O . LEU B 1 361 ? 30.516 3.072 9.273 1 91.75 361 LEU B O 1
ATOM 7611 N N . LEU B 1 362 ? 29.625 1.078 9.031 1 91.25 362 LEU B N 1
ATOM 7612 C CA . LEU B 1 362 ? 30.016 0.672 10.375 1 91.25 362 LEU B CA 1
ATOM 7613 C C . LEU B 1 362 ? 31.516 0.41 10.461 1 91.25 362 LEU B C 1
ATOM 7615 O O . LEU B 1 362 ? 32.125 0.664 11.492 1 91.25 362 LEU B O 1
ATOM 7619 N N . ASP B 1 363 ? 32.031 -0.03 9.367 1 87.94 363 ASP B N 1
ATOM 7620 C CA . ASP B 1 363 ? 33.469 -0.353 9.344 1 87.94 363 ASP B CA 1
ATOM 7621 C C . ASP B 1 363 ? 34.312 0.91 9.203 1 87.94 363 ASP B C 1
ATOM 7623 O O . ASP B 1 363 ? 35.406 0.989 9.75 1 87.94 363 ASP B O 1
ATOM 7627 N N . ASN B 1 364 ? 33.781 1.798 8.453 1 78.75 364 ASN B N 1
ATOM 7628 C CA . ASN B 1 364 ? 34.594 2.936 8.055 1 78.75 364 ASN B CA 1
ATOM 7629 C C . ASN B 1 364 ? 34.469 4.094 9.039 1 78.75 364 ASN B C 1
ATOM 7631 O O . ASN B 1 364 ? 35.219 5.074 8.945 1 78.75 364 ASN B O 1
ATOM 7635 N N . SER B 1 365 ? 33.562 4.02 9.867 1 75.25 365 SER B N 1
ATOM 7636 C CA . SER B 1 365 ? 33.344 5.234 10.648 1 75.25 365 SER B CA 1
ATOM 7637 C C . SER B 1 365 ? 33.594 4.988 12.133 1 75.25 365 SER B C 1
ATOM 7639 O O . SER B 1 365 ? 32.719 4.504 12.844 1 75.25 365 SER B O 1
ATOM 7641 N N . GLU B 1 366 ? 34.812 5.203 12.547 1 78.5 366 GLU B N 1
ATOM 7642 C CA . GLU B 1 366 ? 35.188 5.055 13.953 1 78.5 366 GLU B CA 1
ATOM 7643 C C . GLU B 1 366 ? 34.531 6.148 14.812 1 78.5 366 GLU B C 1
ATOM 7645 O O . GLU B 1 366 ? 34.375 5.977 16.016 1 78.5 366 GLU B O 1
ATOM 7650 N N . THR B 1 367 ? 34.188 7.188 14.156 1 85.81 367 THR B N 1
ATOM 7651 C CA . THR B 1 367 ? 33.688 8.336 14.914 1 85.81 367 THR B CA 1
ATOM 7652 C C . THR B 1 367 ? 32.188 8.32 15.023 1 85.81 367 THR B C 1
ATOM 7654 O O . THR B 1 367 ? 31.594 9.141 15.734 1 85.81 367 THR B O 1
ATOM 7657 N N . LEU B 1 368 ? 31.531 7.398 14.422 1 89.88 368 LEU B N 1
ATOM 7658 C CA . LEU B 1 368 ? 30.078 7.375 14.32 1 89.88 368 LEU B CA 1
ATOM 7659 C C . LEU B 1 368 ? 29.438 7.254 15.695 1 89.88 368 LEU B C 1
ATOM 7661 O O . LEU B 1 368 ? 28.516 8.008 16.031 1 89.88 368 LEU B O 1
ATOM 7665 N N . PRO B 1 369 ? 30 6.422 16.531 1 87.94 369 PRO B N 1
ATOM 7666 C CA . PRO B 1 369 ? 29.391 6.32 17.859 1 87.94 369 PRO B CA 1
ATOM 7667 C C . PRO B 1 369 ? 29.531 7.602 18.688 1 87.94 369 PRO B C 1
ATOM 7669 O O . PRO B 1 369 ? 28.625 7.98 19.422 1 87.94 369 PRO B O 1
ATOM 7672 N N . VAL B 1 370 ? 30.594 8.234 18.469 1 86.12 370 VAL B N 1
ATOM 7673 C CA . VAL B 1 370 ? 30.859 9.461 19.203 1 86.12 370 VAL B CA 1
ATOM 7674 C C . VAL B 1 370 ? 29.938 10.57 18.719 1 86.12 370 VAL B C 1
ATOM 7676 O O . VAL B 1 370 ? 29.391 11.336 19.516 1 86.12 370 VAL B O 1
ATOM 7679 N N . GLN B 1 371 ? 29.828 10.625 17.422 1 88.12 371 GLN B N 1
ATOM 7680 C CA . GLN B 1 371 ? 28.938 11.617 16.844 1 88.12 371 GLN B CA 1
ATOM 7681 C C . GLN B 1 371 ? 27.5 11.414 17.328 1 88.12 371 GLN B C 1
ATOM 7683 O O . GLN B 1 371 ? 26.828 12.367 17.719 1 88.12 371 GLN B O 1
ATOM 7688 N N . LEU B 1 372 ? 27.125 10.203 17.375 1 89.5 372 LEU B N 1
ATOM 7689 C CA . LEU B 1 372 ? 25.766 9.867 17.797 1 89.5 372 LEU B CA 1
ATOM 7690 C C . LEU B 1 372 ? 25.547 10.258 19.266 1 89.5 372 LEU B C 1
ATOM 7692 O O . LEU B 1 372 ? 24.531 10.867 19.594 1 89.5 372 LEU B O 1
ATOM 7696 N N . ASN B 1 373 ? 26.453 9.969 20.047 1 84.44 373 ASN B N 1
ATOM 7697 C CA . ASN B 1 373 ? 26.344 10.266 21.469 1 84.44 373 ASN B CA 1
ATOM 7698 C C . ASN B 1 373 ? 26.297 11.766 21.734 1 84.44 373 ASN B C 1
ATOM 7700 O O . ASN B 1 373 ? 25.547 12.234 22.594 1 84.44 373 ASN B O 1
ATOM 7704 N N . LEU B 1 374 ? 27.016 12.344 21 1 80.06 374 LEU B N 1
ATOM 7705 C CA . LEU B 1 374 ? 27.062 13.789 21.188 1 80.06 374 LEU B CA 1
ATOM 7706 C C . LEU B 1 374 ? 25.75 14.438 20.734 1 80.06 374 LEU B C 1
ATOM 7708 O O . LEU B 1 374 ? 25.234 15.344 21.391 1 80.06 374 LEU B O 1
ATOM 7712 N N . ILE B 1 375 ? 25.281 13.984 19.625 1 80.5 375 ILE B N 1
ATOM 7713 C CA . ILE B 1 375 ? 24.031 14.547 19.109 1 80.5 375 ILE B CA 1
ATOM 7714 C C . ILE B 1 375 ? 22.891 14.25 20.078 1 80.5 375 ILE B C 1
ATOM 7716 O O . ILE B 1 375 ? 22 15.078 20.266 1 80.5 375 ILE B O 1
ATOM 7720 N N . THR B 1 376 ? 22.922 13.086 20.688 1 80.56 376 THR B N 1
ATOM 7721 C CA . THR B 1 376 ? 21.875 12.672 21.609 1 80.56 376 THR B CA 1
ATOM 7722 C C . THR B 1 376 ? 21.828 13.602 22.828 1 80.56 376 THR B C 1
ATOM 7724 O O . THR B 1 376 ? 20.766 13.789 23.422 1 80.56 376 THR B O 1
ATOM 7727 N N . THR B 1 377 ? 22.891 14.07 23.172 1 70.88 377 THR B N 1
ATOM 7728 C CA . THR B 1 377 ? 22.922 14.992 24.312 1 70.88 377 THR B CA 1
ATOM 7729 C C . THR B 1 377 ? 22.047 16.219 24.031 1 70.88 377 THR B C 1
ATOM 7731 O O . THR B 1 377 ? 21.641 16.922 24.953 1 70.88 377 THR B O 1
ATOM 7734 N N . PHE B 1 378 ? 21.734 16.188 22.75 1 66.06 378 PHE B N 1
ATOM 7735 C CA . PHE B 1 378 ? 20.984 17.359 22.344 1 66.06 378 PHE B CA 1
ATOM 7736 C C . PHE B 1 378 ? 19.547 16.984 21.984 1 66.06 378 PHE B C 1
ATOM 7738 O O . PHE B 1 378 ? 18.797 17.812 21.453 1 66.06 378 PHE B O 1
ATOM 7745 N N . THR B 1 379 ? 19.188 15.695 22.156 1 62.38 379 THR B N 1
ATOM 7746 C CA . THR B 1 379 ? 17.922 15.156 21.703 1 62.38 379 THR B CA 1
ATOM 7747 C C . THR B 1 379 ? 16.75 15.75 22.484 1 62.38 379 THR B C 1
ATOM 7749 O O . THR B 1 379 ? 15.602 15.68 22.047 1 62.38 379 THR B O 1
ATOM 7752 N N . ARG B 1 380 ? 16.969 16.266 23.656 1 61.28 380 ARG B N 1
ATOM 7753 C CA . ARG B 1 380 ? 15.883 16.938 24.359 1 61.28 380 ARG B CA 1
ATOM 7754 C C . ARG B 1 380 ? 15.172 17.922 23.422 1 61.28 380 ARG B C 1
ATOM 7756 O O . ARG B 1 380 ? 13.961 18.141 23.562 1 61.28 380 ARG B O 1
ATOM 7763 N N . TYR B 1 381 ? 15.859 18.25 22.422 1 59.88 381 TYR B N 1
ATOM 7764 C CA . TYR B 1 381 ? 15.352 19.25 21.5 1 59.88 381 TYR B CA 1
ATOM 7765 C C . TYR B 1 381 ? 14.422 18.625 20.453 1 59.88 381 TYR B C 1
ATOM 7767 O O . TYR B 1 381 ? 13.562 19.297 19.891 1 59.88 381 TYR B O 1
ATOM 7775 N N . GLY B 1 382 ? 14.617 17.328 20.312 1 62.06 382 GLY B N 1
ATOM 7776 C CA . GLY B 1 382 ? 13.688 16.641 19.422 1 62.06 382 GLY B CA 1
ATOM 7777 C C . GLY B 1 382 ? 12.25 16.719 19.891 1 62.06 382 GLY B C 1
ATOM 7778 O O . GLY B 1 382 ? 11.336 16.891 19.094 1 62.06 382 GLY B O 1
ATOM 7779 N N . LYS B 1 383 ? 12.133 16.844 21.141 1 64.12 383 LYS B N 1
ATOM 7780 C CA . LYS B 1 383 ? 10.789 16.891 21.703 1 64.12 383 LYS B CA 1
ATOM 7781 C C . LYS B 1 383 ? 10.125 18.234 21.469 1 64.12 383 LYS B C 1
ATOM 7783 O O . LYS B 1 383 ? 8.93 18.312 21.156 1 64.12 383 LYS B O 1
ATOM 7788 N N . GLU B 1 384 ? 10.938 19.266 21.609 1 66 384 GLU B N 1
ATOM 7789 C CA . GLU B 1 384 ? 10.391 20.594 21.391 1 66 384 GLU B CA 1
ATOM 7790 C C . GLU B 1 384 ? 9.953 20.781 19.953 1 66 384 GLU B C 1
ATOM 7792 O O . GLU B 1 384 ? 8.984 21.5 19.672 1 66 384 GLU B O 1
ATOM 7797 N N . LEU B 1 385 ? 10.625 20.062 19.172 1 70.5 385 LEU B N 1
ATOM 7798 C CA . LEU B 1 385 ? 10.32 20.172 17.75 1 70.5 385 LEU B CA 1
ATOM 7799 C C . LEU B 1 385 ? 9 19.469 17.422 1 70.5 385 LEU B C 1
ATOM 7801 O O . LEU B 1 385 ? 8.289 19.875 16.5 1 70.5 385 LEU B O 1
ATOM 7805 N N . VAL B 1 386 ? 8.633 18.562 18.266 1 71.19 386 VAL B N 1
ATOM 7806 C CA . VAL B 1 386 ? 7.414 17.781 18.062 1 71.19 386 VAL B CA 1
ATOM 7807 C C . VAL B 1 386 ? 6.191 18.656 18.312 1 71.19 386 VAL B C 1
ATOM 7809 O O . VAL B 1 386 ? 5.148 18.469 17.672 1 71.19 386 VAL B O 1
ATOM 7812 N N . ASP B 1 387 ? 6.43 19.688 19.062 1 76.06 387 ASP B N 1
ATOM 7813 C CA . ASP B 1 387 ? 5.312 20.578 19.359 1 76.06 387 ASP B CA 1
ATOM 7814 C C . ASP B 1 387 ? 4.859 21.328 18.109 1 76.06 387 ASP B C 1
ATOM 7816 O O . ASP B 1 387 ? 3.668 21.594 17.938 1 76.06 387 ASP B O 1
ATOM 7820 N N . PHE B 1 388 ? 5.832 21.594 17.328 1 77.56 388 PHE B N 1
ATOM 7821 C CA . PHE B 1 388 ? 5.516 22.359 16.125 1 77.56 388 PHE B CA 1
ATOM 7822 C C . PHE B 1 388 ? 4.812 21.484 15.094 1 77.56 388 PHE B C 1
ATOM 7824 O O . PHE B 1 388 ? 4.266 22 14.117 1 77.56 388 PHE B O 1
ATOM 7831 N N . GLU B 1 389 ? 4.809 20.25 15.391 1 76.12 389 GLU B N 1
ATOM 7832 C CA . GLU B 1 389 ? 4.203 19.312 14.445 1 76.12 389 GLU B CA 1
ATOM 7833 C C . GLU B 1 389 ? 2.783 18.953 14.859 1 76.12 389 GLU B C 1
ATOM 7835 O O . GLU B 1 389 ? 2.082 18.234 14.148 1 76.12 389 GLU B O 1
ATOM 7840 N N . SER B 1 390 ? 2.385 19.516 15.883 1 76.31 390 SER B N 1
ATOM 7841 C CA . SER B 1 390 ? 1.047 19.234 16.391 1 76.31 390 SER B CA 1
ATOM 7842 C C . SER B 1 390 ? 0.15 20.469 16.297 1 76.31 390 SER B C 1
ATOM 7844 O O . SER B 1 390 ? 0.599 21.547 15.883 1 76.31 390 SER B O 1
ATOM 7846 N N . ARG B 1 391 ? -1.125 20.297 16.656 1 78.69 391 ARG B N 1
ATOM 7847 C CA . ARG B 1 391 ? -2.074 21.406 16.672 1 78.69 391 ARG B CA 1
ATOM 7848 C C . ARG B 1 391 ? -2.049 22.125 18.016 1 78.69 391 ARG B C 1
ATOM 7850 O O . ARG B 1 391 ? -2.834 23.047 18.25 1 78.69 391 ARG B O 1
ATOM 7857 N N . GLU B 1 392 ? -1.104 21.781 18.734 1 78.19 392 GLU B N 1
ATOM 7858 C CA . GLU B 1 392 ? -1.1 22.297 20.109 1 78.19 392 GLU B CA 1
ATOM 7859 C C . GLU B 1 392 ? -0.615 23.75 20.141 1 78.19 392 GLU B C 1
ATOM 7861 O O . GLU B 1 392 ? -1.118 24.562 20.922 1 78.19 392 GLU B O 1
ATOM 7866 N N . ILE B 1 393 ? 0.299 24.062 19.297 1 85.56 393 ILE B N 1
ATOM 7867 C CA . ILE B 1 393 ? 0.869 25.406 19.297 1 85.56 393 ILE B CA 1
ATOM 7868 C C . ILE B 1 393 ? 0.012 26.344 18.438 1 85.56 393 ILE B C 1
ATOM 7870 O O . ILE B 1 393 ? -0.118 26.141 17.234 1 85.56 393 ILE B O 1
ATOM 7874 N N . ARG B 1 394 ? -0.501 27.297 19.141 1 88.31 394 ARG B N 1
ATOM 7875 C CA . ARG B 1 394 ? -1.289 28.312 18.453 1 88.31 394 ARG B CA 1
ATOM 7876 C C . ARG B 1 394 ? -0.428 29.516 18.094 1 88.31 394 ARG B C 1
ATOM 7878 O O . ARG B 1 394 ? 0.732 29.609 18.5 1 88.31 394 ARG B O 1
ATOM 7885 N N . VAL B 1 395 ? -0.993 30.406 17.391 1 90.81 395 VAL B N 1
ATOM 7886 C CA . VAL B 1 395 ? -0.244 31.5 16.797 1 90.81 395 VAL B CA 1
ATOM 7887 C C . VAL B 1 395 ? 0.329 32.406 17.891 1 90.81 395 VAL B C 1
ATOM 7889 O O . VAL B 1 395 ? 1.438 32.906 17.766 1 90.81 395 VAL B O 1
ATOM 7892 N N . HIS B 1 396 ? -0.384 32.594 19 1 91 396 HIS B N 1
ATOM 7893 C CA . HIS B 1 396 ? 0.057 33.5 20.047 1 91 396 HIS B CA 1
ATOM 7894 C C . HIS B 1 396 ? 1.204 32.906 20.844 1 91 396 HIS B C 1
ATOM 7896 O O . HIS B 1 396 ? 1.894 33.594 21.594 1 91 396 HIS B O 1
ATOM 7902 N N . GLN B 1 397 ? 1.415 31.625 20.672 1 90.75 397 GLN B N 1
ATOM 7903 C CA . GLN B 1 397 ? 2.467 30.922 21.406 1 90.75 397 GLN B CA 1
ATOM 7904 C C . GLN B 1 397 ? 3.688 30.688 20.516 1 90.75 397 GLN B C 1
ATOM 7906 O O . GLN B 1 397 ? 4.777 30.406 21.016 1 90.75 397 GLN B O 1
ATOM 7911 N N . ALA B 1 398 ? 3.516 30.766 19.266 1 90.75 398 ALA B N 1
ATOM 7912 C CA . ALA B 1 398 ? 4.504 30.328 18.281 1 90.75 398 ALA B CA 1
ATOM 7913 C C . ALA B 1 398 ? 5.812 31.094 18.438 1 90.75 398 ALA B C 1
ATOM 7915 O O . ALA B 1 398 ? 6.895 30.5 18.453 1 90.75 398 ALA B O 1
ATOM 7916 N N . TYR B 1 399 ? 5.742 32.375 18.562 1 91.19 399 TYR B N 1
ATOM 7917 C CA . TYR B 1 399 ? 6.938 33.219 18.672 1 91.19 399 TYR B CA 1
ATOM 7918 C C . TYR B 1 399 ? 7.758 32.844 19.891 1 91.19 399 TYR B C 1
ATOM 7920 O O . TYR B 1 399 ? 8.969 32.625 19.797 1 91.19 399 TYR B O 1
ATOM 7928 N N . ASN B 1 400 ? 7.129 32.781 21 1 90.19 400 ASN B N 1
ATOM 7929 C CA . ASN B 1 400 ? 7.828 32.438 22.234 1 90.19 400 ASN B CA 1
ATOM 7930 C C . ASN B 1 400 ? 8.469 31.062 22.172 1 90.19 400 ASN B C 1
ATOM 7932 O O . ASN B 1 400 ? 9.562 30.844 22.688 1 90.19 400 ASN B O 1
ATOM 7936 N N . LYS B 1 401 ? 7.75 30.203 21.609 1 88.69 401 LYS B N 1
ATOM 7937 C CA . LYS B 1 401 ? 8.281 28.844 21.5 1 88.69 401 LYS B CA 1
ATOM 7938 C C . LYS B 1 401 ? 9.555 28.828 20.656 1 88.69 401 LYS B C 1
ATOM 7940 O O . LYS B 1 401 ? 10.484 28.078 20.969 1 88.69 401 LYS B O 1
ATOM 7945 N N . VAL B 1 402 ? 9.586 29.594 19.625 1 87.69 402 VAL B N 1
ATOM 7946 C CA . VAL B 1 402 ? 10.773 29.641 18.781 1 87.69 402 VAL B CA 1
ATOM 7947 C C . VAL B 1 402 ? 11.906 30.328 19.516 1 87.69 402 VAL B C 1
ATOM 7949 O O . VAL B 1 402 ? 13.062 29.906 19.453 1 87.69 402 VAL B O 1
ATOM 7952 N N . VAL B 1 403 ? 11.57 31.375 20.219 1 87.19 403 VAL B N 1
ATOM 7953 C CA . VAL B 1 403 ? 12.57 32.094 21 1 87.19 403 VAL B CA 1
ATOM 7954 C C . VAL B 1 403 ? 13.148 31.188 22.078 1 87.19 403 VAL B C 1
ATOM 7956 O O . VAL B 1 403 ? 14.352 31.203 22.344 1 87.19 403 VAL B O 1
ATOM 7959 N N . ASP B 1 404 ? 12.273 30.469 22.672 1 86.06 404 ASP B N 1
ATOM 7960 C CA . ASP B 1 404 ? 12.734 29.5 23.672 1 86.06 404 ASP B CA 1
ATOM 7961 C C . ASP B 1 404 ? 13.688 28.484 23.047 1 86.06 404 ASP B C 1
ATOM 7963 O O . ASP B 1 404 ? 14.68 28.094 23.656 1 86.06 404 ASP B O 1
ATOM 7967 N N . LEU B 1 405 ? 13.312 28.094 21.906 1 83.44 405 LEU B N 1
ATOM 7968 C CA . LEU B 1 405 ? 14.172 27.141 21.203 1 83.44 405 LEU B CA 1
ATOM 7969 C C . LEU B 1 405 ? 15.531 27.766 20.906 1 83.44 405 LEU B C 1
ATOM 7971 O O . LEU B 1 405 ? 16.562 27.125 21.094 1 83.44 405 LEU B O 1
ATOM 7975 N N . ILE B 1 406 ? 15.539 29.016 20.5 1 84.81 406 ILE B N 1
ATOM 7976 C CA . ILE B 1 406 ? 16.766 29.734 20.219 1 84.81 406 ILE B CA 1
ATOM 7977 C C . ILE B 1 406 ? 17.609 29.859 21.484 1 84.81 406 ILE B C 1
ATOM 7979 O O . ILE B 1 406 ? 18.812 29.578 21.469 1 84.81 406 ILE B O 1
ATOM 7983 N N . ASN B 1 407 ? 16.953 30.203 22.516 1 85.12 407 ASN B N 1
ATOM 7984 C CA . ASN B 1 407 ? 17.656 30.375 23.781 1 85.12 407 ASN B CA 1
ATOM 7985 C C . ASN B 1 407 ? 18.234 29.047 24.281 1 85.12 407 ASN B C 1
ATOM 7987 O O . ASN B 1 407 ? 19.328 29.016 24.828 1 85.12 407 ASN B O 1
ATOM 7991 N N . THR B 1 408 ? 17.453 28.094 24.109 1 80.56 408 THR B N 1
ATOM 7992 C CA . THR B 1 408 ? 17.938 26.766 24.516 1 80.56 408 THR B CA 1
ATOM 7993 C C . THR B 1 408 ? 19.172 26.375 23.734 1 80.56 408 THR B C 1
ATOM 7995 O O . THR B 1 408 ? 20.156 25.891 24.312 1 80.56 408 THR B O 1
ATOM 7998 N N . TYR B 1 409 ? 19.188 26.609 22.453 1 79.62 409 TYR B N 1
ATOM 7999 C CA . TYR B 1 409 ? 20.328 26.281 21.609 1 79.62 409 TYR B CA 1
ATOM 8000 C C . TYR B 1 409 ? 21.531 27.156 21.953 1 79.62 409 TYR B C 1
ATOM 8002 O O . TYR B 1 409 ? 22.672 26.688 21.906 1 79.62 409 TYR B O 1
ATOM 8010 N N . GLU B 1 410 ? 21.25 28.344 22.328 1 82.12 410 GLU B N 1
ATOM 8011 C CA . GLU B 1 410 ? 22.312 29.25 22.734 1 82.12 410 GLU B CA 1
ATOM 8012 C C . GLU B 1 410 ? 22.969 28.797 24.031 1 82.12 410 GLU B C 1
ATOM 8014 O O . GLU B 1 410 ? 24.188 28.875 24.188 1 82.12 410 GLU B O 1
ATOM 8019 N N . ALA B 1 411 ? 22.125 28.344 24.891 1 80.69 411 ALA B N 1
ATOM 8020 C CA . ALA B 1 411 ? 22.641 27.859 26.156 1 80.69 411 ALA B CA 1
ATOM 8021 C C . ALA B 1 411 ? 23.484 26.609 25.969 1 80.69 411 ALA B C 1
ATOM 8023 O O . ALA B 1 411 ? 24.438 26.375 26.719 1 80.69 411 ALA B O 1
ATOM 8024 N N . LEU B 1 412 ? 23.172 25.875 25.094 1 75.5 412 LEU B N 1
ATOM 8025 C CA . LEU B 1 412 ? 23.859 24.609 24.859 1 75.5 412 LEU B CA 1
ATOM 8026 C C . LEU B 1 412 ? 25.219 24.828 24.219 1 75.5 412 LEU B C 1
ATOM 8028 O O . LEU B 1 412 ? 26.125 24.016 24.359 1 75.5 412 LEU B O 1
ATOM 8032 N N . LYS B 1 413 ? 25.344 25.891 23.5 1 72.31 413 LYS B N 1
ATOM 8033 C CA . LYS B 1 413 ? 26.641 26.25 22.938 1 72.31 413 LYS B CA 1
ATOM 8034 C C . LYS B 1 413 ? 27.703 26.359 24.031 1 72.31 413 LYS B C 1
ATOM 8036 O O . LYS B 1 413 ? 28.875 26.047 23.797 1 72.31 413 LYS B O 1
ATOM 8041 N N . ASP B 1 414 ? 27.203 26.75 25.109 1 71.06 414 ASP B N 1
ATOM 8042 C CA . ASP B 1 414 ? 28.156 27.047 26.188 1 71.06 414 ASP B CA 1
ATOM 8043 C C . ASP B 1 414 ? 28.359 25.844 27.094 1 71.06 414 ASP B C 1
ATOM 8045 O O . ASP B 1 414 ? 29.203 25.859 27.984 1 71.06 414 ASP B O 1
ATOM 8049 N N . GLU B 1 415 ? 27.5 24.906 26.812 1 67.88 415 GLU B N 1
ATOM 8050 C CA . GLU B 1 415 ? 27.641 23.719 27.656 1 67.88 415 GLU B CA 1
ATOM 8051 C C . GLU B 1 415 ? 28.891 22.938 27.297 1 67.88 415 GLU B C 1
ATOM 8053 O O . GLU B 1 415 ? 29.234 22.797 26.125 1 67.88 415 GLU B O 1
ATOM 8058 N N . GLN B 1 416 ? 29.781 22.75 28.234 1 60 416 GLN B N 1
ATOM 8059 C CA . GLN B 1 416 ? 31 21.938 28.094 1 60 416 GLN B CA 1
ATOM 8060 C C . GLN B 1 416 ? 30.656 20.484 27.797 1 60 416 GLN B C 1
ATOM 8062 O O . GLN B 1 416 ? 30 19.812 28.578 1 60 416 GLN B O 1
ATOM 8067 N N . LEU B 1 417 ? 30.625 20.125 26.5 1 60.06 417 LEU B N 1
ATOM 8068 C CA . LEU B 1 417 ? 30.328 18.766 26.078 1 60.06 417 LEU B CA 1
ATOM 8069 C C . LEU B 1 417 ? 31.547 17.859 26.297 1 60.06 417 LEU B C 1
ATOM 8071 O O . LEU B 1 417 ? 32.688 18.312 26.188 1 60.06 417 LEU B O 1
ATOM 8075 N N . SER B 1 418 ? 31.328 16.812 27.016 1 61.22 418 SER B N 1
ATOM 8076 C CA . SER B 1 418 ? 32.406 15.836 27.188 1 61.22 418 SER B CA 1
ATOM 8077 C C . SER B 1 418 ? 32.625 15.055 25.906 1 61.22 418 SER B C 1
ATOM 8079 O O . SER B 1 418 ? 31.703 14.812 25.141 1 61.22 418 SER B O 1
ATOM 8081 N N . GLY B 1 419 ? 33.875 14.883 25.484 1 63.38 419 GLY B N 1
ATOM 8082 C CA . GLY B 1 419 ? 34.219 14 24.375 1 63.38 419 GLY B CA 1
ATOM 8083 C C . GLY B 1 419 ? 35.25 14.602 23.438 1 63.38 419 GLY B C 1
ATOM 8084 O O . GLY B 1 419 ? 36.062 15.422 23.844 1 63.38 419 GLY B O 1
ATOM 8085 N N . ASP B 1 420 ? 35.281 14.148 22.219 1 72 420 ASP B N 1
ATOM 8086 C CA . ASP B 1 420 ? 36.219 14.547 21.156 1 72 420 ASP B CA 1
ATOM 8087 C C . ASP B 1 420 ? 36.031 16.016 20.797 1 72 420 ASP B C 1
ATOM 8089 O O . ASP B 1 420 ? 34.969 16.453 20.406 1 72 420 ASP B O 1
ATOM 8093 N N . ALA B 1 421 ? 37.031 16.844 21 1 77.25 421 ALA B N 1
ATOM 8094 C CA . ALA B 1 421 ? 37.031 18.281 20.828 1 77.25 421 ALA B CA 1
ATOM 8095 C C . ALA B 1 421 ? 36.594 18.672 19.422 1 77.25 421 ALA B C 1
ATOM 8097 O O . ALA B 1 421 ? 35.875 19.672 19.25 1 77.25 421 ALA B O 1
ATOM 8098 N N . GLY B 1 422 ? 37 17.875 18.453 1 80 422 GLY B N 1
ATOM 8099 C CA . GLY B 1 422 ? 36.625 18.156 17.078 1 80 422 GLY B CA 1
ATOM 8100 C C . GLY B 1 422 ? 35.125 18.016 16.828 1 80 422 GLY B C 1
ATOM 8101 O O . GLY B 1 422 ? 34.531 18.891 16.203 1 80 422 GLY B O 1
ATOM 8102 N N . ILE B 1 423 ? 34.594 17.047 17.406 1 81.88 423 ILE B N 1
ATOM 8103 C CA . ILE B 1 423 ? 33.188 16.781 17.219 1 81.88 423 ILE B CA 1
ATOM 8104 C C . ILE B 1 423 ? 32.375 17.766 18.047 1 81.88 423 ILE B C 1
ATOM 8106 O O . ILE B 1 423 ? 31.297 18.203 17.625 1 81.88 423 ILE B O 1
ATOM 8110 N N . GLN B 1 424 ? 32.938 18.109 19.109 1 80.5 424 GLN B N 1
ATOM 8111 C CA . GLN B 1 424 ? 32.281 19.094 19.938 1 80.5 424 GLN B CA 1
ATOM 8112 C C . GLN B 1 424 ? 32.188 20.453 19.234 1 80.5 424 GLN B C 1
ATOM 8114 O O . GLN B 1 424 ? 31.156 21.109 19.25 1 80.5 424 GLN B O 1
ATOM 8119 N N . ASN B 1 425 ? 33.312 20.734 18.672 1 83.19 425 ASN B N 1
ATOM 8120 C CA . ASN B 1 425 ? 33.344 22 17.938 1 83.19 425 ASN B CA 1
ATOM 8121 C C . ASN B 1 425 ? 32.344 21.984 16.766 1 83.19 425 ASN B C 1
ATOM 8123 O O . ASN B 1 425 ? 31.75 23.016 16.438 1 83.19 425 ASN B O 1
ATOM 8127 N N . LYS B 1 426 ? 32.219 20.875 16.234 1 85.31 426 LYS B N 1
ATOM 8128 C CA . LYS B 1 426 ? 31.281 20.734 15.117 1 85.31 426 LYS B CA 1
ATOM 8129 C C . LYS B 1 426 ? 29.844 20.875 15.594 1 85.31 426 LYS B C 1
ATOM 8131 O O . LYS B 1 426 ? 29.016 21.469 14.898 1 85.31 426 LYS B O 1
ATOM 8136 N N . CYS B 1 427 ? 29.594 20.375 16.703 1 81.62 427 CYS B N 1
ATOM 8137 C CA . CYS B 1 427 ? 28.25 20.5 17.281 1 81.62 427 CYS B CA 1
ATOM 8138 C C . CYS B 1 427 ? 27.938 21.938 17.641 1 81.62 427 CYS B C 1
ATOM 8140 O O . CYS B 1 427 ? 26.844 22.422 17.344 1 81.62 427 CYS B O 1
ATOM 8142 N N . ILE B 1 428 ? 28.938 22.547 18.219 1 82.25 428 ILE B N 1
ATOM 8143 C CA . ILE B 1 428 ? 28.75 23.938 18.625 1 82.25 428 ILE B CA 1
ATOM 8144 C C . ILE B 1 428 ? 28.531 24.797 17.375 1 82.25 428 ILE B C 1
ATOM 8146 O O . ILE B 1 428 ? 27.656 25.672 17.375 1 82.25 428 ILE B O 1
ATOM 8150 N N . LYS B 1 429 ? 29.266 24.469 16.438 1 86.38 429 LYS B N 1
ATOM 8151 C CA . LYS B 1 429 ? 29.109 25.203 15.18 1 86.38 429 LYS B CA 1
ATOM 8152 C C . LYS B 1 429 ? 27.719 24.984 14.586 1 86.38 429 LYS B C 1
ATOM 8154 O O . LYS B 1 429 ? 27.109 25.906 14.062 1 86.38 429 LYS B O 1
ATOM 8159 N N . THR B 1 430 ? 27.312 23.812 14.648 1 86.5 430 THR B N 1
ATOM 8160 C CA . THR B 1 430 ? 26 23.469 14.117 1 86.5 430 THR B CA 1
ATOM 8161 C C . THR B 1 430 ? 24.891 24.219 14.875 1 86.5 430 THR B C 1
ATOM 8163 O O . THR B 1 430 ? 23.969 24.75 14.266 1 86.5 430 THR B O 1
ATOM 8166 N N . PHE B 1 431 ? 25.047 24.344 16.125 1 82.81 431 PHE B N 1
ATOM 8167 C CA . PHE B 1 431 ? 24.062 25.062 16.938 1 82.81 431 PHE B CA 1
ATOM 8168 C C . PHE B 1 431 ? 24.047 26.547 16.578 1 82.81 431 PHE B C 1
ATOM 8170 O O . PHE B 1 431 ? 22.969 27.156 16.484 1 82.81 431 PHE B O 1
ATOM 8177 N N . THR B 1 432 ? 25.188 26.984 16.422 1 86.5 432 THR B N 1
ATOM 8178 C CA . THR B 1 432 ? 25.297 28.406 16.078 1 86.5 432 THR B CA 1
ATOM 8179 C C . THR B 1 432 ? 24.609 28.688 14.742 1 86.5 432 THR B C 1
ATOM 8181 O O . THR B 1 432 ? 23.891 29.688 14.609 1 86.5 432 THR B O 1
ATOM 8184 N N . GLU B 1 433 ? 24.828 27.781 13.875 1 88.56 433 GLU B N 1
ATOM 8185 C CA . GLU B 1 433 ? 24.219 27.953 12.555 1 88.56 433 GLU B CA 1
ATOM 8186 C C . GLU B 1 433 ? 22.703 27.828 12.625 1 88.56 433 GLU B C 1
ATOM 8188 O O . GLU B 1 433 ? 21.984 28.547 11.93 1 88.56 433 GLU B O 1
ATOM 8193 N N . VAL B 1 434 ? 22.25 26.938 13.414 1 86 434 VAL B N 1
ATOM 8194 C CA . VAL B 1 434 ? 20.828 26.734 13.578 1 86 434 VAL B CA 1
ATOM 8195 C C . VAL B 1 434 ? 20.203 27.984 14.219 1 86 434 VAL B C 1
ATOM 8197 O O . VAL B 1 434 ? 19.156 28.453 13.781 1 86 434 VAL B O 1
ATOM 8200 N N . VAL B 1 435 ? 20.891 28.453 15.234 1 86.38 435 VAL B N 1
ATOM 8201 C CA . VAL B 1 435 ? 20.406 29.625 15.938 1 86.38 435 VAL B CA 1
ATOM 8202 C C . VAL B 1 435 ? 20.391 30.828 14.984 1 86.38 435 VAL B C 1
ATOM 8204 O O . VAL B 1 435 ? 19.422 31.594 14.977 1 86.38 435 VAL B O 1
ATOM 8207 N N . ASP B 1 436 ? 21.391 30.953 14.234 1 88.31 436 ASP B N 1
ATOM 8208 C CA . ASP B 1 436 ? 21.469 32.062 13.281 1 88.31 436 ASP B CA 1
ATOM 8209 C C . ASP B 1 436 ? 20.328 31.969 12.258 1 88.31 436 ASP B C 1
ATOM 8211 O O . ASP B 1 436 ? 19.734 33 11.914 1 88.31 436 ASP B O 1
ATOM 8215 N N . LYS B 1 437 ? 20.109 30.828 11.852 1 87.88 437 LYS B N 1
ATOM 8216 C CA . LYS B 1 437 ? 19.062 30.641 10.852 1 87.88 437 LYS B CA 1
ATOM 8217 C C . LYS B 1 437 ? 17.672 30.922 11.43 1 87.88 437 LYS B C 1
ATOM 8219 O O . LYS B 1 437 ? 16.859 31.594 10.805 1 87.88 437 LYS B O 1
ATOM 8224 N N . LEU B 1 438 ? 17.406 30.438 12.562 1 87.81 438 LEU B N 1
ATOM 8225 C CA . LEU B 1 438 ? 16.125 30.688 13.211 1 87.81 438 LEU B CA 1
ATOM 8226 C C . LEU B 1 438 ? 15.93 32.156 13.5 1 87.81 438 LEU B C 1
ATOM 8228 O O . LEU B 1 438 ? 14.836 32.719 13.312 1 87.81 438 LEU B O 1
ATOM 8232 N N . THR B 1 439 ? 16.984 32.75 13.953 1 89.31 439 THR B N 1
ATOM 8233 C CA . THR B 1 439 ? 16.938 34.188 14.242 1 89.31 439 THR B CA 1
ATOM 8234 C C . THR B 1 439 ? 16.672 34.969 12.969 1 89.31 439 THR B C 1
ATOM 8236 O O . THR B 1 439 ? 15.945 35.969 12.992 1 89.31 439 THR B O 1
ATOM 8239 N N . SER B 1 440 ? 17.219 34.531 11.922 1 89 440 SER B N 1
ATOM 8240 C CA . SER B 1 440 ? 17 35.219 10.656 1 89 440 SER B CA 1
ATOM 8241 C C . SER B 1 440 ? 15.539 35.156 10.234 1 89 440 SER B C 1
ATOM 8243 O O . SER B 1 440 ? 15.039 36.062 9.578 1 89 440 SER B O 1
ATOM 8245 N N . TYR B 1 441 ? 14.898 34.125 10.602 1 89.19 441 TYR B N 1
ATOM 8246 C CA . TYR B 1 441 ? 13.5 33.969 10.219 1 89.19 441 TYR B CA 1
ATOM 8247 C C . TYR B 1 441 ? 12.586 34.75 11.141 1 89.19 441 TYR B C 1
ATOM 8249 O O . TYR B 1 441 ? 11.586 35.312 10.688 1 89.19 441 TYR B O 1
ATOM 8257 N N . TYR B 1 442 ? 12.875 34.875 12.367 1 89.5 442 TYR B N 1
ATOM 8258 C CA . TYR B 1 442 ? 11.898 35.375 13.32 1 89.5 442 TYR B CA 1
ATOM 8259 C C . TYR B 1 442 ? 12.336 36.75 13.859 1 89.5 442 TYR B C 1
ATOM 8261 O O . TYR B 1 442 ? 11.531 37.469 14.453 1 89.5 442 TYR B O 1
ATOM 8269 N N . ASN B 1 443 ? 13.539 37.031 13.711 1 86.25 443 ASN B N 1
ATOM 8270 C CA . ASN B 1 443 ? 14.055 38.344 14.086 1 86.25 443 ASN B CA 1
ATOM 8271 C C . ASN B 1 443 ? 15.031 38.875 13.039 1 86.25 443 ASN B C 1
ATOM 8273 O O . ASN B 1 443 ? 16.203 39.094 13.336 1 86.25 443 ASN B O 1
ATOM 8277 N N . PRO B 1 444 ? 14.438 39.188 11.922 1 82 444 PRO B N 1
ATOM 8278 C CA . PRO B 1 444 ? 15.328 39.594 10.828 1 82 444 PRO B CA 1
ATOM 8279 C C . PRO B 1 444 ? 16.078 40.875 11.125 1 82 444 PRO B C 1
ATOM 8281 O O . PRO B 1 444 ? 17.172 41.094 10.594 1 82 444 PRO B O 1
ATOM 8284 N N . ASP B 1 445 ? 15.531 41.75 11.875 1 75.88 445 ASP B N 1
ATOM 8285 C CA . ASP B 1 445 ? 16.188 43 12.188 1 75.88 445 ASP B CA 1
ATOM 8286 C C . ASP B 1 445 ? 17.469 42.781 12.984 1 75.88 445 ASP B C 1
ATOM 8288 O O . ASP B 1 445 ? 18.375 43.625 12.945 1 75.88 445 ASP B O 1
ATOM 8292 N N . SER B 1 446 ? 17.484 41.75 13.68 1 67.62 446 SER B N 1
ATOM 8293 C CA . SER B 1 446 ? 18.641 41.469 14.508 1 67.62 446 SER B CA 1
ATOM 8294 C C . SER B 1 446 ? 19.672 40.625 13.75 1 67.62 446 SER B C 1
ATOM 8296 O O . SER B 1 446 ? 20.797 40.438 14.211 1 67.62 446 SER B O 1
ATOM 8298 N N . SER B 1 447 ? 19.188 40.125 12.648 1 64.62 447 SER B N 1
ATOM 8299 C CA . SER B 1 447 ? 20.078 39.188 11.953 1 64.62 447 SER B CA 1
ATOM 8300 C C . SER B 1 447 ? 21.031 39.938 11.031 1 64.62 447 SER B C 1
ATOM 8302 O O . SER B 1 447 ? 20.656 40.938 10.398 1 64.62 447 SER B O 1
ATOM 8304 N N . GLU B 1 448 ? 22.219 39.844 11.195 1 59.5 448 GLU B N 1
ATOM 8305 C CA . GLU B 1 448 ? 23.25 40.406 10.32 1 59.5 448 GLU B CA 1
ATOM 8306 C C . GLU B 1 448 ? 23.125 39.844 8.906 1 59.5 448 GLU B C 1
ATOM 8308 O O . GLU B 1 448 ? 23.688 40.406 7.961 1 59.5 448 GLU B O 1
ATOM 8313 N N . ARG B 1 449 ? 22.422 38.625 8.805 1 54.25 449 ARG B N 1
ATOM 8314 C CA . ARG B 1 449 ? 22.391 38 7.492 1 54.25 449 ARG B CA 1
ATOM 8315 C C . ARG B 1 449 ? 21.109 38.344 6.742 1 54.25 449 ARG B C 1
ATOM 8317 O O . ARG B 1 449 ? 20.016 38.312 7.309 1 54.25 449 ARG B O 1
ATOM 8324 N N . THR B 1 450 ? 21.375 39.25 5.75 1 50 450 THR B N 1
ATOM 8325 C CA . THR B 1 450 ? 20.281 39.531 4.832 1 50 450 THR B CA 1
ATOM 8326 C C . THR B 1 450 ? 19.672 38.25 4.277 1 50 450 THR B C 1
ATOM 8328 O O . THR B 1 450 ? 20.328 37.531 3.529 1 50 450 THR B O 1
ATOM 8331 N N . THR B 1 451 ? 18.828 37.531 5.102 1 57.69 451 THR B N 1
ATOM 8332 C CA . THR B 1 451 ? 18.344 36.281 4.535 1 57.69 451 THR B CA 1
ATOM 8333 C C . THR B 1 451 ? 17.094 36.5 3.699 1 57.69 451 THR B C 1
ATOM 8335 O O . THR B 1 451 ? 16.281 37.375 4.027 1 57.69 451 THR B O 1
ATOM 8338 N N . HIS B 1 452 ? 17.141 36.094 2.492 1 59.84 452 HIS B N 1
ATOM 8339 C CA . HIS B 1 452 ? 16.062 36.125 1.504 1 59.84 452 HIS B CA 1
ATOM 8340 C C . HIS B 1 452 ? 14.844 35.344 1.984 1 59.84 452 HIS B C 1
ATOM 8342 O O . HIS B 1 452 ? 13.734 35.562 1.495 1 59.84 452 HIS B O 1
ATOM 8348 N N . PHE B 1 453 ? 14.969 34.531 3.098 1 71.62 453 PHE B N 1
ATOM 8349 C CA . PHE B 1 453 ? 13.836 33.719 3.545 1 71.62 453 PHE B CA 1
ATOM 8350 C C . PHE B 1 453 ? 13.469 34.062 4.984 1 71.62 453 PHE B C 1
ATOM 8352 O O . PHE B 1 453 ? 14.289 33.906 5.891 1 71.62 453 PHE B O 1
ATOM 8359 N N . THR B 1 454 ? 12.438 34.75 5.164 1 83.69 454 THR B N 1
ATOM 8360 C CA . THR B 1 454 ? 11.977 35.125 6.496 1 83.69 454 THR B CA 1
ATOM 8361 C C . THR B 1 454 ? 10.531 34.656 6.707 1 83.69 454 THR B C 1
ATOM 8363 O O . THR B 1 454 ? 9.852 34.281 5.754 1 83.69 454 THR B O 1
ATOM 8366 N N . GLN B 1 455 ? 10.242 34.531 7.98 1 91.25 455 GLN B N 1
ATOM 8367 C CA . GLN B 1 455 ? 8.828 34.469 8.32 1 91.25 455 GLN B CA 1
ATOM 8368 C C . GLN B 1 455 ? 8.109 35.781 8.016 1 91.25 455 GLN B C 1
ATOM 8370 O O . GLN B 1 455 ? 8.336 36.781 8.688 1 91.25 455 GLN B O 1
ATOM 8375 N N . PRO B 1 456 ? 7.289 35.719 6.945 1 89.88 456 PRO B N 1
ATOM 8376 C CA . PRO B 1 456 ? 6.648 36.969 6.551 1 89.88 456 PRO B CA 1
ATOM 8377 C C . PRO B 1 456 ? 5.852 37.625 7.684 1 89.88 456 PRO B C 1
ATOM 8379 O O . PRO B 1 456 ? 5.742 38.844 7.754 1 89.88 456 PRO B O 1
ATOM 8382 N N . ALA B 1 457 ? 5.371 36.812 8.633 1 93.25 457 ALA B N 1
ATOM 8383 C CA . ALA B 1 457 ? 4.5 37.312 9.695 1 93.25 457 ALA B CA 1
ATOM 8384 C C . ALA B 1 457 ? 5.262 37.438 11.016 1 93.25 457 ALA B C 1
ATOM 8386 O O . ALA B 1 457 ? 4.668 37.344 12.094 1 93.25 457 ALA B O 1
ATOM 8387 N N . HIS B 1 458 ? 6.555 37.656 10.969 1 92.25 458 HIS B N 1
ATOM 8388 C CA . HIS B 1 458 ? 7.336 37.688 12.203 1 92.25 458 HIS B CA 1
ATOM 8389 C C . HIS B 1 458 ? 6.871 38.812 13.117 1 92.25 458 HIS B C 1
ATOM 8391 O O . HIS B 1 458 ? 6.812 38.625 14.336 1 92.25 458 HIS B O 1
ATOM 8397 N N . ARG B 1 459 ? 6.523 40 12.57 1 92.81 459 ARG B N 1
ATOM 8398 C CA . ARG B 1 459 ? 6.027 41.125 13.375 1 92.81 459 ARG B CA 1
ATOM 8399 C C . ARG B 1 459 ? 4.656 40.812 13.961 1 92.81 459 ARG B C 1
ATOM 8401 O O . ARG B 1 459 ? 4.379 41.125 15.117 1 92.81 459 ARG B O 1
ATOM 8408 N N . PHE B 1 460 ? 3.875 40.219 13.148 1 94.5 460 PHE B N 1
ATOM 8409 C CA . PHE B 1 460 ? 2.551 39.812 13.602 1 94.5 460 PHE B CA 1
ATOM 8410 C C . PHE B 1 460 ? 2.656 38.812 14.75 1 94.5 460 PHE B C 1
ATOM 8412 O O . PHE B 1 460 ? 1.939 38.938 15.742 1 94.5 460 PHE B O 1
ATOM 8419 N N . LEU B 1 461 ? 3.541 37.812 14.617 1 94.62 461 LEU B N 1
ATOM 8420 C CA . LEU B 1 461 ? 3.707 36.781 15.633 1 94.62 461 LEU B CA 1
ATOM 8421 C C . LEU B 1 461 ? 4.137 37.406 16.969 1 94.62 461 LEU B C 1
ATOM 8423 O O . LEU B 1 461 ? 3.742 36.906 18.031 1 94.62 461 LEU B O 1
ATOM 8427 N N . LYS B 1 462 ? 4.867 38.469 16.844 1 93.44 462 LYS B N 1
ATOM 8428 C CA . LYS B 1 462 ? 5.273 39.188 18.062 1 93.44 462 LYS B CA 1
ATOM 8429 C C . LYS B 1 462 ? 4.094 39.938 18.672 1 93.44 462 LYS B C 1
ATOM 8431 O O . LYS B 1 462 ? 3.932 39.938 19.891 1 93.44 462 LYS B O 1
ATOM 8436 N N . ALA B 1 463 ? 3.33 40.438 17.844 1 93.81 463 ALA B N 1
ATOM 8437 C CA . ALA B 1 463 ? 2.254 41.312 18.297 1 93.81 463 ALA B CA 1
ATOM 8438 C C . ALA B 1 463 ? 1.07 40.531 18.828 1 93.81 463 ALA B C 1
ATOM 8440 O O . ALA B 1 463 ? 0.437 40.938 19.812 1 93.81 463 ALA B O 1
ATOM 8441 N N . VAL B 1 464 ? 0.734 39.438 18.219 1 94.5 464 VAL B N 1
ATOM 8442 C CA . VAL B 1 464 ? -0.484 38.688 18.5 1 94.5 464 VAL B CA 1
ATOM 8443 C C . VAL B 1 464 ? -0.43 38.125 19.906 1 94.5 464 VAL B C 1
ATOM 8445 O O . VAL B 1 464 ? -1.464 37.781 20.484 1 94.5 464 VAL B O 1
ATOM 8448 N N . ARG B 1 465 ? 0.652 38.125 20.547 1 94.25 465 ARG B N 1
ATOM 8449 C CA . ARG B 1 465 ? 0.83 37.625 21.922 1 94.25 465 ARG B CA 1
ATOM 8450 C C . ARG B 1 465 ? 0.019 38.469 22.906 1 94.25 465 ARG B C 1
ATOM 8452 O O . ARG B 1 465 ? -0.283 38.031 24.016 1 94.25 465 ARG B O 1
ATOM 8459 N N . VAL B 1 466 ? -0.303 39.594 22.484 1 93.38 466 VAL B N 1
ATOM 8460 C CA . VAL B 1 466 ? -1.017 40.531 23.359 1 93.38 466 VAL B CA 1
ATOM 8461 C C . VAL B 1 466 ? -2.391 39.969 23.703 1 93.38 466 VAL B C 1
ATOM 8463 O O . VAL B 1 466 ? -2.961 40.312 24.75 1 93.38 466 VAL B O 1
ATOM 8466 N N . PHE B 1 467 ? -2.893 39.125 22.906 1 92 467 PHE B N 1
ATOM 8467 C CA . PHE B 1 467 ? -4.25 38.625 23.109 1 92 467 PHE B CA 1
ATOM 8468 C C . PHE B 1 467 ? -4.273 37.531 24.156 1 92 467 PHE B C 1
ATOM 8470 O O . PHE B 1 467 ? -5.344 37.094 24.578 1 92 467 PHE B O 1
ATOM 8477 N N . ASP B 1 468 ? -3.139 37.062 24.562 1 91.5 468 ASP B N 1
ATOM 8478 C CA . ASP B 1 468 ? -3.025 36.125 25.672 1 91.5 468 ASP B CA 1
ATOM 8479 C C . ASP B 1 468 ? -2.877 36.875 27 1 91.5 468 ASP B C 1
ATOM 8481 O O . ASP B 1 468 ? -1.849 37.5 27.25 1 91.5 468 ASP B O 1
ATOM 8485 N N . PRO B 1 469 ? -3.85 36.719 27.828 1 89.5 469 PRO B N 1
ATOM 8486 C CA . PRO B 1 469 ? -3.801 37.469 29.078 1 89.5 469 PRO B CA 1
ATOM 8487 C C . PRO B 1 469 ? -2.586 37.094 29.938 1 89.5 469 PRO B C 1
ATOM 8489 O O . PRO B 1 469 ? -2.104 37.906 30.719 1 89.5 469 PRO B O 1
ATOM 8492 N N . LEU B 1 470 ? -2.086 35.969 29.766 1 86.25 470 LEU B N 1
ATOM 8493 C CA . LEU B 1 470 ? -0.932 35.562 30.547 1 86.25 470 LEU B CA 1
ATOM 8494 C C . LEU B 1 470 ? 0.35 36.188 30.016 1 86.25 470 LEU B C 1
ATOM 8496 O O . LEU B 1 470 ? 1.329 36.344 30.766 1 86.25 470 LEU B O 1
ATOM 8500 N N . GLN B 1 471 ? 0.302 36.656 28.766 1 88.5 471 GLN B N 1
ATOM 8501 C CA . GLN B 1 471 ? 1.501 37.219 28.141 1 88.5 471 GLN B CA 1
ATOM 8502 C C . GLN B 1 471 ? 1.461 38.719 28.125 1 88.5 471 GLN B C 1
ATOM 8504 O O . GLN B 1 471 ? 2.506 39.375 28.156 1 88.5 471 GLN B O 1
ATOM 8509 N N . VAL B 1 472 ? 0.31 39.25 28.047 1 91.12 472 VAL B N 1
ATOM 8510 C CA . VAL B 1 472 ? 0.159 40.688 27.797 1 91.12 472 VAL B CA 1
ATOM 8511 C C . VAL B 1 472 ? 0.81 41.5 28.922 1 91.12 472 VAL B C 1
ATOM 8513 O O . VAL B 1 472 ? 1.344 42.562 28.688 1 91.12 472 VAL B O 1
ATOM 8516 N N . CYS B 1 473 ? 0.838 40.938 30.109 1 85.88 473 CYS B N 1
ATOM 8517 C CA . CYS B 1 473 ? 1.354 41.656 31.266 1 85.88 473 CYS B CA 1
ATOM 8518 C C . CYS B 1 473 ? 2.875 41.75 31.219 1 85.88 473 CYS B C 1
ATOM 8520 O O . CYS B 1 473 ? 3.465 42.656 31.828 1 85.88 473 CYS B O 1
ATOM 8522 N N . THR B 1 474 ? 3.455 40.875 30.484 1 84.94 474 THR B N 1
ATOM 8523 C CA . THR B 1 474 ? 4.914 40.844 30.438 1 84.94 474 THR B CA 1
ATOM 8524 C C . THR B 1 474 ? 5.434 41.562 29.203 1 84.94 474 THR B C 1
ATOM 8526 O O . THR B 1 474 ? 6.641 41.781 29.062 1 84.94 474 THR B O 1
ATOM 8529 N N . LEU B 1 475 ? 4.516 42.031 28.391 1 90.38 475 LEU B N 1
ATOM 8530 C CA . LEU B 1 475 ? 4.918 42.625 27.109 1 90.38 475 LEU B CA 1
ATOM 8531 C C . LEU B 1 475 ? 4.992 44.156 27.203 1 90.38 475 LEU B C 1
ATOM 8533 O O . LEU B 1 475 ? 4.227 44.75 27.953 1 90.38 475 LEU B O 1
ATOM 8537 N N . ASN B 1 476 ? 5.98 44.656 26.516 1 89.25 476 ASN B N 1
ATOM 8538 C CA . ASN B 1 476 ? 6.039 46.094 26.344 1 89.25 476 ASN B CA 1
ATOM 8539 C C . ASN B 1 476 ? 5.188 46.562 25.172 1 89.25 476 ASN B C 1
ATOM 8541 O O . ASN B 1 476 ? 5.613 46.469 24.016 1 89.25 476 ASN B O 1
ATOM 8545 N N . LEU B 1 477 ? 4.047 47.188 25.469 1 87.56 477 LEU B N 1
ATOM 8546 C CA . LEU B 1 477 ? 3.049 47.562 24.469 1 87.56 477 LEU B CA 1
ATOM 8547 C C . LEU B 1 477 ? 3.576 48.656 23.547 1 87.56 477 LEU B C 1
ATOM 8549 O O . LEU B 1 477 ? 3.139 48.75 22.391 1 87.56 477 LEU B O 1
ATOM 8553 N N . ASP B 1 478 ? 4.602 49.438 24 1 84.88 478 ASP B N 1
ATOM 8554 C CA . ASP B 1 478 ? 5.117 50.531 23.203 1 84.88 478 ASP B CA 1
ATOM 8555 C C . ASP B 1 478 ? 6.039 50.062 22.094 1 84.88 478 ASP B C 1
ATOM 8557 O O . ASP B 1 478 ? 6.113 50.656 21.031 1 84.88 478 ASP B O 1
ATOM 8561 N N . THR B 1 479 ? 6.57 48.938 22.281 1 87.81 479 THR B N 1
ATOM 8562 C CA . THR B 1 479 ? 7.551 48.438 21.312 1 87.81 479 THR B CA 1
ATOM 8563 C C . THR B 1 479 ? 6.941 47.375 20.406 1 87.81 479 THR B C 1
ATOM 8565 O O . THR B 1 479 ? 7.523 47 19.391 1 87.81 479 THR B O 1
ATOM 8568 N N . LEU B 1 480 ? 5.812 46.969 20.781 1 90.81 480 LEU B N 1
ATOM 8569 C CA . LEU B 1 480 ? 5.184 45.906 20 1 90.81 480 LEU B CA 1
ATOM 8570 C C . LEU B 1 480 ? 4.629 46.438 18.688 1 90.81 480 LEU B C 1
ATOM 8572 O O . LEU B 1 480 ? 4.051 47.531 18.641 1 90.81 480 LEU B O 1
ATOM 8576 N N . PRO B 1 481 ? 4.902 45.688 17.641 1 91.12 481 PRO B N 1
ATOM 8577 C CA . PRO B 1 481 ? 4.344 46.125 16.359 1 91.12 481 PRO B CA 1
ATOM 8578 C C . PRO B 1 481 ? 2.857 45.812 16.219 1 91.12 481 PRO B C 1
ATOM 8580 O O . PRO B 1 481 ? 2.469 45 15.367 1 91.12 481 PRO B O 1
ATOM 8583 N N . LEU B 1 482 ? 2.025 46.469 16.875 1 91 482 LEU B N 1
ATOM 8584 C CA . LEU B 1 482 ? 0.591 46.188 16.922 1 91 482 LEU B CA 1
ATOM 8585 C C . LEU B 1 482 ? -0.061 46.469 15.57 1 91 482 LEU B C 1
ATOM 8587 O O . LEU B 1 482 ? -1.124 45.938 15.258 1 91 482 LEU B O 1
ATOM 8591 N N . ASP B 1 483 ? 0.62 47.281 14.805 1 87.88 483 ASP B N 1
ATOM 8592 C CA . ASP B 1 483 ? 0.095 47.656 13.492 1 87.88 483 ASP B CA 1
ATOM 8593 C C . ASP B 1 483 ? 0.152 46.469 12.523 1 87.88 483 ASP B C 1
ATOM 8595 O O . ASP B 1 483 ? -0.498 46.469 11.477 1 87.88 483 ASP B O 1
ATOM 8599 N N . SER B 1 484 ? 0.902 45.469 12.93 1 90.31 484 SER B N 1
ATOM 8600 C CA . SER B 1 484 ? 1.033 44.281 12.078 1 90.31 484 SER B CA 1
ATOM 8601 C C . SER B 1 484 ? -0.188 43.375 12.203 1 90.31 484 SER B C 1
ATOM 8603 O O . SER B 1 484 ? -0.374 42.469 11.391 1 90.31 484 SER B O 1
ATOM 8605 N N . ILE B 1 485 ? -1.036 43.625 13.172 1 91.06 485 ILE B N 1
ATOM 8606 C CA . ILE B 1 485 ? -2.281 42.875 13.312 1 91.06 485 ILE B CA 1
ATOM 8607 C C . ILE B 1 485 ? -3.369 43.5 12.461 1 91.06 485 ILE B C 1
ATOM 8609 O O . ILE B 1 485 ? -3.828 44.625 12.75 1 91.06 485 ILE B O 1
ATOM 8613 N N . PRO B 1 486 ? -3.762 42.75 11.508 1 86.38 486 PRO B N 1
ATOM 8614 C CA . PRO B 1 486 ? -4.844 43.344 10.711 1 86.38 486 PRO B CA 1
ATOM 8615 C C . PRO B 1 486 ? -6.102 43.625 11.531 1 86.38 486 PRO B C 1
ATOM 8617 O O . PRO B 1 486 ? -6.547 42.75 12.289 1 86.38 486 PRO B O 1
ATOM 8620 N N . GLY B 1 487 ? -6.633 44.812 11.398 1 82.06 487 GLY B N 1
ATOM 8621 C CA . GLY B 1 487 ? -7.832 45.219 12.125 1 82.06 487 GLY B CA 1
ATOM 8622 C C . GLY B 1 487 ? -7.535 46.031 13.359 1 82.06 487 GLY B C 1
ATOM 8623 O O . GLY B 1 487 ? -8.43 46.688 13.914 1 82.06 487 GLY B O 1
ATOM 8624 N N . PHE B 1 488 ? -6.262 45.781 13.781 1 85.19 488 PHE B N 1
ATOM 8625 C CA . PHE B 1 488 ? -5.895 46.562 14.953 1 85.19 488 PHE B CA 1
ATOM 8626 C C . PHE B 1 488 ? -5.793 48.062 14.594 1 85.19 488 PHE B C 1
ATOM 8628 O O . PHE B 1 488 ? -4.957 48.438 13.773 1 85.19 488 PHE B O 1
ATOM 8635 N N . ASN B 1 489 ? -7.02 48.75 14.508 1 72 489 ASN B N 1
ATOM 8636 C CA . ASN B 1 489 ? -7.07 50.188 14.188 1 72 489 ASN B CA 1
ATOM 8637 C C . ASN B 1 489 ? -6.508 51.031 15.32 1 72 489 ASN B C 1
ATOM 8639 O O . ASN B 1 489 ? -6.762 50.75 16.5 1 72 489 ASN B O 1
ATOM 8643 N N . ARG B 1 490 ? -5.43 51.781 14.945 1 60.19 490 ARG B N 1
ATOM 8644 C CA . ARG B 1 490 ? -4.781 52.688 15.875 1 60.19 490 ARG B CA 1
ATOM 8645 C C . ARG B 1 490 ? -5.773 53.688 16.438 1 60.19 490 ARG B C 1
ATOM 8647 O O . ARG B 1 490 ? -5.379 54.688 17.031 1 60.19 490 ARG B O 1
ATOM 8654 N N . SER B 1 491 ? -6.941 53.25 16.266 1 63.66 491 SER B N 1
ATOM 8655 C CA . SER B 1 491 ? -7.816 54.25 16.891 1 63.66 491 SER B CA 1
ATOM 8656 C C . SER B 1 491 ? -7.586 54.312 18.391 1 63.66 491 SER B C 1
ATOM 8658 O O . SER B 1 491 ? -7.133 53.344 19 1 63.66 491 SER B O 1
ATOM 8660 N N . CYS B 1 492 ? -7.801 55.344 18.781 1 68.69 492 CYS B N 1
ATOM 8661 C CA . CYS B 1 492 ? -7.625 55.688 20.188 1 68.69 492 CYS B CA 1
ATOM 8662 C C . CYS B 1 492 ? -8.43 54.75 21.078 1 68.69 492 CYS B C 1
ATOM 8664 O O . CYS B 1 492 ? -7.965 54.344 22.141 1 68.69 492 CYS B O 1
ATOM 8666 N N . LYS B 1 493 ? -9.484 54.125 20.5 1 79.81 493 LYS B N 1
ATOM 8667 C CA . LYS B 1 493 ? -10.352 53.312 21.344 1 79.81 493 LYS B CA 1
ATOM 8668 C C . LYS B 1 493 ? -9.742 51.938 21.578 1 79.81 493 LYS B C 1
ATOM 8670 O O . LYS B 1 493 ? -9.773 51.406 22.688 1 79.81 493 LYS B O 1
ATOM 8675 N N . THR B 1 494 ? -9.164 51.438 20.562 1 85.88 494 THR B N 1
ATOM 8676 C CA . THR B 1 494 ? -8.578 50.094 20.688 1 85.88 494 THR B CA 1
ATOM 8677 C C . THR B 1 494 ? -7.352 50.125 21.609 1 85.88 494 THR B C 1
ATOM 8679 O O . THR B 1 494 ? -7.125 49.188 22.391 1 85.88 494 THR B O 1
ATOM 8682 N N . LYS B 1 495 ? -6.648 51.156 21.516 1 83.19 495 LYS B N 1
ATOM 8683 C CA . LYS B 1 495 ? -5.469 51.312 22.375 1 83.19 495 LYS B CA 1
ATOM 8684 C C . LYS B 1 495 ? -5.859 51.438 23.844 1 83.19 495 LYS B C 1
ATOM 8686 O O . LYS B 1 495 ? -5.203 50.875 24.719 1 83.19 495 LYS B O 1
ATOM 8691 N N . LEU B 1 496 ? -6.867 52.219 24 1 85.69 496 LEU B N 1
ATOM 8692 C CA . LEU B 1 496 ? -7.359 52.406 25.359 1 85.69 496 LEU B CA 1
ATOM 8693 C C . LEU B 1 496 ? -7.891 51.062 25.922 1 85.69 496 LEU B C 1
ATOM 8695 O O . LEU B 1 496 ? -7.645 50.75 27.078 1 85.69 496 LEU B O 1
ATOM 8699 N N . GLU B 1 497 ? -8.602 50.438 25.094 1 90.62 497 GLU B N 1
ATOM 8700 C CA . GLU B 1 497 ? -9.109 49.125 25.516 1 90.62 497 GLU B CA 1
ATOM 8701 C C . GLU B 1 497 ? -7.973 48.188 25.875 1 90.62 497 GLU B C 1
ATOM 8703 O O . GLU B 1 497 ? -8.086 47.406 26.844 1 90.62 497 GLU B O 1
ATOM 8708 N N . LEU B 1 498 ? -6.969 48.281 25.109 1 90.75 498 LEU B N 1
ATOM 8709 C CA . LEU B 1 498 ? -5.82 47.406 25.328 1 90.75 498 LEU B CA 1
ATOM 8710 C C . LEU B 1 498 ? -5.184 47.688 26.688 1 90.75 498 LEU B C 1
ATOM 8712 O O . LEU B 1 498 ? -4.797 46.781 27.406 1 90.75 498 LEU B O 1
ATOM 8716 N N . GLU B 1 499 ? -5.098 48.906 27.016 1 87.25 499 GLU B N 1
ATOM 8717 C CA . GLU B 1 499 ? -4.516 49.281 28.297 1 87.25 499 GLU B CA 1
ATOM 8718 C C . GLU B 1 499 ? -5.391 48.812 29.469 1 87.25 499 GLU B C 1
ATOM 8720 O O . GLU B 1 499 ? -4.879 48.312 30.469 1 87.25 499 GLU B O 1
ATOM 8725 N N . CYS B 1 500 ? -6.621 49 29.25 1 90 500 CYS B N 1
ATOM 8726 C CA . CYS B 1 500 ? -7.551 48.562 30.281 1 90 500 CYS B CA 1
ATOM 8727 C C . CYS B 1 500 ? -7.52 47.031 30.422 1 90 500 CYS B C 1
ATOM 8729 O O . CYS B 1 500 ? -7.543 46.5 31.531 1 90 500 CYS B O 1
ATOM 8731 N N . TYR B 1 501 ? -7.512 46.438 29.25 1 92.69 501 TYR B N 1
ATOM 8732 C CA . TYR B 1 501 ? -7.43 45 29.219 1 92.69 501 TYR B CA 1
ATOM 8733 C C . TYR B 1 501 ? -6.172 44.5 29.922 1 92.69 501 TYR B C 1
ATOM 8735 O O . TYR B 1 501 ? -6.215 43.531 30.688 1 92.69 501 TYR B O 1
ATOM 8743 N N . ARG B 1 502 ? -5.094 45.062 29.703 1 90.31 502 ARG B N 1
ATOM 8744 C CA . ARG B 1 502 ? -3.842 44.688 30.344 1 90.31 502 ARG B CA 1
ATOM 8745 C C . ARG B 1 502 ? -3.967 44.75 31.859 1 90.31 502 ARG B C 1
ATOM 8747 O O . ARG B 1 502 ? -3.473 43.844 32.562 1 90.31 502 ARG B O 1
ATOM 8754 N N . PHE B 1 503 ? -4.613 45.719 32.344 1 87.75 503 PHE B N 1
ATOM 8755 C CA . PHE B 1 503 ? -4.82 45.844 33.781 1 87.75 503 PHE B CA 1
ATOM 8756 C C . PHE B 1 503 ? -5.688 44.719 34.312 1 87.75 503 PHE B C 1
ATOM 8758 O O . PHE B 1 503 ? -5.395 44.156 35.375 1 87.75 503 PHE B O 1
ATOM 8765 N N . HIS B 1 504 ? -6.652 44.469 33.562 1 87.5 504 HIS B N 1
ATOM 8766 C CA . HIS B 1 504 ? -7.551 43.375 33.969 1 87.5 504 HIS B CA 1
ATOM 8767 C C . HIS B 1 504 ? -6.84 42.031 33.938 1 87.5 504 HIS B C 1
ATOM 8769 O O . HIS B 1 504 ? -7.117 41.156 34.781 1 87.5 504 HIS B O 1
ATOM 8775 N N . ALA B 1 505 ? -6.066 41.844 32.906 1 88.38 505 ALA B N 1
ATOM 8776 C CA . ALA B 1 505 ? -5.348 40.594 32.75 1 88.38 505 ALA B CA 1
ATOM 8777 C C . ALA B 1 505 ? -4.398 40.312 33.906 1 88.38 505 ALA B C 1
ATOM 8779 O O . ALA B 1 505 ? -4.137 39.156 34.25 1 88.38 505 ALA B O 1
ATOM 8780 N N . SER B 1 506 ? -3.879 41.25 34.531 1 84 506 SER B N 1
ATOM 8781 C CA . SER B 1 506 ? -2.936 41.125 35.656 1 84 506 SER B CA 1
ATOM 8782 C C . SER B 1 506 ? -3.592 40.469 36.844 1 84 506 SER B C 1
ATOM 8784 O O . SER B 1 506 ? -2.906 39.875 37.688 1 84 506 SER B O 1
ATOM 8786 N N . GLU B 1 507 ? -4.863 40.438 36.812 1 80 507 GLU B N 1
ATOM 8787 C CA . GLU B 1 507 ? -5.598 39.875 37.938 1 80 507 GLU B CA 1
ATOM 8788 C C . GLU B 1 507 ? -6.008 38.438 37.688 1 80 507 GLU B C 1
ATOM 8790 O O . GLU B 1 507 ? -6.531 37.75 38.562 1 80 507 GLU B O 1
ATOM 8795 N N . CYS B 1 508 ? -5.746 38.031 36.5 1 77.88 508 CYS B N 1
ATOM 8796 C CA . CYS B 1 508 ? -6.215 36.719 36.094 1 77.88 508 CYS B CA 1
ATOM 8797 C C . CYS B 1 508 ? -5.293 35.625 36.594 1 77.88 508 CYS B C 1
ATOM 8799 O O . CYS B 1 508 ? -4.102 35.875 36.812 1 77.88 508 CYS B O 1
ATOM 8801 N N . ASN B 1 509 ? -5.891 34.406 36.844 1 71.31 509 ASN B N 1
ATOM 8802 C CA . ASN B 1 509 ? -5.156 33.219 37.281 1 71.31 509 ASN B CA 1
ATOM 8803 C C . ASN B 1 509 ? -4.527 32.469 36.125 1 71.31 509 ASN B C 1
ATOM 8805 O O . ASN B 1 509 ? -4.926 32.625 34.969 1 71.31 509 ASN B O 1
ATOM 8809 N N . SER B 1 510 ? -3.604 31.609 36.469 1 69.12 510 SER B N 1
ATOM 8810 C CA . SER B 1 510 ? -2.779 30.875 35.531 1 69.12 510 SER B CA 1
ATOM 8811 C C . SER B 1 510 ? -3.586 29.797 34.812 1 69.12 510 SER B C 1
ATOM 8813 O O . SER B 1 510 ? -3.234 29.391 33.688 1 69.12 510 SER B O 1
ATOM 8815 N N . GLU B 1 511 ? -4.668 29.344 35.281 1 68.94 511 GLU B N 1
ATOM 8816 C CA . GLU B 1 511 ? -5.41 28.234 34.688 1 68.94 511 GLU B CA 1
ATOM 8817 C C . GLU B 1 511 ? -6.578 28.734 33.844 1 68.94 511 GLU B C 1
ATOM 8819 O O . GLU B 1 511 ? -7.578 28.031 33.688 1 68.94 511 GLU B O 1
ATOM 8824 N N . LEU B 1 512 ? -6.27 29.75 33.156 1 70.38 512 LEU B N 1
ATOM 8825 C CA . LEU B 1 512 ? -7.363 30.422 32.469 1 70.38 512 LEU B CA 1
ATOM 8826 C C . LEU B 1 512 ? -7.574 29.828 31.062 1 70.38 512 LEU B C 1
ATOM 8828 O O . LEU B 1 512 ? -6.605 29.547 30.344 1 70.38 512 LEU B O 1
ATOM 8832 N N . SER B 1 513 ? -8.836 29.469 30.828 1 77.38 513 SER B N 1
ATOM 8833 C CA . SER B 1 513 ? -9.234 29.172 29.453 1 77.38 513 SER B CA 1
ATOM 8834 C C . SER B 1 513 ? -9.359 30.438 28.625 1 77.38 513 SER B C 1
ATOM 8836 O O . SER B 1 513 ? -10.148 31.328 28.938 1 77.38 513 SER B O 1
ATOM 8838 N N . LEU B 1 514 ? -8.562 30.562 27.562 1 82.75 514 LEU B N 1
ATOM 8839 C CA . LEU B 1 514 ? -8.547 31.75 26.734 1 82.75 514 LEU B CA 1
ATOM 8840 C C . LEU B 1 514 ? -9.922 32 26.125 1 82.75 514 LEU B C 1
ATOM 8842 O O . LEU B 1 514 ? -10.375 33.156 26.047 1 82.75 514 LEU B O 1
ATOM 8846 N N . THR B 1 515 ? -10.508 30.922 25.75 1 76.94 515 THR B N 1
ATOM 8847 C CA . THR B 1 515 ? -11.828 31.062 25.141 1 76.94 515 THR B CA 1
ATOM 8848 C C . THR B 1 515 ? -12.836 31.625 26.141 1 76.94 515 THR B C 1
ATOM 8850 O O . THR B 1 515 ? -13.617 32.5 25.797 1 76.94 515 THR B O 1
ATOM 8853 N N . ALA B 1 516 ? -12.797 31.094 27.297 1 75.75 516 ALA B N 1
ATOM 8854 C CA . ALA B 1 516 ? -13.711 31.562 28.328 1 75.75 516 ALA B CA 1
ATOM 8855 C C . ALA B 1 516 ? -13.422 33 28.703 1 75.75 516 ALA B C 1
ATOM 8857 O O . ALA B 1 516 ? -14.344 33.812 28.906 1 75.75 516 ALA B O 1
ATOM 8858 N N . PHE B 1 517 ? -12.195 33.375 28.781 1 85.88 517 PHE B N 1
ATOM 8859 C CA . PHE B 1 517 ? -11.781 34.719 29.172 1 85.88 517 PHE B CA 1
ATOM 8860 C C . PHE B 1 517 ? -12.336 35.75 28.203 1 85.88 517 PHE B C 1
ATOM 8862 O O . PHE B 1 517 ? -12.945 36.719 28.609 1 85.88 517 PHE B O 1
ATOM 8869 N N . TRP B 1 518 ? -12.203 35.5 26.953 1 87.75 518 TRP B N 1
ATOM 8870 C CA . TRP B 1 518 ? -12.578 36.5 25.969 1 87.75 518 TRP B CA 1
ATOM 8871 C C . TRP B 1 518 ? -14.086 36.531 25.75 1 87.75 518 TRP B C 1
ATOM 8873 O O . TRP B 1 518 ? -14.648 37.562 25.391 1 87.75 518 TRP B O 1
ATOM 8883 N N . ARG B 1 519 ? -14.664 35.406 26.047 1 79.81 519 ARG B N 1
ATOM 8884 C CA . ARG B 1 519 ? -16.125 35.406 26.016 1 79.81 519 ARG B CA 1
ATOM 8885 C C . ARG B 1 519 ? -16.688 36.281 27.125 1 79.81 519 ARG B C 1
ATOM 8887 O O . ARG B 1 519 ? -17.641 37.031 26.906 1 79.81 519 ARG B O 1
ATOM 8894 N N . PHE B 1 520 ? -16.094 36.219 28.203 1 80.31 520 PHE B N 1
ATOM 8895 C CA . PHE B 1 520 ? -16.578 36.938 29.375 1 80.31 520 PHE B CA 1
ATOM 8896 C C . PHE B 1 520 ? -16.25 38.406 29.25 1 80.31 520 PHE B C 1
ATOM 8898 O O . PHE B 1 520 ? -17.016 39.281 29.719 1 80.31 520 PHE B O 1
ATOM 8905 N N . THR B 1 521 ? -15.188 38.75 28.641 1 86.44 521 THR B N 1
ATOM 8906 C CA . THR B 1 521 ? -14.727 40.125 28.609 1 86.44 521 THR B CA 1
ATOM 8907 C C . THR B 1 521 ? -15.141 40.812 27.312 1 86.44 521 THR B C 1
ATOM 8909 O O . THR B 1 521 ? -14.766 41.969 27.062 1 86.44 521 THR B O 1
ATOM 8912 N N . GLU B 1 522 ? -15.93 40.156 26.531 1 87.5 522 GLU B N 1
ATOM 8913 C CA . GLU B 1 522 ? -16.297 40.656 25.219 1 87.5 522 GLU B CA 1
ATOM 8914 C C . GLU B 1 522 ? -17.047 42 25.328 1 87.5 522 GLU B C 1
ATOM 8916 O O . GLU B 1 522 ? -16.859 42.875 24.516 1 87.5 522 GLU B O 1
ATOM 8921 N N . THR B 1 523 ? -17.844 42.125 26.266 1 87.06 523 THR B N 1
ATOM 8922 C CA . THR B 1 523 ? -18.641 43.344 26.438 1 87.06 523 THR B CA 1
ATOM 8923 C C . THR B 1 523 ? -17.766 44.5 26.875 1 87.06 523 THR B C 1
ATOM 8925 O O . THR B 1 523 ? -17.984 45.656 26.469 1 87.06 523 THR B O 1
ATOM 8928 N N . ARG B 1 524 ? -16.812 44.25 27.641 1 88.69 524 ARG B N 1
ATOM 8929 C CA . ARG B 1 524 ? -15.953 45.281 28.188 1 88.69 524 ARG B CA 1
ATOM 8930 C C . ARG B 1 524 ? -14.891 45.688 27.188 1 88.69 524 ARG B C 1
ATOM 8932 O O . ARG B 1 524 ? -14.57 46.875 27.062 1 88.69 524 ARG B O 1
ATOM 8939 N N . PHE B 1 525 ? -14.305 44.688 26.562 1 90.56 525 PHE B N 1
ATOM 8940 C CA . PHE B 1 525 ? -13.258 44.938 25.578 1 90.56 525 PHE B CA 1
ATOM 8941 C C . PHE B 1 525 ? -13.672 44.438 24.203 1 90.56 525 PHE B C 1
ATOM 8943 O O . PHE B 1 525 ? -13.031 43.531 23.641 1 90.56 525 PHE B O 1
ATOM 8950 N N . HIS B 1 526 ? -14.578 45.062 23.625 1 88.44 526 HIS B N 1
ATOM 8951 C CA . HIS B 1 526 ? -15.266 44.562 22.438 1 88.44 526 HIS B CA 1
ATOM 8952 C C . HIS B 1 526 ? -14.305 44.438 21.266 1 88.44 526 HIS B C 1
ATOM 8954 O O . HIS B 1 526 ? -14.242 43.375 20.609 1 88.44 526 HIS B O 1
ATOM 8960 N N . ASN B 1 527 ? -13.5 45.438 21.031 1 87.62 527 ASN B N 1
ATOM 8961 C CA . ASN B 1 527 ? -12.625 45.406 19.859 1 87.62 527 ASN B CA 1
ATOM 8962 C C . ASN B 1 527 ? -11.484 44.406 20.016 1 87.62 527 ASN B C 1
ATOM 8964 O O . ASN B 1 527 ? -11.18 43.688 19.094 1 87.62 527 ASN B O 1
ATOM 8968 N N . ILE B 1 528 ? -10.945 44.375 21.172 1 89.75 528 ILE B N 1
ATOM 8969 C CA . ILE B 1 528 ? -9.82 43.469 21.422 1 89.75 528 ILE B CA 1
ATOM 8970 C C . ILE B 1 528 ? -10.297 42.031 21.453 1 89.75 528 ILE B C 1
ATOM 8972 O O . ILE B 1 528 ? -9.609 41.125 20.984 1 89.75 528 ILE B O 1
ATOM 8976 N N . ALA B 1 529 ? -11.469 41.844 21.953 1 88 529 ALA B N 1
ATOM 8977 C CA . ALA B 1 529 ? -12.031 40.5 22.047 1 88 529 ALA B CA 1
ATOM 8978 C C . ALA B 1 529 ? -12.297 39.938 20.656 1 88 529 ALA B C 1
ATOM 8980 O O . ALA B 1 529 ? -12.078 38.75 20.422 1 88 529 ALA B O 1
ATOM 8981 N N . ASN B 1 530 ? -12.766 40.719 19.812 1 83.5 530 ASN B N 1
ATOM 8982 C CA . ASN B 1 530 ? -13.023 40.281 18.438 1 83.5 530 ASN B CA 1
ATOM 8983 C C . ASN B 1 530 ? -11.742 39.875 17.734 1 83.5 530 ASN B C 1
ATOM 8985 O O . ASN B 1 530 ? -11.711 38.875 17.016 1 83.5 530 ASN B O 1
ATOM 8989 N N . LEU B 1 531 ? -10.75 40.656 17.953 1 86.62 531 LEU B N 1
ATOM 8990 C CA . LEU B 1 531 ? -9.461 40.312 17.359 1 86.62 531 LEU B CA 1
ATOM 8991 C C . LEU B 1 531 ? -8.867 39.062 17.984 1 86.62 531 LEU B C 1
ATOM 8993 O O . LEU B 1 531 ? -8.305 38.219 17.281 1 86.62 531 LEU B O 1
ATOM 8997 N N . ALA B 1 532 ? -9.008 38.969 19.281 1 88.94 532 ALA B N 1
ATOM 8998 C CA . ALA B 1 532 ? -8.492 37.781 19.984 1 88.94 532 ALA B CA 1
ATOM 8999 C C . ALA B 1 532 ? -9.156 36.531 19.484 1 88.94 532 ALA B C 1
ATOM 9001 O O . ALA B 1 532 ? -8.492 35.5 19.25 1 88.94 532 ALA B O 1
ATOM 9002 N N . LYS B 1 533 ? -10.406 36.562 19.312 1 82 533 LYS B N 1
ATOM 9003 C CA . LYS B 1 533 ? -11.156 35.406 18.844 1 82 533 LYS B CA 1
ATOM 9004 C C . LYS B 1 533 ? -10.75 35 17.422 1 82 533 LYS B C 1
ATOM 9006 O O . LYS B 1 533 ? -10.75 33.844 17.062 1 82 533 LYS B O 1
ATOM 9011 N N . GLN B 1 534 ? -10.383 35.938 16.703 1 81.94 534 GLN B N 1
ATOM 9012 C CA . GLN B 1 534 ? -10 35.75 15.312 1 81.94 534 GLN B CA 1
ATOM 9013 C C . GLN B 1 534 ? -8.656 35.031 15.211 1 81.94 534 GLN B C 1
ATOM 9015 O O . GLN B 1 534 ? -8.469 34.156 14.359 1 81.94 534 GLN B O 1
ATOM 9020 N N . TYR B 1 535 ? -7.812 35.375 16.094 1 88 535 TYR B N 1
ATOM 9021 C CA . TYR B 1 535 ? -6.434 34.969 15.828 1 88 535 TYR B CA 1
ATOM 9022 C C . TYR B 1 535 ? -5.98 33.875 16.781 1 88 535 TYR B C 1
ATOM 9024 O O . TYR B 1 535 ? -5.059 33.125 16.484 1 88 535 TYR B O 1
ATOM 9032 N N . LEU B 1 536 ? -6.555 33.75 17.906 1 86.06 536 LEU B N 1
ATOM 9033 C CA . LEU B 1 536 ? -6.055 32.844 18.938 1 86.06 536 LEU B CA 1
ATOM 9034 C C . LEU B 1 536 ? -6.262 31.391 18.516 1 86.06 536 LEU B C 1
ATOM 9036 O O . LEU B 1 536 ? -5.555 30.5 18.984 1 86.06 536 LEU B O 1
ATOM 9040 N N . SER B 1 537 ? -7.16 31.109 17.625 1 80.56 537 SER B N 1
ATOM 9041 C CA . SER B 1 537 ? -7.457 29.75 17.234 1 80.56 537 SER B CA 1
ATOM 9042 C C . SER B 1 537 ? -6.598 29.312 16.047 1 80.56 537 SER B C 1
ATOM 9044 O O . SER B 1 537 ? -6.594 28.141 15.68 1 80.56 537 SER B O 1
ATOM 9046 N N . VAL B 1 538 ? -5.805 30.188 15.547 1 86.62 538 VAL B N 1
ATOM 9047 C CA . VAL B 1 538 ? -5.031 29.906 14.344 1 86.62 538 VAL B CA 1
ATOM 9048 C C . VAL B 1 538 ? -3.863 28.984 14.695 1 86.62 538 VAL B C 1
ATOM 9050 O O . VAL B 1 538 ? -3.148 29.219 15.672 1 86.62 538 VAL B O 1
ATOM 9053 N N . VAL B 1 539 ? -3.725 27.906 13.883 1 86.31 539 VAL B N 1
ATOM 9054 C CA . VAL B 1 539 ? -2.631 26.953 14.031 1 86.31 539 VAL B CA 1
ATOM 9055 C C . VAL B 1 539 ? -1.629 27.125 12.891 1 86.31 539 VAL B C 1
ATOM 9057 O O . VAL B 1 539 ? -1.912 26.766 11.742 1 86.31 539 VAL B O 1
ATOM 9060 N N . PRO B 1 540 ? -0.527 27.672 13.234 1 87.06 540 PRO B N 1
ATOM 9061 C CA . PRO B 1 540 ? 0.457 27.953 12.18 1 87.06 540 PRO B CA 1
ATOM 9062 C C . PRO B 1 540 ? 1.329 26.734 11.859 1 87.06 540 PRO B C 1
ATOM 9064 O O . PRO B 1 540 ? 2.551 26.859 11.742 1 87.06 540 PRO B O 1
ATOM 9067 N N . ASN B 1 541 ? 0.749 25.547 11.727 1 83.19 541 ASN B N 1
ATOM 9068 C CA . ASN B 1 541 ? 1.493 24.312 11.469 1 83.19 541 ASN B CA 1
ATOM 9069 C C . ASN B 1 541 ? 0.906 23.547 10.297 1 83.19 541 ASN B C 1
ATOM 9071 O O . ASN B 1 541 ? -0.102 23.953 9.719 1 83.19 541 ASN B O 1
ATOM 9075 N N . SER B 1 542 ? 1.686 22.531 9.914 1 74.12 542 SER B N 1
ATOM 9076 C CA . SER B 1 542 ? 1.373 21.812 8.688 1 74.12 542 SER B CA 1
ATOM 9077 C C . SER B 1 542 ? 0.54 20.578 8.969 1 74.12 542 SER B C 1
ATOM 9079 O O . SER B 1 542 ? 0.282 19.766 8.062 1 74.12 542 SER B O 1
ATOM 9081 N N . VAL B 1 543 ? 0.134 20.312 10.156 1 77.06 543 VAL B N 1
ATOM 9082 C CA . VAL B 1 543 ? -0.456 19.047 10.562 1 77.06 543 VAL B CA 1
ATOM 9083 C C . VAL B 1 543 ? -1.673 18.734 9.695 1 77.06 543 VAL B C 1
ATOM 9085 O O . VAL B 1 543 ? -1.848 17.609 9.242 1 77.06 543 VAL B O 1
ATOM 9088 N N . ASP B 1 544 ? -2.502 19.703 9.5 1 83.12 544 ASP B N 1
ATOM 9089 C CA . ASP B 1 544 ? -3.734 19.484 8.75 1 83.12 544 ASP B CA 1
ATOM 9090 C C . ASP B 1 544 ? -3.436 19.125 7.297 1 83.12 544 ASP B C 1
ATOM 9092 O O . ASP B 1 544 ? -4.09 18.25 6.719 1 83.12 544 ASP B O 1
ATOM 9096 N N . THR B 1 545 ? -2.465 19.75 6.754 1 87.56 545 THR B N 1
ATOM 9097 C CA . THR B 1 545 ? -2.119 19.438 5.367 1 87.56 545 THR B CA 1
ATOM 9098 C C . THR B 1 545 ? -1.509 18.047 5.254 1 87.56 545 THR B C 1
ATOM 9100 O O . THR B 1 545 ? -1.726 17.344 4.262 1 87.56 545 THR B O 1
ATOM 9103 N N . GLU B 1 546 ? -0.756 17.688 6.215 1 84.44 546 GLU B N 1
ATOM 9104 C CA . GLU B 1 546 ? -0.172 16.359 6.211 1 84.44 546 GLU B CA 1
ATOM 9105 C C . GLU B 1 546 ? -1.254 15.281 6.238 1 84.44 546 GLU B C 1
ATOM 9107 O O . GLU B 1 546 ? -1.105 14.227 5.613 1 84.44 546 GLU B O 1
ATOM 9112 N N . GLN B 1 547 ? -2.223 15.602 6.957 1 84.62 547 GLN B N 1
ATOM 9113 C CA . GLN B 1 547 ? -3.342 14.664 7 1 84.62 547 GLN B CA 1
ATOM 9114 C C . GLN B 1 547 ? -4.031 14.57 5.641 1 84.62 547 GLN B C 1
ATOM 9116 O O . GLN B 1 547 ? -4.445 13.484 5.223 1 84.62 547 GLN B O 1
ATOM 9121 N N . SER B 1 548 ? -4.184 15.68 5.078 1 90.19 548 SER B N 1
ATOM 9122 C CA . SER B 1 548 ? -4.785 15.695 3.748 1 90.19 548 SER B CA 1
ATOM 9123 C C . SER B 1 548 ? -3.922 14.945 2.74 1 90.19 548 SER B C 1
ATOM 9125 O O . SER B 1 548 ? -4.438 14.188 1.912 1 90.19 548 SER B O 1
ATOM 9127 N N . VAL B 1 549 ? -2.672 15.164 2.814 1 88.5 549 VAL B N 1
ATOM 9128 C CA . VAL B 1 549 ? -1.74 14.492 1.912 1 88.5 549 VAL B CA 1
ATOM 9129 C C . VAL B 1 549 ? -1.794 12.984 2.143 1 88.5 549 VAL B C 1
ATOM 9131 O O . VAL B 1 549 ? -1.764 12.203 1.188 1 88.5 549 VAL B O 1
ATOM 9134 N N . SER B 1 550 ? -1.876 12.648 3.355 1 84.69 550 SER B N 1
ATOM 9135 C CA . SER B 1 550 ? -1.994 11.234 3.684 1 84.69 550 SER B CA 1
ATOM 9136 C C . SER B 1 550 ? -3.27 10.633 3.1 1 84.69 550 SER B C 1
ATOM 9138 O O . SER B 1 550 ? -3.252 9.523 2.564 1 84.69 550 SER B O 1
ATOM 9140 N N . ALA B 1 551 ? -4.348 11.328 3.238 1 88.31 551 ALA B N 1
ATOM 9141 C CA . ALA B 1 551 ? -5.617 10.875 2.668 1 88.31 551 ALA B CA 1
ATOM 9142 C C . ALA B 1 551 ? -5.512 10.727 1.153 1 88.31 551 ALA B C 1
ATOM 9144 O O . ALA B 1 551 ? -6.043 9.766 0.581 1 88.31 551 ALA B O 1
ATOM 9145 N N . TYR B 1 552 ? -4.859 11.625 0.554 1 92.31 552 TYR B N 1
ATOM 9146 C CA . TYR B 1 552 ? -4.652 11.586 -0.889 1 92.31 552 TYR B CA 1
ATOM 9147 C C . TYR B 1 552 ? -3.922 10.312 -1.296 1 92.31 552 TYR B C 1
ATOM 9149 O O . TYR B 1 552 ? -4.301 9.656 -2.27 1 92.31 552 TYR B O 1
ATOM 9157 N N . ARG B 1 553 ? -2.975 9.969 -0.527 1 84.94 553 ARG B N 1
ATOM 9158 C CA . ARG B 1 553 ? -2.16 8.797 -0.832 1 84.94 553 ARG B CA 1
ATOM 9159 C C . ARG B 1 553 ? -2.965 7.512 -0.66 1 84.94 553 ARG B C 1
ATOM 9161 O O . ARG B 1 553 ? -2.686 6.504 -1.314 1 84.94 553 ARG B O 1
ATOM 9168 N N . GLN B 1 554 ? -3.887 7.57 0.132 1 85.5 554 GLN B N 1
ATOM 9169 C CA . GLN B 1 554 ? -4.742 6.406 0.335 1 85.5 554 GLN B CA 1
ATOM 9170 C C . GLN B 1 554 ? -5.754 6.266 -0.797 1 85.5 554 GLN B C 1
ATOM 9172 O O . GLN B 1 554 ? -6.215 5.156 -1.092 1 85.5 554 GLN B O 1
ATOM 9177 N N . VAL B 1 555 ? -6.109 7.375 -1.342 1 88.88 555 VAL B N 1
ATOM 9178 C CA . VAL B 1 555 ? -7.078 7.363 -2.432 1 88.88 555 VAL B CA 1
ATOM 9179 C C . VAL B 1 555 ? -6.383 7.012 -3.742 1 88.88 555 VAL B C 1
ATOM 9181 O O . VAL B 1 555 ? -6.832 6.129 -4.477 1 88.88 555 VAL B O 1
ATOM 9184 N N . PHE B 1 556 ? -5.32 7.727 -3.957 1 86.62 556 PHE B N 1
ATOM 9185 C CA . PHE B 1 556 ? -4.59 7.551 -5.207 1 86.62 556 PHE B CA 1
ATOM 9186 C C . PHE B 1 556 ? -3.432 6.574 -5.023 1 86.62 556 PHE B C 1
ATOM 9188 O O . PHE B 1 556 ? -2.289 6.992 -4.828 1 86.62 556 PHE B O 1
ATOM 9195 N N . THR B 1 557 ? -3.744 5.32 -5.141 1 77.12 557 THR B N 1
ATOM 9196 C CA . THR B 1 557 ? -2.77 4.25 -4.953 1 77.12 557 THR B CA 1
ATOM 9197 C C . THR B 1 557 ? -2.246 3.75 -6.293 1 77.12 557 THR B C 1
ATOM 9199 O O . THR B 1 557 ? -2.721 4.176 -7.348 1 77.12 557 THR B O 1
ATOM 9202 N N . ALA B 1 558 ? -1.326 2.895 -6.262 1 66.69 558 ALA B N 1
ATOM 9203 C CA . ALA B 1 558 ? -0.738 2.307 -7.461 1 66.69 558 ALA B CA 1
ATOM 9204 C C . ALA B 1 558 ? -1.785 1.547 -8.273 1 66.69 558 ALA B C 1
ATOM 9206 O O . ALA B 1 558 ? -1.695 1.472 -9.5 1 66.69 558 ALA B O 1
ATOM 9207 N N . GLN B 1 559 ? -2.789 1.04 -7.562 1 69.81 559 GLN B N 1
ATOM 9208 C CA . GLN B 1 559 ? -3.824 0.247 -8.211 1 69.81 559 GLN B CA 1
ATOM 9209 C C . GLN B 1 559 ? -4.902 1.142 -8.82 1 69.81 559 GLN B C 1
ATOM 9211 O O . GLN B 1 559 ? -5.695 0.691 -9.648 1 69.81 559 GLN B O 1
ATOM 9216 N N . ARG B 1 560 ? -4.895 2.393 -8.461 1 77.31 560 ARG B N 1
ATOM 9217 C CA . ARG B 1 560 ? -5.941 3.301 -8.914 1 77.31 560 ARG B CA 1
ATOM 9218 C C . ARG B 1 560 ? -5.352 4.445 -9.734 1 77.31 560 ARG B C 1
ATOM 9220 O O . ARG B 1 560 ? -5.773 5.594 -9.602 1 77.31 560 ARG B O 1
ATOM 9227 N N . GLN B 1 561 ? -4.367 4.18 -10.461 1 70.31 561 GLN B N 1
ATOM 9228 C CA . GLN B 1 561 ? -3.656 5.215 -11.211 1 70.31 561 GLN B CA 1
ATOM 9229 C C . GLN B 1 561 ? -4.461 5.668 -12.43 1 70.31 561 GLN B C 1
ATOM 9231 O O . GLN B 1 561 ? -4.188 6.723 -13 1 70.31 561 GLN B O 1
ATOM 9236 N N . SER B 1 562 ? -5.496 4.832 -12.797 1 71.19 562 SER B N 1
ATOM 9237 C CA . SER B 1 562 ? -6.285 5.16 -13.977 1 71.19 562 SER B CA 1
ATOM 9238 C C . SER B 1 562 ? -7.422 6.117 -13.633 1 71.19 562 SER B C 1
ATOM 9240 O O . SER B 1 562 ? -8.164 6.555 -14.523 1 71.19 562 SER B O 1
ATOM 9242 N N . MET B 1 563 ? -7.566 6.473 -12.367 1 82.25 563 MET B N 1
ATOM 9243 C CA . MET B 1 563 ? -8.625 7.391 -11.953 1 82.25 563 MET B CA 1
ATOM 9244 C C . MET B 1 563 ? -8.406 8.781 -12.539 1 82.25 563 MET B C 1
ATOM 9246 O O . MET B 1 563 ? -7.277 9.281 -12.547 1 82.25 563 MET B O 1
ATOM 9250 N N . LYS B 1 564 ? -9.531 9.289 -13.047 1 83.25 564 LYS B N 1
ATOM 9251 C CA . LYS B 1 564 ? -9.461 10.664 -13.531 1 83.25 564 LYS B CA 1
ATOM 9252 C C . LYS B 1 564 ? -9.242 11.641 -12.383 1 83.25 564 LYS B C 1
ATOM 9254 O O . LYS B 1 564 ? -9.656 11.383 -11.25 1 83.25 564 LYS B O 1
ATOM 9259 N N . GLU B 1 565 ? -8.664 12.758 -12.672 1 85.56 565 GLU B N 1
ATOM 9260 C CA . GLU B 1 565 ? -8.328 13.766 -11.672 1 85.56 565 GLU B CA 1
ATOM 9261 C C . GLU B 1 565 ? -9.57 14.227 -10.914 1 85.56 565 GLU B C 1
ATOM 9263 O O . GLU B 1 565 ? -9.539 14.367 -9.688 1 85.56 565 GLU B O 1
ATOM 9268 N N . GLU B 1 566 ? -10.617 14.391 -11.633 1 89.12 566 GLU B N 1
ATOM 9269 C CA . GLU B 1 566 ? -11.844 14.891 -11.016 1 89.12 566 GLU B CA 1
ATOM 9270 C C . GLU B 1 566 ? -12.383 13.898 -9.992 1 89.12 566 GLU B C 1
ATOM 9272 O O . GLU B 1 566 ? -12.898 14.297 -8.945 1 89.12 566 GLU B O 1
ATOM 9277 N N . GLN B 1 567 ? -12.25 12.656 -10.352 1 91.81 567 GLN B N 1
ATOM 9278 C CA . GLN B 1 567 ? -12.719 11.625 -9.438 1 91.81 567 GLN B CA 1
ATOM 9279 C C . GLN B 1 567 ? -11.867 11.578 -8.172 1 91.81 567 GLN B C 1
ATOM 9281 O O . GLN B 1 567 ? -12.398 11.438 -7.066 1 91.81 567 GLN B O 1
ATOM 9286 N N . VAL B 1 568 ? -10.57 11.734 -8.367 1 91.69 568 VAL B N 1
ATOM 9287 C CA . VAL B 1 568 ? -9.656 11.719 -7.23 1 91.69 568 VAL B CA 1
ATOM 9288 C C . VAL B 1 568 ? -9.977 12.891 -6.301 1 91.69 568 VAL B C 1
ATOM 9290 O O . VAL B 1 568 ? -10.031 12.727 -5.082 1 91.69 568 VAL B O 1
ATOM 9293 N N . GLN B 1 569 ? -10.234 14.031 -6.867 1 93.38 569 GLN B N 1
ATOM 9294 C CA . GLN B 1 569 ? -10.555 15.227 -6.09 1 93.38 569 GLN B CA 1
ATOM 9295 C C . GLN B 1 569 ? -11.812 15.016 -5.262 1 93.38 569 GLN B C 1
ATOM 9297 O O . GLN B 1 569 ? -11.852 15.375 -4.082 1 93.38 569 GLN B O 1
ATOM 9302 N N . LYS B 1 570 ? -12.789 14.453 -5.895 1 94.5 570 LYS B N 1
ATOM 9303 C CA . LYS B 1 570 ? -14.062 14.242 -5.203 1 94.5 570 LYS B CA 1
ATOM 9304 C C . LYS B 1 570 ? -13.914 13.219 -4.086 1 94.5 570 LYS B C 1
ATOM 9306 O O . LYS B 1 570 ? -14.5 13.367 -3.014 1 94.5 570 LYS B O 1
ATOM 9311 N N . HIS B 1 571 ? -13.133 12.172 -4.359 1 94.62 571 HIS B N 1
ATOM 9312 C CA . HIS B 1 571 ? -12.875 11.18 -3.326 1 94.62 571 HIS B CA 1
ATOM 9313 C C . HIS B 1 571 ? -12.156 11.805 -2.131 1 94.62 571 HIS B C 1
ATOM 9315 O O . HIS B 1 571 ? -12.578 11.617 -0.985 1 94.62 571 HIS B O 1
ATOM 9321 N N . CYS B 1 572 ? -11.109 12.531 -2.402 1 94.5 572 CYS B N 1
ATOM 9322 C CA . CYS B 1 572 ? -10.344 13.164 -1.334 1 94.5 572 CYS B CA 1
ATOM 9323 C C . CYS B 1 572 ? -11.219 14.125 -0.535 1 94.5 572 CYS B C 1
ATOM 9325 O O . CYS B 1 572 ? -11.148 14.164 0.695 1 94.5 572 CYS B O 1
ATOM 9327 N N . PHE B 1 573 ? -12.023 14.914 -1.268 1 95.31 573 PHE B N 1
ATOM 9328 C CA . PHE B 1 573 ? -12.922 15.883 -0.658 1 95.31 573 PHE B CA 1
ATOM 9329 C C . PHE B 1 573 ? -13.867 15.203 0.319 1 95.31 573 PHE B C 1
ATOM 9331 O O . PHE B 1 573 ? -14.031 15.648 1.456 1 95.31 573 PHE B O 1
ATOM 9338 N N . LEU B 1 574 ? -14.391 14.109 -0.084 1 93.81 574 LEU B N 1
ATOM 9339 C CA . LEU B 1 574 ? -15.383 13.422 0.735 1 93.81 574 LEU B CA 1
ATOM 9340 C C . LEU B 1 574 ? -14.711 12.672 1.882 1 93.81 574 LEU B C 1
ATOM 9342 O O . LEU B 1 574 ? -15.219 12.664 3.006 1 93.81 574 LEU B O 1
ATOM 9346 N N . ILE B 1 575 ? -13.609 12.047 1.658 1 92.19 575 ILE B N 1
ATOM 9347 C CA . ILE B 1 575 ? -12.898 11.273 2.672 1 92.19 575 ILE B CA 1
ATOM 9348 C C . ILE B 1 575 ? -12.391 12.203 3.771 1 92.19 575 ILE B C 1
ATOM 9350 O O . ILE B 1 575 ? -12.547 11.914 4.961 1 92.19 575 ILE B O 1
ATOM 9354 N N . SER B 1 576 ? -11.836 13.273 3.396 1 91.44 576 SER B N 1
ATOM 9355 C CA . SER B 1 576 ? -11.195 14.18 4.348 1 91.44 576 SER B CA 1
ATOM 9356 C C . SER B 1 576 ? -12.227 14.93 5.18 1 91.44 576 SER B C 1
ATOM 9358 O O . SER B 1 576 ? -11.977 15.258 6.34 1 91.44 576 SER B O 1
ATOM 9360 N N . ASN B 1 577 ? -13.336 15.219 4.609 1 89.5 577 ASN B N 1
ATOM 9361 C CA . ASN B 1 577 ? -14.305 16.062 5.297 1 89.5 577 ASN B CA 1
ATOM 9362 C C . ASN B 1 577 ? -15.344 15.234 6.043 1 89.5 577 ASN B C 1
ATOM 9364 O O . ASN B 1 577 ? -16.172 15.781 6.781 1 89.5 577 ASN B O 1
ATOM 9368 N N . ASN B 1 578 ? -15.367 13.922 5.754 1 75.81 578 ASN B N 1
ATOM 9369 C CA . ASN B 1 578 ? -16.359 13.102 6.426 1 75.81 578 ASN B CA 1
ATOM 9370 C C . ASN B 1 578 ? -15.719 11.961 7.211 1 75.81 578 ASN B C 1
ATOM 9372 O O . ASN B 1 578 ? -16.359 10.945 7.492 1 75.81 578 ASN B O 1
ATOM 9376 N N . ALA B 1 579 ? -14.359 11.93 7.312 1 57.62 579 ALA B N 1
ATOM 9377 C CA . ALA B 1 579 ? -13.664 10.836 7.984 1 57.62 579 ALA B CA 1
ATOM 9378 C C . ALA B 1 579 ? -14.188 10.648 9.406 1 57.62 579 ALA B C 1
ATOM 9380 O O . ALA B 1 579 ? -13.953 9.609 10.031 1 57.62 579 ALA B O 1
ATOM 9381 N N . CYS B 1 580 ? -14.758 11.578 10.25 1 46.34 580 CYS B N 1
ATOM 9382 C CA . CYS B 1 580 ? -15.07 11.352 11.656 1 46.34 580 CYS B CA 1
ATOM 9383 C C . CYS B 1 580 ? -16.281 10.445 11.805 1 46.34 580 CYS B C 1
ATOM 9385 O O . CYS B 1 580 ? -17.219 10.5 11 1 46.34 580 CYS B O 1
#

Solvent-accessible surface area (backbone atoms only — not comparable to full-atom values): 62213 Å² total; per-residue (Å²): 130,82,76,71,74,84,64,50,34,65,60,51,34,70,76,40,64,75,72,47,43,43,52,56,97,74,37,30,30,31,62,65,66,75,38,80,42,62,71,79,41,69,66,55,43,51,50,49,66,66,28,67,66,43,48,49,40,44,48,48,52,49,48,51,50,50,52,57,53,50,66,75,44,74,95,59,52,72,68,49,42,54,50,50,50,51,50,36,50,51,40,46,17,34,37,33,47,70,40,67,56,66,42,46,59,28,38,54,35,37,47,45,42,36,73,40,25,71,74,18,76,70,65,66,53,33,63,54,42,62,68,56,30,43,58,48,48,45,50,52,50,50,53,54,47,35,52,48,54,70,69,28,71,36,37,28,42,36,41,44,76,45,67,48,62,35,40,39,38,35,38,39,36,30,38,38,37,42,57,79,85,57,92,83,48,61,73,46,68,36,51,73,46,60,42,80,42,95,55,94,44,29,65,54,51,36,49,53,51,52,52,50,38,58,73,53,62,61,66,48,62,25,46,35,38,35,30,59,80,44,70,44,51,52,46,15,35,72,74,50,42,38,77,60,27,65,49,41,44,56,37,42,21,48,36,53,52,53,43,61,34,52,45,51,55,44,70,74,34,50,67,59,47,48,46,55,54,40,53,33,62,58,43,73,51,17,45,43,55,46,51,51,46,50,51,48,43,49,56,47,32,62,70,72,66,52,89,68,73,82,70,80,84,62,75,56,45,93,87,36,59,34,35,46,32,52,34,39,41,48,44,44,72,48,51,81,55,47,63,62,46,52,56,54,46,51,71,75,39,81,83,44,71,57,59,50,50,48,48,48,53,62,70,71,37,85,56,49,63,56,52,28,47,56,51,36,77,53,29,77,50,23,57,64,49,45,44,38,58,38,81,76,44,26,38,48,46,44,46,59,54,51,49,50,50,41,50,52,45,56,53,52,56,69,47,85,73,88,73,62,64,69,60,46,49,50,50,37,48,47,38,50,53,32,40,50,46,50,36,25,26,59,35,47,88,76,31,88,56,87,59,93,64,55,43,77,33,32,53,30,33,62,27,50,24,55,63,38,52,86,43,31,67,77,50,61,75,87,75,43,46,51,75,55,36,72,83,56,52,88,42,68,62,49,54,50,41,49,55,52,46,40,59,56,29,67,71,56,67,89,86,62,55,66,68,61,52,40,63,70,39,27,83,81,30,48,67,60,29,55,53,33,65,61,45,56,75,38,55,51,36,52,50,68,53,52,50,50,51,51,49,41,51,69,64,56,33,89,90,42,66,82,59,51,68,69,56,50,32,45,40,42,36,41,25,62,59,48,60,106,128,81,75,75,75,84,64,51,32,64,61,52,32,71,76,41,65,75,71,48,43,42,54,57,96,73,37,30,30,31,61,66,66,74,39,79,40,62,69,80,43,68,66,54,42,51,48,48,67,66,28,66,66,42,50,48,40,43,49,48,54,50,51,50,50,50,51,57,56,50,66,74,44,75,96,60,51,71,69,52,42,53,50,49,51,51,50,37,50,50,39,46,16,33,37,33,47,69,42,66,57,66,42,46,60,29,41,56,35,37,47,47,42,35,71,39,26,72,75,19,76,70,63,64,52,34,62,53,40,60,69,56,31,43,59,50,49,44,48,52,51,48,52,54,48,37,53,48,53,69,70,29,73,38,39,29,42,36,40,42,77,46,68,49,64,32,49,38,39,35,36,38,36,30,37,38,37,42,58,80,84,57,95,81,47,62,70,47,68,34,51,71,46,60,41,80,42,95,56,92,42,28,64,54,50,36,49,53,51,51,51,51,37,58,72,54,63,60,68,46,64,23,46,34,37,36,30,57,81,44,71,44,51,53,47,14,35,73,74,49,42,40,75,58,26,64,48,41,44,55,37,42,20,49,36,53,52,51,44,60,33,53,46,50,53,43,70,75,34,49,67,59,46,46,47,55,53,41,53,34,62,57,42,70,51,19,39,39,54,46,50,49,47,50,50,48,42,48,56,47,31,62,70,70,64,51,89,66,75,81,68,79,83,63,77,57,46,94,90,34,61,32,36,46,32,51,35,37,39,49,44,43,74,47,52,82,54,46,64,61,45,52,57,52,45,51,70,74,38,80,83,43,72,55,56,50,51,46,49,47,51,62,69,68,36,86,56,50,61,56,53,28,47,56,54,36,76,51,30,76,50,21,57,63,50,43,43,37,55,36,80,77,44,26,36,47,48,45,45,57,54,51,50,48,50,40,49,52,44,56,54,51,56,70,48,84,73,85,75,60,66,70,59,47,51,50,50,37,49,49,37,51,51,31,39,50,47,49,37,24,25,59,37,48,87,75,32,87,56,88,58,93,65,55,42,80,35,32,53,28,32,62,27,47,23,54,64,37,53,86,44,31,67,76,51,61,75,86,75,43,45,51,75,54,36,73,82,55,52,87,42,70,62,49,54,50,40,48,55,53,45,40,60,54,31,68,70,56,68,91,85,62,52,68,69,58,51,40,63,69,39,29,81,81,31,48,69,59,28,54,52,32,65,61,44,56,75,37,55,51,37,52,45,68,50,52,51,50,52,52,48,41,51,69,64,58,34,89,90,42,66,84,59,51,68,68,58,51,31,44,41,41,36,41,24,62,60,46,57,107

Nearest PDB structures (foldseek):
  6dwz-assembly1_E  TM=6.540E-01  e=5.065E-12  Musca domestica
  4d1q-assembly1_A-2  TM=5.563E-01  e=2.580E-13  Musca domestica
  6dww-assembly1_A  TM=6.004E-01  e=4.262E-12  Musca domestica
  8sjd-assembly1_A  TM=6.509E-01  e=1.848E-11  Musca domestica
  4d1q-assembly1_H-2  TM=5.367E-01  e=1.388E-12  Musca domestica

pLDDT: mean 82.25, std 11.28, range [20.88, 95.62]

InterPro domains:
  IPR008906 HAT, C-terminal dimerisation domain [PF05699] (505-574)
  IPR012337 Ribonuclease H-like superfamily [SSF53098] (142-574)
  IPR052035 Zinc finger BED domain-containing [PTHR46481] (23-577)

Secondary structure (DSSP, 8-state):
--------HHHHHTTS-BTTEEEETTEEEETTT--EE--S-HHHHHHHHHSHHHHHHHHHHHHHHHHHHHTTS-S--HHHHHHHHHHHHHHHHHHHTT--GGGGG-HHHHHHHHHHBTTGGG---THHIIIIIHHHHHHHHHHHHHHHHHH-SEEEEEEEEEE-TT--EEEEEEEEEE-SS-S----EEEEEEEEEESS-SHHHHHHHHHHHHHHHT--S-EEEEEE-S-HHHHHHIIIIIHHHSTT-EEEE-HHHHHHHHHHHHHHH-HHHHHHHHHHHHHHHT-HHHHHHHHHHHHHHHHHHT------PPP---TT-HHHHHHHHHHHHHHGGGHHHHHHHHHHHS---HHHHHHHHHHHH-TTHHHHHHHHHTTTHHHHHHHHTTSS---HHHHHHHHHHHHHHHHHHHTS---S-HHHHHHHHHHHHHHHHHHHHHH-GGG-SS--S---TTHHHHHHGGGGSHHHHTTS-TTTS-GGGSTT----HHHHHHHHHHHHHHTT--TT--HHHHHHHTTTTSHHHHHHHHHHTT---SSHHHHHHHHHHHHHS-GGGTT--HHHHHHHHHHHHHS--/--------HHHHHTTS-BTTEEEETTEEEETTT--EE--S-HHHHHHHHTSHHHHHHHHHHHHHHHHHHHTTS-S--HHHHHHHHHHHHHHHHHHHTT--GGGGG-HHHHHHHHHHBTTGGG---THHIIIIIHHHHHHHHHHHHHHHHHH-SEEEEEEEEEE-TT--EEEEEEEEEE-SS-S----EEEEEEEEEESS-SHHHHHHHHHHHHHHHT--S---EEEE-S-HHHHHHIIIIIHHHSTT-EEEE-HHHHHHHHHHHHHHH-HHHHHHHHHHHHHHHT-HHHHHHHHHHHHHHHHHHT------PPP---TT-HHHHHHHHHHHHHHGGGHHHHHHHHHHHS---HHHHHHHHHHHH-TTHHHHHHHHHTTTHHHHHHHHTTSS---HHHHHHHHHHHHHHHHHHHTS---S-HHHHHHHHHHHHHHHHHHHHHH-GGG-SS--S---TTHHHHHHGGGGSHHHHTTS-TTTS-GGGSTT----HHHHHHHHHHHHHHTT--TT--HHHHHHHTTTTSHHHHHHHHHHTT---SSHHHHHHHHHHHHHS-GGGTT--HHHHHHHHHHHHHS--

Organism: Latimeria chalumnae (NCBI:txid7897)